Protein 4FLN (pdb70)

B-factor: mean 67.95, std 22.93, range [19.81, 230.99]

Solvent-accessible surface area: 60332 Å² total; per-residue (Å²): 124,79,33,50,65,21,47,1,0,0,5,1,27,1,13,13,29,24,3,22,14,24,29,6,40,89,119,68,220,107,118,87,37,31,1,0,0,1,1,30,15,130,36,36,0,0,0,0,10,48,9,0,90,42,43,91,80,3,43,0,14,35,32,34,38,12,97,35,16,95,6,116,30,78,13,84,0,44,23,0,4,0,0,0,0,25,7,147,42,83,72,5,53,64,79,35,59,61,10,136,56,1,163,31,8,53,30,82,60,32,2,9,0,3,0,1,10,91,46,56,40,31,6,6,1,23,86,11,7,0,4,16,9,25,13,35,83,11,51,77,10,50,28,46,4,4,5,1,25,2,16,4,28,8,54,42,0,4,0,0,0,0,0,10,26,107,117,8,56,1,1,1,0,0,40,49,87,126,124,24,65,0,83,3,3,0,14,60,8,2,50,15,0,28,54,6,37,115,127,100,58,126,46,52,4,16,8,25,1,0,0,30,14,67,105,0,91,80,83,66,46,46,140,105,38,142,17,86,75,63,44,0,3,11,0,100,30,28,8,61,47,20,36,0,49,170,38,5,122,124,30,4,0,0,28,22,3,54,109,62,106,0,7,5,21,19,36,0,54,34,74,117,89,45,76,8,21,8,68,36,10,5,10,92,42,37,21,38,40,99,0,55,0,10,2,3,47,85,40,118,128,104,120,23,97,1,55,0,122,36,84,56,69,14,9,36,73,81,21,113,34,45,69,16,21,7,2,5,22,6,0,0,0,0,2,17,4,5,22,25,4,4,118,67,59,52,108,63,89,18,38,154,57,10,27,59,64,16,122,167,48,45,3,159,46,78,50,16,53,6,3,2,0,5,62,13,7,48,40,152,32,0,129,53,37,58,125,25,54,6,46,14,4,65,82,3,43,48,72,88,20,86,22,5,42,17,0,0,66,25,32,70,123,17,151,80,126,106,3,41,0,47,2,57,98,118,94,72,0,61,2,70,48,59,37,5,98,95,13,42,66,83,2,29,85,72,111,42,20,107,49,69,28,6,86,70,7,134,55,127,33,126,145,125,78,54,49,80,17,54,1,0,0,13,1,35,0,11,11,31,18,1,21,18,20,61,7,46,93,116,78,222,114,116,78,36,42,0,0,0,0,2,25,15,130,38,43,0,1,0,0,6,61,6,0,84,48,50,74,91,3,46,0,20,54,29,30,32,11,132,65,17,83,11,57,30,75,15,77,0,48,27,0,6,0,0,0,0,34,13,122,62,91,82,0,51,54,88,32,66,67,9,71,59,2,87,31,6,115,29,76,55,28,3,8,1,1,0,6,8,89,47,40,57,9,4,8,0,25,87,12,8,0,6,17,10,19,11,46,60,12,24,78,21,17,12,26,1,2,8,2,26,2,19,5,32,9,49,45,0,5,0,0,0,0,0,9,23,117,139,12,70,2,1,1,0,0,42,46,110,100,166,69,31,45,0,85,1,0,0,12,33,3,2,45,4,1,33,48,0,50,141,143,73,52,133,56,34,4,4,0,6,1,0,0,12,16,60,83,0,72,80,96,64,47,40,130,100,31,129,12,80,108,63,40,0,2,10,0,83,95,33,7,63,42,19,46,0,42,183,33,3,118,102,24,3,0,0,9,15,1,52,103,60,102,0,7,6,13,17,29,0,53,48,44,115,38,26,78,7,21,5,56,33,29,0,4,64,48,33,25,30,43,89,0,72,0,10,0,2,52,76,42,103,119,93,125,21,117,0,45,0,137,46,52,59,54,10,8,37,48,74,37,124,25,51,62,15,22,8,2,17,15,8,1,0,0,0,3,18,2,8,6,24,3,2,115,65,45,55,114,75,94,10,34,148,67,12,42,66,68,14,60,94,17,13,4,151,51,81,51,23,55,4,2,0,0,9,64,17,5,47,43,85,32,0,116,56,35,61,156,21,53,8,56,20,3,59,82,5,42,47,75,86,21,90,19,4,42,18,0,2,58,24,28,77,119,14,167,84,121,103,6,39,0,53,2,73,79,122,95,74,0,57,3,68,70,70,40,5,99,96,13,49,73,79,6,39,77,81,108,44,10,111,47,62,21,15,80,65,7,133,52,129,52,139,131,140,75,46,56,86,21,50,0,0,0,8,1,32,1,21,9,28,15,1,21,16,22,26,1,41,91,108,74,205,103,115,88,41,36,1,0,0,0,0,33,17,122,30,57,0,0,0,0,12,54,10,0,75,34,45,99,83,3,60,0,23,44,48,41,50,32,130,66,18,93,8,158,23,74,14,88,0,59,26,0,13,0,0,1,0,36,9,164,39,83,105,1,56,60,79,26,41,72,14,146,43,1,155,61,12,60,27,81,55,36,2,9,1,2,0,3,8,93,49,48,58,30,9,7,0,22,95,9,9,0,9,20,11,11,16,32,85,20,27,81,48,24,16,57,4,4,4,2,23,1,16,4,28,10,50,40,0,5,0,0,0,0,0,8,28,107,135,11,36,0,1,0,0,0,51,47,99,106,124,26,70,0,94,3,4,0,11,56,4,0,41,10,0,35,58,3,32,127,126,102,59,51,39,64,4,20,10,18,0,1,0,37,12,70,91,1,89,79,95,66,55,50,137,94,40,125,3,103,76,76,18,0,3,13,0,98,32,33,8,59,38,14,31,0,42,155,37,0,113,126,28,3,2,0,33,9,0,42,115,65,132,0,7,11,16,20,1,3,48,52,49,117,33,36,49,1,12,7,64,31,17,5,10,89,59,37,33,29,40,82,0,54,0,6,2,2,82,83,37,91,127,102,112,24,116,1,39,0,124,45,82,60,71,12,10,38,64,88,20,117,30,56,90,24,21,7,0,4,14,8,1,0,0,0,2,16,3,13,20,21,3,0,95,54,42,95,75,79,106,15,39,150,59,11,38,60,61,14,99,185,49,49,4,153,55,77,51,17,54,3,6,0,0,6,61,14,10,55,65,147,28,0,67,51,38,79,93,42,50,12,45,13,0,63,88,2,43,45,75,85,25,88,13,3,44,20,0,0,67,38,28,80,125,20,175,81,118,101,4,38,0,42,1,57,94,119,95,80,0,55,4,75,71,68,36,5,93,95,20,43,79,57,8,38,93,71,111,45,11,114,47,59,24,2,72,72,7,130,56,125,46,132,141,114,47,86,10,64,71,67,22,15,10,12,43,83,63,22,82,105,22,60,33,14,4,4,9,110,54,82,13

Radius of gyration: 38.58 Å; Cα contacts (8 Å, |Δi|>4): 3536; chains: 6; bounding box: 78×102×114 Å

CATH classification: 3.20.190.20

Secondary structure (DSSP, 8-state):
-HHHHHTTEEEEEEEE-PBPSSSTTSB---EEEEEEEEEEETTEEEE-GGGGTTEEEEEEE-TT----EEEEEEEEETTTTEEEEEE--SSSSTT--PPPBP----TT-EEEEEE--SSS---EEEEEEEEEEEEEE-TTS--EEEEEEESS---TTTTTSEEE-SSS-EEEEE-------EEEEEHHHHHHHHHHHHTTTS-----B--EEEEE---HHHHHHHT-SSSB-EEEEEE-TTSGGGGT--TT-EEEEETTEEPBSSSEEE-STT-EEETHHHHHTS-TT-EEEEEEEETTEEEEEEEE-B----SS-S-TTSSPPP---STTEEEEE--HHHHTTS-SSSS-HHHHHHHHH---SSTT---EEEEEE---GGGTT-SS--SEEEEEETTEEP-SHHHHHHHHHT--SSEEEEEETTS-EEEEEHHHHHHHHHHHHTTTT-S-SS-GGGGS----/--HHHHTTEEEEEEEE-PBPSSSTTSB---EEEEEEEEEEETTEEEE-HHHHTTEEEEEEE-TT--S-EEEEEEEEETTTTEEEEEEE-SSTTTT--PPPBP----TT-EEEEEE--SSSS--EEEEEEEEEEEEEESSTTT-EEEEEEESS---GGGTTSEEE-SSS-EEEEEE-------EEEEEHHHHHHHHHHHHHHSS-----EEEEEEEE--SHHHHHHHT--SS--EEEEEE-TTSSTTSS--TT-EEEEETTEE--SSSEEE-STT-EEETHHHHHTS-TT-EEEEEEEETTEEEEEEEE-B----SS-SSTTSS----EEETTEEEEE--HHHHHHH-STTT-HHHHHHHHH---SSTT---EEEEEE---TTSTT-TT--SEEEEEETTEEP-SHHHHHHHHHH--SSEEEEEETTS-EEEEEHHHHHHHHHHHHHHHT-S-SB-GGGTSPP--/-GGGGTTTEEEEEEEE--B-SSSTTSB---EEEEEEEEE-STTEEEEEHHHHTTEEEEEEE-TT-S-EEEEEEEEEETTTTEEEEEE--HHHHTT--PPPB-----TT-EEEEEE--SSSS--EEEEEEEEEEEEEE-STTS-EEEEEEESS---GGGTTSEEE-SSS-EEEEE-------EEEEEHHHHHHHHHHHHSTTS----EE--EEEEE---HHHHHHHT--SS--EEEEEE-TTSTHHHH--TTPEEEEESS-B--SSSEE--SSS--EETHHHHHTS-TT-EEEEEEESSS-EEEEEEE-EEPPPSS-SS--SSPPP---STTEEEEE--HHHHHHTTSSSS-HHHHHHHHH---SSTT---EEEEEE---GGGTT-SS--SEE--EETTEE---HHHHHHHHHT--SSEEEEE-TTS-EEEEEHHHHHHHHHHHHTTS--S-SS-GGGTSPP--/-EE-/--SS--STTT--TTEEEEE-/-EE-

InterPro domains:
  IPR001940 Peptidase S1C [PR00834] (152-164)
  IPR001940 Peptidase S1C [PR00834] (174-194)
  IPR001940 Peptidase S1C [PR00834] (253-270)
  IPR001940 Peptidase S1C [PR00834] (361-373)
  IPR009003 Peptidase S1, PA clan [SSF50494] (114-316)
  IPR036034 PDZ superfamily [G3DSA:2.30.42.10] (323-427)
  IPR036034 PDZ superfamily [SSF50156] (344-425)
  IPR041517 Protease Do-like, PDZ domain [PF17815] (429-570)
  IPR046449 Protease Do-like, PDZ domain superfamily [G3DSA:3.20.190.20] (428-577)

Foldseek 3Di:
DVVQLQQQKKKKKFKAWAAQQLFRLHIDDIDIDMAMWGFADDQKIKFFQVNHARTPWMWIGTAPGDDIFGKDWQAADQQLRMTIIGTDDCVVCVPHDGAAADEADDWQFKKKQKFAAPDPPHIDIDIFTFHDWAFAAGPVLGDTEIKTKTQADDHQRRGQTFMAGPVSHTQFGWDDDPVSITIGRGPLSVVVQVVCCVPPVYHFDAWDQQFDWAFAPDPVVCVVLQPPDAFWIFTQDGFQAFQCVVPDDHGKTWAAKLRWGGGSGQWTADPDRDIYGPSHVSRSDDQQDKIWIWIQDRNDIDIDITGIGHFQAQAGARCPHDTFKWFDQQQFIKGFHHPVNCPVVPDDLQDDVNVVCNVDPGDNYHPFTQMWRAAGQDDDQQPPCHPVHNWGWADWPNHGDRHVLSVLVCLVPPPDQWTWIQTDVSDIGIGGSVVRVVCQCVRCVPVHGDDRIDVVSVDDDDD/DVCLLLQQKKKKKFKAWAADPLDQLGIDDIDIDMAIWGFADDQKIKFFCVNCARGPWMWIDGQPGPDIFGWDWQAADDFLGMTMIGTDDDPSCPPRDGAHADEADDWFFKKKAWFDAGDDRDIDIDIFTFHDWAWDTPHVVFATETKTKTQADDHQRRGQGFMAGPVSHGQFGWDDDVPDRITIGSGPLLVVLQVVCCVVPVYGQAFWDQQFDWAFAPDPVVCVQLQPPDFFWIFTQDGFLAFQDVVPDDGSKTWADKLRWGAGSAQWTDDDDVDIYGVRHVRRSDGQQDKIWIWIQDRNDTDIDITGTGGFDQQAEADCVGDTWKWAAWLQFIKTFHHVSNCVSVDDPLQDDVNVCCNVPHHDNYPPATFMFRAAGQDDPQQPVVHVDHTWTWADWPRHGARHVLSVLQCLVPDPDQWTWTQTDVSDIGIGGNVVRVVCVCVRCVVVHGDDRIDVVSVDDDDD/DLCLLQQQKKKKKFKAWAAQQLFGLGIDDIDIDMAMWGAADDQKIKFFLVNHARTPFMWIGGAPGPDIFGWDWQAADQFLRMTIIGTDDVVVVPPRDGAAADAADDWQFKKKAWFDAPDDPHIDIDIWTFHDWAWDGGNVHDDTEIKTKTQADDHQRRGQTFMAGPVSHGQFGWHDDVVRMTIGRGPLVVVLQVVCCVPPVYHQDAWDLQFDWAAAPDPVVCVQQLDDDFFWIFTQDGAQAWQNVVPDDGSKTWADKQRFGQGSAQWGQPDPRDTYGVVHVSRSDDQQDKIWTWIRRRNRIDIDITGIGHFAAQAEQRCVHDTFWWFDQQQFIKGFHHPVNCVSVPPPVQDDVRVCCRVPDHDNYHPATFMWRAAGGDDPQCVVVHPDGNWTFQDWPRHGDRDPLRVLLCLVPPDDQWIWTQTDVRDIGIGGNVVSVVCQVVDCVPVHGPHRTDPVSVDHDDD/DDDD/DDPAQPQQVVDDDPDHDDDD/DDDD

GO terms:
  GO:0009533 chloroplast stromal thylakoid (C, IDA)
  GO:0009535 chloroplast thylakoid membrane (C, IDA)
  GO:0010206 photosystem II repair (P, IDA)
  GO:0004252 serine-type endopeptidase activity (F, IDA)
  GO:0005829 cytosol (C, HDA)
  GO:0009507 chloroplast (C, HDA)
  GO:0009570 chloroplast stroma (C, HDA)
  GO:0009941 chloroplast envelope (C, HDA)
  GO:0009658 chloroplast organization (P, IMP)
  GO:0030163 protein catabolic process (P, IMP)

Organism: Arabidopsis thaliana (NCBI:txid3702)

Nearest PDB structures (foldseek):
  4fln-assembly1_B-2  TM=1.002E+00  e=3.189E-98  Arabidopsis thaliana
  4fln-assembly1_A  TM=9.950E-01  e=2.879E-87  Arabidopsis thaliana
  5ilb-assembly1_A  TM=9.803E-01  e=1.527E-67  Arabidopsis thaliana
  5jyk-assembly1_B  TM=9.159E-01  e=4.167E-46  Arabidopsis thaliana
  5ila-assembly1_A  TM=8.732E-01  e=1.268E-24  Arabidopsis thaliana

Sequence (1418 aa):
HDASFLNAVVKVYCTHTAPDYSLPWQKQRQFTSTGSAFMIGDGKLLTNAHCVEHDTQVKVKRRGDDRKYVAKVLVRGVDCDIALLSVESEDFWKGAEPLRLGHLPRLQDSVTVVGYPLGGDTISVTKGVVSRIEVTSYAHGSSDLLGIQIDAAINPGNSGGPAFNDQGECIGVAFQVYENIGYVIPTTVVSHFLTDYERNGKYTGYPCLGVLLQKLEENPALRRECLKVPTNEGVLVRRVEPTSDASKVLKEGDVIVSFDDLHVGCEGTVPFRSSERIAFRYLISQKFAGDIAEIGIIRAGEHKKVQVVLRRPRVHLVPYHIDGGQPSYIIVAGLVFTPLSEPLIEEECEDTIGLKLLTKARRYSVARFRGEQIVILSQVLANEVNIGYEDMNNQQVLKFNGIPIRNIHHLAHLIDMCKDKYLVFEFEDNYVAVLEREASNSASLCILKDYGIPSERSADLLEPYVDHDASFLNAVVKVYCTHTAPDYSLPWQKQRQFTSTGSAFMIGDGKLLTNAHCVEHDTQVKVKRRGDDRKYVAKVLVRGVDCDIALLSVESEDFWKGAEPLRLGHLPRLQDSVTVVGYPLGGDTISVTKGVVSRIEVTSYAHGSSDLLGIQIDAAINPGNSGGPAFNDQGECIGVAFQVYTENIGYVIPTTVVSHFLTDYERNGKYTGYPCLGVLLQKLENPALRECLKVPTNEGVLVRRVEPTSDASKVLKEGDVIVSFDDLHVGCEGTVPFRSSERIAFRYLISQKFAGDIAEIGIIRAGEHKKVQVVLRPRVHLVPYHIDGGQPSYIIVAGLVFTPLSEPLIEEECEDTIGLKLLTKARYSVARFRGEQIVILSQVLANEVNIGYEDMNNQQVLKFNGIPIRNIHHLAHLIDMCKDKYLVFEFEDNYVAVLEREASNSASLCILKDYGIPSERSADLLEPYVDHDASFLNAVVKVYCTHTAPDYSLPWQKQRQFTSTGSAFMIGDGKLLTNAHCVEHDTQVKVKRRGDDRKYVAKVLVRGVDCDIALLSVESEDFWKGAEPLRLGHLPRLQDSVTVVGYPLGGDTISVTKGVVSRIEVTSYAHGSSDLLGIQIDAAINPGNSGGPAFNDQGECIGVAFQVYENIGYVIPTTVVSHFLTDYERNGKYTGYPCLGVLLQKLEENPALRECLKVPTNEGVLVRRVEPTSDASKVLKEGDVIVSFDDLHVGCEGTVPFRSSERIAFRYLISQKFAGDIAEIGIIRAGEHKKVQVVLRPRVHLVPYHIDGGQPSYIIVAGLVFTPLSEPLIEEECEDTIGLKLLTKARRYSVARFRGEQIVILSQVLANEVNIGYEDMNNQQVLKFNGIPIRNIHHLAHLIDMCKDKYLVFEFEDNYVAVLEREASNSASLCILKDYGIPSERSADLLEPYVDWDWW

Structure (mmCIF, N/CA/C/O backbone):
data_4FLN
#
_entry.id   4FLN
#
_cell.length_a   125.398
_cell.length_b   188.165
_cell.length_c   166.131
_cell.angle_alpha   90.00
_cell.angle_beta   90.00
_cell.angle_gamma   90.00
#
_symmetry.space_group_name_H-M   'C 2 2 21'
#
loop_
_entity.id
_entity.type
_entity.pdbx_description
1 polymer 'Protease Do-like 2, chloroplastic'
2 polymer 'Unknown peptide'
3 polymer 'Unknown peptide'
4 water water
#
loop_
_atom_site.group_PDB
_atom_site.id
_atom_site.type_symbol
_atom_site.label_atom_id
_atom_site.label_alt_id
_atom_site.label_comp_id
_atom_site.label_asym_id
_atom_site.label_entity_id
_atom_site.label_seq_id
_atom_site.pdbx_PDB_ins_code
_atom_site.Cartn_x
_atom_site.Cartn_y
_atom_site.Cartn_z
_atom_site.occupancy
_atom_site.B_iso_or_equiv
_atom_site.auth_seq_id
_atom_site.auth_comp_id
_atom_site.auth_asym_id
_atom_site.auth_atom_id
_atom_site.pdbx_PDB_model_num
ATOM 1 N N . HIS A 1 42 ? 48.940 47.264 31.302 1.00 125.22 110 HIS A N 1
ATOM 2 C CA . HIS A 1 42 ? 48.178 48.476 31.019 1.00 124.27 110 HIS A CA 1
ATOM 3 C C . HIS A 1 42 ? 46.673 48.211 31.023 1.00 121.49 110 HIS A C 1
ATOM 4 O O . HIS A 1 42 ? 45.890 49.027 30.536 1.00 120.72 110 HIS A O 1
ATOM 6 N N . ASP A 1 43 ? 46.274 47.072 31.579 1.00 119.13 111 ASP A N 1
ATOM 7 C CA . ASP A 1 43 ? 44.871 46.667 31.570 1.00 116.61 111 ASP A CA 1
ATOM 8 C C . ASP A 1 43 ? 43.985 47.624 32.372 1.00 116.13 111 ASP A C 1
ATOM 9 O O . ASP A 1 43 ? 42.953 48.089 31.881 1.00 107.87 111 ASP A O 1
ATOM 11 N N . ALA A 1 44 ? 44.400 47.926 33.600 1.00 121.27 112 ALA A N 1
ATOM 12 C CA . ALA A 1 44 ? 43.615 48.780 34.489 1.00 117.66 112 ALA A CA 1
ATOM 13 C C . ALA A 1 44 ? 43.423 50.165 33.883 1.00 110.75 112 ALA A C 1
ATOM 14 O O . ALA A 1 44 ? 42.593 50.948 34.346 1.00 110.47 112 ALA A O 1
ATOM 16 N N . SER A 1 45 ? 44.201 50.463 32.849 1.00 101.62 113 SER A N 1
ATOM 17 C CA . SER A 1 45 ? 44.055 51.722 32.143 1.00 94.88 113 SER A CA 1
ATOM 18 C C . SER A 1 45 ? 42.696 51.753 31.459 1.00 79.94 113 SER A C 1
ATOM 19 O O . SER A 1 45 ? 41.955 52.727 31.576 1.00 72.72 113 SER A O 1
ATOM 22 N N . PHE A 1 46 ? 42.367 50.675 30.753 1.00 73.54 114 PHE A N 1
ATOM 23 C CA . PHE A 1 46 ? 41.093 50.601 30.046 1.00 68.36 114 PHE A CA 1
ATOM 24 C C . PHE A 1 46 ? 39.888 50.755 30.976 1.00 63.51 114 PHE A C 1
ATOM 25 O O . PHE A 1 46 ? 38.939 51.461 30.644 1.00 63.42 114 PHE A O 1
ATOM 33 N N . LEU A 1 47 ? 39.921 50.101 32.135 1.00 54.31 115 LEU A N 1
ATOM 34 C CA . LEU A 1 47 ? 38.803 50.199 33.068 1.00 49.22 115 LEU A CA 1
ATOM 35 C C . LEU A 1 47 ? 38.588 51.635 33.543 1.00 54.30 115 LEU A C 1
ATOM 36 O O . LEU A 1 47 ? 37.452 52.061 33.760 1.00 57.08 115 LEU A O 1
ATOM 41 N N . ASN A 1 48 ? 39.677 52.386 33.685 1.00 44.55 116 ASN A N 1
ATOM 42 C CA . ASN A 1 48 ? 39.592 53.712 34.279 1.00 44.63 116 ASN A CA 1
ATOM 43 C C . ASN A 1 48 ? 38.718 54.681 33.479 1.00 47.43 116 ASN A C 1
ATOM 44 O O . ASN A 1 48 ? 38.312 55.732 33.990 1.00 49.18 116 ASN A O 1
ATOM 49 N N . ALA A 1 49 ? 38.402 54.321 32.240 1.00 42.69 117 ALA A N 1
ATOM 50 C CA . ALA A 1 49 ? 37.502 55.141 31.429 1.00 45.42 117 ALA A CA 1
ATOM 51 C C . ALA A 1 49 ? 36.026 54.853 31.715 1.00 47.43 117 ALA A C 1
ATOM 52 O O . ALA A 1 49 ? 35.148 55.593 31.273 1.00 56.10 117 ALA A O 1
ATOM 54 N N . VAL A 1 50 ? 35.754 53.779 32.450 1.00 35.50 118 VAL A N 1
ATOM 55 C CA . VAL A 1 50 ? 34.375 53.363 32.694 1.00 35.12 118 VAL A CA 1
ATOM 56 C C . VAL A 1 50 ? 33.869 53.925 34.011 1.00 35.74 118 VAL A C 1
ATOM 57 O O . VAL A 1 50 ? 34.407 53.633 35.074 1.00 43.34 118 VAL A O 1
ATOM 61 N N . VAL A 1 51 ? 32.813 54.718 33.923 1.00 42.45 119 VAL A N 1
ATOM 62 C CA . VAL A 1 51 ? 32.269 55.446 35.059 1.00 46.05 119 VAL A CA 1
ATOM 63 C C . VAL A 1 51 ? 30.897 54.921 35.464 1.00 45.33 119 VAL A C 1
ATOM 64 O O . VAL A 1 51 ? 30.134 54.423 34.632 1.00 47.24 119 VAL A O 1
ATOM 68 N N . LYS A 1 52 ? 30.588 55.048 36.749 1.00 37.21 120 LYS A N 1
ATOM 69 C CA . LYS A 1 52 ? 29.281 54.674 37.269 1.00 35.61 120 LYS A CA 1
ATOM 70 C C . LYS A 1 52 ? 28.331 55.883 37.191 1.00 39.78 120 LYS A C 1
ATOM 71 O O . LYS A 1 52 ? 28.726 57.019 37.451 1.00 43.15 120 LYS A O 1
ATOM 77 N N . VAL A 1 53 ? 27.086 55.642 36.805 1.00 37.41 121 VAL A N 1
ATOM 78 C CA . VAL A 1 53 ? 26.118 56.721 36.648 1.00 40.78 121 VAL A CA 1
ATOM 79 C C . VAL A 1 53 ? 24.965 56.639 37.651 1.00 43.05 121 VAL A C 1
ATOM 80 O O . VAL A 1 53 ? 24.221 55.663 37.676 1.00 39.76 121 VAL A O 1
ATOM 84 N N . TYR A 1 54 ? 24.831 57.672 38.476 1.00 45.05 122 TYR A N 1
ATOM 85 C CA . TYR A 1 54 ? 23.701 57.792 39.391 1.00 47.84 122 TYR A CA 1
ATOM 86 C C . TYR A 1 54 ? 22.765 58.837 38.821 1.00 49.13 122 TYR A C 1
ATOM 87 O O . TYR A 1 54 ? 23.203 59.952 38.505 1.00 39.58 122 TYR A O 1
ATOM 96 N N . CYS A 1 55 ? 21.486 58.476 38.705 1.00 47.74 123 CYS A N 1
ATOM 97 C CA . CYS A 1 55 ? 20.472 59.349 38.115 1.00 42.88 123 CYS A CA 1
ATOM 98 C C . CYS A 1 55 ? 19.136 59.364 38.875 1.00 44.64 123 CYS A C 1
ATOM 99 O O . CYS A 1 55 ? 18.621 58.325 39.301 1.00 44.40 123 CYS A O 1
ATOM 102 N N . THR A 1 56 ? 18.562 60.552 39.014 1.00 38.59 124 THR A N 1
ATOM 103 C CA . THR A 1 56 ? 17.244 60.680 39.617 1.00 34.26 124 THR A CA 1
ATOM 104 C C . THR A 1 56 ? 16.236 61.046 38.532 1.00 35.97 124 THR A C 1
ATOM 105 O O . THR A 1 56 ? 16.334 62.102 37.920 1.00 38.94 124 THR A O 1
ATOM 109 N N . HIS A 1 57 ? 15.282 60.148 38.296 1.00 41.10 125 HIS A N 1
ATOM 110 C CA . HIS A 1 57 ? 14.236 60.326 37.299 1.00 45.21 125 HIS A CA 1
ATOM 111 C C . HIS A 1 57 ? 12.951 60.888 37.901 1.00 56.57 125 HIS A C 1
ATOM 112 O O . HIS A 1 57 ? 12.448 60.379 38.897 1.00 55.54 125 HIS A O 1
ATOM 119 N N . THR A 1 58 ? 12.409 61.931 37.288 1.00 62.77 126 THR A N 1
ATOM 120 C CA . THR A 1 58 ? 11.066 62.368 37.623 1.00 53.69 126 THR A CA 1
ATOM 121 C C . THR A 1 58 ? 10.298 62.453 36.323 1.00 51.83 126 THR A C 1
ATOM 122 O O . THR A 1 58 ? 10.536 63.357 35.533 1.00 58.95 126 THR A O 1
ATOM 126 N N . ALA A 1 59 ? 9.330 61.565 36.116 1.00 50.73 127 ALA A N 1
ATOM 127 C CA . ALA A 1 59 ? 8.594 61.601 34.860 1.00 46.58 127 ALA A CA 1
ATOM 128 C C . ALA A 1 59 ? 7.266 62.324 35.033 1.00 50.45 127 ALA A C 1
ATOM 129 O O . ALA A 1 59 ? 6.863 62.635 36.153 1.00 49.33 127 ALA A O 1
ATOM 131 N N . PRO A 1 60 ? 6.563 62.565 33.921 1.00 51.57 128 PRO A N 1
ATOM 132 C CA . PRO A 1 60 ? 5.250 63.192 34.010 1.00 46.10 128 PRO A CA 1
ATOM 133 C C . PRO A 1 60 ? 4.203 62.163 34.344 1.00 46.71 128 PRO A C 1
ATOM 134 O O . PRO A 1 60 ? 4.359 60.998 33.977 1.00 46.52 128 PRO A O 1
ATOM 138 N N . ASP A 1 61 ? 3.139 62.589 35.008 1.00 48.14 129 ASP A N 1
ATOM 139 C CA . ASP A 1 61 ? 1.966 61.752 35.105 1.00 67.34 129 ASP A CA 1
ATOM 140 C C . ASP A 1 61 ? 1.266 61.956 33.772 1.00 66.39 129 ASP A C 1
ATOM 141 O O . ASP A 1 61 ? 0.910 63.077 33.414 1.00 57.82 129 ASP A O 1
ATOM 146 N N . TYR A 1 62 ? 1.075 60.889 33.014 1.00 65.21 130 TYR A N 1
ATOM 147 C CA . TYR A 1 62 ? 0.502 61.081 31.692 1.00 62.45 130 TYR A CA 1
ATOM 148 C C . TYR A 1 62 ? -1.016 61.299 31.701 1.00 57.02 130 TYR A C 1
ATOM 149 O O . TYR A 1 62 ? -1.555 61.939 30.799 1.00 51.10 130 TYR A O 1
ATOM 158 N N . SER A 1 63 ? -1.693 60.807 32.734 1.00 60.80 131 SER A N 1
ATOM 159 C CA . SER A 1 63 ? -3.122 61.081 32.905 1.00 69.64 131 SER A CA 1
ATOM 160 C C . SER A 1 63 ? -3.406 62.569 33.175 1.00 78.62 131 SER A C 1
ATOM 161 O O . SER A 1 63 ? -4.168 63.207 32.449 1.00 71.20 131 SER A O 1
ATOM 164 N N . LEU A 1 64 ? -2.775 63.123 34.207 1.00 83.30 132 LEU A N 1
ATOM 165 C CA . LEU A 1 64 ? -2.943 64.536 34.536 1.00 81.03 132 LEU A CA 1
ATOM 166 C C . LEU A 1 64 ? -1.577 65.171 34.431 1.00 77.66 132 LEU A C 1
ATOM 167 O O . LEU A 1 64 ? -0.837 65.234 35.413 1.00 84.08 132 LEU A O 1
ATOM 172 N N . PRO A 1 65 ? -1.213 65.626 33.232 1.00 63.41 133 PRO A N 1
ATOM 173 C CA . PRO A 1 65 ? 0.193 66.011 33.181 1.00 51.14 133 PRO A CA 1
ATOM 174 C C . PRO A 1 65 ? 0.449 67.434 33.636 1.00 51.67 133 PRO A C 1
ATOM 175 O O . PRO A 1 65 ? 1.178 68.164 32.954 1.00 57.26 133 PRO A O 1
ATOM 179 N N . TRP A 1 66 ? -0.136 67.830 34.762 1.00 53.05 134 TRP A N 1
ATOM 180 C CA . TRP A 1 66 ? 0.386 68.945 35.535 1.00 57.96 134 TRP A CA 1
ATOM 181 C C . TRP A 1 66 ? 1.180 68.394 36.709 1.00 51.14 134 TRP A C 1
ATOM 182 O O . TRP A 1 66 ? 1.842 69.136 37.433 1.00 58.30 134 TRP A O 1
ATOM 193 N N . GLN A 1 67 ? 1.137 67.076 36.863 1.00 36.83 135 GLN A N 1
ATOM 194 C CA . GLN A 1 67 ? 1.796 66.429 37.971 1.00 38.06 135 GLN A CA 1
ATOM 195 C C . GLN A 1 67 ? 2.916 65.569 37.443 1.00 50.03 135 GLN A C 1
ATOM 196 O O . GLN A 1 67 ? 3.084 65.396 36.234 1.00 51.55 135 GLN A O 1
ATOM 202 N N . LYS A 1 68 ? 3.648 64.983 38.377 1.00 54.46 136 LYS A N 1
ATOM 203 C CA . LYS A 1 68 ? 4.785 64.162 38.049 1.00 50.82 136 LYS A CA 1
ATOM 204 C C . LYS A 1 68 ? 4.588 62.868 38.796 1.00 53.03 136 LYS A C 1
ATOM 205 O O . LYS A 1 68 ? 3.868 62.835 39.792 1.00 53.39 136 LYS A O 1
ATOM 211 N N . GLN A 1 69 ? 5.202 61.798 38.310 1.00 51.00 137 GLN A N 1
ATOM 212 C CA . GLN A 1 69 ? 5.157 60.545 39.030 1.00 54.13 137 GLN A CA 1
ATOM 213 C C . GLN A 1 69 ? 6.210 60.572 40.133 1.00 51.61 137 GLN A C 1
ATOM 214 O O . GLN A 1 69 ? 6.925 61.561 40.294 1.00 50.76 137 GLN A O 1
ATOM 220 N N . ARG A 1 70 ? 6.302 59.490 40.891 1.00 49.22 138 ARG A N 1
ATOM 221 C CA . ARG A 1 70 ? 7.184 59.460 42.042 1.00 57.09 138 ARG A CA 1
ATOM 222 C C . ARG A 1 70 ? 8.614 59.324 41.554 1.00 48.81 138 ARG A C 1
ATOM 223 O O . ARG A 1 70 ? 8.935 58.385 40.841 1.00 52.79 138 ARG A O 1
ATOM 231 N N . GLN A 1 71 ? 9.473 60.261 41.937 1.00 45.09 139 GLN A N 1
ATOM 232 C CA . GLN A 1 71 ? 10.872 60.192 41.554 1.00 55.80 139 GLN A CA 1
ATOM 233 C C . GLN A 1 71 ? 11.497 58.926 42.126 1.00 65.92 139 GLN A C 1
ATOM 234 O O . GLN A 1 71 ? 11.153 58.505 43.225 1.00 79.40 139 GLN A O 1
ATOM 240 N N . PHE A 1 72 ? 12.403 58.313 41.373 1.00 63.11 140 PHE A N 1
ATOM 241 C CA . PHE A 1 72 ? 13.221 57.225 41.893 1.00 64.32 140 PHE A CA 1
ATOM 242 C C . PHE A 1 72 ? 14.645 57.416 41.408 1.00 66.77 140 PHE A C 1
ATOM 243 O O . PHE A 1 72 ? 14.872 58.085 40.401 1.00 66.10 140 PHE A O 1
ATOM 251 N N . THR A 1 73 ? 15.603 56.833 42.120 1.00 65.54 141 THR A N 1
ATOM 252 C CA . THR A 1 73 ? 16.993 56.894 41.684 1.00 69.95 141 THR A CA 1
ATOM 253 C C . THR A 1 73 ? 17.424 55.542 41.105 1.00 68.07 141 THR A C 1
ATOM 254 O O . THR A 1 73 ? 16.919 54.493 41.505 1.00 67.56 141 THR A O 1
ATOM 258 N N . SER A 1 74 ? 18.314 55.579 40.118 1.00 61.57 142 SER A N 1
ATOM 259 C CA . SER A 1 74 ? 18.827 54.362 39.500 1.00 53.85 142 SER A CA 1
ATOM 260 C C . SER A 1 74 ? 20.300 54.522 39.222 1.00 45.21 142 SER A C 1
ATOM 261 O O . SER A 1 74 ? 20.819 55.638 39.232 1.00 42.22 142 SER A O 1
ATOM 264 N N . THR A 1 75 ? 20.983 53.412 38.978 1.00 45.18 143 THR A N 1
ATOM 265 C CA . THR A 1 75 ? 22.369 53.504 38.539 1.00 48.27 143 THR A CA 1
ATOM 266 C C . THR A 1 75 ? 22.565 52.773 37.237 1.00 51.31 143 THR A C 1
ATOM 267 O O . THR A 1 75 ? 21.751 51.935 36.858 1.00 54.99 143 THR A O 1
ATOM 271 N N . GLY A 1 76 ? 23.670 53.092 36.573 1.00 50.59 144 GLY A N 1
ATOM 272 C CA . GLY A 1 76 ? 23.969 52.590 35.251 1.00 43.03 144 GLY A CA 1
ATOM 273 C C . GLY A 1 76 ? 25.439 52.827 34.994 1.00 50.27 144 GLY A C 1
ATOM 274 O O . GLY A 1 76 ? 26.193 53.091 35.939 1.00 44.68 144 GLY A O 1
ATOM 275 N N . SER A 1 77 ? 25.854 52.706 33.732 1.00 48.67 145 SER A N 1
ATOM 276 C CA . SER A 1 77 ? 27.254 52.898 33.376 1.00 38.03 145 SER A CA 1
ATOM 277 C C . SER A 1 77 ? 27.459 53.910 32.254 1.00 32.84 145 SER A C 1
ATOM 278 O O . SER A 1 77 ? 26.543 54.193 31.486 1.00 27.92 145 SER A O 1
ATOM 281 N N . ALA A 1 78 ? 28.664 54.470 32.188 1.00 25.42 146 ALA A N 1
ATOM 282 C CA . ALA A 1 78 ? 29.066 55.312 31.069 1.00 29.15 146 ALA A CA 1
ATOM 283 C C . ALA A 1 78 ? 30.582 55.257 30.918 1.00 32.67 146 ALA A C 1
ATOM 284 O O . ALA A 1 78 ? 31.278 54.820 31.821 1.00 44.12 146 ALA A O 1
ATOM 286 N N . PHE A 1 79 ? 31.094 55.664 29.763 1.00 30.59 147 PHE A N 1
ATOM 287 C CA . PHE A 1 79 ? 32.534 55.612 29.522 1.00 34.11 147 PHE A CA 1
ATOM 288 C C . PHE A 1 79 ? 33.008 56.801 28.694 1.00 48.87 147 PHE A C 1
ATOM 289 O O . PHE A 1 79 ? 32.192 57.517 28.103 1.00 49.34 147 PHE A O 1
ATOM 297 N N . MET A 1 80 ? 34.326 57.011 28.663 1.00 48.25 148 MET A N 1
ATOM 298 C CA . MET A 1 80 ? 34.912 58.176 28.012 1.00 47.02 148 MET A CA 1
ATOM 299 C C . MET A 1 80 ? 35.206 57.905 26.543 1.00 53.10 148 MET A C 1
ATOM 300 O O . MET A 1 80 ? 35.992 57.020 26.226 1.00 67.41 148 MET A O 1
ATOM 305 N N . ILE A 1 81 ? 34.542 58.635 25.649 1.00 46.49 149 ILE A N 1
ATOM 306 C CA . ILE A 1 81 ? 34.767 58.483 24.212 1.00 53.76 149 ILE A CA 1
ATOM 307 C C . ILE A 1 81 ? 35.697 59.525 23.618 1.00 64.34 149 ILE A C 1
ATOM 308 O O . ILE A 1 81 ? 35.987 59.495 22.419 1.00 60.84 149 ILE A O 1
ATOM 313 N N . GLY A 1 82 ? 36.180 60.433 24.454 1.00 69.70 150 GLY A N 1
ATOM 314 C CA . GLY A 1 82 ? 36.971 61.545 23.964 1.00 74.76 150 GLY A CA 1
ATOM 315 C C . GLY A 1 82 ? 36.270 62.888 24.009 1.00 82.76 150 GLY A C 1
ATOM 316 O O . GLY A 1 82 ? 35.103 62.989 24.409 1.00 84.39 150 GLY A O 1
ATOM 317 N N . ASP A 1 83 ? 37.004 63.925 23.609 1.00 84.07 151 ASP A N 1
ATOM 318 C CA . ASP A 1 83 ? 36.651 65.294 23.950 1.00 80.61 151 ASP A CA 1
ATOM 319 C C . ASP A 1 83 ? 36.371 65.328 25.445 1.00 77.85 151 ASP A C 1
ATOM 320 O O . ASP A 1 83 ? 37.099 64.722 26.243 1.00 87.80 151 ASP A O 1
ATOM 325 N N . GLY A 1 84 ? 35.303 66.012 25.828 1.00 52.69 152 GLY A N 1
ATOM 326 C CA . GLY A 1 84 ? 34.917 66.043 27.223 1.00 54.76 152 GLY A CA 1
ATOM 327 C C . GLY A 1 84 ? 33.729 65.146 27.458 1.00 58.84 152 GLY A C 1
ATOM 328 O O . GLY A 1 84 ? 32.977 65.353 28.407 1.00 59.32 152 GLY A O 1
ATOM 329 N N . LYS A 1 85 ? 33.531 64.176 26.568 1.00 62.62 153 LYS A N 1
ATOM 330 C CA . LYS A 1 85 ? 32.229 63.518 26.468 1.00 61.15 153 LYS A CA 1
ATOM 331 C C . LYS A 1 85 ? 32.130 62.129 27.116 1.00 51.34 153 LYS A C 1
ATOM 332 O O . LYS A 1 85 ? 33.031 61.305 27.007 1.00 56.65 153 LYS A O 1
ATOM 338 N N . LEU A 1 86 ? 31.031 61.894 27.819 1.00 44.37 154 LEU A N 1
ATOM 339 C CA . LEU A 1 86 ? 30.730 60.567 28.331 1.00 48.73 154 LEU A CA 1
ATOM 340 C C . LEU A 1 86 ? 29.646 59.915 27.478 1.00 44.15 154 LEU A C 1
ATOM 341 O O . LEU A 1 86 ? 28.654 60.550 27.153 1.00 43.59 154 LEU A O 1
ATOM 346 N N . LEU A 1 87 ? 29.844 58.652 27.111 1.00 43.47 155 LEU A N 1
ATOM 347 C CA . LEU A 1 87 ? 28.819 57.894 26.397 1.00 41.90 155 LEU A CA 1
ATOM 348 C C . LEU A 1 87 ? 28.067 56.973 27.358 1.00 39.85 155 LEU A C 1
ATOM 349 O O . LEU A 1 87 ? 28.665 56.353 28.229 1.00 46.93 155 LEU A O 1
ATOM 354 N N . THR A 1 88 ? 26.752 56.897 27.201 1.00 42.17 156 THR A N 1
ATOM 355 C CA . THR A 1 88 ? 25.921 56.024 28.029 1.00 48.66 156 THR A CA 1
ATOM 356 C C . THR A 1 88 ? 24.617 55.679 27.311 1.00 40.08 156 THR A C 1
ATOM 357 O O . THR A 1 88 ? 24.435 56.045 26.152 1.00 31.05 156 THR A O 1
ATOM 361 N N . ASN A 1 89 ? 23.734 54.964 28.009 1.00 39.91 157 ASN A N 1
ATOM 362 C CA . ASN A 1 89 ? 22.390 54.671 27.521 1.00 37.95 157 ASN A CA 1
ATOM 363 C C . ASN A 1 89 ? 21.406 55.797 27.790 1.00 33.80 157 ASN A C 1
ATOM 364 O O . ASN A 1 89 ? 21.321 56.295 28.900 1.00 51.97 157 ASN A O 1
ATOM 369 N N . ALA A 1 90 ? 20.639 56.171 26.776 1.00 39.08 158 ALA A N 1
ATOM 370 C CA . ALA A 1 90 ? 19.574 57.158 26.934 1.00 47.21 158 ALA A CA 1
ATOM 371 C C . ALA A 1 90 ? 18.667 56.857 28.130 1.00 46.63 158 ALA A C 1
ATOM 372 O O . ALA A 1 90 ? 18.308 57.761 28.875 1.00 46.02 158 ALA A O 1
ATOM 374 N N . HIS A 1 91 ? 18.294 55.595 28.318 1.00 36.42 159 HIS A N 1
ATOM 375 C CA . HIS A 1 91 ? 17.363 55.276 29.389 1.00 37.71 159 HIS A CA 1
ATOM 376 C C . HIS A 1 91 ? 17.972 55.505 30.779 1.00 49.26 159 HIS A C 1
ATOM 377 O O . HIS A 1 91 ? 17.252 55.791 31.732 1.00 51.02 159 HIS A O 1
ATOM 384 N N . CYS A 1 92 ? 19.296 55.407 30.882 1.00 51.71 160 CYS A N 1
ATOM 385 C CA . CYS A 1 92 ? 20.004 55.678 32.138 1.00 50.74 160 CYS A CA 1
ATOM 386 C C . CYS A 1 92 ? 19.770 57.115 32.673 1.00 57.84 160 CYS A C 1
ATOM 387 O O . CYS A 1 92 ? 19.718 57.335 33.876 1.00 51.48 160 CYS A O 1
ATOM 390 N N . VAL A 1 93 ? 19.718 58.091 31.773 1.00 54.40 161 VAL A N 1
ATOM 391 C CA . VAL A 1 93 ? 19.403 59.486 32.100 1.00 41.49 161 VAL A CA 1
ATOM 392 C C . VAL A 1 93 ? 17.952 59.971 31.846 1.00 50.28 161 VAL A C 1
ATOM 393 O O . VAL A 1 93 ? 17.664 61.163 31.935 1.00 46.38 161 VAL A O 1
ATOM 397 N N . GLU A 1 94 ? 17.069 59.067 31.447 1.00 51.45 162 GLU A N 1
ATOM 398 C CA . GLU A 1 94 ? 15.710 59.412 31.020 1.00 52.94 162 GLU A CA 1
ATOM 399 C C . GLU A 1 94 ? 14.919 60.242 32.048 1.00 60.90 162 GLU A C 1
ATOM 400 O O . GLU A 1 94 ? 14.782 59.840 33.208 1.00 61.19 162 GLU A O 1
ATOM 406 N N . HIS A 1 95 ? 14.376 61.379 31.610 1.00 57.48 163 HIS A N 1
ATOM 407 C CA . HIS A 1 95 ? 13.666 62.319 32.495 1.00 49.31 163 HIS A CA 1
ATOM 408 C C . HIS A 1 95 ? 14.472 62.680 33.740 1.00 58.51 163 HIS A C 1
ATOM 409 O O . HIS A 1 95 ? 13.969 62.623 34.868 1.00 59.91 163 HIS A O 1
ATOM 416 N N . ASP A 1 96 ? 15.722 63.064 33.529 1.00 53.49 164 ASP A N 1
ATOM 417 C CA . ASP A 1 96 ? 16.629 63.288 34.639 1.00 50.89 164 ASP A CA 1
ATOM 418 C C . ASP A 1 96 ? 16.383 64.611 35.340 1.00 49.97 164 ASP A C 1
ATOM 419 O O . ASP A 1 96 ? 16.372 65.679 34.717 1.00 41.70 164 ASP A O 1
ATOM 424 N N . THR A 1 97 ? 16.162 64.524 36.646 1.00 53.56 165 THR A N 1
ATOM 425 C CA . THR A 1 97 ? 16.251 65.689 37.509 1.00 51.49 165 THR A CA 1
ATOM 426 C C . THR A 1 97 ? 17.705 66.018 37.889 1.00 60.94 165 THR A C 1
ATOM 427 O O . THR A 1 97 ? 18.080 67.189 37.955 1.00 64.55 165 THR A O 1
ATOM 431 N N . GLN A 1 98 ? 18.510 64.986 38.151 1.00 60.65 166 GLN A N 1
ATOM 432 C CA . GLN A 1 98 ? 19.949 65.159 38.360 1.00 60.11 166 GLN A CA 1
ATOM 433 C C . GLN A 1 98 ? 20.723 63.913 37.933 1.00 53.99 166 GLN A C 1
ATOM 434 O O . GLN A 1 98 ? 20.230 62.789 38.072 1.00 49.06 166 GLN A O 1
ATOM 440 N N . VAL A 1 99 ? 21.939 64.124 37.433 1.00 40.78 167 VAL A N 1
ATOM 441 C CA . VAL A 1 99 ? 22.823 63.036 37.034 1.00 42.33 167 VAL A CA 1
ATOM 442 C C . VAL A 1 99 ? 24.184 63.161 37.707 1.00 46.34 167 VAL A C 1
ATOM 443 O O . VAL A 1 99 ? 24.868 64.176 37.549 1.00 52.87 167 VAL A O 1
ATOM 447 N N . LYS A 1 100 ? 24.595 62.122 38.425 1.00 39.66 168 LYS A N 1
ATOM 448 C CA . LYS A 1 100 ? 25.948 62.085 38.975 1.00 53.08 168 LYS A CA 1
ATOM 449 C C . LYS A 1 100 ? 26.799 60.975 38.331 1.00 52.82 168 LYS A C 1
ATOM 450 O O . LYS A 1 100 ? 26.288 59.898 38.015 1.00 53.68 168 LYS A O 1
ATOM 456 N N . VAL A 1 101 ? 28.085 61.247 38.108 1.00 45.95 169 VAL A N 1
ATOM 457 C CA . VAL A 1 101 ? 29.021 60.197 37.675 1.00 49.20 169 VAL A CA 1
ATOM 458 C C . VAL A 1 101 ? 30.158 59.998 38.683 1.00 56.08 169 VAL A C 1
ATOM 459 O O . VAL A 1 101 ? 30.589 60.935 39.353 1.00 59.10 169 VAL A O 1
ATOM 463 N N . LYS A 1 102 ? 30.648 58.772 38.777 1.00 52.06 170 LYS A N 1
ATOM 464 C CA . LYS A 1 102 ? 31.697 58.451 39.732 1.00 50.46 170 LYS A CA 1
ATOM 465 C C . LYS A 1 102 ? 32.821 57.651 39.067 1.00 45.82 170 LYS A C 1
ATOM 466 O O . LYS A 1 102 ? 32.594 56.553 38.558 1.00 49.19 170 LYS A O 1
ATOM 472 N N . ARG A 1 103 ? 34.026 58.215 39.066 1.00 43.94 171 ARG A N 1
ATOM 473 C CA . ARG A 1 103 ? 35.215 57.524 38.564 1.00 46.91 171 ARG A CA 1
ATOM 474 C C . ARG A 1 103 ? 35.572 56.291 39.399 1.00 51.70 171 ARG A C 1
ATOM 475 O O . ARG A 1 103 ? 35.282 56.218 40.589 1.00 54.31 171 ARG A O 1
ATOM 483 N N . ARG A 1 104 ? 36.207 55.319 38.764 1.00 50.15 172 ARG A N 1
ATOM 484 C CA . ARG A 1 104 ? 36.700 54.160 39.478 1.00 52.16 172 ARG A CA 1
ATOM 485 C C . ARG A 1 104 ? 37.759 54.596 40.487 1.00 61.10 172 ARG A C 1
ATOM 486 O O . ARG A 1 104 ? 38.524 55.531 40.235 1.00 60.97 172 ARG A O 1
ATOM 494 N N . GLY A 1 105 ? 37.801 53.926 41.634 1.00 61.33 173 GLY A N 1
ATOM 495 C CA . GLY A 1 105 ? 38.816 54.223 42.626 1.00 69.03 173 GLY A CA 1
ATOM 496 C C . GLY A 1 105 ? 38.824 55.687 43.022 1.00 70.17 173 GLY A C 1
ATOM 497 O O . GLY A 1 105 ? 39.871 56.279 43.253 1.00 62.87 173 GLY A O 1
ATOM 498 N N . ASP A 1 106 ? 37.637 56.274 43.070 1.00 79.91 174 ASP A N 1
ATOM 499 C CA . ASP A 1 106 ? 37.450 57.619 43.594 1.00 77.57 174 ASP A CA 1
ATOM 500 C C . ASP A 1 106 ? 36.117 57.626 44.328 1.00 66.66 174 ASP A C 1
ATOM 501 O O . ASP A 1 106 ? 35.135 57.076 43.834 1.00 71.42 174 ASP A O 1
ATOM 506 N N . ASP A 1 107 ? 36.079 58.212 45.517 1.00 54.40 175 ASP A N 1
ATOM 507 C CA . ASP A 1 107 ? 34.842 58.214 46.296 1.00 59.48 175 ASP A CA 1
ATOM 508 C C . ASP A 1 107 ? 33.837 59.286 45.860 1.00 51.49 175 ASP A C 1
ATOM 509 O O . ASP A 1 107 ? 32.631 59.087 45.974 1.00 56.57 175 ASP A O 1
ATOM 514 N N . ARG A 1 108 ? 34.342 60.415 45.370 1.00 34.68 176 ARG A N 1
ATOM 515 C CA . ARG A 1 108 ? 33.510 61.557 45.014 1.00 47.96 176 ARG A CA 1
ATOM 516 C C . ARG A 1 108 ? 32.599 61.344 43.785 1.00 63.16 176 ARG A C 1
ATOM 517 O O . ARG A 1 108 ? 33.041 60.841 42.749 1.00 68.42 176 ARG A O 1
ATOM 525 N N . LYS A 1 109 ? 31.323 61.706 43.925 1.00 62.10 177 LYS A N 1
ATOM 526 C CA . LYS A 1 109 ? 30.421 61.865 42.781 1.00 53.39 177 LYS A CA 1
ATOM 527 C C . LYS A 1 109 ? 30.629 63.212 42.115 1.00 60.39 177 LYS A C 1
ATOM 528 O O . LYS A 1 109 ? 31.086 64.156 42.751 1.00 73.40 177 LYS A O 1
ATOM 534 N N . TYR A 1 110 ? 30.307 63.302 40.831 1.00 60.50 178 TYR A N 1
ATOM 535 C CA . TYR A 1 110 ? 30.297 64.594 40.164 1.00 55.61 178 TYR A CA 1
ATOM 536 C C . TYR A 1 110 ? 28.968 64.852 39.462 1.00 67.11 178 TYR A C 1
ATOM 537 O O . TYR A 1 110 ? 28.099 63.980 39.378 1.00 65.41 178 TYR A O 1
ATOM 546 N N . VAL A 1 111 ? 28.829 66.049 38.915 1.00 68.55 179 VAL A N 1
ATOM 547 C CA . VAL A 1 111 ? 27.565 66.442 38.334 1.00 59.95 179 VAL A CA 1
ATOM 548 C C . VAL A 1 111 ? 27.718 66.431 36.835 1.00 59.86 179 VAL A C 1
ATOM 549 O O . VAL A 1 111 ? 28.539 67.152 36.269 1.00 74.42 179 VAL A O 1
ATOM 553 N N . ALA A 1 112 ? 26.933 65.581 36.192 1.00 54.77 180 ALA A N 1
ATOM 554 C CA . ALA A 1 112 ? 26.969 65.488 34.748 1.00 53.24 180 ALA A CA 1
ATOM 555 C C . ALA A 1 112 ? 25.730 66.162 34.221 1.00 50.81 180 ALA A C 1
ATOM 556 O O . ALA A 1 112 ? 24.690 66.186 34.884 1.00 51.76 180 ALA A O 1
ATOM 558 N N . LYS A 1 113 ? 25.852 66.759 33.049 1.00 54.42 181 LYS A N 1
ATOM 559 C CA . LYS A 1 113 ? 24.679 67.250 32.349 1.00 62.70 181 LYS A CA 1
ATOM 560 C C . LYS A 1 113 ? 24.504 66.426 31.086 1.00 58.06 181 LYS A C 1
ATOM 561 O O . LYS A 1 113 ? 25.485 66.075 30.426 1.00 58.43 181 LYS A O 1
ATOM 567 N N . VAL A 1 114 ? 23.256 66.115 30.753 1.00 51.20 182 VAL A N 1
ATOM 568 C CA . VAL A 1 114 ? 22.983 65.367 29.541 1.00 47.09 182 VAL A CA 1
ATOM 569 C C . VAL A 1 114 ? 23.067 66.317 28.352 1.00 46.57 182 VAL A C 1
ATOM 570 O O . VAL A 1 114 ? 22.336 67.301 28.259 1.00 47.88 182 VAL A O 1
ATOM 574 N N . LEU A 1 115 ? 24.004 66.031 27.463 1.00 39.82 183 LEU A N 1
ATOM 575 C CA . LEU A 1 115 ? 24.233 66.870 26.309 1.00 39.69 183 LEU A CA 1
ATOM 576 C C . LEU A 1 115 ? 23.246 66.625 25.159 1.00 48.06 183 LEU A C 1
ATOM 577 O O . LEU A 1 115 ? 22.674 67.558 24.615 1.00 47.77 183 LEU A O 1
ATOM 582 N N . VAL A 1 116 ? 23.065 65.363 24.781 1.00 56.56 184 VAL A N 1
ATOM 583 C CA . VAL A 1 116 ? 22.154 65.003 23.696 1.00 45.02 184 VAL A CA 1
ATOM 584 C C . VAL A 1 116 ? 21.628 63.582 23.899 1.00 45.38 184 VAL A C 1
ATOM 585 O O . VAL A 1 116 ? 22.362 62.721 24.383 1.00 42.79 184 VAL A O 1
ATOM 589 N N . ARG A 1 117 ? 20.366 63.325 23.554 1.00 49.19 185 ARG A N 1
ATOM 590 C CA . ARG A 1 117 ? 19.851 61.956 23.656 1.00 43.19 185 ARG A CA 1
ATOM 591 C C . ARG A 1 117 ? 19.182 61.495 22.382 1.00 48.08 185 ARG A C 1
ATOM 592 O O . ARG A 1 117 ? 18.118 61.999 22.030 1.00 56.20 185 ARG A O 1
ATOM 600 N N . GLY A 1 118 ? 19.792 60.551 21.677 1.00 46.36 186 GLY A N 1
ATOM 601 C CA . GLY A 1 118 ? 19.040 59.780 20.711 1.00 49.15 186 GLY A CA 1
ATOM 602 C C . GLY A 1 118 ? 18.162 58.776 21.405 1.00 51.30 186 GLY A C 1
ATOM 603 O O . GLY A 1 118 ? 18.677 57.875 22.061 1.00 61.00 186 GLY A O 1
ATOM 604 N N . VAL A 1 119 ? 16.859 58.845 21.183 1.00 55.44 187 VAL A N 1
ATOM 605 C CA . VAL A 1 119 ? 15.949 57.888 21.798 1.00 58.45 187 VAL A CA 1
ATOM 606 C C . VAL A 1 119 ? 15.832 56.571 21.044 1.00 57.93 187 VAL A C 1
ATOM 607 O O . VAL A 1 119 ? 15.794 55.503 21.649 1.00 59.55 187 VAL A O 1
ATOM 611 N N . ASP A 1 120 ? 15.763 56.658 19.720 1.00 55.69 188 ASP A N 1
ATOM 612 C CA . ASP A 1 120 ? 15.548 55.475 18.894 1.00 55.71 188 ASP A CA 1
ATOM 613 C C . ASP A 1 120 ? 16.737 54.489 18.876 1.00 54.55 188 ASP A C 1
ATOM 614 O O . ASP A 1 120 ? 16.553 53.291 18.658 1.00 55.37 188 ASP A O 1
ATOM 619 N N . CYS A 1 121 ? 17.953 54.988 19.080 1.00 46.82 189 CYS A N 1
ATOM 620 C CA . CYS A 1 121 ? 19.106 54.106 19.261 1.00 38.44 189 CYS A CA 1
ATOM 621 C C . CYS A 1 121 ? 19.510 53.874 20.727 1.00 43.82 189 CYS A C 1
ATOM 622 O O . CYS A 1 121 ? 20.459 53.153 20.999 1.00 37.04 189 CYS A O 1
ATOM 625 N N . ASP A 1 122 ? 18.795 54.509 21.654 1.00 51.64 190 ASP A N 1
ATOM 626 C CA . ASP A 1 122 ? 19.076 54.440 23.096 1.00 47.34 190 ASP A CA 1
ATOM 627 C C . ASP A 1 122 ? 20.500 54.818 23.485 1.00 44.83 190 ASP A C 1
ATOM 628 O O . ASP A 1 122 ? 21.164 54.115 24.247 1.00 40.89 190 ASP A O 1
ATOM 633 N N . ILE A 1 123 ? 20.951 55.951 22.969 1.00 44.26 191 ILE A N 1
ATOM 634 C CA . ILE A 1 123 ? 22.296 56.428 23.226 1.00 37.04 191 ILE A CA 1
ATOM 635 C C . ILE A 1 123 ? 22.198 57.822 23.825 1.00 34.09 191 ILE A C 1
ATOM 636 O O . ILE A 1 123 ? 21.243 58.555 23.548 1.00 39.92 191 ILE A O 1
ATOM 641 N N . ALA A 1 124 ? 23.184 58.184 24.640 1.00 34.26 192 ALA A N 1
ATOM 642 C CA . ALA A 1 124 ? 23.252 59.516 25.232 1.00 39.27 192 ALA A CA 1
ATOM 643 C C . ALA A 1 124 ? 24.687 59.966 25.433 1.00 39.26 192 ALA A C 1
ATOM 644 O O . ALA A 1 124 ? 25.549 59.163 25.745 1.00 39.84 192 ALA A O 1
ATOM 646 N N . LEU A 1 125 ? 24.930 61.258 25.252 1.00 45.69 193 LEU A N 1
ATOM 647 C CA . LEU A 1 125 ? 26.213 61.860 25.569 1.00 38.13 193 LEU A CA 1
ATOM 648 C C . LEU A 1 125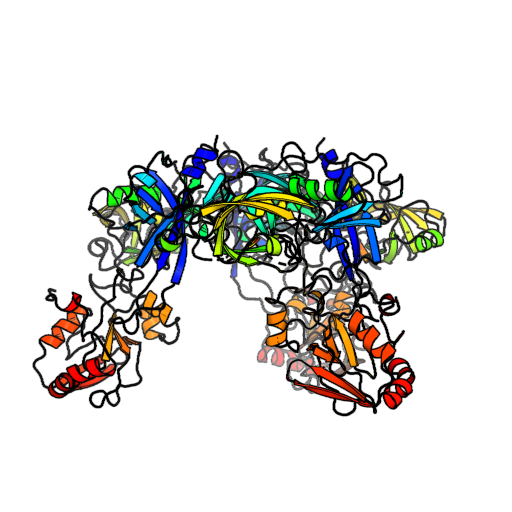 ? 26.122 62.654 26.865 1.00 47.76 193 LEU A C 1
ATOM 649 O O . LEU A 1 125 ? 25.124 63.316 27.124 1.00 56.20 193 LEU A O 1
ATOM 654 N N . LEU A 1 126 ? 27.163 62.588 27.685 1.00 47.47 194 LEU A N 1
ATOM 655 C CA . LEU A 1 126 ? 27.182 63.350 28.928 1.00 45.52 194 LEU A CA 1
ATOM 656 C C . LEU A 1 126 ? 28.435 64.186 29.050 1.00 49.37 194 LEU A C 1
ATOM 657 O O . LEU A 1 126 ? 29.510 63.789 28.596 1.00 46.27 194 LEU A O 1
ATOM 662 N N . SER A 1 127 ? 28.291 65.336 29.696 1.00 52.30 195 SER A N 1
ATOM 663 C CA . SER A 1 127 ? 29.430 66.172 30.041 1.00 54.65 195 SER A CA 1
ATOM 664 C C . SER A 1 127 ? 29.527 66.299 31.553 1.00 53.02 195 SER A C 1
ATOM 665 O O . SER A 1 127 ? 28.535 66.108 32.267 1.00 51.32 195 SER A O 1
ATOM 668 N N . VAL A 1 128 ? 30.727 66.597 32.042 1.00 52.38 196 VAL A N 1
ATOM 669 C CA . VAL A 1 128 ? 30.916 66.930 33.454 1.00 59.20 196 VAL A CA 1
ATOM 670 C C . VAL A 1 128 ? 31.867 68.104 33.558 1.00 65.73 196 VAL A C 1
ATOM 671 O O . VAL A 1 128 ? 32.921 68.100 32.915 1.00 65.02 196 VAL A O 1
ATOM 675 N N . GLU A 1 129 ? 31.534 69.106 34.367 1.00 71.43 197 GLU A N 1
ATOM 676 C CA . GLU A 1 129 ? 32.508 70.173 34.574 1.00 81.34 197 GLU A CA 1
ATOM 677 C C . GLU A 1 129 ? 33.210 69.982 35.912 1.00 80.24 197 GLU A C 1
ATOM 678 O O . GLU A 1 129 ? 32.625 70.164 36.977 1.00 74.13 197 GLU A O 1
ATOM 684 N N . SER A 1 130 ? 34.464 69.556 35.845 1.00 78.44 198 SER A N 1
ATOM 685 C CA . SER A 1 130 ? 35.311 69.516 37.018 1.00 80.73 198 SER A CA 1
ATOM 686 C C . SER A 1 130 ? 36.706 70.073 36.773 1.00 99.36 198 SER A C 1
ATOM 687 O O . SER A 1 130 ? 37.091 71.101 37.336 1.00 109.41 198 SER A O 1
ATOM 690 N N . GLU A 1 131 ? 37.440 69.362 35.917 1.00 97.54 199 GLU A N 1
ATOM 691 C CA . GLU A 1 131 ? 38.897 69.435 35.807 1.00 99.03 199 GLU A CA 1
ATOM 692 C C . GLU A 1 131 ? 39.504 68.554 36.904 1.00 105.53 199 GLU A C 1
ATOM 693 O O . GLU A 1 131 ? 40.687 68.228 36.881 1.00 112.53 199 GLU A O 1
ATOM 695 N N . ASP A 1 132 ? 38.660 68.171 37.858 1.00 106.86 200 ASP A N 1
ATOM 696 C CA . ASP A 1 132 ? 38.793 66.919 38.594 1.00 106.97 200 ASP A CA 1
ATOM 697 C C . ASP A 1 132 ? 38.121 66.002 37.597 1.00 103.68 200 ASP A C 1
ATOM 698 O O . ASP A 1 132 ? 37.916 66.427 36.457 1.00 113.76 200 ASP A O 1
ATOM 703 N N . PHE A 1 133 ? 37.762 64.771 37.950 1.00 89.86 201 PHE A N 1
ATOM 704 C CA . PHE A 1 133 ? 37.191 63.956 36.882 1.00 79.32 201 PHE A CA 1
ATOM 705 C C . PHE A 1 133 ? 38.252 63.861 35.786 1.00 80.69 201 PHE A C 1
ATOM 706 O O . PHE A 1 133 ? 39.210 63.102 35.911 1.00 96.71 201 PHE A O 1
ATOM 714 N N . TRP A 1 134 ? 38.052 64.570 34.686 1.00 69.63 202 TRP A N 1
ATOM 715 C CA . TRP A 1 134 ? 38.876 64.409 33.495 1.00 67.11 202 TRP A CA 1
ATOM 716 C C . TRP A 1 134 ? 40.380 64.456 33.756 1.00 69.90 202 TRP A C 1
ATOM 717 O O . TRP A 1 134 ? 41.163 64.063 32.887 1.00 71.41 202 TRP A O 1
ATOM 728 N N . LYS A 1 135 ? 40.803 64.960 34.912 1.00 69.33 203 LYS A N 1
ATOM 729 C CA . LYS A 1 135 ? 42.231 64.919 35.225 1.00 71.66 203 LYS A CA 1
ATOM 730 C C . LYS A 1 135 ? 42.748 63.483 35.119 1.00 73.88 203 LYS A C 1
ATOM 731 O O . LYS A 1 135 ? 42.236 62.572 35.773 1.00 74.14 203 LYS A O 1
ATOM 733 N N . GLY A 1 136 ? 43.779 63.293 34.304 1.00 74.06 204 GLY A N 1
ATOM 734 C CA . GLY A 1 136 ? 44.364 61.978 34.112 1.00 79.29 204 GLY A CA 1
ATOM 735 C C . GLY A 1 136 ? 43.401 60.973 33.513 1.00 81.88 204 GLY A C 1
ATOM 736 O O . GLY A 1 136 ? 43.256 59.861 34.023 1.00 85.77 204 GLY A O 1
ATOM 737 N N . ALA A 1 137 ? 42.747 61.364 32.425 1.00 80.15 205 ALA A N 1
ATOM 738 C CA . ALA A 1 137 ? 41.787 60.495 31.751 1.00 84.17 205 ALA A CA 1
ATOM 739 C C . ALA A 1 137 ? 42.354 59.934 30.457 1.00 85.80 205 ALA A C 1
ATOM 740 O O . ALA A 1 137 ? 43.059 60.634 29.729 1.00 96.41 205 ALA A O 1
ATOM 742 N N . GLU A 1 138 ? 42.044 58.672 30.174 1.00 78.71 206 GLU A N 1
ATOM 743 C CA . GLU A 1 138 ? 42.430 58.051 28.907 1.00 78.67 206 GLU A CA 1
ATOM 744 C C . GLU A 1 138 ? 41.228 57.371 28.250 1.00 76.82 206 GLU A C 1
ATOM 745 O O . GLU A 1 138 ? 40.979 56.182 28.458 1.00 82.31 206 GLU A O 1
ATOM 747 N N . PRO A 1 139 ? 40.475 58.137 27.453 1.00 62.61 207 PRO A N 1
ATOM 748 C CA . PRO A 1 139 ? 39.247 57.682 26.796 1.00 53.55 207 PRO A CA 1
ATOM 749 C C . PRO A 1 139 ? 39.449 56.490 25.857 1.00 48.84 207 PRO A C 1
ATOM 750 O O . PRO A 1 139 ? 40.561 56.200 25.428 1.00 45.82 207 PRO A O 1
ATOM 754 N N . LEU A 1 140 ? 38.352 55.795 25.576 1.00 45.35 208 LEU A N 1
ATOM 755 C CA . LEU A 1 140 ? 38.351 54.611 24.736 1.00 44.52 208 LEU A CA 1
ATOM 756 C C . LEU A 1 140 ? 38.384 54.932 23.237 1.00 58.40 208 LEU A C 1
ATOM 757 O O . LEU A 1 140 ? 37.840 55.944 22.797 1.00 58.97 208 LEU A O 1
ATOM 762 N N . ARG A 1 141 ? 39.026 54.063 22.457 1.00 63.63 209 ARG A N 1
ATOM 763 C CA . ARG A 1 141 ? 38.933 54.116 21.002 1.00 65.49 209 ARG A CA 1
ATOM 764 C C . ARG A 1 141 ? 37.817 53.185 20.546 1.00 61.22 209 ARG A C 1
ATOM 765 O O . ARG A 1 141 ? 37.701 52.073 21.058 1.00 61.67 209 ARG A O 1
ATOM 773 N N . LEU A 1 142 ? 37.007 53.620 19.583 1.00 59.34 210 LEU A N 1
ATOM 774 C CA . LEU A 1 142 ? 35.949 52.760 19.037 1.00 57.26 210 LEU A CA 1
ATOM 775 C C . LEU A 1 142 ? 36.470 51.806 17.973 1.00 56.48 210 LEU A C 1
ATOM 776 O O . LEU A 1 142 ? 37.034 52.241 16.977 1.00 63.42 210 LEU A O 1
ATOM 781 N N . GLY A 1 143 ? 36.262 50.508 18.183 1.00 49.96 211 GLY A N 1
ATOM 782 C CA . GLY A 1 143 ? 36.667 49.497 17.221 1.00 50.53 211 GLY A CA 1
ATOM 783 C C . GLY A 1 143 ? 35.613 49.167 16.169 1.00 50.26 211 GLY A C 1
ATOM 784 O O . GLY A 1 143 ? 34.473 49.638 16.235 1.00 42.43 211 GLY A O 1
ATOM 785 N N . HIS A 1 144 ? 35.984 48.340 15.196 1.00 48.33 212 HIS A N 1
ATOM 786 C CA . HIS A 1 144 ? 35.058 48.013 14.123 1.00 46.58 212 HIS A CA 1
ATOM 787 C C . HIS A 1 144 ? 34.113 46.906 14.530 1.00 43.01 212 HIS A C 1
ATOM 788 O O . HIS A 1 144 ? 34.274 46.276 15.574 1.00 47.14 212 HIS A O 1
ATOM 795 N N . LEU A 1 145 ? 33.165 46.624 13.650 1.00 40.09 213 LEU A N 1
ATOM 796 C CA . LEU A 1 145 ? 32.155 45.631 13.920 1.00 37.61 213 LEU A CA 1
ATOM 797 C C . LEU A 1 145 ? 32.796 44.258 13.937 1.00 46.57 213 LEU A C 1
ATOM 798 O O . LEU A 1 145 ? 33.461 43.873 12.983 1.00 50.77 213 LEU A O 1
ATOM 803 N N . PRO A 1 146 ? 32.590 43.509 15.026 1.00 56.87 214 PRO A N 1
ATOM 804 C CA . PRO A 1 146 ? 33.144 42.162 15.218 1.00 49.81 214 PRO A CA 1
ATOM 805 C C . PRO A 1 146 ? 32.544 41.097 14.292 1.00 53.43 214 PRO A C 1
ATOM 806 O O . PRO A 1 146 ? 31.521 41.314 13.629 1.00 51.99 214 PRO A O 1
ATOM 810 N N . ARG A 1 147 ? 33.223 39.956 14.241 1.00 57.42 215 ARG A N 1
ATOM 811 C CA . ARG A 1 147 ? 32.754 38.775 13.532 1.00 56.51 215 ARG A CA 1
ATOM 812 C C . ARG A 1 147 ? 32.398 37.722 14.581 1.00 55.29 215 ARG A C 1
ATOM 813 O O . ARG A 1 147 ? 32.944 37.759 15.686 1.00 55.63 215 ARG A O 1
ATOM 815 N N . LEU A 1 148 ? 31.468 36.816 14.259 1.00 51.97 216 LEU A N 1
ATOM 816 C CA . LEU A 1 148 ? 31.015 35.782 15.211 1.00 41.78 216 LEU A CA 1
ATOM 817 C C . LEU A 1 148 ? 32.150 34.964 15.832 1.00 56.59 216 LEU A C 1
ATOM 818 O O . LEU A 1 148 ? 33.109 34.577 15.145 1.00 49.03 216 LEU A O 1
ATOM 823 N N . GLN A 1 149 ? 32.020 34.707 17.136 1.00 63.57 217 GLN A N 1
ATOM 824 C CA . GLN A 1 149 ? 32.996 33.940 17.918 1.00 57.40 217 GLN A CA 1
ATOM 825 C C . GLN A 1 149 ? 34.150 34.798 18.425 1.00 50.85 217 GLN A C 1
ATOM 826 O O . GLN A 1 149 ? 35.023 34.324 19.148 1.00 55.21 217 GLN A O 1
ATOM 832 N N . ASP A 1 150 ? 34.157 36.063 18.025 1.00 46.14 218 ASP A N 1
ATOM 833 C CA . ASP A 1 150 ? 35.099 37.041 18.559 1.00 45.67 218 ASP A CA 1
ATOM 834 C C . ASP A 1 150 ? 34.919 37.229 20.072 1.00 48.29 218 ASP A C 1
ATOM 835 O O . ASP A 1 150 ? 33.790 37.276 20.589 1.00 49.65 218 ASP A O 1
ATOM 840 N N . SER A 1 151 ? 36.030 37.354 20.783 1.00 50.89 219 SER A N 1
ATOM 841 C CA . SER A 1 151 ? 35.979 37.494 22.233 1.00 52.90 219 SER A CA 1
ATOM 842 C C . SER A 1 151 ? 35.511 38.892 22.665 1.00 56.80 219 SER A C 1
ATOM 843 O O . SER A 1 151 ? 35.936 39.899 22.099 1.00 59.48 219 SER A O 1
ATOM 846 N N . VAL A 1 152 ? 34.632 38.942 23.663 1.00 49.82 220 VAL A N 1
ATOM 847 C CA . VAL A 1 152 ? 34.079 40.202 24.146 1.00 48.09 220 VAL A CA 1
ATOM 848 C C . VAL A 1 152 ? 34.068 40.282 25.666 1.00 50.14 220 VAL A C 1
ATOM 849 O O . VAL A 1 152 ? 33.719 39.317 26.349 1.00 51.14 220 VAL A O 1
ATOM 853 N N . THR A 1 153 ? 34.431 41.442 26.198 1.00 43.63 221 THR A N 1
ATOM 854 C CA . THR A 1 153 ? 34.250 41.694 27.619 1.00 37.73 221 THR A CA 1
ATOM 855 C C . THR A 1 153 ? 33.456 42.970 27.813 1.00 44.93 221 THR A C 1
ATOM 856 O O . THR A 1 153 ? 33.858 44.035 27.339 1.00 55.39 221 THR A O 1
ATOM 860 N N . VAL A 1 154 ? 32.323 42.849 28.503 1.00 40.41 222 VAL A N 1
ATOM 861 C CA . VAL A 1 154 ? 31.548 44.001 28.949 1.00 38.80 222 VAL A CA 1
ATOM 862 C C . VAL A 1 154 ? 32.039 44.466 30.322 1.00 35.82 222 VAL A C 1
ATOM 863 O O . VAL A 1 154 ? 32.241 43.658 31.219 1.00 40.10 222 VAL A O 1
ATOM 867 N N . VAL A 1 155 ? 32.253 45.769 30.463 1.00 36.73 223 VAL A N 1
ATOM 868 C CA . VAL A 1 155 ? 32.657 46.361 31.730 1.00 41.10 223 VAL A CA 1
ATOM 869 C C . VAL A 1 155 ? 31.611 47.376 32.198 1.00 41.99 223 VAL A C 1
ATOM 870 O O . VAL A 1 155 ? 31.174 48.226 31.423 1.00 40.27 223 VAL A O 1
ATOM 874 N N . GLY A 1 156 ? 31.225 47.286 33.467 1.00 35.73 224 GLY A N 1
ATOM 875 C CA . GLY A 1 156 ? 30.288 48.230 34.052 1.00 41.48 224 GLY A CA 1
ATOM 876 C C . GLY A 1 156 ? 30.184 48.125 35.569 1.00 48.38 224 GLY A C 1
ATOM 877 O O . GLY A 1 156 ? 30.992 47.453 36.219 1.00 40.13 224 GLY A O 1
ATOM 878 N N . TYR A 1 157 ? 29.183 48.794 36.136 1.00 45.47 225 TYR A N 1
ATOM 879 C CA . TYR A 1 157 ? 28.938 48.737 37.575 1.00 32.52 225 TYR A CA 1
ATOM 880 C C . TYR A 1 157 ? 27.620 48.062 37.883 1.00 36.32 225 TYR A C 1
ATOM 881 O O . TYR A 1 157 ? 26.563 48.626 37.648 1.00 45.40 225 TYR A O 1
ATOM 890 N N . PRO A 1 158 ? 27.676 46.851 38.449 1.00 50.22 226 PRO A N 1
ATOM 891 C CA . PRO A 1 158 ? 26.446 46.140 38.815 1.00 44.69 226 PRO A CA 1
ATOM 892 C C . PRO A 1 158 ? 25.668 46.953 39.840 1.00 46.29 226 PRO A C 1
ATOM 893 O O . PRO A 1 158 ? 26.244 47.831 40.481 1.00 35.66 226 PRO A O 1
ATOM 897 N N . LEU A 1 159 ? 24.383 46.671 40.008 1.00 56.41 227 LEU A N 1
ATOM 898 C CA . LEU A 1 159 ? 23.605 47.409 40.988 1.00 52.80 227 LEU A CA 1
ATOM 899 C C . LEU A 1 159 ? 24.041 47.053 42.410 1.00 66.02 227 LEU A C 1
ATOM 900 O O . LEU A 1 159 ? 24.002 45.892 42.829 1.00 63.05 227 LEU A O 1
ATOM 905 N N . GLY A 1 160 ? 24.449 48.081 43.146 1.00 77.79 228 GLY A N 1
ATOM 906 C CA . GLY A 1 160 ? 24.943 47.933 44.502 1.00 81.24 228 GLY A CA 1
ATOM 907 C C . GLY A 1 160 ? 26.433 47.651 44.609 1.00 79.33 228 GLY A C 1
ATOM 908 O O . GLY A 1 160 ? 27.032 46.997 43.758 1.00 70.17 228 GLY A O 1
ATOM 909 N N . GLY A 1 161 ? 27.023 48.128 45.696 1.00 85.23 229 GLY A N 1
ATOM 910 C CA . GLY A 1 161 ? 28.399 47.820 46.025 1.00 83.47 229 GLY A CA 1
ATOM 911 C C . GLY A 1 161 ? 29.366 48.818 45.440 1.00 77.63 229 GLY A C 1
ATOM 912 O O . GLY A 1 161 ? 30.476 48.984 45.937 1.00 81.59 229 GLY A O 1
ATOM 913 N N . ASP A 1 162 ? 28.935 49.499 44.389 1.00 75.00 230 ASP A N 1
ATOM 914 C CA . ASP A 1 162 ? 29.779 50.494 43.733 1.00 88.83 230 ASP A CA 1
ATOM 915 C C . ASP A 1 162 ? 31.231 50.033 43.466 1.00 88.96 230 ASP A C 1
ATOM 916 O O . ASP A 1 162 ? 32.172 50.814 43.612 1.00 96.37 230 ASP A O 1
ATOM 918 N N . THR A 1 163 ? 31.410 48.772 43.076 1.00 77.92 231 THR A N 1
ATOM 919 C CA . THR A 1 163 ? 32.684 48.332 42.505 1.00 64.52 231 THR A CA 1
ATOM 920 C C . THR A 1 163 ? 32.468 47.782 41.097 1.00 61.53 231 THR A C 1
ATOM 921 O O . THR A 1 163 ? 31.430 47.183 40.798 1.00 65.18 231 THR A O 1
ATOM 925 N N . ILE A 1 164 ? 33.455 47.992 40.236 1.00 52.18 232 ILE A N 1
ATOM 926 C CA . ILE A 1 164 ? 33.320 47.682 38.817 1.00 46.91 232 ILE A CA 1
ATOM 927 C C . ILE A 1 164 ? 33.266 46.171 38.576 1.00 40.99 232 ILE A C 1
ATOM 928 O O . ILE A 1 164 ? 33.752 45.396 39.389 1.00 51.22 232 ILE A O 1
ATOM 933 N N . SER A 1 165 ? 32.665 45.750 37.468 1.00 38.71 233 SER A N 1
ATOM 934 C CA . SER A 1 165 ? 32.557 44.327 37.164 1.00 40.47 233 SER A CA 1
ATOM 935 C C . SER A 1 165 ? 32.908 44.045 35.720 1.00 45.40 233 SER A C 1
ATOM 936 O O . SER A 1 165 ? 32.989 44.957 34.902 1.00 47.60 233 SER A O 1
ATOM 939 N N . VAL A 1 166 ? 33.107 42.767 35.419 1.00 50.07 234 VAL A N 1
ATOM 940 C CA . VAL A 1 166 ? 33.507 42.336 34.090 1.00 38.72 234 VAL A CA 1
ATOM 941 C C . VAL A 1 166 ? 32.875 40.988 33.734 1.00 35.95 234 VAL A C 1
ATOM 942 O O . VAL A 1 166 ? 32.809 40.096 34.561 1.00 41.68 234 VAL A O 1
ATOM 946 N N . THR A 1 167 ? 32.412 40.843 32.499 1.00 36.51 235 THR A N 1
ATOM 947 C CA . THR A 1 167 ? 32.037 39.526 31.969 1.00 42.62 235 THR A CA 1
ATOM 948 C C . THR A 1 167 ? 32.665 39.298 30.593 1.00 46.17 235 THR A C 1
ATOM 949 O O . THR A 1 167 ? 32.920 40.243 29.846 1.00 45.43 235 THR A O 1
ATOM 953 N N . LYS A 1 168 ? 32.905 38.035 30.269 1.00 41.10 236 LYS A N 1
ATOM 954 C CA . LYS A 1 168 ? 33.556 37.665 29.026 1.00 37.62 236 LYS A CA 1
ATOM 955 C C . LYS A 1 168 ? 32.717 36.611 28.320 1.00 44.59 236 LYS A C 1
ATOM 956 O O . LYS A 1 168 ? 32.136 35.734 28.957 1.00 41.33 236 LYS A O 1
ATOM 962 N N . GLY A 1 169 ? 32.680 36.696 27.000 1.00 44.72 237 GLY A N 1
ATOM 963 C CA . GLY A 1 169 ? 31.889 35.802 26.181 1.00 46.95 237 GLY A CA 1
ATOM 964 C C . GLY A 1 169 ? 32.365 35.945 24.755 1.00 50.80 237 GLY A C 1
ATOM 965 O O . GLY A 1 169 ? 33.451 36.470 24.503 1.00 51.30 237 GLY A O 1
ATOM 966 N N . VAL A 1 170 ? 31.585 35.444 23.812 1.00 48.79 238 VAL A N 1
ATOM 967 C CA . VAL A 1 170 ? 31.906 35.690 22.417 1.00 48.85 238 VAL A CA 1
ATOM 968 C C . VAL A 1 170 ? 30.759 36.438 21.777 1.00 47.37 238 VAL A C 1
ATOM 969 O O . VAL A 1 170 ? 29.722 36.657 22.404 1.00 40.16 238 VAL A O 1
ATOM 973 N N . VAL A 1 171 ? 30.919 36.784 20.510 1.00 46.16 239 VAL A N 1
ATOM 974 C CA . VAL A 1 171 ? 29.835 37.432 19.820 1.00 46.25 239 VAL A CA 1
ATOM 975 C C . VAL A 1 171 ? 29.063 36.291 19.227 1.00 44.08 239 VAL A C 1
ATOM 976 O O . VAL A 1 171 ? 29.546 35.594 18.340 1.00 50.40 239 VAL A O 1
ATOM 980 N N . SER A 1 172 ? 27.872 36.082 19.770 1.00 40.46 240 SER A N 1
ATOM 981 C CA . SER A 1 172 ? 27.033 34.963 19.391 1.00 44.80 240 SER A CA 1
ATOM 982 C C . SER A 1 172 ? 26.223 35.220 18.133 1.00 50.27 240 SER A C 1
ATOM 983 O O . SER A 1 172 ? 25.949 34.303 17.364 1.00 61.78 240 SER A O 1
ATOM 986 N N . ARG A 1 173 ? 25.788 36.461 17.958 1.00 52.91 241 ARG A N 1
ATOM 987 C CA . ARG A 1 173 ? 24.849 36.774 16.888 1.00 53.99 241 ARG A CA 1
ATOM 988 C C . ARG A 1 173 ? 24.975 38.198 16.391 1.00 48.34 241 ARG A C 1
ATOM 989 O O . ARG A 1 173 ? 25.189 39.110 17.171 1.00 46.68 241 ARG A O 1
ATOM 997 N N . ILE A 1 174 ? 24.810 38.397 15.093 1.00 53.69 242 ILE A N 1
ATOM 998 C CA . ILE A 1 174 ? 24.774 39.748 14.554 1.00 49.77 242 ILE A CA 1
ATOM 999 C C . ILE A 1 174 ? 23.559 39.848 13.659 1.00 58.09 242 ILE A C 1
ATOM 1000 O O . ILE A 1 174 ? 23.399 39.070 12.724 1.00 72.57 242 ILE A O 1
ATOM 1005 N N . GLU A 1 175 ? 22.686 40.794 13.977 1.00 59.64 243 GLU A N 1
ATOM 1006 C CA . GLU A 1 175 ? 21.328 40.784 13.461 1.00 57.63 243 GLU A CA 1
ATOM 1007 C C . GLU A 1 175 ? 20.735 42.187 13.508 1.00 57.90 243 GLU A C 1
ATOM 1008 O O . GLU A 1 175 ? 21.218 43.036 14.250 1.00 66.87 243 GLU A O 1
ATOM 1014 N N . VAL A 1 176 ? 19.686 42.441 12.732 1.00 55.03 244 VAL A N 1
ATOM 1015 C CA . VAL A 1 176 ? 18.884 43.639 12.967 1.00 51.46 244 VAL A CA 1
ATOM 1016 C C . VAL A 1 176 ? 17.854 43.345 14.046 1.00 53.19 244 VAL A C 1
ATOM 1017 O O . VAL A 1 176 ? 17.036 42.438 13.899 1.00 58.23 244 VAL A O 1
ATOM 1021 N N . THR A 1 177 ? 17.891 44.112 15.129 1.00 59.62 245 THR A N 1
ATOM 1022 C CA . THR A 1 177 ? 16.999 43.875 16.261 1.00 69.58 245 THR A CA 1
ATOM 1023 C C . THR A 1 177 ? 16.205 45.123 16.653 1.00 71.75 245 THR A C 1
ATOM 1024 O O . THR A 1 177 ? 16.371 46.189 16.060 1.00 64.11 245 THR A O 1
ATOM 1028 N N . SER A 1 178 ? 15.353 44.979 17.666 1.00 80.44 246 SER A N 1
ATOM 1029 C CA . SER A 1 178 ? 14.454 46.053 18.102 1.00 80.09 246 SER A CA 1
ATOM 1030 C C . SER A 1 178 ? 15.018 46.919 19.240 1.00 80.23 246 SER A C 1
ATOM 1031 O O . SER A 1 178 ? 15.608 46.398 20.193 1.00 72.20 246 SER A O 1
ATOM 1034 N N . TYR A 1 179 ? 14.809 48.235 19.144 1.00 86.52 247 TYR A N 1
ATOM 1035 C CA . TYR A 1 179 ? 15.386 49.182 20.107 1.00 95.87 247 TYR A CA 1
ATOM 1036 C C . TYR A 1 179 ? 14.387 49.908 21.020 1.00 110.35 247 TYR A C 1
ATOM 1037 O O . TYR A 1 179 ? 13.616 50.764 20.574 1.00 104.96 247 TYR A O 1
ATOM 1046 N N . ALA A 1 180 ? 14.420 49.544 22.300 1.00 127.45 248 ALA A N 1
ATOM 1047 C CA . ALA A 1 180 ? 13.733 50.263 23.377 1.00 137.26 248 ALA A CA 1
ATOM 1048 C C . ALA A 1 180 ? 12.235 50.492 23.131 1.00 145.98 248 ALA A C 1
ATOM 1049 O O . ALA A 1 180 ? 11.657 51.457 23.640 1.00 151.76 248 ALA A O 1
ATOM 1051 N N . HIS A 1 181 ? 11.619 49.614 22.342 1.00 140.11 249 HIS A N 1
ATOM 1052 C CA . HIS A 1 181 ? 10.191 49.692 22.044 1.00 128.97 249 HIS A CA 1
ATOM 1053 C C . HIS A 1 181 ? 9.876 51.128 21.662 1.00 131.01 249 HIS A C 1
ATOM 1054 O O . HIS A 1 181 ? 8.770 51.618 21.869 1.00 138.45 249 HIS A O 1
ATOM 1056 N N . GLY A 1 182 ? 10.884 51.783 21.100 1.00 125.14 250 GLY A N 1
ATOM 1057 C CA . GLY A 1 182 ? 10.822 53.141 20.592 1.00 120.13 250 GLY A CA 1
ATOM 1058 C C . GLY A 1 182 ? 10.749 53.023 19.090 1.00 113.38 250 GLY A C 1
ATOM 1059 O O . GLY A 1 182 ? 11.161 53.922 18.357 1.00 113.47 250 GLY A O 1
ATOM 1060 N N . SER A 1 183 ? 10.215 51.899 18.631 1.00 104.65 251 SER A N 1
ATOM 1061 C CA . SER A 1 183 ? 10.895 51.108 17.628 1.00 98.80 251 SER A CA 1
ATOM 1062 C C . SER A 1 183 ? 11.433 51.867 16.431 1.00 90.26 251 SER A C 1
ATOM 1063 O O . SER A 1 183 ? 10.755 52.649 15.756 1.00 77.93 251 SER A O 1
ATOM 1066 N N . SER A 1 184 ? 12.716 51.609 16.229 1.00 92.24 252 SER A N 1
ATOM 1067 C CA . SER A 1 184 ? 13.398 51.747 14.967 1.00 97.71 252 SER A CA 1
ATOM 1068 C C . SER A 1 184 ? 14.299 50.531 15.025 1.00 89.65 252 SER A C 1
ATOM 1069 O O . SER A 1 184 ? 14.929 50.283 16.050 1.00 98.38 252 SER A O 1
ATOM 1072 N N . ASP A 1 185 ? 14.331 49.743 13.961 1.00 73.48 253 ASP A N 1
ATOM 1073 C CA . ASP A 1 185 ? 15.132 48.531 13.971 1.00 57.61 253 ASP A CA 1
ATOM 1074 C C . ASP A 1 185 ? 16.539 48.847 13.487 1.00 51.71 253 ASP A C 1
ATOM 1075 O O . ASP A 1 185 ? 16.717 49.539 12.484 1.00 50.39 253 ASP A O 1
ATOM 1080 N N . LEU A 1 186 ? 17.537 48.358 14.218 1.00 42.78 254 LEU A N 1
ATOM 1081 C CA . LEU A 1 186 ? 18.929 48.646 13.908 1.00 29.06 254 LEU A CA 1
ATOM 1082 C C . LEU A 1 186 ? 19.789 47.408 14.074 1.00 41.72 254 LEU A C 1
ATOM 1083 O O . LEU A 1 186 ? 19.331 46.402 14.601 1.00 52.43 254 LEU A O 1
ATOM 1088 N N . LEU A 1 187 ? 21.027 47.477 13.588 1.00 45.63 255 LEU A N 1
ATOM 1089 C CA . LEU A 1 187 ? 21.974 46.385 13.758 1.00 40.85 255 LEU A CA 1
ATOM 1090 C C . LEU A 1 187 ? 22.275 46.235 15.252 1.00 42.17 255 LEU A C 1
ATOM 1091 O O . LEU A 1 187 ? 22.269 47.203 16.020 1.00 42.42 255 LEU A O 1
ATOM 1096 N N . GLY A 1 188 ? 22.517 45.005 15.667 1.00 45.80 256 GLY A N 1
ATOM 1097 C CA . GLY A 1 188 ? 22.739 44.732 17.064 1.00 50.32 256 GLY A CA 1
ATOM 1098 C C . GLY A 1 188 ? 23.624 43.521 17.211 1.00 49.30 256 GLY A C 1
ATOM 1099 O O . GLY A 1 188 ? 23.740 42.697 16.306 1.00 43.68 256 GLY A O 1
ATOM 1100 N N . ILE A 1 189 ? 24.273 43.430 18.359 1.00 46.40 257 ILE A N 1
ATOM 1101 C CA . ILE A 1 189 ? 25.135 42.306 18.646 1.00 44.50 257 ILE A CA 1
ATOM 1102 C C . ILE A 1 189 ? 24.541 41.555 19.823 1.00 49.06 257 ILE A C 1
ATOM 1103 O O . ILE A 1 189 ? 23.998 42.163 20.743 1.00 60.63 257 ILE A O 1
ATOM 1108 N N . GLN A 1 190 ? 24.597 40.232 19.764 1.00 44.41 258 GLN A N 1
ATOM 1109 C CA . GLN A 1 190 ? 24.288 39.401 20.912 1.00 46.33 258 GLN A CA 1
ATOM 1110 C C . GLN A 1 190 ? 25.580 38.799 21.456 1.00 49.40 258 GLN A C 1
ATOM 1111 O O . GLN A 1 190 ? 26.472 38.432 20.685 1.00 43.26 258 GLN A O 1
ATOM 1117 N N . ILE A 1 191 ? 25.693 38.706 22.779 1.00 44.38 259 ILE A N 1
ATOM 1118 C CA . ILE A 1 191 ? 26.836 38.004 23.348 1.00 46.77 259 ILE A CA 1
ATOM 1119 C C . ILE A 1 191 ? 26.496 36.850 24.282 1.00 46.18 259 ILE A C 1
ATOM 1120 O O . ILE A 1 191 ? 25.428 36.787 24.892 1.00 42.05 259 ILE A O 1
ATOM 1125 N N . ASP A 1 192 ? 27.462 35.947 24.365 1.00 53.97 260 ASP A N 1
ATOM 1126 C CA . ASP A 1 192 ? 27.391 34.672 25.062 1.00 46.33 260 ASP A CA 1
ATOM 1127 C C . ASP A 1 192 ? 27.243 34.918 26.563 1.00 55.21 260 ASP A C 1
ATOM 1128 O O . ASP A 1 192 ? 27.069 33.991 27.343 1.00 69.41 260 ASP A O 1
ATOM 1133 N N . ALA A 1 193 ? 27.353 36.179 26.963 1.00 59.49 261 ALA A N 1
ATOM 1134 C CA . ALA A 1 193 ? 27.375 36.558 28.371 1.00 55.19 261 ALA A CA 1
ATOM 1135 C C . ALA A 1 193 ? 26.144 37.366 28.751 1.00 56.75 261 ALA A C 1
ATOM 1136 O O . ALA A 1 193 ? 25.703 38.225 27.991 1.00 57.51 261 ALA A O 1
ATOM 1138 N N . ALA A 1 194 ? 25.594 37.089 29.930 1.00 59.44 262 ALA A N 1
ATOM 1139 C CA . ALA A 1 194 ? 24.537 37.918 30.505 1.00 54.40 262 ALA A CA 1
ATOM 1140 C C . ALA A 1 194 ? 25.124 39.177 31.134 1.00 57.50 262 ALA A C 1
ATOM 1141 O O . ALA A 1 194 ? 26.266 39.183 31.608 1.00 57.79 262 ALA A O 1
ATOM 1143 N N . ILE A 1 195 ? 24.323 40.236 31.142 1.00 55.30 263 ILE A N 1
ATOM 1144 C CA . ILE A 1 195 ? 24.766 41.543 31.599 1.00 47.29 263 ILE A CA 1
ATOM 1145 C C . ILE A 1 195 ? 23.838 42.066 32.693 1.00 48.42 263 ILE A C 1
ATOM 1146 O O . ILE A 1 195 ? 22.625 42.042 32.549 1.00 48.27 263 ILE A O 1
ATOM 1151 N N . ASN A 1 196 ? 24.421 42.521 33.796 1.00 50.43 264 ASN A N 1
ATOM 1152 C CA . ASN A 1 196 ? 23.665 43.143 34.868 1.00 39.35 264 ASN A CA 1
ATOM 1153 C C . ASN A 1 196 ? 23.072 44.475 34.414 1.00 36.46 264 ASN A C 1
ATOM 1154 O O . ASN A 1 196 ? 23.687 45.190 33.624 1.00 27.63 264 ASN A O 1
ATOM 1159 N N . PRO A 1 197 ? 21.870 44.810 34.914 1.00 39.79 265 PRO A N 1
ATOM 1160 C CA . PRO A 1 197 ? 21.189 46.063 34.569 1.00 46.36 265 PRO A CA 1
ATOM 1161 C C . PRO A 1 197 ? 22.024 47.318 34.815 1.00 47.29 265 PRO A C 1
ATOM 1162 O O . PRO A 1 197 ? 21.879 48.305 34.085 1.00 50.47 265 PRO A O 1
ATOM 1166 N N . GLY A 1 198 ? 22.900 47.278 35.811 1.00 41.75 266 GLY A N 1
ATOM 1167 C CA . GLY A 1 198 ? 23.754 48.418 36.092 1.00 38.19 266 GLY A CA 1
ATOM 1168 C C . GLY A 1 198 ? 24.915 48.564 35.130 1.00 38.01 266 GLY A C 1
ATOM 1169 O O . GLY A 1 198 ? 25.584 49.593 35.107 1.00 43.57 266 GLY A O 1
ATOM 1170 N N . ASN A 1 199 ? 25.159 47.526 34.340 1.00 45.45 267 ASN A N 1
ATOM 1171 C CA . ASN A 1 199 ? 26.265 47.509 33.388 1.00 51.83 267 ASN A CA 1
ATOM 1172 C C . ASN A 1 199 ? 26.000 48.278 32.090 1.00 54.86 267 ASN A C 1
ATOM 1173 O O . ASN A 1 199 ? 26.893 48.933 31.553 1.00 64.13 267 ASN A O 1
ATOM 1178 N N . SER A 1 200 ? 24.786 48.183 31.565 1.00 48.07 268 SER A N 1
ATOM 1179 C CA . SER A 1 200 ? 24.422 49.020 30.441 1.00 52.70 268 SER A CA 1
ATOM 1180 C C . SER A 1 200 ? 24.336 50.324 31.150 1.00 53.67 268 SER A C 1
ATOM 1181 O O . SER A 1 200 ? 23.704 50.362 32.192 1.00 74.76 268 SER A O 1
ATOM 1184 N N . GLY A 1 201 ? 24.928 51.410 30.667 1.00 45.37 269 GLY A N 1
ATOM 1185 C CA . GLY A 1 201 ? 25.507 51.654 29.358 1.00 31.50 269 GLY A CA 1
ATOM 1186 C C . GLY A 1 201 ? 27.028 51.585 29.235 1.00 43.03 269 GLY A C 1
ATOM 1187 O O . GLY A 1 201 ? 27.614 52.426 28.549 1.00 38.15 269 GLY A O 1
ATOM 1188 N N . GLY A 1 202 ? 27.695 50.779 30.051 1.00 38.44 270 GLY A N 1
ATOM 1189 C CA . GLY A 1 202 ? 29.127 50.591 29.883 1.00 37.08 270 GLY A CA 1
ATOM 1190 C C . GLY A 1 202 ? 29.518 49.964 28.544 1.00 40.28 270 GLY A C 1
ATOM 1191 O O . GLY A 1 202 ? 28.663 49.507 27.783 1.00 46.11 270 GLY A O 1
ATOM 1192 N N . PRO A 1 203 ? 30.820 49.974 28.235 1.00 32.58 271 PRO A N 1
ATOM 1193 C CA . PRO A 1 203 ? 31.407 49.540 26.962 1.00 34.95 271 PRO A CA 1
ATOM 1194 C C . PRO A 1 203 ? 31.575 48.025 26.808 1.00 37.42 271 PRO A C 1
ATOM 1195 O O . PRO A 1 203 ? 31.747 47.299 27.784 1.00 34.83 271 PRO A O 1
ATOM 1199 N N . ALA A 1 204 ? 31.551 47.555 25.567 1.00 42.02 272 ALA A N 1
ATOM 1200 C CA . ALA A 1 204 ? 31.901 46.170 25.282 1.00 40.60 272 ALA A CA 1
ATOM 1201 C C . ALA A 1 204 ? 33.195 46.189 24.479 1.00 52.61 272 ALA A C 1
ATOM 1202 O O . ALA A 1 204 ? 33.296 46.910 23.485 1.00 57.33 272 ALA A O 1
ATOM 1204 N N . PHE A 1 205 ? 34.171 45.393 24.921 1.00 49.51 273 PHE A N 1
ATOM 1205 C CA . PHE A 1 205 ? 35.552 45.450 24.436 1.00 37.09 273 PHE A CA 1
ATOM 1206 C C . PHE A 1 205 ? 35.975 44.312 23.508 1.00 44.16 273 PHE A C 1
ATOM 1207 O O . PHE A 1 205 ? 35.511 43.174 23.641 1.00 40.92 273 PHE A O 1
ATOM 1215 N N . ASN A 1 206 ? 36.888 44.642 22.591 1.00 46.17 274 ASN A N 1
ATOM 1216 C CA . ASN A 1 206 ? 37.683 43.667 21.854 1.00 44.53 274 ASN A CA 1
ATOM 1217 C C . ASN A 1 206 ? 38.716 43.042 22.766 1.00 48.08 274 ASN A C 1
ATOM 1218 O O . ASN A 1 206 ? 38.883 43.464 23.903 1.00 52.30 274 ASN A O 1
ATOM 1223 N N . ASP A 1 207 ? 39.478 42.090 22.243 1.00 54.22 275 ASP A N 1
ATOM 1224 C CA . ASP A 1 207 ? 40.660 41.638 22.963 1.00 64.55 275 ASP A CA 1
ATOM 1225 C C . ASP A 1 207 ? 41.821 42.577 22.658 1.00 65.21 275 ASP A C 1
ATOM 1226 O O . ASP A 1 207 ? 42.857 42.534 23.323 1.00 68.67 275 ASP A O 1
ATOM 1231 N N . GLN A 1 208 ? 41.628 43.440 21.664 1.00 60.39 276 GLN A N 1
ATOM 1232 C CA . GLN A 1 208 ? 42.617 44.464 21.341 1.00 62.31 276 GLN A CA 1
ATOM 1233 C C . GLN A 1 208 ? 42.383 45.715 22.179 1.00 58.23 276 GLN A C 1
ATOM 1234 O O . GLN A 1 208 ? 43.140 46.679 22.103 1.00 55.52 276 GLN A O 1
ATOM 1240 N N . GLY A 1 209 ? 41.328 45.697 22.983 1.00 57.40 277 GLY A N 1
ATOM 1241 C CA . GLY A 1 209 ? 41.048 46.810 23.868 1.00 54.70 277 GLY A CA 1
ATOM 1242 C C . GLY A 1 209 ? 40.297 47.953 23.212 1.00 56.86 277 GLY A C 1
ATOM 1243 O O . GLY A 1 209 ? 40.232 49.050 23.753 1.00 60.51 277 GLY A O 1
ATOM 1244 N N . GLU A 1 210 ? 39.734 47.699 22.039 1.00 58.57 278 GLU A N 1
ATOM 1245 C CA . GLU A 1 210 ? 38.869 48.669 21.390 1.00 54.55 278 GLU A CA 1
ATOM 1246 C C . GLU A 1 210 ? 37.423 48.476 21.845 1.00 49.97 278 GLU A C 1
ATOM 1247 O O . GLU A 1 210 ? 36.983 47.350 22.069 1.00 58.38 278 GLU A O 1
ATOM 1253 N N . CYS A 1 211 ? 36.681 49.566 21.987 1.00 36.85 279 CYS A N 1
ATOM 1254 C CA . CYS A 1 211 ? 35.258 49.447 22.274 1.00 31.56 279 CYS A CA 1
ATOM 1255 C C . CYS A 1 211 ? 34.463 49.055 21.022 1.00 34.97 279 CYS A C 1
ATOM 1256 O O . CYS A 1 211 ? 34.468 49.770 20.025 1.00 37.87 279 CYS A O 1
ATOM 1259 N N . ILE A 1 212 ? 33.778 47.919 21.084 1.00 38.24 280 ILE A N 1
ATOM 1260 C CA . ILE A 1 212 ? 32.974 47.453 19.954 1.00 47.26 280 ILE A CA 1
ATOM 1261 C C . ILE A 1 212 ? 31.484 47.799 20.071 1.00 44.85 280 ILE A C 1
ATOM 1262 O O . ILE A 1 212 ? 30.677 47.457 19.199 1.00 40.03 280 ILE A O 1
ATOM 1267 N N . GLY A 1 213 ? 31.121 48.482 21.147 1.00 37.09 281 GLY A N 1
ATOM 1268 C CA . GLY A 1 213 ? 29.731 48.829 21.345 1.00 37.67 281 GLY A CA 1
ATOM 1269 C C . GLY A 1 213 ? 29.353 49.099 22.786 1.00 42.40 281 GLY A C 1
ATOM 1270 O O . GLY A 1 213 ? 30.190 49.085 23.687 1.00 41.78 281 GLY A O 1
ATOM 1271 N N . VAL A 1 214 ? 28.066 49.341 22.988 1.00 45.26 282 VAL A N 1
ATOM 1272 C CA . VAL A 1 214 ? 27.536 49.753 24.273 1.00 42.55 282 VAL A CA 1
ATOM 1273 C C . VAL A 1 214 ? 26.609 48.694 24.843 1.00 41.77 282 VAL A C 1
ATOM 1274 O O . VAL A 1 214 ? 25.627 48.315 24.209 1.00 35.01 282 VAL A O 1
ATOM 1278 N N . ALA A 1 215 ? 26.918 48.230 26.048 1.00 45.88 283 ALA A N 1
ATOM 1279 C CA . ALA A 1 215 ? 26.044 47.296 26.749 1.00 49.58 283 ALA A CA 1
ATOM 1280 C C . ALA A 1 215 ? 24.650 47.893 26.903 1.00 39.77 283 ALA A C 1
ATOM 1281 O O . ALA A 1 215 ? 24.503 49.063 27.244 1.00 38.15 283 ALA A O 1
ATOM 1283 N N . PHE A 1 216 ? 23.640 47.086 26.607 1.00 39.56 284 PHE A N 1
ATOM 1284 C CA . PHE A 1 216 ? 22.252 47.492 26.746 1.00 47.07 284 PHE A CA 1
ATOM 1285 C C . PHE A 1 216 ? 21.463 46.444 27.533 1.00 48.92 284 PHE A C 1
ATOM 1286 O O . PHE A 1 216 ? 21.266 45.338 27.047 1.00 55.35 284 PHE A O 1
ATOM 1294 N N . GLN A 1 217 ? 21.000 46.797 28.734 1.00 43.13 285 GLN A N 1
ATOM 1295 C CA . GLN A 1 217 ? 20.170 45.898 29.542 1.00 45.21 285 GLN A CA 1
ATOM 1296 C C . GLN A 1 217 ? 19.173 46.679 30.393 1.00 57.58 285 GLN A C 1
ATOM 1297 O O . GLN A 1 217 ? 19.497 47.747 30.907 1.00 65.65 285 GLN A O 1
ATOM 1303 N N . VAL A 1 218 ? 17.963 46.143 30.543 1.00 72.72 286 VAL A N 1
ATOM 1304 C CA . VAL A 1 218 ? 16.982 46.686 31.493 1.00 86.41 286 VAL A CA 1
ATOM 1305 C C . VAL A 1 218 ? 16.522 45.611 32.486 1.00 103.55 286 VAL A C 1
ATOM 1306 O O . VAL A 1 218 ? 16.950 44.462 32.391 1.00 115.18 286 VAL A O 1
ATOM 1310 N N . TYR A 1 219 ? 15.654 45.988 33.426 1.00 103.83 287 TYR A N 1
ATOM 1311 C CA . TYR A 1 219 ? 15.017 45.048 34.365 1.00 101.53 287 TYR A CA 1
ATOM 1312 C C . TYR A 1 219 ? 14.532 45.770 35.615 1.00 99.64 287 TYR A C 1
ATOM 1313 O O . TYR A 1 219 ? 15.335 46.199 36.445 1.00 96.03 287 TYR A O 1
ATOM 1315 N N . GLU A 1 225 ? 18.290 33.951 30.720 1.00 73.74 293 GLU A N 1
ATOM 1316 C CA . GLU A 1 225 ? 18.818 34.306 29.405 1.00 83.48 293 GLU A CA 1
ATOM 1317 C C . GLU A 1 225 ? 20.242 33.786 29.168 1.00 87.62 293 GLU A C 1
ATOM 1318 O O . GLU A 1 225 ? 20.455 32.782 28.474 1.00 82.83 293 GLU A O 1
ATOM 1320 N N . ASN A 1 226 ? 21.208 34.462 29.780 1.00 83.26 294 ASN A N 1
ATOM 1321 C CA . ASN A 1 226 ? 22.605 34.339 29.389 1.00 79.25 294 ASN A CA 1
ATOM 1322 C C . ASN A 1 226 ? 22.792 34.898 27.979 1.00 73.78 294 ASN A C 1
ATOM 1323 O O . ASN A 1 226 ? 23.644 34.437 27.217 1.00 62.36 294 ASN A O 1
ATOM 1328 N N . ILE A 1 227 ? 21.974 35.898 27.649 1.00 72.57 295 ILE A N 1
ATOM 1329 C CA . ILE A 1 227 ? 22.061 36.595 26.372 1.00 65.18 295 ILE A CA 1
ATOM 1330 C C . ILE A 1 227 ? 22.340 38.077 26.588 1.00 65.62 295 ILE A C 1
ATOM 1331 O O . ILE A 1 227 ? 21.526 38.792 27.165 1.00 73.13 295 ILE A O 1
ATOM 1336 N N . GLY A 1 228 ? 23.509 38.531 26.153 1.00 57.38 296 GLY A N 1
ATOM 1337 C CA . GLY A 1 228 ? 23.808 39.947 26.173 1.00 49.90 296 GLY A CA 1
ATOM 1338 C C . GLY A 1 228 ? 23.409 40.665 24.896 1.00 52.79 296 GLY A C 1
ATOM 1339 O O . GLY A 1 228 ? 23.448 40.095 23.797 1.00 53.17 296 GLY A O 1
ATOM 1340 N N . TYR A 1 229 ? 23.057 41.938 25.048 1.00 44.28 297 TYR A N 1
ATOM 1341 C CA . TYR A 1 229 ? 22.779 42.808 23.920 1.00 34.02 297 TYR A CA 1
ATOM 1342 C C . TYR A 1 229 ? 23.691 44.010 23.927 1.00 35.39 297 TYR A C 1
ATOM 1343 O O . TYR A 1 229 ? 23.795 44.724 24.917 1.00 44.00 297 TYR A O 1
ATOM 1352 N N . VAL A 1 230 ? 24.362 44.221 22.806 1.00 43.64 298 VAL A N 1
ATOM 1353 C CA . VAL A 1 230 ? 25.269 45.344 22.652 1.00 44.07 298 VAL A CA 1
ATOM 1354 C C . VAL A 1 230 ? 24.876 46.214 21.468 1.00 46.27 298 VAL A C 1
ATOM 1355 O O . VAL A 1 230 ? 24.641 45.711 20.371 1.00 51.03 298 VAL A O 1
ATOM 1359 N N . ILE A 1 231 ? 24.790 47.519 21.702 1.00 46.74 299 ILE A N 1
ATOM 1360 C CA . ILE A 1 231 ? 24.655 48.482 20.619 1.00 46.40 299 ILE A CA 1
ATOM 1361 C C . ILE A 1 231 ? 26.026 48.678 19.955 1.00 43.34 299 ILE A C 1
ATOM 1362 O O . ILE A 1 231 ? 26.990 49.075 20.609 1.00 44.81 299 ILE A O 1
ATOM 1367 N N . PRO A 1 232 ? 26.127 48.349 18.658 1.00 44.25 300 PRO A N 1
ATOM 1368 C CA . PRO A 1 232 ? 27.440 48.336 17.999 1.00 39.31 300 PRO A CA 1
ATOM 1369 C C . PRO A 1 232 ? 27.970 49.717 17.621 1.00 49.85 300 PRO A C 1
ATOM 1370 O O . PRO A 1 232 ? 27.207 50.673 17.482 1.00 58.21 300 PRO A O 1
ATOM 1374 N N . THR A 1 233 ? 29.284 49.804 17.464 1.00 43.04 301 THR A N 1
ATOM 1375 C CA . THR A 1 233 ? 29.949 51.048 17.118 1.00 37.68 301 THR A CA 1
ATOM 1376 C C . THR A 1 233 ? 29.338 51.775 15.927 1.00 40.75 301 THR A C 1
ATOM 1377 O O . THR A 1 233 ? 29.216 52.995 15.959 1.00 51.40 301 THR A O 1
ATOM 1381 N N . THR A 1 234 ? 28.958 51.063 14.873 1.00 36.88 302 THR A N 1
ATOM 1382 C CA . THR A 1 234 ? 28.391 51.774 13.717 1.00 49.13 302 THR A CA 1
ATOM 1383 C C . THR A 1 234 ? 27.129 52.580 14.064 1.00 47.72 302 THR A C 1
ATOM 1384 O O . THR A 1 234 ? 26.939 53.685 13.549 1.00 42.83 302 THR A O 1
ATOM 1388 N N . VAL A 1 235 ? 26.280 52.040 14.941 1.00 42.57 303 VAL A N 1
ATOM 1389 C CA . VAL A 1 235 ? 25.130 52.796 15.427 1.00 29.81 303 VAL A CA 1
ATOM 1390 C C . VAL A 1 235 ? 25.620 54.015 16.197 1.00 40.73 303 VAL A C 1
ATOM 1391 O O . VAL A 1 235 ? 25.152 55.134 15.965 1.00 42.27 303 VAL A O 1
ATOM 1395 N N . VAL A 1 236 ? 26.558 53.792 17.116 1.00 37.33 304 VAL A N 1
ATOM 1396 C CA . VAL A 1 236 ? 27.128 54.888 17.883 1.00 39.74 304 VAL A CA 1
ATOM 1397 C C . VAL A 1 236 ? 27.649 55.927 16.919 1.00 36.50 304 VAL A C 1
ATOM 1398 O O . VAL A 1 236 ? 27.367 57.114 17.049 1.00 41.74 304 VAL A O 1
ATOM 1402 N N . SER A 1 237 ? 28.410 55.462 15.941 1.00 40.25 305 SER A N 1
ATOM 1403 C CA . SER A 1 237 ? 29.035 56.347 14.974 1.00 38.44 305 SER A CA 1
ATOM 1404 C C . SER A 1 237 ? 27.983 57.194 14.284 1.00 35.83 305 SER A C 1
ATOM 1405 O O . SER A 1 237 ? 28.115 58.410 14.194 1.00 43.89 305 SER A O 1
ATOM 1408 N N . HIS A 1 238 ? 26.930 56.540 13.810 1.00 35.83 306 HIS A N 1
ATOM 1409 C CA . HIS A 1 238 ? 25.821 57.226 13.163 1.00 35.65 306 HIS A CA 1
ATOM 1410 C C . HIS A 1 238 ? 25.307 58.343 14.066 1.00 38.02 306 HIS A C 1
ATOM 1411 O O . HIS A 1 238 ? 25.170 59.486 13.638 1.00 52.90 306 HIS A O 1
ATOM 1418 N N . PHE A 1 239 ? 25.036 58.000 15.319 1.00 28.05 307 PHE A N 1
ATOM 1419 C CA . PHE A 1 239 ? 24.510 58.942 16.297 1.00 39.18 307 PHE A CA 1
ATOM 1420 C C . PHE A 1 239 ? 25.417 60.159 16.475 1.00 42.76 307 PHE A C 1
ATOM 1421 O O . PHE A 1 239 ? 24.946 61.291 16.566 1.00 45.70 307 PHE A O 1
ATOM 1429 N N . LEU A 1 240 ? 26.720 59.925 16.531 1.00 38.03 308 LEU A N 1
ATOM 1430 C CA . LEU A 1 240 ? 27.656 61.031 16.638 1.00 34.90 308 LEU A CA 1
ATOM 1431 C C . LEU A 1 240 ? 27.668 61.948 15.394 1.00 48.44 308 LEU A C 1
ATOM 1432 O O . LEU A 1 240 ? 27.503 63.159 15.529 1.00 56.47 308 LEU A O 1
ATOM 1437 N N . THR A 1 241 ? 27.817 61.402 14.187 1.00 43.63 309 THR A N 1
ATOM 1438 C CA . THR A 1 241 ? 27.872 62.297 13.034 1.00 47.28 309 THR A CA 1
ATOM 1439 C C . THR A 1 241 ? 26.554 63.045 12.818 1.00 46.14 309 THR A C 1
ATOM 1440 O O . THR A 1 241 ? 26.545 64.168 12.310 1.00 45.60 309 THR A O 1
ATOM 1444 N N . ASP A 1 242 ? 25.447 62.431 13.218 1.00 48.07 310 ASP A N 1
ATOM 1445 C CA . ASP A 1 242 ? 24.152 63.100 13.148 1.00 47.49 310 ASP A CA 1
ATOM 1446 C C . ASP A 1 242 ? 24.227 64.355 13.994 1.00 50.66 310 ASP A C 1
ATOM 1447 O O . 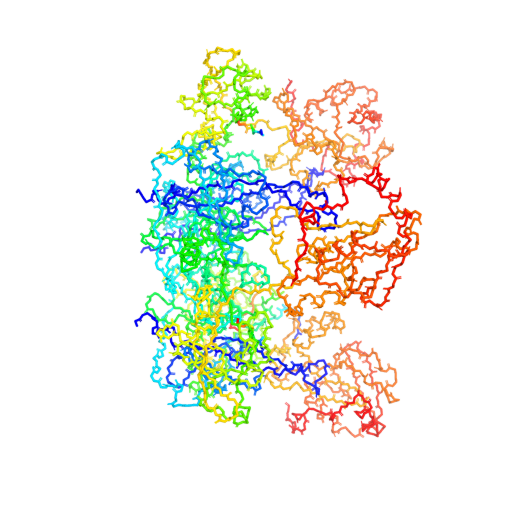ASP A 1 242 ? 23.973 65.458 13.512 1.00 52.09 310 ASP A O 1
ATOM 1452 N N . TYR A 1 243 ? 24.595 64.171 15.258 1.00 48.90 311 TYR A N 1
ATOM 1453 C CA . TYR A 1 243 ? 24.677 65.264 16.217 1.00 47.37 311 TYR A CA 1
ATOM 1454 C C . TYR A 1 243 ? 25.784 66.270 15.877 1.00 56.91 311 TYR A C 1
ATOM 1455 O O . TYR A 1 243 ? 25.605 67.475 16.066 1.00 52.51 311 TYR A O 1
ATOM 1464 N N . GLU A 1 244 ? 26.916 65.778 15.373 1.00 57.66 312 GLU A N 1
ATOM 1465 C CA . GLU A 1 244 ? 28.000 66.657 14.935 1.00 62.93 312 GLU A CA 1
ATOM 1466 C C . GLU A 1 244 ? 27.538 67.697 13.910 1.00 68.12 312 GLU A C 1
ATOM 1467 O O . GLU A 1 244 ? 28.034 68.819 13.927 1.00 80.67 312 GLU A O 1
ATOM 1473 N N . ARG A 1 245 ? 26.612 67.345 13.014 1.00 62.30 313 ARG A N 1
ATOM 1474 C CA . ARG A 1 245 ? 25.919 68.392 12.266 1.00 63.02 313 ARG A CA 1
ATOM 1475 C C . ARG A 1 245 ? 24.785 68.874 13.156 1.00 73.97 313 ARG A C 1
ATOM 1476 O O . ARG A 1 245 ? 24.545 68.300 14.212 1.00 87.73 313 ARG A O 1
ATOM 1484 N N . ASN A 1 246 ? 24.084 69.925 12.752 1.00 69.19 314 ASN A N 1
ATOM 1485 C CA . ASN A 1 246 ? 22.802 70.282 13.370 1.00 73.11 314 ASN A CA 1
ATOM 1486 C C . ASN A 1 246 ? 22.881 70.629 14.858 1.00 73.42 314 ASN A C 1
ATOM 1487 O O . ASN A 1 246 ? 21.951 71.209 15.418 1.00 85.17 314 ASN A O 1
ATOM 1492 N N . GLY A 1 247 ? 24.003 70.311 15.491 1.00 57.84 315 GLY A N 1
ATOM 1493 C CA . GLY A 1 247 ? 24.090 70.393 16.938 1.00 58.67 315 GLY A CA 1
ATOM 1494 C C . GLY A 1 247 ? 22.915 69.749 17.670 1.00 62.98 315 GLY A C 1
ATOM 1495 O O . GLY A 1 247 ? 22.487 70.230 18.721 1.00 68.41 315 GLY A O 1
ATOM 1496 N N . LYS A 1 248 ? 22.406 68.641 17.145 1.00 53.97 316 LYS A N 1
ATOM 1497 C CA . LYS A 1 248 ? 21.240 68.006 17.743 1.00 50.13 316 LYS A CA 1
ATOM 1498 C C . LYS A 1 248 ? 20.853 66.728 17.009 1.00 55.39 316 LYS A C 1
ATOM 1499 O O . LYS A 1 248 ? 21.270 66.508 15.869 1.00 58.75 316 LYS A O 1
ATOM 1505 N N . TYR A 1 249 ? 20.033 65.902 17.656 1.00 49.45 317 TYR A N 1
ATOM 1506 C CA . TYR A 1 249 ? 19.739 64.572 17.139 1.00 47.21 317 TYR A CA 1
ATOM 1507 C C . TYR A 1 249 ? 18.497 64.573 16.264 1.00 54.23 317 TYR A C 1
ATOM 1508 O O . TYR A 1 249 ? 17.395 64.827 16.731 1.00 49.48 317 TYR A O 1
ATOM 1517 N N . THR A 1 250 ? 18.702 64.324 14.976 1.00 59.39 318 THR A N 1
ATOM 1518 C CA . THR A 1 250 ? 17.616 64.226 14.021 1.00 57.36 318 THR A CA 1
ATOM 1519 C C . THR A 1 250 ? 16.944 62.859 14.014 1.00 60.34 318 THR A C 1
ATOM 1520 O O . THR A 1 250 ? 15.719 62.764 13.979 1.00 72.98 318 THR A O 1
ATOM 1524 N N . GLY A 1 251 ? 17.752 61.805 14.045 1.00 50.22 319 GLY A N 1
ATOM 1525 C CA . GLY A 1 251 ? 17.244 60.444 14.060 1.00 46.83 319 GLY A CA 1
ATOM 1526 C C . GLY A 1 251 ? 17.340 59.666 12.756 1.00 46.45 319 GLY A C 1
ATOM 1527 O O . GLY A 1 251 ? 17.352 60.248 11.676 1.00 61.85 319 GLY A O 1
ATOM 1528 N N . TYR A 1 252 ? 17.399 58.341 12.869 1.00 36.75 320 TYR A N 1
ATOM 1529 C CA . TYR A 1 252 ? 17.470 57.431 11.719 1.00 38.75 320 TYR A CA 1
ATOM 1530 C C . TYR A 1 252 ? 16.250 57.522 10.795 1.00 36.15 320 TYR A C 1
ATOM 1531 O O . TYR A 1 252 ? 15.121 57.602 11.258 1.00 41.82 320 TYR A O 1
ATOM 1540 N N . PRO A 1 253 ? 16.476 57.500 9.476 1.00 36.19 321 PRO A N 1
ATOM 1541 C CA . PRO A 1 253 ? 15.321 57.609 8.583 1.00 37.95 321 PRO A CA 1
ATOM 1542 C C . PRO A 1 253 ? 14.729 56.251 8.200 1.00 41.15 321 PRO A C 1
ATOM 1543 O O . PRO A 1 253 ? 15.283 55.195 8.489 1.00 41.47 321 PRO A O 1
ATOM 1547 N N . CYS A 1 254 ? 13.625 56.292 7.474 1.00 42.17 322 CYS A N 1
ATOM 1548 C CA . CYS A 1 254 ? 12.961 55.077 7.041 1.00 43.88 322 CYS A CA 1
ATOM 1549 C C . CYS A 1 254 ? 12.436 55.316 5.639 1.00 40.39 322 CYS A C 1
ATOM 1550 O O . CYS A 1 254 ? 12.274 56.467 5.218 1.00 49.36 322 CYS A O 1
ATOM 1553 N N . LEU A 1 255 ? 12.163 54.236 4.922 1.00 31.41 323 LEU A N 1
ATOM 1554 C CA . LEU A 1 255 ? 11.624 54.344 3.571 1.00 37.25 323 LEU A CA 1
ATOM 1555 C C . LEU A 1 255 ? 10.144 54.705 3.552 1.00 42.69 323 LEU A C 1
ATOM 1556 O O . LEU A 1 255 ? 9.663 55.281 2.579 1.00 54.71 323 LEU A O 1
ATOM 1561 N N . GLY A 1 256 ? 9.434 54.371 4.629 1.00 33.29 324 GLY A N 1
ATOM 1562 C CA . GLY A 1 256 ? 8.018 54.673 4.753 1.00 36.10 324 GLY A CA 1
ATOM 1563 C C . GLY A 1 256 ? 7.103 53.716 4.005 1.00 44.19 324 GLY A C 1
ATOM 1564 O O . GLY A 1 256 ? 6.019 54.105 3.552 1.00 46.30 324 GLY A O 1
ATOM 1565 N N . VAL A 1 257 ? 7.527 52.458 3.896 1.00 41.30 325 VAL A N 1
ATOM 1566 C CA . VAL A 1 257 ? 6.863 51.494 3.022 1.00 35.83 325 VAL A CA 1
ATOM 1567 C C . VAL A 1 257 ? 6.584 50.168 3.746 1.00 44.93 325 VAL A C 1
ATOM 1568 O O . VAL A 1 257 ? 7.360 49.762 4.616 1.00 52.25 325 VAL A O 1
ATOM 1572 N N . LEU A 1 258 ? 5.472 49.509 3.408 1.00 44.28 326 LEU A N 1
ATOM 1573 C CA . LEU A 1 258 ? 5.085 48.241 4.058 1.00 48.94 326 LEU A CA 1
ATOM 1574 C C . LEU A 1 258 ? 5.260 47.080 3.070 1.00 54.23 326 LEU A C 1
ATOM 1575 O O . LEU A 1 258 ? 4.659 47.083 1.994 1.00 67.77 326 LEU A O 1
ATOM 1580 N N . LEU A 1 259 ? 6.076 46.093 3.446 1.00 40.44 327 LEU A N 1
ATOM 1581 C CA . LEU A 1 259 ? 6.634 45.127 2.494 1.00 36.72 327 LEU A CA 1
ATOM 1582 C C . LEU A 1 259 ? 6.234 43.666 2.686 1.00 40.47 327 LEU A C 1
ATOM 1583 O O . LEU A 1 259 ? 6.182 43.174 3.801 1.00 47.82 327 LEU A O 1
ATOM 1588 N N . GLN A 1 260 ? 5.977 42.979 1.575 1.00 42.69 328 GLN A N 1
ATOM 1589 C CA . GLN A 1 260 ? 5.749 41.540 1.565 1.00 32.56 328 GLN A CA 1
ATOM 1590 C C . GLN A 1 260 ? 6.872 40.818 0.798 1.00 43.07 328 GLN A C 1
ATOM 1591 O O . GLN A 1 260 ? 7.225 41.205 -0.317 1.00 49.36 328 GLN A O 1
ATOM 1597 N N . LYS A 1 261 ? 7.438 39.775 1.393 1.00 39.50 329 LYS A N 1
ATOM 1598 C CA . LYS A 1 261 ? 8.447 38.977 0.713 1.00 36.78 329 LYS A CA 1
ATOM 1599 C C . LYS A 1 261 ? 7.749 38.239 -0.401 1.00 42.17 329 LYS A C 1
ATOM 1600 O O . LYS A 1 261 ? 6.545 38.013 -0.318 1.00 41.09 329 LYS A O 1
ATOM 1606 N N . LEU A 1 262 ? 8.464 37.884 -1.467 1.00 50.68 330 LEU A N 1
ATOM 1607 C CA . LEU A 1 262 ? 7.868 36.925 -2.378 1.00 59.76 330 LEU A CA 1
ATOM 1608 C C . LEU A 1 262 ? 8.672 35.631 -2.352 1.00 67.31 330 LEU A C 1
ATOM 1609 O O . LEU A 1 262 ? 9.659 35.492 -3.062 1.00 72.68 330 LEU A O 1
ATOM 1614 N N . GLU A 1 263 ? 8.175 34.644 -1.614 1.00 62.04 331 GLU A N 1
ATOM 1615 C CA A GLU A 1 263 ? 8.799 33.335 -1.577 0.45 57.03 331 GLU A CA 1
ATOM 1616 C CA B GLU A 1 263 ? 8.799 33.328 -1.575 0.55 56.82 331 GLU A CA 1
ATOM 1617 C C . GLU A 1 263 ? 8.033 32.375 -2.476 1.00 59.25 331 GLU A C 1
ATOM 1618 O O . GLU A 1 263 ? 8.442 31.236 -2.678 1.00 73.36 331 GLU A O 1
ATOM 1629 N N . ASN A 1 264 ? 6.924 32.852 -3.028 1.00 49.22 332 ASN A N 1
ATOM 1630 C CA . ASN A 1 264 ? 6.049 31.985 -3.802 1.00 50.57 332 ASN A CA 1
ATOM 1631 C C . ASN A 1 264 ? 6.192 32.189 -5.297 1.00 49.89 332 ASN A C 1
ATOM 1632 O O . ASN A 1 264 ? 5.972 33.283 -5.801 1.00 52.83 332 ASN A O 1
ATOM 1637 N N . PRO A 1 265 ? 6.545 31.120 -6.016 1.00 51.36 333 PRO A N 1
ATOM 1638 C CA . PRO A 1 265 ? 6.853 31.273 -7.436 1.00 52.12 333 PRO A CA 1
ATOM 1639 C C . PRO A 1 265 ? 5.626 31.766 -8.169 1.00 48.36 333 PRO A C 1
ATOM 1640 O O . PRO A 1 265 ? 5.729 32.604 -9.060 1.00 52.20 333 PRO A O 1
ATOM 1644 N N . ALA A 1 266 ? 4.464 31.259 -7.784 1.00 47.93 334 ALA A N 1
ATOM 1645 C CA . ALA A 1 266 ? 3.238 31.689 -8.430 1.00 49.76 334 ALA A CA 1
ATOM 1646 C C . ALA A 1 266 ? 3.136 33.193 -8.299 1.00 47.65 334 ALA A C 1
ATOM 1647 O O . ALA A 1 266 ? 2.880 33.887 -9.281 1.00 53.82 334 ALA A O 1
ATOM 1649 N N . LEU A 1 267 ? 3.364 33.689 -7.087 1.00 38.72 335 LEU A N 1
ATOM 1650 C CA . LEU A 1 267 ? 3.261 35.115 -6.798 1.00 41.96 335 LEU A CA 1
ATOM 1651 C C . LEU A 1 267 ? 4.175 35.921 -7.722 1.00 43.44 335 LEU A C 1
ATOM 1652 O O . LEU A 1 267 ? 3.794 36.979 -8.217 1.00 45.66 335 LEU A O 1
ATOM 1657 N N . ARG A 1 268 ? 5.383 35.420 -7.952 1.00 39.89 336 ARG A N 1
ATOM 1658 C CA A ARG A 1 268 ? 6.353 36.126 -8.784 0.00 43.24 336 ARG A CA 1
ATOM 1659 C CA B ARG A 1 268 ? 6.353 36.131 -8.773 1.00 43.75 336 ARG A CA 1
ATOM 1660 C C . ARG A 1 268 ? 5.926 36.146 -10.248 1.00 50.77 336 ARG A C 1
ATOM 1661 O O . ARG A 1 268 ? 5.929 37.200 -10.894 1.00 52.91 336 ARG A O 1
ATOM 1676 N N . GLU A 1 269 ? 5.556 34.982 -10.773 1.00 44.38 337 GLU A N 1
ATOM 1677 C CA . GLU A 1 269 ? 5.088 34.896 -12.142 1.00 45.68 337 GLU A CA 1
ATOM 1678 C C . GLU A 1 269 ? 4.038 35.973 -12.357 1.00 57.03 337 GLU A C 1
ATOM 1679 O O . GLU A 1 269 ? 4.113 36.756 -13.303 1.00 70.89 337 GLU A O 1
ATOM 1685 N N . CYS A 1 270 ? 3.061 36.010 -11.459 1.00 53.40 338 CYS A N 1
ATOM 1686 C CA . CYS A 1 270 ? 1.952 36.946 -11.556 1.00 50.65 338 CYS A CA 1
ATOM 1687 C C . CYS A 1 270 ? 2.460 38.374 -11.671 1.00 55.72 338 CYS A C 1
ATOM 1688 O O . CYS A 1 270 ? 1.923 39.177 -12.428 1.00 58.63 338 CYS A O 1
ATOM 1691 N N . LEU A 1 271 ? 3.510 38.682 -10.923 1.00 54.19 339 LEU A N 1
ATOM 1692 C CA . LEU A 1 271 ? 4.040 40.034 -10.883 1.00 55.19 339 LEU A CA 1
ATOM 1693 C C . LEU A 1 271 ? 5.080 40.282 -11.962 1.00 52.81 339 LEU A C 1
ATOM 1694 O O . LEU A 1 271 ? 5.586 41.391 -12.104 1.00 53.37 339 LEU A O 1
ATOM 1699 N N . LYS A 1 272 ? 5.396 39.244 -12.721 1.00 53.36 340 LYS A N 1
ATOM 1700 C CA . LYS A 1 272 ? 6.339 39.377 -13.821 1.00 62.47 340 LYS A CA 1
ATOM 1701 C C . LYS A 1 272 ? 7.714 39.798 -13.312 1.00 62.23 340 LYS A C 1
ATOM 1702 O O . LYS A 1 272 ? 8.391 40.629 -13.923 1.00 59.01 340 LYS A O 1
ATOM 1708 N N . VAL A 1 273 ? 8.117 39.223 -12.184 1.00 61.22 341 VAL A N 1
ATOM 1709 C CA . VAL A 1 273 ? 9.482 39.374 -11.695 1.00 54.48 341 VAL A CA 1
ATOM 1710 C C . VAL A 1 273 ? 10.403 38.436 -12.480 1.00 60.43 341 VAL A C 1
ATOM 1711 O O . VAL A 1 273 ? 10.093 37.259 -12.660 1.00 66.07 341 VAL A O 1
ATOM 1715 N N . PRO A 1 274 ? 11.522 38.975 -12.988 1.00 65.86 342 PRO A N 1
ATOM 1716 C CA . PRO A 1 274 ? 12.508 38.274 -13.830 1.00 52.54 342 PRO A CA 1
ATOM 1717 C C . PRO A 1 274 ? 13.178 37.115 -13.122 1.00 47.85 342 PRO A C 1
ATOM 1718 O O . PRO A 1 274 ? 13.383 36.065 -13.703 1.00 48.00 342 PRO A O 1
ATOM 1722 N N . THR A 1 275 ? 13.542 37.331 -11.868 1.00 52.07 343 THR A N 1
ATOM 1723 C CA . THR A 1 275 ? 14.309 36.364 -11.105 1.00 51.70 343 THR A CA 1
ATOM 1724 C C . THR A 1 275 ? 13.646 36.311 -9.758 1.00 52.90 343 THR A C 1
ATOM 1725 O O . THR A 1 275 ? 12.597 36.911 -9.574 1.00 66.90 343 THR A O 1
ATOM 1729 N N . ASN A 1 276 ? 14.220 35.606 -8.799 1.00 51.50 344 ASN A N 1
ATOM 1730 C CA . ASN A 1 276 ? 13.588 35.667 -7.503 1.00 64.11 344 ASN A CA 1
ATOM 1731 C C . ASN A 1 276 ? 14.354 36.648 -6.637 1.00 59.33 344 ASN A C 1
ATOM 1732 O O . ASN A 1 276 ? 15.403 36.353 -6.075 1.00 59.69 344 ASN A O 1
ATOM 1737 N N . GLU A 1 277 ? 13.721 37.793 -6.456 1.00 55.55 345 GLU A N 1
ATOM 1738 C CA . GLU A 1 277 ? 14.334 38.975 -5.907 1.00 51.39 345 GLU A CA 1
ATOM 1739 C C . GLU A 1 277 ? 13.178 39.930 -5.863 1.00 50.42 345 GLU A C 1
ATOM 1740 O O . GLU A 1 277 ? 12.192 39.765 -6.585 1.00 54.81 345 GLU A O 1
ATOM 1746 N N . GLY A 1 278 ? 13.313 40.964 -5.060 1.00 42.03 346 GLY A N 1
ATOM 1747 C CA . GLY A 1 278 ? 12.234 41.910 -4.918 1.00 50.68 346 GLY A CA 1
ATOM 1748 C C . GLY A 1 278 ? 11.323 41.650 -3.732 1.00 49.59 346 GLY A C 1
ATOM 1749 O O . GLY A 1 278 ? 11.107 40.515 -3.296 1.00 52.48 346 GLY A O 1
ATOM 1750 N N . VAL A 1 279 ? 10.794 42.742 -3.206 1.00 33.56 347 VAL A N 1
ATOM 1751 C CA . VAL A 1 279 ? 9.783 42.688 -2.186 1.00 40.80 347 VAL A CA 1
ATOM 1752 C C . VAL A 1 279 ? 8.621 43.577 -2.644 1.00 44.02 347 VAL A C 1
ATOM 1753 O O . VAL A 1 279 ? 8.810 44.519 -3.411 1.00 43.58 347 VAL A O 1
ATOM 1757 N N . LEU A 1 280 ? 7.420 43.259 -2.180 1.00 39.60 348 LEU A N 1
ATOM 1758 C CA . LEU A 1 280 ? 6.201 43.851 -2.706 1.00 34.40 348 LEU A CA 1
ATOM 1759 C C . LEU A 1 280 ? 5.658 44.961 -1.801 1.00 38.07 348 LEU A C 1
ATOM 1760 O O . LEU A 1 280 ? 5.560 44.781 -0.592 1.00 38.05 348 LEU A O 1
ATOM 1765 N N . VAL A 1 281 ? 5.259 46.087 -2.383 1.00 32.16 349 VAL A N 1
ATOM 1766 C CA . VAL A 1 281 ? 4.833 47.208 -1.568 1.00 39.91 349 VAL A CA 1
ATOM 1767 C C . VAL A 1 281 ? 3.330 47.114 -1.338 1.00 46.97 349 VAL A C 1
ATOM 1768 O O . VAL A 1 281 ? 2.528 47.327 -2.243 1.00 52.57 349 VAL A O 1
ATOM 1772 N N . ARG A 1 282 ? 2.958 46.797 -0.102 1.00 51.19 350 ARG A N 1
ATOM 1773 C CA . ARG A 1 282 ? 1.562 46.749 0.304 1.00 49.04 350 ARG A CA 1
ATOM 1774 C C . ARG A 1 282 ? 1.034 48.140 0.653 1.00 52.17 350 ARG A C 1
ATOM 1775 O O . ARG A 1 282 ? -0.067 48.515 0.258 1.00 53.69 350 ARG A O 1
ATOM 1783 N N . ARG A 1 283 ? 1.829 48.915 1.386 1.00 43.29 351 ARG A N 1
ATOM 1784 C CA . ARG A 1 283 ? 1.375 50.235 1.797 1.00 51.30 351 ARG A CA 1
ATOM 1785 C C . ARG A 1 283 ? 2.488 51.269 1.885 1.00 46.70 351 ARG A C 1
ATOM 1786 O O . ARG A 1 283 ? 3.651 50.948 2.137 1.00 52.25 351 ARG A O 1
ATOM 1788 N N . VAL A 1 284 ? 2.102 52.524 1.701 1.00 44.07 352 VAL A N 1
ATOM 1789 C CA . VAL A 1 284 ? 3.035 53.634 1.740 1.00 45.47 352 VAL A CA 1
ATOM 1790 C C . VAL A 1 284 ? 2.566 54.709 2.719 1.00 40.70 352 VAL A C 1
ATOM 1791 O O . VAL A 1 284 ? 1.469 55.237 2.593 1.00 40.33 352 VAL A O 1
ATOM 1795 N N . GLU A 1 285 ? 3.400 55.035 3.697 1.00 38.73 353 GLU A N 1
ATOM 1796 C CA . GLU A 1 285 ? 3.055 56.088 4.641 1.00 36.50 353 GLU A CA 1
ATOM 1797 C C . GLU A 1 285 ? 2.854 57.409 3.903 1.00 38.67 353 GLU A C 1
ATOM 1798 O O . GLU A 1 285 ? 3.664 57.782 3.075 1.00 43.46 353 GLU A O 1
ATOM 1804 N N . PRO A 1 286 ? 1.759 58.119 4.200 1.00 45.39 354 PRO A N 1
ATOM 1805 C CA . PRO A 1 286 ? 1.448 59.372 3.507 1.00 41.84 354 PRO A CA 1
ATOM 1806 C C . PRO A 1 286 ? 2.462 60.477 3.760 1.00 48.22 354 PRO A C 1
ATOM 1807 O O . PRO A 1 286 ? 2.664 61.316 2.892 1.00 56.26 354 PRO A O 1
ATOM 1811 N N . THR A 1 287 ? 3.083 60.486 4.932 1.00 49.34 355 THR A N 1
ATOM 1812 C CA . THR A 1 287 ? 3.965 61.585 5.304 1.00 41.19 355 THR A CA 1
ATOM 1813 C C . THR A 1 287 ? 5.370 61.365 4.774 1.00 42.43 355 THR A C 1
ATOM 1814 O O . THR A 1 287 ? 6.206 62.262 4.817 1.00 51.66 355 THR A O 1
ATOM 1818 N N . SER A 1 288 ? 5.632 60.163 4.280 1.00 41.95 356 SER A N 1
ATOM 1819 C CA . SER A 1 288 ? 6.920 59.867 3.665 1.00 47.22 356 SER A CA 1
ATOM 1820 C C . SER A 1 288 ? 7.022 60.432 2.247 1.00 44.62 356 SER A C 1
ATOM 1821 O O . SER A 1 288 ? 6.024 60.575 1.548 1.00 39.16 356 SER A O 1
ATOM 1824 N N . ASP A 1 289 ? 8.244 60.730 1.819 1.00 50.31 357 ASP A N 1
ATOM 1825 C CA . ASP A 1 289 ? 8.488 61.141 0.443 1.00 48.41 357 ASP A CA 1
ATOM 1826 C C . ASP A 1 289 ? 8.084 60.049 -0.561 1.00 38.33 357 ASP A C 1
ATOM 1827 O O . ASP A 1 289 ? 7.784 60.335 -1.707 1.00 44.82 357 ASP A O 1
ATOM 1832 N N . ALA A 1 290 ? 8.063 58.800 -0.117 1.00 41.84 358 ALA A N 1
ATOM 1833 C CA . ALA A 1 290 ? 7.732 57.674 -0.986 1.00 45.38 358 ALA A CA 1
ATOM 1834 C C . ALA A 1 290 ? 6.304 57.694 -1.557 1.00 50.29 358 ALA A C 1
ATOM 1835 O O . ALA A 1 290 ? 6.026 57.070 -2.581 1.00 46.09 358 ALA A O 1
ATOM 1837 N N . SER A 1 291 ? 5.400 58.398 -0.888 1.00 49.02 359 SER A N 1
ATOM 1838 C CA . SER A 1 291 ? 4.002 58.422 -1.300 1.00 43.85 359 SER A CA 1
ATOM 1839 C C . SER A 1 291 ? 3.813 59.174 -2.612 1.00 52.37 359 SER A C 1
ATOM 1840 O O . SER A 1 291 ? 2.784 59.026 -3.285 1.00 46.08 359 SER A O 1
ATOM 1843 N N . LYS A 1 292 ? 4.802 59.999 -2.949 1.00 55.27 360 LYS A N 1
ATOM 1844 C CA . LYS A 1 292 ? 4.806 60.786 -4.181 1.00 59.34 360 LYS A CA 1
ATOM 1845 C C . LYS A 1 292 ? 5.511 60.039 -5.310 1.00 67.59 360 LYS A C 1
ATOM 1846 O O . LYS A 1 292 ? 5.515 60.478 -6.459 1.00 71.62 360 LYS A O 1
ATOM 1852 N N . VAL A 1 293 ? 6.109 58.906 -4.969 1.00 60.35 361 VAL A N 1
ATOM 1853 C CA . VAL A 1 293 ? 6.986 58.185 -5.880 1.00 44.34 361 VAL A CA 1
ATOM 1854 C C . VAL A 1 293 ? 6.598 56.718 -6.021 1.00 41.91 361 VAL A C 1
ATOM 1855 O O . VAL A 1 293 ? 6.383 56.237 -7.120 1.00 53.36 361 VAL A O 1
ATOM 1859 N N . LEU A 1 294 ? 6.614 55.989 -4.915 1.00 50.97 362 LEU A N 1
ATOM 1860 C CA . LEU A 1 294 ? 6.163 54.596 -4.891 1.00 55.32 362 LEU A CA 1
ATOM 1861 C C . LEU A 1 294 ? 4.637 54.410 -4.850 1.00 52.13 362 LEU A C 1
ATOM 1862 O O . LEU A 1 294 ? 3.901 55.270 -4.366 1.00 52.74 362 LEU A O 1
ATOM 1867 N N . LYS A 1 295 ? 4.178 53.267 -5.346 1.00 45.21 363 LYS A N 1
ATOM 1868 C CA . LYS A 1 295 ? 2.757 52.941 -5.363 1.00 48.35 363 LYS A CA 1
ATOM 1869 C C . LYS A 1 295 ? 2.534 51.543 -4.791 1.00 56.56 363 LYS A C 1
ATOM 1870 O O . LYS A 1 295 ? 3.393 50.668 -4.923 1.00 57.14 363 LYS A O 1
ATOM 1876 N N . GLU A 1 296 ? 1.381 51.325 -4.167 1.00 53.61 364 GLU A N 1
ATOM 1877 C CA . GLU A 1 296 ? 1.005 49.973 -3.791 1.00 58.83 364 GLU A CA 1
ATOM 1878 C C . GLU A 1 296 ? 1.110 49.110 -5.043 1.00 60.11 364 GLU A C 1
ATOM 1879 O O . GLU A 1 296 ? 0.693 49.521 -6.127 1.00 52.97 364 GLU A O 1
ATOM 1885 N N . GLY A 1 297 ? 1.681 47.921 -4.898 1.00 57.82 365 GLY A N 1
ATOM 1886 C CA . GLY A 1 297 ? 1.826 47.009 -6.015 1.00 44.51 365 GLY A CA 1
ATOM 1887 C C . GLY A 1 297 ? 3.210 46.988 -6.638 1.00 48.42 365 GLY A C 1
ATOM 1888 O O . GLY A 1 297 ? 3.581 46.021 -7.296 1.00 55.19 365 GLY A O 1
ATOM 1889 N N . ASP A 1 298 ? 3.982 48.049 -6.429 1.00 51.80 366 ASP A N 1
ATOM 1890 C CA . ASP A 1 298 ? 5.335 48.122 -6.966 1.00 42.57 366 ASP A CA 1
ATOM 1891 C C . ASP A 1 298 ? 6.137 46.978 -6.388 1.00 42.87 366 ASP A C 1
ATOM 1892 O O . ASP A 1 298 ? 5.854 46.515 -5.289 1.00 54.44 366 ASP A O 1
ATOM 1897 N N . VAL A 1 299 ? 7.133 46.506 -7.119 1.00 29.67 367 VAL A N 1
ATOM 1898 C CA . VAL A 1 299 ? 8.091 45.600 -6.518 1.00 29.88 367 VAL A CA 1
ATOM 1899 C C . VAL A 1 299 ? 9.442 46.295 -6.455 1.00 38.75 367 VAL A C 1
ATOM 1900 O O . VAL A 1 299 ? 9.963 46.702 -7.485 1.00 48.57 367 VAL A O 1
ATOM 1904 N N . ILE A 1 300 ? 10.003 46.477 -5.260 1.00 47.63 368 ILE A N 1
ATOM 1905 C CA . ILE A 1 300 ? 11.353 47.037 -5.196 1.00 42.59 368 ILE A CA 1
ATOM 1906 C C . ILE A 1 300 ? 12.400 45.950 -5.241 1.00 41.78 368 ILE A C 1
ATOM 1907 O O . ILE A 1 300 ? 12.268 44.909 -4.619 1.00 41.88 368 ILE A O 1
ATOM 1912 N N . VAL A 1 301 ? 13.456 46.253 -5.978 1.00 45.63 369 VAL A N 1
ATOM 1913 C CA . VAL A 1 301 ? 14.360 45.285 -6.585 1.00 45.49 369 VAL A CA 1
ATOM 1914 C C . VAL A 1 301 ? 15.801 45.610 -6.196 1.00 41.42 369 VAL A C 1
ATOM 1915 O O . VAL A 1 301 ? 16.539 44.745 -5.746 1.00 35.81 369 VAL A O 1
ATOM 1919 N N . SER A 1 302 ? 16.235 46.823 -6.516 1.00 51.32 370 SER A N 1
ATOM 1920 C CA . SER A 1 302 ? 17.501 47.344 -6.010 1.00 44.12 370 SER A CA 1
ATOM 1921 C C . SER A 1 302 ? 17.277 48.570 -5.123 1.00 44.24 370 SER A C 1
ATOM 1922 O O . SER A 1 302 ? 16.273 49.282 -5.257 1.00 41.88 370 SER A O 1
ATOM 1925 N N . PHE A 1 303 ? 18.214 48.795 -4.205 1.00 44.53 371 PHE A N 1
ATOM 1926 C CA . PHE A 1 303 ? 18.228 49.989 -3.367 1.00 40.40 371 PHE A CA 1
ATOM 1927 C C . PHE A 1 303 ? 19.650 50.549 -3.372 1.00 48.56 371 PHE A C 1
ATOM 1928 O O . PHE A 1 303 ? 20.569 49.921 -2.847 1.00 47.76 371 PHE A O 1
ATOM 1936 N N . ASP A 1 304 ? 19.833 51.738 -3.940 1.00 56.64 372 ASP A N 1
ATOM 1937 C CA . ASP A 1 304 ? 21.182 52.244 -4.213 1.00 57.69 372 ASP A CA 1
ATOM 1938 C C . ASP A 1 304 ? 22.036 51.149 -4.844 1.00 58.95 372 ASP A C 1
ATOM 1939 O O . ASP A 1 304 ? 23.154 50.884 -4.393 1.00 56.80 372 ASP A O 1
ATOM 1944 N N . ASP A 1 305 ? 21.470 50.517 -5.873 1.00 53.70 373 ASP A N 1
ATOM 1945 C CA . ASP A 1 305 ? 22.091 49.439 -6.649 1.00 51.30 373 ASP A CA 1
ATOM 1946 C C . ASP A 1 305 ? 22.451 48.168 -5.879 1.00 58.28 373 ASP A C 1
ATOM 1947 O O . ASP A 1 305 ? 23.284 47.387 -6.343 1.00 66.46 373 ASP A O 1
ATOM 1952 N N . LEU A 1 306 ? 21.811 47.930 -4.738 1.00 53.74 374 LEU A N 1
ATOM 1953 C CA . LEU A 1 306 ? 21.965 46.648 -4.055 1.00 44.70 374 LEU A CA 1
ATOM 1954 C C . LEU A 1 306 ? 20.706 45.851 -4.283 1.00 40.06 374 LEU A C 1
ATOM 1955 O O . LEU A 1 306 ? 19.613 46.382 -4.171 1.00 42.89 374 LEU A O 1
ATOM 1960 N N . HIS A 1 307 ? 20.856 44.583 -4.642 1.00 46.55 375 HIS A N 1
ATOM 1961 C CA . HIS A 1 307 ? 19.695 43.772 -4.977 1.00 42.89 375 HIS A CA 1
ATOM 1962 C C . HIS A 1 307 ? 19.016 43.296 -3.721 1.00 42.95 375 HIS A C 1
ATOM 1963 O O . HIS A 1 307 ? 19.635 42.629 -2.898 1.00 40.21 375 HIS A O 1
ATOM 1970 N N . VAL A 1 308 ? 17.740 43.640 -3.590 1.00 36.88 376 VAL A N 1
ATOM 1971 C CA . VAL A 1 308 ? 16.898 43.104 -2.538 1.00 42.25 376 VAL A CA 1
ATOM 1972 C C . VAL A 1 308 ? 16.402 41.694 -2.890 1.00 44.57 376 VAL A C 1
ATOM 1973 O O . VAL A 1 308 ? 15.778 41.486 -3.933 1.00 44.44 376 VAL A O 1
ATOM 1977 N N . GLY A 1 309 ? 16.694 40.729 -2.020 1.00 47.47 377 GLY A N 1
ATOM 1978 C CA . GLY A 1 309 ? 16.295 39.342 -2.230 1.00 50.49 377 GLY A CA 1
ATOM 1979 C C . GLY A 1 309 ? 14.802 39.104 -2.092 1.00 43.22 377 GLY A C 1
ATOM 1980 O O . GLY A 1 309 ? 14.074 39.969 -1.606 1.00 38.10 377 GLY A O 1
ATOM 1981 N N . CYS A 1 310 ? 14.332 37.944 -2.530 1.00 44.33 378 CYS A N 1
ATOM 1982 C CA . CYS A 1 310 ? 12.894 37.684 -2.516 1.00 41.32 378 CYS A CA 1
ATOM 1983 C C . CYS A 1 310 ? 12.423 37.499 -1.084 1.00 41.24 378 CYS A C 1
ATOM 1984 O O . CYS A 1 310 ? 11.261 37.757 -0.760 1.00 40.56 378 CYS A O 1
ATOM 1987 N N . GLU A 1 311 ? 13.337 37.070 -0.221 1.00 54.09 379 GLU A N 1
ATOM 1988 C CA . GLU A 1 311 ? 13.134 37.208 1.218 1.00 66.42 379 GLU A CA 1
ATOM 1989 C C . GLU A 1 311 ? 13.447 38.676 1.483 1.00 61.44 379 GLU A C 1
ATOM 1990 O O . GLU A 1 311 ? 13.630 39.440 0.548 1.00 73.62 379 GLU A O 1
ATOM 1996 N N . GLY A 1 312 ? 13.515 39.104 2.726 1.00 40.92 380 GLY A N 1
ATOM 1997 C CA . GLY A 1 312 ? 13.742 40.523 2.927 1.00 49.06 380 GLY A CA 1
ATOM 1998 C C . GLY A 1 312 ? 15.191 40.995 2.842 1.00 54.59 380 GLY A C 1
ATOM 1999 O O . GLY A 1 312 ? 15.523 42.084 3.326 1.00 48.39 380 GLY A O 1
ATOM 2000 N N . THR A 1 313 ? 16.070 40.191 2.249 1.00 46.40 381 THR A N 1
ATOM 2001 C CA . THR A 1 313 ? 17.494 40.423 2.465 1.00 49.30 381 THR A CA 1
ATOM 2002 C C . THR A 1 313 ? 18.255 41.308 1.471 1.00 55.34 381 THR A C 1
ATOM 2003 O O . THR A 1 313 ? 17.659 41.965 0.617 1.00 69.53 381 THR A O 1
ATOM 2007 N N . VAL A 1 314 ? 19.580 41.299 1.597 1.00 42.18 382 VAL A N 1
ATOM 2008 C CA . VAL A 1 314 ? 20.457 42.300 1.003 1.00 36.41 382 VAL A CA 1
ATOM 2009 C C . VAL A 1 314 ? 21.894 41.855 1.305 1.00 42.49 382 VAL A C 1
ATOM 2010 O O . VAL A 1 314 ? 22.154 41.226 2.328 1.00 40.60 382 VAL A O 1
ATOM 2014 N N . PRO A 1 315 ? 22.838 42.127 0.401 1.00 47.99 383 PRO A N 1
ATOM 2015 C CA . PRO A 1 315 ? 24.180 41.670 0.769 1.00 53.65 383 PRO A CA 1
ATOM 2016 C C . PRO A 1 315 ? 24.726 42.501 1.937 1.00 51.78 383 PRO A C 1
ATOM 2017 O O . PRO A 1 315 ? 24.449 43.692 2.036 1.00 49.33 383 PRO A O 1
ATOM 2021 N N . PHE A 1 316 ? 25.477 41.877 2.832 1.00 61.45 384 PHE A N 1
ATOM 2022 C CA . PHE A 1 316 ? 25.879 42.571 4.055 1.00 72.72 384 PHE A CA 1
ATOM 2023 C C . PHE A 1 316 ? 27.331 43.039 4.004 1.00 73.22 384 PHE A C 1
ATOM 2024 O O . PHE A 1 316 ? 27.616 44.241 3.894 1.00 74.01 384 PHE A O 1
ATOM 2032 N N . ARG A 1 317 ? 28.245 42.089 4.131 1.00 60.91 385 ARG A N 1
ATOM 2033 C CA . ARG A 1 317 ? 29.653 42.368 3.931 1.00 77.85 385 ARG A CA 1
ATOM 2034 C C . ARG A 1 317 ? 30.234 41.054 3.499 1.00 92.36 385 ARG A C 1
ATOM 2035 O O . ARG A 1 317 ? 29.742 40.011 3.922 1.00 98.37 385 ARG A O 1
ATOM 2043 N N . SER A 1 318 ? 31.257 41.080 2.654 1.00 100.24 386 SER A N 1
ATOM 2044 C CA . SER A 1 318 ? 31.833 39.825 2.192 1.00 105.53 386 SER A CA 1
ATOM 2045 C C . SER A 1 318 ? 30.697 38.885 1.775 1.00 105.70 386 SER A C 1
ATOM 2046 O O . SER A 1 318 ? 29.905 39.223 0.892 1.00 113.23 386 SER A O 1
ATOM 2049 N N . SER A 1 319 ? 30.620 37.716 2.411 1.00 94.94 387 SER A N 1
ATOM 2050 C CA . SER A 1 319 ? 29.627 36.696 2.055 1.00 89.90 387 SER A CA 1
ATOM 2051 C C . SER A 1 319 ? 28.329 36.696 2.879 1.00 88.34 387 SER A C 1
ATOM 2052 O O . SER A 1 319 ? 27.458 35.856 2.662 1.00 90.69 387 SER A O 1
ATOM 2055 N N . GLU A 1 320 ? 28.209 37.615 3.831 1.00 86.39 388 GLU A N 1
ATOM 2056 C CA . GLU A 1 320 ? 27.032 37.681 4.701 1.00 80.14 388 GLU A CA 1
ATOM 2057 C C . GLU A 1 320 ? 25.787 38.325 4.071 1.00 63.79 388 GLU A C 1
ATOM 2058 O O . GLU A 1 320 ? 25.888 39.080 3.110 1.00 67.20 388 GLU A O 1
ATOM 2064 N N . ARG A 1 321 ? 24.615 38.006 4.615 1.00 49.18 389 ARG A N 1
ATOM 2065 C CA . ARG A 1 321 ? 23.376 38.678 4.223 1.00 55.45 389 ARG A CA 1
ATOM 2066 C C . ARG A 1 321 ? 22.608 39.279 5.420 1.00 52.68 389 ARG A C 1
ATOM 2067 O O . ARG A 1 321 ? 22.520 38.672 6.479 1.00 64.24 389 ARG A O 1
ATOM 2075 N N . ILE A 1 322 ? 22.066 40.479 5.238 1.00 46.07 390 ILE A N 1
ATOM 2076 C CA . ILE A 1 322 ? 21.401 41.214 6.310 1.00 42.67 390 ILE A CA 1
ATOM 2077 C C . ILE A 1 322 ? 20.044 41.725 5.837 1.00 47.05 390 ILE A C 1
ATOM 2078 O O . ILE A 1 322 ? 19.799 41.853 4.637 1.00 49.48 390 ILE A O 1
ATOM 2083 N N . ALA A 1 323 ? 19.167 42.018 6.791 1.00 46.00 391 ALA A N 1
ATOM 2084 C CA . ALA A 1 323 ? 17.851 42.563 6.489 1.00 40.58 391 ALA A CA 1
ATOM 2085 C C . ALA A 1 323 ? 17.951 43.863 5.707 1.00 47.46 391 ALA A C 1
ATOM 2086 O O . ALA A 1 323 ? 18.801 44.715 5.996 1.00 36.86 391 ALA A O 1
ATOM 2088 N N . PHE A 1 324 ? 17.043 44.017 4.745 1.00 41.46 392 PHE A N 1
ATOM 2089 C CA . PHE A 1 324 ? 16.941 45.227 3.946 1.00 35.47 392 PHE A CA 1
ATOM 2090 C C . PHE A 1 324 ? 16.977 46.462 4.851 1.00 40.97 392 PHE A C 1
ATOM 2091 O O . PHE A 1 324 ? 17.612 47.457 4.515 1.00 44.52 392 PHE A O 1
ATOM 2099 N N . ARG A 1 325 ? 16.314 46.385 6.005 1.00 45.95 393 ARG A N 1
ATOM 2100 C CA . ARG A 1 325 ? 16.281 47.501 6.950 1.00 49.12 393 ARG A CA 1
ATOM 2101 C C . ARG A 1 325 ? 17.672 48.047 7.282 1.00 45.74 393 ARG A C 1
ATOM 2102 O O . ARG A 1 325 ? 17.836 49.245 7.541 1.00 42.34 393 ARG A O 1
ATOM 2110 N N . TYR A 1 326 ? 18.672 47.176 7.280 1.00 37.20 394 TYR A N 1
ATOM 2111 C CA . TYR A 1 326 ? 20.023 47.639 7.525 1.00 43.22 394 TYR A CA 1
ATOM 2112 C C . TYR A 1 326 ? 20.424 48.782 6.589 1.00 48.45 394 TYR A C 1
ATOM 2113 O O . TYR A 1 326 ? 20.979 49.780 7.047 1.00 47.96 394 TYR A O 1
ATOM 2122 N N . LEU A 1 327 ? 20.156 48.642 5.288 1.00 46.48 395 LEU A N 1
ATOM 2123 C CA . LEU A 1 327 ? 20.556 49.674 4.330 1.00 45.76 395 LEU A CA 1
ATOM 2124 C C . LEU A 1 327 ? 19.930 51.015 4.668 1.00 49.85 395 LEU A C 1
ATOM 2125 O O . LEU A 1 327 ? 20.626 52.006 4.870 1.00 56.78 395 LEU A O 1
ATOM 2130 N N . ILE A 1 328 ? 18.609 51.044 4.738 1.00 46.64 396 ILE A N 1
ATOM 2131 C CA . ILE A 1 328 ? 17.908 52.283 5.028 1.00 48.87 396 ILE A CA 1
ATOM 2132 C C . ILE A 1 328 ? 18.501 52.954 6.260 1.00 45.25 396 ILE A C 1
ATOM 2133 O O . ILE A 1 328 ? 18.714 54.162 6.278 1.00 45.70 396 ILE A O 1
ATOM 2138 N N . SER A 1 329 ? 18.778 52.152 7.280 1.00 41.19 397 SER A N 1
ATOM 2139 C CA . SER A 1 329 ? 19.234 52.655 8.563 1.00 40.16 397 SER A CA 1
ATOM 2140 C C . SER A 1 329 ? 20.605 53.316 8.488 1.00 48.06 397 SER A C 1
ATOM 2141 O O . SER A 1 329 ? 20.923 54.194 9.294 1.00 51.23 397 SER A O 1
ATOM 2144 N N . GLN A 1 330 ? 21.419 52.897 7.526 1.00 46.24 398 GLN A N 1
ATOM 2145 C CA . GLN A 1 330 ? 22.784 53.406 7.432 1.00 48.53 398 GLN A CA 1
ATOM 2146 C C . GLN A 1 330 ? 22.840 54.738 6.677 1.00 49.48 398 GLN A C 1
ATOM 2147 O O . GLN A 1 330 ? 23.918 55.276 6.438 1.00 56.28 398 GLN A O 1
ATOM 2153 N N . LYS A 1 331 ? 21.672 55.258 6.304 1.00 41.69 399 LYS A N 1
ATOM 2154 C CA . LYS A 1 331 ? 21.583 56.570 5.679 1.00 42.91 399 LYS A CA 1
ATOM 2155 C C . LYS A 1 331 ? 21.252 57.630 6.724 1.00 43.91 399 LYS A C 1
ATOM 2156 O O . LYS A 1 331 ? 21.000 57.315 7.882 1.00 39.85 399 LYS A O 1
ATOM 2162 N N . PHE A 1 332 ? 21.217 58.887 6.303 1.00 40.08 400 PHE A N 1
ATOM 2163 C CA . PHE A 1 332 ? 20.881 59.976 7.210 1.00 45.27 400 PHE A CA 1
ATOM 2164 C C . PHE A 1 332 ? 19.641 60.691 6.720 1.00 47.81 400 PHE A C 1
ATOM 2165 O O . PHE A 1 332 ? 19.332 60.657 5.536 1.00 46.09 400 PHE A O 1
ATOM 2173 N N . ALA A 1 333 ? 18.926 61.337 7.631 1.00 46.45 401 ALA A N 1
ATOM 2174 C CA . ALA A 1 333 ? 17.746 62.094 7.245 1.00 37.39 401 ALA A CA 1
ATOM 2175 C C . ALA A 1 333 ? 18.109 63.086 6.142 1.00 38.94 401 ALA A C 1
ATOM 2176 O O . ALA A 1 333 ? 19.093 63.816 6.253 1.00 41.96 401 ALA A O 1
ATOM 2178 N N . GLY A 1 334 ? 17.307 63.104 5.081 1.00 29.74 402 GLY A N 1
ATOM 2179 C CA . GLY A 1 334 ? 17.545 63.984 3.959 1.00 29.53 402 GLY A CA 1
ATOM 2180 C C . GLY A 1 334 ? 18.369 63.352 2.851 1.00 37.67 402 GLY A C 1
ATOM 2181 O O . GLY A 1 334 ? 18.489 63.923 1.779 1.00 43.29 402 GLY A O 1
ATOM 2182 N N . ASP A 1 335 ? 18.957 62.187 3.102 1.00 34.96 403 ASP A N 1
ATOM 2183 C CA . ASP A 1 335 ? 19.618 61.457 2.034 1.00 34.81 403 ASP A CA 1
ATOM 2184 C C . ASP A 1 335 ? 18.587 61.105 0.980 1.00 49.69 403 ASP A C 1
ATOM 2185 O O . ASP A 1 335 ? 17.411 60.867 1.296 1.00 56.05 403 ASP A O 1
ATOM 2190 N N . ILE A 1 336 ? 19.032 61.089 -0.274 1.00 45.26 404 ILE A N 1
ATOM 2191 C CA . ILE A 1 336 ? 18.213 60.615 -1.368 1.00 40.21 404 ILE A CA 1
ATOM 2192 C C . ILE A 1 336 ? 18.688 59.231 -1.737 1.00 44.27 404 ILE A C 1
ATOM 2193 O O . ILE A 1 336 ? 19.881 59.000 -1.888 1.00 58.35 404 ILE A O 1
ATOM 2198 N N . ALA A 1 337 ? 17.757 58.299 -1.853 1.00 41.75 405 ALA A N 1
ATOM 2199 C CA . ALA A 1 337 ? 18.114 56.953 -2.255 1.00 45.37 405 ALA A CA 1
ATOM 2200 C C . ALA A 1 337 ? 17.517 56.701 -3.619 1.00 44.59 405 ALA A C 1
ATOM 2201 O O . ALA A 1 337 ? 16.436 57.200 -3.916 1.00 45.67 405 ALA A O 1
ATOM 2203 N N . GLU A 1 338 ? 18.235 55.952 -4.453 1.00 51.65 406 GLU A N 1
ATOM 2204 C CA . GLU A 1 338 ? 17.728 55.531 -5.758 1.00 51.53 406 GLU A CA 1
ATOM 2205 C C . GLU A 1 338 ? 17.165 54.117 -5.649 1.00 50.85 406 GLU A C 1
ATOM 2206 O O . GLU A 1 338 ? 17.855 53.202 -5.203 1.00 61.46 406 GLU A O 1
ATOM 2212 N N . ILE A 1 339 ? 15.913 53.934 -6.056 1.00 45.51 407 ILE A N 1
ATOM 2213 C CA . ILE A 1 339 ? 15.260 52.632 -5.938 1.00 42.23 407 ILE A CA 1
ATOM 2214 C C . ILE A 1 339 ? 14.852 52.007 -7.276 1.00 44.34 407 ILE A C 1
ATOM 2215 O O . ILE A 1 339 ? 14.149 52.631 -8.066 1.00 44.41 407 ILE A O 1
ATOM 2220 N N . GLY A 1 340 ? 15.365 50.809 -7.558 1.00 44.71 408 GLY A N 1
ATOM 2221 C CA . GLY A 1 340 ? 14.842 49.969 -8.627 1.00 38.55 408 GLY A CA 1
ATOM 2222 C C . GLY A 1 340 ? 13.495 49.308 -8.358 1.00 41.65 408 GLY A C 1
ATOM 2223 O O . GLY A 1 340 ? 13.348 48.571 -7.385 1.00 50.99 408 GLY A O 1
ATOM 2224 N N . ILE A 1 341 ? 12.525 49.506 -9.242 1.00 41.21 409 ILE A N 1
ATOM 2225 C CA . ILE A 1 341 ? 11.219 48.857 -9.078 1.00 41.91 409 ILE A CA 1
ATOM 2226 C C . ILE A 1 341 ? 10.703 48.210 -10.357 1.00 47.77 409 ILE A C 1
ATOM 2227 O O . ILE A 1 341 ? 11.034 48.621 -11.474 1.00 47.59 409 ILE A O 1
ATOM 2232 N N . ILE A 1 342 ? 9.889 47.183 -10.173 1.00 41.14 410 ILE A N 1
ATOM 2233 C CA . ILE A 1 342 ? 9.092 46.642 -11.252 1.00 35.04 410 ILE A CA 1
ATOM 2234 C C . ILE A 1 342 ? 7.641 47.070 -11.012 1.00 45.94 410 ILE A C 1
ATOM 2235 O O . ILE A 1 342 ? 7.032 46.715 -9.996 1.00 56.76 410 ILE A O 1
ATOM 2240 N N . ARG A 1 343 ? 7.118 47.887 -11.923 1.00 49.06 411 ARG A N 1
ATOM 2241 C CA . ARG A 1 343 ? 5.751 48.410 -11.825 1.00 52.14 411 ARG A CA 1
ATOM 2242 C C . ARG A 1 343 ? 4.980 48.032 -13.085 1.00 59.86 411 ARG A C 1
ATOM 2243 O O . ARG A 1 343 ? 5.452 48.263 -14.202 1.00 59.16 411 ARG A O 1
ATOM 2251 N N . ALA A 1 344 ? 3.788 47.470 -12.907 1.00 61.26 412 ALA A N 1
ATOM 2252 C CA . ALA A 1 344 ? 3.173 46.688 -13.972 1.00 64.38 412 ALA A CA 1
ATOM 2253 C C . ALA A 1 344 ? 4.180 45.591 -14.235 1.00 71.64 412 ALA A C 1
ATOM 2254 O O . ALA A 1 344 ? 4.587 44.888 -13.313 1.00 78.83 412 ALA A O 1
ATOM 2256 N N . GLY A 1 345 ? 4.605 45.449 -15.482 1.00 66.71 413 GLY A N 1
ATOM 2257 C CA . GLY A 1 345 ? 5.649 44.490 -15.788 1.00 67.99 413 GLY A CA 1
ATOM 2258 C C . GLY A 1 345 ? 6.971 45.151 -16.119 1.00 66.08 413 GLY A C 1
ATOM 2259 O O . GLY A 1 345 ? 7.918 44.489 -16.523 1.00 70.71 413 GLY A O 1
ATOM 2260 N N . GLU A 1 346 ? 7.043 46.459 -15.920 1.00 62.62 414 GLU A N 1
ATOM 2261 C CA . GLU A 1 346 ? 8.138 47.245 -16.470 1.00 60.14 414 GLU A CA 1
ATOM 2262 C C . GLU A 1 346 ? 9.127 47.807 -15.445 1.00 51.12 414 GLU A C 1
ATOM 2263 O O . GLU A 1 346 ? 8.735 48.340 -14.407 1.00 53.06 414 GLU A O 1
ATOM 2269 N N . HIS A 1 347 ? 10.414 47.691 -15.762 1.00 44.64 415 HIS A N 1
ATOM 2270 C CA . HIS A 1 347 ? 11.480 48.210 -14.908 1.00 47.21 415 HIS A CA 1
ATOM 2271 C C . HIS A 1 347 ? 11.489 49.733 -14.806 1.00 53.49 415 HIS A C 1
ATOM 2272 O O . HIS A 1 347 ? 11.385 50.435 -15.809 1.00 65.64 415 HIS A O 1
ATOM 2279 N N . LYS A 1 348 ? 11.634 50.232 -13.584 1.00 56.87 416 LYS A N 1
ATOM 2280 C CA . LYS A 1 348 ? 11.704 51.670 -13.335 1.00 57.48 416 LYS A CA 1
ATOM 2281 C C . LYS A 1 348 ? 12.748 52.056 -12.279 1.00 50.35 416 LYS A C 1
ATOM 2282 O O . LYS A 1 348 ? 13.269 51.221 -11.543 1.00 46.98 416 LYS A O 1
ATOM 2288 N N . LYS A 1 349 ? 13.040 53.346 -12.233 1.00 41.59 417 LYS A N 1
ATOM 2289 C CA . LYS A 1 349 ? 14.051 53.901 -11.370 1.00 34.89 417 LYS A CA 1
ATOM 2290 C C . LYS A 1 349 ? 13.403 55.118 -10.757 1.00 42.81 417 LYS A C 1
ATOM 2291 O O . LYS A 1 349 ? 12.847 55.944 -11.475 1.00 51.34 417 LYS A O 1
ATOM 2297 N N . VAL A 1 350 ? 13.433 55.219 -9.432 1.00 36.02 418 VAL A N 1
ATOM 2298 C CA . VAL A 1 350 ? 12.871 56.387 -8.773 1.00 38.22 418 VAL A CA 1
ATOM 2299 C C . VAL A 1 350 ? 13.802 56.892 -7.690 1.00 43.90 418 VAL A C 1
ATOM 2300 O O . VAL A 1 350 ? 14.728 56.199 -7.281 1.00 48.10 418 VAL A O 1
ATOM 2304 N N . GLN A 1 351 ? 13.555 58.108 -7.227 1.00 42.81 419 GLN A N 1
ATOM 2305 C CA . GLN A 1 351 ? 14.359 58.673 -6.158 1.00 41.27 419 GLN A CA 1
ATOM 2306 C C . GLN A 1 351 ? 13.486 59.114 -4.992 1.00 37.90 419 GLN A C 1
ATOM 2307 O O . GLN A 1 351 ? 12.466 59.764 -5.178 1.00 47.90 419 GLN A O 1
ATOM 2313 N N . VAL A 1 352 ? 13.889 58.746 -3.787 1.00 31.17 420 VAL A N 1
ATOM 2314 C CA . VAL A 1 352 ? 13.119 59.073 -2.601 1.00 36.85 420 VAL A CA 1
ATOM 2315 C C . VAL A 1 352 ? 13.992 59.763 -1.570 1.00 42.82 420 VAL A C 1
ATOM 2316 O O . VAL A 1 352 ? 15.108 59.318 -1.294 1.00 54.98 420 VAL A O 1
ATOM 2320 N N . VAL A 1 353 ? 13.477 60.842 -0.991 1.00 34.33 421 VAL A N 1
ATOM 2321 C CA . VAL A 1 353 ? 14.126 61.464 0.158 1.00 41.68 421 VAL A CA 1
ATOM 2322 C C . VAL A 1 353 ? 13.777 60.680 1.425 1.00 45.28 421 VAL A C 1
ATOM 2323 O O . VAL A 1 353 ? 12.651 60.232 1.583 1.00 47.79 421 VAL A O 1
ATOM 2327 N N . LEU A 1 354 ? 14.750 60.503 2.316 1.00 47.52 422 LEU A N 1
ATOM 2328 C CA . LEU A 1 354 ? 14.561 59.671 3.500 1.00 37.32 422 LEU A CA 1
ATOM 2329 C C . LEU A 1 354 ? 14.490 60.502 4.782 1.00 42.95 422 LEU A C 1
ATOM 2330 O O . LEU A 1 354 ? 15.348 61.336 5.047 1.00 53.47 422 LEU A O 1
ATOM 2335 N N . ARG A 1 355 ? 13.459 60.278 5.585 1.00 44.06 423 ARG A N 1
ATOM 2336 C CA A ARG A 1 355 ? 13.309 61.021 6.830 0.44 36.60 423 ARG A CA 1
ATOM 2337 C CA B ARG A 1 355 ? 13.280 61.028 6.824 0.56 35.77 423 ARG A CA 1
ATOM 2338 C C . ARG A 1 355 ? 12.889 60.087 7.955 1.00 37.29 423 ARG A C 1
ATOM 2339 O O . ARG A 1 355 ? 12.428 58.976 7.708 1.00 42.41 423 ARG A O 1
ATOM 2354 N N . PRO A 1 356 ? 13.084 60.524 9.208 1.00 40.65 424 PRO A N 1
ATOM 2355 C CA . PRO A 1 356 ? 12.682 59.697 10.348 1.00 39.72 424 PRO A CA 1
ATOM 2356 C C . PRO A 1 356 ? 11.180 59.484 10.372 1.00 40.64 424 PRO A C 1
ATOM 2357 O O . PRO A 1 356 ? 10.421 60.397 10.038 1.00 37.37 424 PRO A O 1
ATOM 2361 N N . ARG A 1 357 ? 10.769 58.280 10.759 1.00 44.15 425 ARG A N 1
ATOM 2362 C CA . ARG A 1 357 ? 9.360 57.901 10.773 1.00 40.89 425 ARG A CA 1
ATOM 2363 C C . ARG A 1 357 ? 8.544 58.904 11.564 1.00 46.13 425 ARG A C 1
ATOM 2364 O O . ARG A 1 357 ? 8.916 59.256 12.680 1.00 41.56 425 ARG A O 1
ATOM 2372 N N . VAL A 1 358 ? 7.421 59.340 10.999 1.00 53.03 426 VAL A N 1
ATOM 2373 C CA . VAL A 1 358 ? 6.512 60.221 11.718 1.00 58.65 426 VAL A CA 1
ATOM 2374 C C . VAL A 1 358 ? 5.491 59.360 12.442 1.00 60.11 426 VAL A C 1
ATOM 2375 O O . VAL A 1 358 ? 4.663 58.694 11.809 1.00 62.74 426 VAL A O 1
ATOM 2379 N N . HIS A 1 359 ? 5.565 59.374 13.771 1.00 54.46 427 HIS A N 1
ATOM 2380 C CA . HIS A 1 359 ? 4.731 58.515 14.610 1.00 52.61 427 HIS A CA 1
ATOM 2381 C C . HIS A 1 359 ? 3.427 59.196 14.999 1.00 48.62 427 HIS A C 1
ATOM 2382 O O . HIS A 1 359 ? 3.423 60.322 15.497 1.00 57.19 427 HIS A O 1
ATOM 2389 N N . LEU A 1 360 ? 2.317 58.509 14.765 1.00 45.97 428 LEU A N 1
ATOM 2390 C CA . LEU A 1 360 ? 1.024 59.048 15.138 1.00 46.15 428 LEU A CA 1
ATOM 2391 C C . LEU A 1 360 ? 0.905 58.995 16.662 1.00 50.70 428 LEU A C 1
ATOM 2392 O O . LEU A 1 360 ? 0.486 59.964 17.288 1.00 55.46 428 LEU A O 1
ATOM 2397 N N . VAL A 1 361 ? 1.285 57.861 17.247 1.00 41.12 429 VAL A N 1
ATOM 2398 C CA . VAL A 1 361 ? 1.348 57.724 18.695 1.00 38.93 429 VAL A CA 1
ATOM 2399 C C . VAL A 1 361 ? 2.797 57.532 19.100 1.00 44.48 429 VAL A C 1
ATOM 2400 O O . VAL A 1 361 ? 3.353 56.443 18.958 1.00 46.93 429 VAL A O 1
ATOM 2404 N N . PRO A 1 362 ? 3.397 58.589 19.648 1.00 44.50 430 PRO A N 1
ATOM 2405 C CA . PRO A 1 362 ? 4.813 58.673 20.016 1.00 41.78 430 PRO A CA 1
ATOM 2406 C C . PRO A 1 362 ? 5.195 57.889 21.260 1.00 54.15 430 PRO A C 1
ATOM 2407 O O . PRO A 1 362 ? 4.407 57.800 22.199 1.00 67.43 430 PRO A O 1
ATOM 2411 N N . TYR A 1 363 ? 6.380 57.287 21.226 1.00 62.55 431 TYR A N 1
ATOM 2412 C CA . TYR A 1 363 ? 7.034 56.714 22.401 1.00 62.74 431 TYR A CA 1
ATOM 2413 C C . TYR A 1 363 ? 7.784 57.760 23.204 1.00 58.19 431 TYR A C 1
ATOM 2414 O O . TYR A 1 363 ? 7.872 57.666 24.418 1.00 60.80 431 TYR A O 1
ATOM 2423 N N . HIS A 1 364 ? 8.325 58.754 22.511 1.00 65.54 432 HIS A N 1
ATOM 2424 C CA . HIS A 1 364 ? 9.302 59.666 23.095 1.00 82.77 432 HIS A CA 1
ATOM 2425 C C . HIS A 1 364 ? 8.736 60.719 24.052 1.00 91.09 432 HIS A C 1
ATOM 2426 O O . HIS A 1 364 ? 9.289 60.916 25.133 1.00 103.44 432 HIS A O 1
ATOM 2433 N N . ILE A 1 365 ? 7.665 61.398 23.643 1.00 90.47 433 ILE A N 1
ATOM 2434 C CA . ILE A 1 365 ? 7.092 62.558 24.369 1.00 102.23 433 ILE A CA 1
ATOM 2435 C C . ILE A 1 365 ? 7.972 63.813 24.433 1.00 109.22 433 ILE A C 1
ATOM 2436 O O . ILE A 1 365 ? 7.554 64.840 24.964 1.00 117.26 433 ILE A O 1
ATOM 2441 N N . ASP A 1 366 ? 9.189 63.717 23.908 1.00 105.44 434 ASP A N 1
ATOM 2442 C CA . ASP A 1 366 ? 10.063 64.877 23.742 1.00 109.36 434 ASP A CA 1
ATOM 2443 C C . ASP A 1 366 ? 10.480 65.503 25.066 1.00 103.49 434 ASP A C 1
ATOM 2444 O O . ASP A 1 366 ? 10.757 66.700 25.131 1.00 94.05 434 ASP A O 1
ATOM 2449 N N . GLY A 1 367 ? 10.479 64.709 26.130 1.00 104.95 435 GLY A N 1
ATOM 2450 C CA . GLY A 1 367 ? 11.032 65.166 27.388 1.00 103.38 435 GLY A CA 1
ATOM 2451 C C . GLY A 1 367 ? 10.090 66.169 28.014 1.00 103.21 435 GLY A C 1
ATOM 2452 O O . GLY A 1 367 ? 9.261 66.755 27.319 1.00 103.61 435 GLY A O 1
ATOM 2453 N N . GLY A 1 368 ? 10.236 66.396 29.314 1.00 106.57 436 GLY A N 1
ATOM 2454 C CA . GLY A 1 368 ? 9.442 67.398 30.005 1.00 107.73 436 GLY A CA 1
ATOM 2455 C C . GLY A 1 368 ? 7.940 67.193 29.902 1.00 102.72 436 GLY A C 1
ATOM 2456 O O . GLY A 1 368 ? 7.471 66.068 29.714 1.00 105.14 436 GLY A O 1
ATOM 2457 N N . GLN A 1 369 ? 7.194 68.292 30.003 1.00 88.77 437 GLN A N 1
ATOM 2458 C CA . GLN A 1 369 ? 5.735 68.253 30.092 1.00 85.82 437 GLN A CA 1
ATOM 2459 C C . GLN A 1 369 ? 5.003 67.961 28.778 1.00 78.73 437 GLN A C 1
ATOM 2460 O O . GLN A 1 369 ? 5.232 68.631 27.771 1.00 84.42 437 GLN A O 1
ATOM 2462 N N . PRO A 1 370 ? 4.112 66.952 28.794 1.00 61.99 438 PRO A N 1
ATOM 2463 C CA . PRO A 1 370 ? 3.144 66.683 27.724 1.00 57.10 438 PRO A CA 1
ATOM 2464 C C . PRO A 1 370 ? 1.984 67.677 27.740 1.00 60.11 438 PRO A C 1
ATOM 2465 O O . PRO A 1 370 ? 1.749 68.346 28.744 1.00 74.54 438 PRO A O 1
ATOM 2469 N N . SER A 1 371 ? 1.276 67.766 26.625 1.00 44.65 439 SER A N 1
ATOM 2470 C CA . SER A 1 371 ? 0.248 68.778 26.425 1.00 52.61 439 SER A CA 1
ATOM 2471 C C . SER A 1 371 ? -1.129 68.425 27.018 1.00 53.33 439 SER A C 1
ATOM 2472 O O . SER A 1 371 ? -1.514 67.254 27.054 1.00 44.82 439 SER A O 1
ATOM 2475 N N . TYR A 1 372 ? -1.866 69.438 27.476 1.00 41.82 440 TYR A N 1
ATOM 2476 C CA . TYR A 1 372 ? -3.226 69.206 27.947 1.00 50.19 440 TYR A CA 1
ATOM 2477 C C . TYR A 1 372 ? -4.129 70.441 27.919 1.00 55.09 440 TYR A C 1
ATOM 2478 O O . TYR A 1 372 ? -3.645 71.568 27.841 1.00 54.33 440 TYR A O 1
ATOM 2487 N N . ILE A 1 373 ? -5.442 70.203 27.977 1.00 49.15 441 ILE A N 1
ATOM 2488 C CA . ILE A 1 373 ? -6.469 71.259 27.980 1.00 42.88 441 ILE A CA 1
ATOM 2489 C C . ILE A 1 373 ? -7.323 71.526 29.231 1.00 57.74 441 ILE A C 1
ATOM 2490 O O . ILE A 1 373 ? -7.403 72.664 29.665 1.00 78.12 441 ILE A O 1
ATOM 2495 N N . ILE A 1 374 ? -8.014 70.536 29.786 1.00 57.32 442 ILE A N 1
ATOM 2496 C CA . ILE A 1 374 ? -9.195 70.819 30.625 1.00 64.99 442 ILE A CA 1
ATOM 2497 C C . ILE A 1 374 ? -10.379 71.320 29.792 1.00 62.23 442 ILE A C 1
ATOM 2498 O O . ILE A 1 374 ? -10.913 70.526 29.027 1.00 85.05 442 ILE A O 1
ATOM 2503 N N . VAL A 1 375 ? -10.873 72.541 29.928 1.00 37.49 443 VAL A N 1
ATOM 2504 C CA . VAL A 1 375 ? -12.246 72.782 29.415 1.00 51.51 443 VAL A CA 1
ATOM 2505 C C . VAL A 1 375 ? -13.373 72.068 30.178 1.00 50.07 443 VAL A C 1
ATOM 2506 O O . VAL A 1 375 ? -13.854 71.010 29.779 1.00 47.95 443 VAL A O 1
ATOM 2510 N N . ALA A 1 376 ? -13.705 72.631 31.338 1.00 50.72 444 ALA A N 1
ATOM 2511 C CA . ALA A 1 376 ? -14.855 72.217 32.134 1.00 44.88 444 ALA A CA 1
ATOM 2512 C C . ALA A 1 376 ? -14.698 70.846 32.760 1.00 48.64 444 ALA A C 1
ATOM 2513 O O . ALA A 1 376 ? -15.654 70.083 32.881 1.00 41.73 444 ALA A O 1
ATOM 2515 N N . GLY A 1 377 ? -13.480 70.558 33.198 1.00 54.42 445 GLY A N 1
ATOM 2516 C CA . GLY A 1 377 ? -13.209 69.316 33.883 1.00 51.12 445 GLY A CA 1
ATOM 2517 C C . GLY A 1 377 ? -12.821 68.191 32.950 1.00 51.07 445 GLY A C 1
ATOM 2518 O O . GLY A 1 377 ? -12.313 67.164 33.408 1.00 51.45 445 GLY A O 1
ATOM 2519 N N . LEU A 1 378 ? -13.037 68.369 31.647 1.00 41.94 446 LEU A N 1
ATOM 2520 C CA . LEU A 1 378 ? -12.662 67.305 30.733 1.00 44.38 446 LEU A CA 1
ATOM 2521 C C . LEU A 1 378 ? -11.186 67.475 30.428 1.00 41.53 446 LEU A C 1
ATOM 2522 O O . LEU A 1 378 ? -10.789 68.452 29.818 1.00 37.77 446 LEU A O 1
ATOM 2527 N N . VAL A 1 379 ? -10.375 66.501 30.809 1.00 39.12 447 VAL A N 1
ATOM 2528 C CA . VAL A 1 379 ? -8.938 66.625 30.614 1.00 43.09 447 VAL A CA 1
ATOM 2529 C C . VAL A 1 379 ? -8.498 66.021 29.283 1.00 44.54 447 VAL A C 1
ATOM 2530 O O . VAL A 1 379 ? -8.686 64.820 29.043 1.00 41.35 447 VAL A O 1
ATOM 2534 N N . PHE A 1 380 ? -7.919 66.854 28.420 1.00 35.03 448 PHE A N 1
ATOM 2535 C CA . PHE A 1 380 ? -7.507 66.402 27.092 1.00 41.05 448 PHE A CA 1
ATOM 2536 C C . PHE A 1 380 ? -5.982 66.350 26.944 1.00 46.95 448 PHE A C 1
ATOM 2537 O O . PHE A 1 380 ? -5.299 67.329 27.234 1.00 49.12 448 PHE A O 1
ATOM 2545 N N . THR A 1 381 ? -5.468 65.197 26.506 1.00 52.30 449 THR A N 1
ATOM 2546 C CA . THR A 1 381 ? -4.049 65.000 26.164 1.00 49.70 449 THR A CA 1
ATOM 2547 C C . THR A 1 381 ? -3.896 64.176 24.900 1.00 45.81 449 THR A C 1
ATOM 2548 O O . THR A 1 381 ? -4.829 63.486 24.472 1.00 42.36 449 THR A O 1
ATOM 2552 N N . PRO A 1 382 ? -2.698 64.225 24.306 1.00 44.50 450 PRO A N 1
ATOM 2553 C CA . PRO A 1 382 ? -2.396 63.314 23.204 1.00 36.17 450 PRO A CA 1
ATOM 2554 C C . PRO A 1 382 ? -2.199 61.895 23.709 1.00 38.47 450 PRO A C 1
ATOM 2555 O O . PRO A 1 382 ? -1.621 61.683 24.769 1.00 39.64 450 PRO A O 1
ATOM 2559 N N . LEU A 1 383 ? -2.699 60.929 22.955 1.00 33.49 451 LEU A N 1
ATOM 2560 C CA . LEU A 1 383 ? -2.431 59.537 23.243 1.00 32.46 451 LEU A CA 1
ATOM 2561 C C . LEU A 1 383 ? -0.954 59.318 22.991 1.00 45.69 451 LEU A C 1
ATOM 2562 O O . LEU A 1 383 ? -0.441 59.662 21.925 1.00 52.77 451 LEU A O 1
ATOM 2567 N N . SER A 1 384 ? -0.254 58.753 23.961 1.00 50.35 452 SER A N 1
ATOM 2568 C CA . SER A 1 384 ? 1.149 58.422 23.746 1.00 44.41 452 SER A CA 1
ATOM 2569 C C . SER A 1 384 ? 1.438 57.012 24.225 1.00 45.47 452 SER A C 1
ATOM 2570 O O . SER A 1 384 ? 0.637 56.411 24.942 1.00 41.89 452 SER A O 1
ATOM 2573 N N . GLU A 1 385 ? 2.584 56.484 23.817 1.00 47.73 453 GLU A N 1
ATOM 2574 C CA . GLU A 1 385 ? 2.987 55.154 24.244 1.00 56.14 453 GLU A CA 1
ATOM 2575 C C . GLU A 1 385 ? 3.256 55.104 25.759 1.00 51.63 453 GLU A C 1
ATOM 2576 O O . GLU A 1 385 ? 2.812 54.180 26.442 1.00 54.58 453 GLU A O 1
ATOM 2582 N N . PRO A 1 386 ? 3.967 56.108 26.293 1.00 44.44 454 PRO A N 1
ATOM 2583 C CA . PRO A 1 386 ? 4.171 56.186 27.744 1.00 46.91 454 PRO A CA 1
ATOM 2584 C C . PRO A 1 386 ? 2.853 56.274 28.524 1.00 54.67 454 PRO A C 1
ATOM 2585 O O . PRO A 1 386 ? 2.734 55.675 29.588 1.00 55.54 454 PRO A O 1
ATOM 2589 N N . LEU A 1 387 ? 1.881 57.020 28.009 1.00 58.09 455 LEU A N 1
ATOM 2590 C CA . LEU A 1 387 ? 0.553 57.042 28.615 1.00 57.16 455 LEU A CA 1
ATOM 2591 C C . LEU A 1 387 ? -0.047 55.644 28.587 1.00 57.83 455 LEU A C 1
ATOM 2592 O O . LEU A 1 387 ? -0.646 55.187 29.556 1.00 52.11 455 LEU A O 1
ATOM 2597 N N . ILE A 1 388 ? 0.113 54.958 27.466 1.00 58.21 456 ILE A N 1
ATOM 2598 C CA . ILE A 1 388 ? -0.476 53.640 27.348 1.00 54.38 456 ILE A CA 1
ATOM 2599 C C . ILE A 1 388 ? 0.049 52.665 28.396 1.00 54.31 456 ILE A C 1
ATOM 2600 O O . ILE A 1 388 ? -0.699 51.796 28.809 1.00 51.12 456 ILE A O 1
ATOM 2605 N N . GLU A 1 389 ? 1.294 52.784 28.865 1.00 65.07 457 GLU A N 1
ATOM 2606 C CA . GLU A 1 389 ? 1.517 52.140 30.156 1.00 74.00 457 GLU A CA 1
ATOM 2607 C C . GLU A 1 389 ? 1.785 53.182 31.214 1.00 75.09 457 GLU A C 1
ATOM 2608 O O . GLU A 1 389 ? 2.898 53.664 31.386 1.00 92.71 457 GLU A O 1
ATOM 2614 N N . GLU A 1 390 ? 0.727 53.482 31.942 1.00 66.70 458 GLU A N 1
ATOM 2615 C CA . GLU A 1 390 ? 0.713 53.957 33.296 1.00 67.25 458 GLU A CA 1
ATOM 2616 C C . GLU A 1 390 ? -0.403 53.071 33.793 1.00 82.99 458 GLU A C 1
ATOM 2617 O O . GLU A 1 390 ? -0.235 52.238 34.685 1.00 88.40 458 GLU A O 1
ATOM 2623 N N . GLU A 1 391 ? -1.567 53.312 33.186 1.00 92.18 459 GLU A N 1
ATOM 2624 C CA . GLU A 1 391 ? -2.757 52.470 33.305 1.00 100.73 459 GLU A CA 1
ATOM 2625 C C . GLU A 1 391 ? -2.616 51.146 32.558 1.00 104.42 459 GLU A C 1
ATOM 2626 O O . GLU A 1 391 ? -3.514 50.307 32.597 1.00 108.98 459 GLU A O 1
ATOM 2632 N N . CYS A 1 392 ? -1.501 50.980 31.855 1.00 108.85 460 CYS A N 1
ATOM 2633 C CA . CYS A 1 392 ? -1.221 49.751 31.113 1.00 119.58 460 CYS A CA 1
ATOM 2634 C C . CYS A 1 392 ? -2.348 49.459 30.134 1.00 121.79 460 CYS A C 1
ATOM 2635 O O . CYS A 1 392 ? -2.886 50.381 29.525 1.00 125.01 460 CYS A O 1
ATOM 2637 N N . GLU A 1 393 ? -2.743 48.199 29.990 1.00 122.44 461 GLU A N 1
ATOM 2638 C CA . GLU A 1 393 ? -3.836 47.939 29.070 1.00 121.15 461 GLU A CA 1
ATOM 2639 C C . GLU A 1 393 ? -5.087 47.447 29.788 1.00 130.67 461 GLU A C 1
ATOM 2640 O O . GLU A 1 393 ? -5.207 46.290 30.193 1.00 130.55 461 GLU A O 1
ATOM 2646 N N . ASP A 1 394 ? -6.021 48.382 29.896 1.00 137.88 462 ASP A N 1
ATOM 2647 C CA . ASP A 1 394 ? -7.377 48.196 30.369 1.00 138.77 462 ASP A CA 1
ATOM 2648 C C . ASP A 1 394 ? -7.823 49.645 30.428 1.00 140.07 462 ASP A C 1
ATOM 2649 O O . ASP A 1 394 ? -6.977 50.540 30.437 1.00 143.11 462 ASP A O 1
ATOM 2651 N N . THR A 1 395 ? -9.122 49.906 30.469 1.00 136.68 463 THR A N 1
ATOM 2652 C CA . THR A 1 395 ? -9.601 51.284 30.610 1.00 128.90 463 THR A CA 1
ATOM 2653 C C . THR A 1 395 ? -9.177 52.122 29.406 1.00 113.05 463 THR A C 1
ATOM 2654 O O . THR A 1 395 ? -9.627 53.253 29.231 1.00 117.36 463 THR A O 1
ATOM 2658 N N . ILE A 1 396 ? -8.304 51.549 28.582 1.00 92.24 464 ILE A N 1
ATOM 2659 C CA . ILE A 1 396 ? -8.009 52.084 27.262 1.00 80.04 464 ILE A CA 1
ATOM 2660 C C . ILE A 1 396 ? -9.034 51.502 26.291 1.00 67.88 464 ILE A C 1
ATOM 2661 O O . ILE A 1 396 ? -9.783 52.239 25.646 1.00 72.89 464 ILE A O 1
ATOM 2666 N N . GLY A 1 397 ? -9.042 50.177 26.166 1.00 46.50 465 GLY A N 1
ATOM 2667 C CA . GLY A 1 397 ? -10.041 49.522 25.351 1.00 56.86 465 GLY A CA 1
ATOM 2668 C C . GLY A 1 397 ? -9.520 49.099 23.991 1.00 70.39 465 GLY A C 1
ATOM 2669 O O . GLY A 1 397 ? -8.594 49.704 23.439 1.00 71.66 465 GLY A O 1
ATOM 2670 N N . LEU A 1 398 ? -10.134 48.049 23.455 1.00 60.95 466 LEU A N 1
ATOM 2671 C CA . LEU A 1 398 ? -9.704 47.436 22.212 1.00 48.04 466 LEU A CA 1
ATOM 2672 C C . LEU A 1 398 ? -9.499 48.401 21.049 1.00 55.94 466 LEU A C 1
ATOM 2673 O O . LEU A 1 398 ? -8.477 48.327 20.367 1.00 60.52 466 LEU A O 1
ATOM 2678 N N . LYS A 1 399 ? -10.468 49.282 20.801 1.00 50.69 467 LYS A N 1
ATOM 2679 C CA . LYS A 1 399 ? -10.385 50.169 19.641 1.00 48.92 467 LYS A CA 1
ATOM 2680 C C . LYS A 1 399 ? -9.185 51.120 19.722 1.00 51.97 467 LYS A C 1
ATOM 2681 O O . LYS A 1 399 ? -8.451 51.295 18.746 1.00 61.16 467 LYS A O 1
ATOM 2683 N N . LEU A 1 400 ? -8.982 51.728 20.886 1.00 47.44 468 LEU A N 1
ATOM 2684 C CA . LEU A 1 400 ? -7.853 52.629 21.075 1.00 47.09 468 LEU A CA 1
ATOM 2685 C C . LEU A 1 400 ? -6.541 51.900 20.904 1.00 50.02 468 LEU A C 1
ATOM 2686 O O . LEU A 1 400 ? -5.716 52.281 20.078 1.00 60.19 468 LEU A O 1
ATOM 2691 N N . LEU A 1 401 ? -6.357 50.845 21.690 1.00 45.83 469 LEU A N 1
ATOM 2692 C CA . LEU A 1 401 ? -5.131 50.069 21.639 1.00 47.44 469 LEU A CA 1
ATOM 2693 C C . LEU A 1 401 ? -4.774 49.699 20.198 1.00 57.23 469 LEU A C 1
ATOM 2694 O O . LEU A 1 401 ? -3.609 49.751 19.810 1.00 60.48 469 LEU A O 1
ATOM 2699 N N . THR A 1 402 ? -5.771 49.343 19.397 1.00 49.79 470 THR A N 1
ATOM 2700 C CA . THR A 1 402 ? -5.492 48.921 18.036 1.00 59.90 470 THR A CA 1
ATOM 2701 C C . THR A 1 402 ? -5.108 50.100 17.148 1.00 62.18 470 THR A C 1
ATOM 2702 O O . THR A 1 402 ? -4.188 49.999 16.333 1.00 61.13 470 THR A O 1
ATOM 2706 N N . LYS A 1 403 ? -5.809 51.216 17.300 1.00 59.20 471 LYS A N 1
ATOM 2707 C CA . LYS A 1 403 ? -5.435 52.423 16.578 1.00 56.05 471 LYS A CA 1
ATOM 2708 C C . LYS A 1 403 ? -3.976 52.777 16.868 1.00 54.86 471 LYS A C 1
ATOM 2709 O O . LYS A 1 403 ? -3.237 53.221 15.986 1.00 56.72 471 LYS A O 1
ATOM 2715 N N . ALA A 1 404 ? -3.566 52.571 18.113 1.00 47.76 472 ALA A N 1
ATOM 2716 C CA . ALA A 1 404 ? -2.190 52.840 18.511 1.00 51.57 472 ALA A CA 1
ATOM 2717 C C . ALA A 1 404 ? -1.176 51.872 17.885 1.00 47.33 472 ALA A C 1
ATOM 2718 O O . ALA A 1 404 ? -0.022 52.220 17.682 1.00 55.54 472 ALA A O 1
ATOM 2720 N N . ARG A 1 405 ? -1.598 50.648 17.608 1.00 47.55 473 ARG A N 1
ATOM 2721 C CA A ARG A 1 405 ? -0.706 49.643 17.051 0.42 55.55 473 ARG A CA 1
ATOM 2722 C CA B ARG A 1 405 ? -0.692 49.661 17.047 0.58 54.91 473 ARG A CA 1
ATOM 2723 C C . ARG A 1 405 ? -0.707 49.637 15.521 1.00 61.03 473 ARG A C 1
ATOM 2724 O O . ARG A 1 405 ? 0.156 49.028 14.900 1.00 73.07 473 ARG A O 1
ATOM 2739 N N . TYR A 1 406 ? -1.669 50.321 14.915 1.00 55.10 474 TYR A N 1
ATOM 2740 C CA . TYR A 1 406 ? -1.891 50.181 13.478 1.00 61.98 474 TYR A CA 1
ATOM 2741 C C . TYR A 1 406 ? -1.928 51.482 12.689 1.00 71.45 474 TYR A C 1
ATOM 2742 O O . TYR A 1 406 ? -1.133 51.687 11.777 1.00 87.26 474 TYR A O 1
ATOM 2751 N N . SER A 1 407 ? -2.879 52.342 13.017 1.00 64.77 475 SER A N 1
ATOM 2752 C CA . SER A 1 407 ? -3.093 53.559 12.254 1.00 66.35 475 SER A CA 1
ATOM 2753 C C . SER A 1 407 ? -1.807 54.369 12.098 1.00 57.46 475 SER A C 1
ATOM 2754 O O . SER A 1 407 ? -0.958 54.395 12.987 1.00 56.72 475 SER A O 1
ATOM 2757 N N . VAL A 1 408 ? -1.659 54.997 10.938 1.00 47.62 476 VAL A N 1
ATOM 2758 C CA . VAL A 1 408 ? -0.483 55.799 10.639 1.00 42.61 476 VAL A CA 1
ATOM 2759 C C . VAL A 1 408 ? -0.913 57.246 10.461 1.00 42.18 476 VAL A C 1
ATOM 2760 O O . VAL A 1 408 ? -2.079 57.515 10.169 1.00 47.59 476 VAL A O 1
ATOM 2764 N N . ALA A 1 409 ? 0.018 58.177 10.641 1.00 36.66 477 ALA A N 1
ATOM 2765 C CA . ALA A 1 409 ? -0.266 59.594 10.409 1.00 40.99 477 ALA A CA 1
ATOM 2766 C C . ALA A 1 409 ? -0.703 59.881 8.972 1.00 44.30 477 ALA A C 1
ATOM 2767 O O . ALA A 1 409 ? -0.050 59.460 8.019 1.00 48.19 477 ALA A O 1
ATOM 2769 N N . ARG A 1 410 ? -1.822 60.582 8.822 1.00 47.02 478 ARG A N 1
ATOM 2770 C CA . ARG A 1 410 ? -2.263 61.059 7.513 1.00 47.50 478 ARG A CA 1
ATOM 2771 C C . ARG A 1 410 ? -1.507 62.333 7.126 1.00 52.83 478 ARG A C 1
ATOM 2772 O O . ARG A 1 410 ? -1.375 62.655 5.948 1.00 66.19 478 ARG A O 1
ATOM 2780 N N . PHE A 1 411 ? -1.014 63.056 8.126 1.00 45.17 479 PHE A N 1
ATOM 2781 C CA . PHE A 1 411 ? -0.255 64.284 7.888 1.00 42.06 479 PHE A CA 1
ATOM 2782 C C . PHE A 1 411 ? 0.688 64.615 9.053 1.00 46.23 479 PHE A C 1
ATOM 2783 O O . PHE A 1 411 ? 0.515 64.116 10.161 1.00 54.87 479 PHE A O 1
ATOM 2791 N N . ARG A 1 412 ? 1.692 65.447 8.808 1.00 51.18 480 ARG A N 1
ATOM 2792 C CA . ARG A 1 412 ? 2.638 65.776 9.869 1.00 52.31 480 ARG A CA 1
ATOM 2793 C C . ARG A 1 412 ? 1.900 66.511 10.964 1.00 51.18 480 ARG A C 1
ATOM 2794 O O . ARG A 1 412 ? 1.119 67.409 10.680 1.00 50.52 480 ARG A O 1
ATOM 2796 N N . GLY A 1 413 ? 2.133 66.117 12.212 1.00 55.09 481 GLY A N 1
ATOM 2797 C CA . GLY A 1 413 ? 1.538 66.800 13.346 1.00 51.59 481 GLY A CA 1
ATOM 2798 C C . GLY A 1 413 ? 0.181 66.274 13.786 1.00 54.58 481 GLY A C 1
ATOM 2799 O O . GLY A 1 413 ? -0.353 66.720 14.808 1.00 51.52 481 GLY A O 1
ATOM 2800 N N . GLU A 1 414 ? -0.384 65.333 13.031 1.00 49.57 482 GLU A N 1
ATOM 2801 C CA . GLU A 1 414 ? -1.630 64.703 13.446 1.00 52.76 482 GLU A CA 1
ATOM 2802 C C . GLU A 1 414 ? -1.466 64.022 14.802 1.00 53.11 482 GLU A C 1
ATOM 2803 O O . GLU A 1 414 ? -0.462 63.382 15.069 1.00 54.23 482 GLU A O 1
ATOM 2809 N N . GLN A 1 415 ? -2.455 64.177 15.666 1.00 53.27 483 GLN A N 1
ATOM 2810 C CA . GLN A 1 415 ? -2.440 63.475 16.934 1.00 51.83 483 GLN A CA 1
ATOM 2811 C C . GLN A 1 415 ? -3.743 62.751 17.116 1.00 46.90 483 GLN A C 1
ATOM 2812 O O . GLN A 1 415 ? -4.768 63.159 16.583 1.00 57.71 483 GLN A O 1
ATOM 2818 N N . ILE A 1 416 ? -3.701 61.671 17.878 1.00 35.46 484 ILE A N 1
ATOM 2819 C CA . ILE A 1 416 ? -4.924 61.101 18.381 1.00 37.01 484 ILE A CA 1
ATOM 2820 C C . ILE A 1 416 ? -5.125 61.765 19.739 1.00 36.39 484 ILE A C 1
ATOM 2821 O O . ILE A 1 416 ? -4.352 61.535 20.669 1.00 33.16 484 ILE A O 1
ATOM 2826 N N . VAL A 1 417 ? -6.154 62.608 19.833 1.00 34.35 485 VAL A N 1
ATOM 2827 C CA . VAL A 1 417 ? -6.440 63.344 21.053 1.00 35.99 485 VAL A CA 1
ATOM 2828 C C . VAL A 1 417 ? -7.457 62.588 21.877 1.00 47.62 485 VAL A C 1
ATOM 2829 O O . VAL A 1 417 ? -8.503 62.188 21.360 1.00 57.22 485 VAL A O 1
ATOM 2833 N N . ILE A 1 418 ? -7.155 62.381 23.154 1.00 44.25 486 ILE A N 1
ATOM 2834 C CA . ILE A 1 418 ? -8.077 61.657 24.021 1.00 41.52 486 ILE A CA 1
ATOM 2835 C C . ILE A 1 418 ? -8.562 62.493 25.191 1.00 40.06 486 ILE A C 1
ATOM 2836 O O . ILE A 1 418 ? -7.904 63.439 25.621 1.00 43.61 486 ILE A O 1
ATOM 2841 N N . LEU A 1 419 ? -9.718 62.103 25.711 1.00 36.93 487 LEU A N 1
ATOM 2842 C CA . LEU A 1 419 ? -10.180 62.548 27.010 1.00 33.27 487 LEU A CA 1
ATOM 2843 C C . LEU A 1 419 ? -9.620 61.525 27.975 1.00 35.84 487 LEU A C 1
ATOM 2844 O O . LEU A 1 419 ? -9.994 60.361 27.932 1.00 37.95 487 LEU A O 1
ATOM 2849 N N . SER A 1 420 ? -8.711 61.951 28.840 1.00 43.01 488 SER A N 1
ATOM 2850 C CA . SER A 1 420 ? -8.148 61.035 29.814 1.00 45.54 488 SER A CA 1
ATOM 2851 C C . SER A 1 420 ? -9.207 60.831 30.879 1.00 52.54 488 SER A C 1
ATOM 2852 O O . SER A 1 420 ? -9.761 59.739 30.999 1.00 56.82 488 SER A O 1
ATOM 2855 N N . GLN A 1 421 ? -9.523 61.886 31.625 1.00 57.28 489 GLN A N 1
ATOM 2856 C CA . GLN A 1 421 ? -10.649 61.801 32.547 1.00 54.51 489 GLN A CA 1
ATOM 2857 C C . GLN A 1 421 ? -11.508 63.066 32.625 1.00 46.64 489 GLN A C 1
ATOM 2858 O O . GLN A 1 421 ? -11.236 64.072 31.971 1.00 50.15 489 GLN A O 1
ATOM 2864 N N . VAL A 1 422 ? -12.560 62.991 33.428 1.00 36.79 490 VAL A N 1
ATOM 2865 C CA . VAL A 1 422 ? -13.399 64.141 33.697 1.00 37.23 490 VAL A CA 1
ATOM 2866 C C . VAL A 1 422 ? -13.330 64.462 35.181 1.00 42.50 490 VAL A C 1
ATOM 2867 O O . VAL A 1 422 ? -13.535 63.582 36.011 1.00 42.06 490 VAL A O 1
ATOM 2871 N N . LEU A 1 423 ? -13.083 65.724 35.519 1.00 46.37 491 LEU A N 1
ATOM 2872 C CA . LEU A 1 423 ? -13.034 66.116 36.922 1.00 48.60 491 LEU A CA 1
ATOM 2873 C C . LEU A 1 423 ? -14.429 66.542 37.327 1.00 45.63 491 LEU A C 1
ATOM 2874 O O . LEU A 1 423 ? -14.901 67.599 36.912 1.00 47.97 491 LEU A O 1
ATOM 2879 N N . ALA A 1 424 ? -15.067 65.744 38.179 1.00 40.09 492 ALA A N 1
ATOM 2880 C CA . ALA A 1 424 ? -16.489 65.929 38.459 1.00 41.80 492 ALA A CA 1
ATOM 2881 C C . ALA A 1 424 ? -16.800 67.334 38.944 1.00 44.71 492 ALA A C 1
ATOM 2882 O O . ALA A 1 424 ? -16.031 67.937 39.690 1.00 50.87 492 ALA A O 1
ATOM 2884 N N . ASN A 1 425 ? -17.944 67.842 38.512 1.00 48.87 493 ASN A N 1
ATOM 2885 C CA . ASN A 1 425 ? -18.340 69.214 38.777 1.00 56.15 493 ASN A CA 1
ATOM 2886 C C . ASN A 1 425 ? -19.724 69.425 38.205 1.00 60.40 493 ASN A C 1
ATOM 2887 O O . ASN A 1 425 ? -20.160 68.676 37.336 1.00 59.22 493 ASN A O 1
ATOM 2892 N N . GLU A 1 426 ? -20.404 70.465 38.667 1.00 64.85 494 GLU A N 1
ATOM 2893 C CA . GLU A 1 426 ? -21.783 70.685 38.261 1.00 66.85 494 GLU A CA 1
ATOM 2894 C C . GLU A 1 426 ? -21.924 70.687 36.734 1.00 57.97 494 GLU A C 1
ATOM 2895 O O . GLU A 1 426 ? -22.785 69.993 36.185 1.00 60.52 494 GLU A O 1
ATOM 2901 N N . VAL A 1 427 ? -21.074 71.454 36.054 1.00 36.87 495 VAL A N 1
ATOM 2902 C CA . VAL A 1 427 ? -21.187 71.605 34.604 1.00 44.15 495 VAL A CA 1
ATOM 2903 C C . VAL A 1 427 ? -21.123 70.276 33.855 1.00 44.26 495 VAL A C 1
ATOM 2904 O O . VAL A 1 427 ? -21.817 70.085 32.866 1.00 43.69 495 VAL A O 1
ATOM 2908 N N . ASN A 1 428 ? -20.283 69.363 34.324 1.00 50.07 496 ASN A N 1
ATOM 2909 C CA . ASN A 1 428 ? -20.067 68.101 33.617 1.00 54.41 496 ASN A CA 1
ATOM 2910 C C . ASN A 1 428 ? -20.934 66.936 34.086 1.00 52.00 496 ASN A C 1
ATOM 2911 O O . ASN A 1 428 ? -20.716 65.792 33.692 1.00 44.28 496 ASN A O 1
ATOM 2916 N N . ILE A 1 429 ? -21.888 67.220 34.962 1.00 52.07 497 ILE A N 1
ATOM 2917 C CA . ILE A 1 429 ? -22.694 66.156 35.531 1.00 51.58 497 ILE A CA 1
ATOM 2918 C C . ILE A 1 429 ? -23.219 65.288 34.394 1.00 42.31 497 ILE A C 1
ATOM 2919 O O . ILE A 1 429 ? -23.734 65.790 33.399 1.00 39.37 497 ILE A O 1
ATOM 2924 N N . GLY A 1 430 ? -23.034 63.980 34.541 1.00 46.39 498 GLY A N 1
ATOM 2925 C CA . GLY A 1 430 ? -23.474 63.002 33.562 1.00 47.52 498 GLY A CA 1
ATOM 2926 C C . GLY A 1 430 ? -22.344 62.508 32.678 1.00 46.35 498 GLY A C 1
ATOM 2927 O O . GLY A 1 430 ? -22.431 61.438 32.077 1.00 40.23 498 GLY A O 1
ATOM 2928 N N . TYR A 1 431 ? -21.292 63.309 32.573 1.00 44.74 499 TYR A N 1
ATOM 2929 C CA . TYR A 1 431 ? -20.101 62.920 31.826 1.00 44.84 499 TYR A CA 1
ATOM 2930 C C . TYR A 1 431 ? -18.954 62.388 32.688 1.00 52.32 499 TYR A C 1
ATOM 2931 O O . TYR A 1 431 ? -17.887 62.079 32.157 1.00 49.97 499 TYR A O 1
ATOM 2940 N N . GLU A 1 432 ? -19.137 62.299 34.005 1.00 59.35 500 GLU A N 1
ATOM 2941 C CA . GLU A 1 432 ? -18.041 61.801 34.841 1.00 59.60 500 GLU A CA 1
ATOM 2942 C C . GLU A 1 432 ? -17.959 60.330 34.491 1.00 64.78 500 GLU A C 1
ATOM 2943 O O . GLU A 1 432 ? -18.705 59.872 33.618 1.00 81.68 500 GLU A O 1
ATOM 2949 N N . ASP A 1 433 ? -17.081 59.578 35.138 1.00 43.80 501 ASP A N 1
ATOM 2950 C CA . ASP A 1 433 ? -16.650 58.322 34.522 1.00 70.13 501 ASP A CA 1
ATOM 2951 C C . ASP A 1 433 ? -15.945 58.745 33.239 1.00 81.17 501 ASP A C 1
ATOM 2952 O O . ASP A 1 433 ? -14.989 59.528 33.282 1.00 103.94 501 ASP A O 1
ATOM 2957 N N . MET A 1 434 ? -16.402 58.238 32.103 1.00 58.04 502 MET A N 1
ATOM 2958 C CA . MET A 1 434 ? -15.936 58.778 30.836 1.00 54.85 502 MET A CA 1
ATOM 2959 C C . MET A 1 434 ? -14.432 58.975 30.824 1.00 59.19 502 MET A C 1
ATOM 2960 O O . MET A 1 434 ? -13.965 60.093 30.926 1.00 77.73 502 MET A O 1
ATOM 2965 N N . ASN A 1 435 ? -13.677 57.887 30.761 1.00 61.43 503 ASN A N 1
ATOM 2966 C CA . ASN A 1 435 ? -12.223 57.962 30.704 1.00 56.62 503 ASN A CA 1
ATOM 2967 C C . ASN A 1 435 ? -11.648 57.390 29.402 1.00 51.12 503 ASN A C 1
ATOM 2968 O O . ASN A 1 435 ? -12.232 56.493 28.795 1.00 44.62 503 ASN A O 1
ATOM 2973 N N . ASN A 1 436 ? -10.489 57.910 29.003 1.00 47.96 504 ASN A N 1
ATOM 2974 C CA . ASN A 1 436 ? -9.709 57.394 27.874 1.00 41.92 504 ASN A CA 1
ATOM 2975 C C . ASN A 1 436 ? -10.510 57.165 26.598 1.00 48.79 504 ASN A C 1
ATOM 2976 O O . ASN A 1 436 ? -10.605 56.042 26.095 1.00 50.65 504 ASN A O 1
ATOM 2981 N N . GLN A 1 437 ? -11.042 58.258 26.064 1.00 45.60 505 GLN A N 1
ATOM 2982 C CA . GLN A 1 437 ? -11.871 58.228 24.876 1.00 40.34 505 GLN A CA 1
ATOM 2983 C C . GLN A 1 437 ? -11.306 59.194 23.861 1.00 42.43 505 GLN A C 1
ATOM 2984 O O . GLN A 1 437 ? -11.172 60.385 24.142 1.00 44.44 505 GLN A O 1
ATOM 2990 N N . GLN A 1 438 ? -10.984 58.688 22.677 1.00 36.04 506 GLN A N 1
ATOM 2991 C CA . GLN A 1 438 ? -10.524 59.556 21.611 1.00 33.79 506 GLN A CA 1
ATOM 2992 C C . GLN A 1 438 ? -11.659 60.488 21.208 1.00 36.67 506 GLN A C 1
ATOM 2993 O O . GLN A 1 438 ? -12.804 60.062 21.061 1.00 38.27 506 GLN A O 1
ATOM 2999 N N . VAL A 1 439 ? -11.332 61.765 21.056 1.00 29.04 507 VAL A N 1
ATOM 3000 C CA . VAL A 1 439 ? -12.297 62.766 20.643 1.00 33.12 507 VAL A CA 1
ATOM 3001 C C . VAL A 1 439 ? -12.060 63.139 19.161 1.00 43.80 507 VAL A C 1
ATOM 3002 O O . VAL A 1 439 ? -10.925 63.311 18.730 1.00 44.10 507 VAL A O 1
ATOM 3006 N N . LEU A 1 440 ? -13.133 63.239 18.382 1.00 45.45 508 LEU A N 1
ATOM 3007 C CA . LEU A 1 440 ? -13.031 63.405 16.929 1.00 40.10 508 LEU A CA 1
ATOM 3008 C C . LEU A 1 440 ? -13.375 64.810 16.448 1.00 50.03 508 LEU A C 1
ATOM 3009 O O . LEU A 1 440 ? -12.571 65.468 15.787 1.00 59.69 508 LEU A O 1
ATOM 3014 N N . LYS A 1 441 ? -14.601 65.236 16.709 1.00 51.17 509 LYS A N 1
ATOM 3015 C CA . LYS A 1 441 ? -15.036 66.563 16.296 1.00 52.54 509 LYS A CA 1
ATOM 3016 C C . LYS A 1 441 ? -15.291 67.481 17.482 1.00 46.88 509 LYS A C 1
ATOM 3017 O O . LYS A 1 441 ? -15.667 67.034 18.563 1.00 52.25 509 LYS A O 1
ATOM 3023 N N . PHE A 1 442 ? -15.071 68.769 17.263 1.00 39.59 510 PHE A N 1
ATOM 3024 C CA . PHE A 1 442 ? -15.495 69.793 18.199 1.00 40.29 510 PHE A CA 1
ATOM 3025 C C . PHE A 1 442 ? -16.345 70.798 17.440 1.00 48.08 510 PHE A C 1
ATOM 3026 O O . PHE A 1 442 ? -15.861 71.462 16.521 1.00 46.91 510 PHE A O 1
ATOM 3034 N N . ASN A 1 443 ? -17.615 70.894 17.823 1.00 46.57 511 ASN A N 1
ATOM 3035 C CA . ASN A 1 443 ? -18.577 71.721 17.104 1.00 42.11 511 ASN A CA 1
ATOM 3036 C C . ASN A 1 443 ? -18.513 71.487 15.599 1.00 46.38 511 ASN A C 1
ATOM 3037 O O . ASN A 1 443 ? -18.427 72.431 14.819 1.00 46.31 511 ASN A O 1
ATOM 3042 N N . GLY A 1 444 ? -18.537 70.215 15.211 1.00 45.13 512 GLY A N 1
ATOM 3043 C CA . GLY A 1 444 ? -18.618 69.826 13.817 1.00 43.56 512 GLY A CA 1
ATOM 3044 C C . GLY A 1 444 ? -17.274 69.713 13.123 1.00 54.68 512 GLY A C 1
ATOM 3045 O O . GLY A 1 444 ? -17.157 69.071 12.082 1.00 58.74 512 GLY A O 1
ATOM 3046 N N . ILE A 1 445 ? -16.256 70.329 13.714 1.00 58.90 513 ILE A N 1
ATOM 3047 C CA . ILE A 1 445 ? -14.933 70.411 13.111 1.00 55.54 513 ILE A CA 1
ATOM 3048 C C . ILE A 1 445 ? -14.033 69.231 13.476 1.00 50.80 513 ILE A C 1
ATOM 3049 O O . ILE A 1 445 ? -13.725 69.013 14.644 1.00 54.92 513 ILE A O 1
ATOM 3054 N N . PRO A 1 446 ? -13.607 68.458 12.475 1.00 48.97 514 PRO A N 1
ATOM 3055 C CA . PRO A 1 446 ? -12.601 67.424 12.745 1.00 51.55 514 PRO A CA 1
ATOM 3056 C C . PRO A 1 446 ? -11.349 67.991 13.422 1.00 52.21 514 PRO A C 1
ATOM 3057 O O . PRO A 1 446 ? -10.810 69.008 12.977 1.00 55.41 514 PRO A O 1
ATOM 3061 N N . ILE A 1 447 ? -10.898 67.324 14.482 1.00 45.14 515 ILE A N 1
ATOM 3062 C CA . ILE A 1 447 ? -9.719 67.739 15.236 1.00 32.77 515 ILE A CA 1
ATOM 3063 C C . ILE A 1 447 ? -8.431 67.163 14.641 1.00 42.36 515 ILE A C 1
ATOM 3064 O O . ILE A 1 447 ? -8.331 65.954 14.426 1.00 46.35 515 ILE A O 1
ATOM 3069 N N . ARG A 1 448 ? -7.463 68.028 14.342 1.00 46.40 516 ARG A N 1
ATOM 3070 C CA . ARG A 1 448 ? -6.170 67.580 13.818 1.00 45.87 516 ARG A CA 1
ATOM 3071 C C . ARG A 1 448 ? -5.221 67.119 14.920 1.00 43.61 516 ARG A C 1
ATOM 3072 O O . ARG A 1 448 ? -4.510 66.123 14.784 1.00 37.47 516 ARG A O 1
ATOM 3080 N N . ASN A 1 449 ? -5.207 67.868 16.011 1.00 46.44 517 ASN A N 1
ATOM 3081 C CA . ASN A 1 449 ? -4.340 67.570 17.145 1.00 41.52 517 ASN A CA 1
ATOM 3082 C C . ASN A 1 449 ? -4.752 68.421 18.340 1.00 40.03 517 ASN A C 1
ATOM 3083 O O . ASN A 1 449 ? -5.712 69.167 18.270 1.00 49.13 517 ASN A O 1
ATOM 3088 N N . ILE A 1 450 ? -4.040 68.319 19.443 1.00 41.94 518 ILE A N 1
ATOM 3089 C CA . ILE A 1 450 ? -4.499 69.002 20.635 1.00 43.36 518 ILE A CA 1
ATOM 3090 C C . ILE A 1 450 ? -4.311 70.503 20.548 1.00 45.07 518 ILE A C 1
ATOM 3091 O O . ILE A 1 450 ? -4.973 71.250 21.254 1.00 48.61 518 ILE A O 1
ATOM 3096 N N . HIS A 1 451 ? -3.401 70.953 19.697 1.00 46.06 519 HIS A N 1
ATOM 3097 C CA . HIS A 1 451 ? -3.185 72.384 19.559 1.00 53.36 519 HIS A CA 1
ATOM 3098 C C . HIS A 1 451 ? -4.321 72.985 18.745 1.00 51.07 519 HIS A C 1
ATOM 3099 O O . HIS A 1 451 ? -4.870 74.026 19.084 1.00 55.15 519 HIS A O 1
ATOM 3106 N N . HIS A 1 452 ? -4.669 72.305 17.665 1.00 50.02 520 HIS A N 1
ATOM 3107 C CA . HIS A 1 452 ? -5.845 72.636 16.888 1.00 44.35 520 HIS A CA 1
ATOM 3108 C C . HIS A 1 452 ? -7.055 72.754 17.826 1.00 49.18 520 HIS A C 1
ATOM 3109 O O . HIS A 1 452 ? -7.848 73.689 17.725 1.00 54.84 520 HIS A O 1
ATOM 3116 N N . LEU A 1 453 ? -7.173 71.814 18.759 1.00 49.79 521 LEU A N 1
ATOM 3117 C CA . LEU A 1 453 ? -8.315 71.770 19.672 1.00 54.44 521 LEU A CA 1
ATOM 3118 C C . LEU A 1 453 ? -8.305 72.945 20.639 1.00 55.78 521 LEU A C 1
ATOM 3119 O O . LEU A 1 453 ? -9.348 73.520 20.940 1.00 58.80 521 LEU A O 1
ATOM 3124 N N . ALA A 1 454 ? -7.120 73.286 21.133 1.00 45.25 522 ALA A N 1
ATOM 3125 C CA . ALA A 1 454 ? -6.949 74.446 21.995 1.00 44.24 522 ALA A CA 1
ATOM 3126 C C . ALA A 1 454 ? -7.349 75.723 21.263 1.00 50.94 522 ALA A C 1
ATOM 3127 O O . ALA A 1 454 ? -7.877 76.654 21.860 1.00 49.24 522 ALA A O 1
ATOM 3129 N N . HIS A 1 455 ? -7.098 75.757 19.960 1.00 52.77 523 HIS A N 1
ATOM 3130 C CA . HIS A 1 455 ? -7.420 76.926 19.165 1.00 54.01 523 HIS A CA 1
ATOM 3131 C C . HIS A 1 455 ? -8.920 77.056 18.917 1.00 57.99 523 HIS A C 1
ATOM 3132 O O . HIS A 1 455 ? -9.482 78.138 19.080 1.00 60.54 523 HIS A O 1
ATOM 3139 N N . LEU A 1 456 ? -9.566 75.960 18.516 1.00 55.11 524 LEU A N 1
ATOM 3140 C CA . LEU A 1 456 ? -11.003 75.994 18.225 1.00 54.97 524 LEU A CA 1
ATOM 3141 C C . LEU A 1 456 ? -11.817 76.418 19.443 1.00 58.01 524 LEU A C 1
ATOM 3142 O O . LEU A 1 456 ? -12.871 77.030 19.315 1.00 64.52 524 LEU A O 1
ATOM 3147 N N . ILE A 1 457 ? -11.316 76.073 20.623 1.00 53.61 525 ILE A N 1
ATOM 3148 C CA . ILE A 1 457 ? -11.979 76.387 21.873 1.00 57.67 525 ILE A CA 1
ATOM 3149 C C . ILE A 1 457 ? -11.796 77.856 22.237 1.00 72.29 525 ILE A C 1
ATOM 3150 O O . ILE A 1 457 ? -12.727 78.505 22.716 1.00 83.18 525 ILE A O 1
ATOM 3155 N N . ASP A 1 458 ? -10.591 78.370 22.010 1.00 69.22 526 ASP A N 1
ATOM 3156 C CA . ASP A 1 458 ? -10.293 79.778 22.247 1.00 67.15 526 ASP A CA 1
ATOM 3157 C C . ASP A 1 458 ? -11.154 80.686 21.369 1.00 61.90 526 ASP A C 1
ATOM 3158 O O . ASP A 1 458 ? -11.601 81.740 21.811 1.00 63.52 526 ASP A O 1
ATOM 3163 N N . MET A 1 459 ? -11.385 80.265 20.130 1.00 54.91 527 MET A N 1
ATOM 3164 C CA . MET A 1 459 ? -12.160 81.043 19.165 1.00 64.09 527 MET A CA 1
ATOM 3165 C C . MET A 1 459 ? -13.669 80.832 19.259 1.00 76.82 527 MET A C 1
ATOM 3166 O O . MET A 1 459 ? -14.413 81.417 18.471 1.00 87.52 527 MET A O 1
ATOM 3171 N N . CYS A 1 460 ? -14.129 79.987 20.179 1.00 78.47 528 CYS A N 1
ATOM 3172 C CA . CYS A 1 460 ? -15.486 79.451 20.044 1.00 83.33 528 CYS A CA 1
ATOM 3173 C C . CYS A 1 460 ? -16.600 80.496 19.964 1.00 85.15 528 CYS A C 1
ATOM 3174 O O . CYS A 1 460 ? -17.197 80.700 18.903 1.00 86.27 528 CYS A O 1
ATOM 3177 N N . LYS A 1 461 ? -16.875 81.157 21.082 1.00 84.14 529 LYS A N 1
ATOM 3178 C CA . LYS A 1 461 ? -17.956 82.144 21.138 1.00 89.39 529 LYS A CA 1
ATOM 3179 C C . LYS A 1 461 ? -19.379 81.559 21.040 1.00 87.20 529 LYS A C 1
ATOM 3180 O O . LYS A 1 461 ? -20.346 82.259 21.330 1.00 86.87 529 LYS A O 1
ATOM 3186 N N . ASP A 1 462 ? -19.516 80.285 20.670 1.00 79.89 530 ASP A N 1
ATOM 3187 C CA . ASP A 1 462 ? -20.848 79.702 20.489 1.00 68.11 530 ASP A CA 1
ATOM 3188 C C . ASP A 1 462 ? -21.500 79.336 21.814 1.00 67.76 530 ASP A C 1
ATOM 3189 O O . ASP A 1 462 ? -20.874 79.442 22.875 1.00 57.26 530 ASP A O 1
ATOM 3194 N N . LYS A 1 463 ? -22.748 78.872 21.741 1.00 70.82 531 LYS A N 1
ATOM 3195 C CA . LYS A 1 463 ? -23.533 78.620 22.950 1.00 67.52 531 LYS A CA 1
ATOM 3196 C C . LYS A 1 463 ? -23.120 77.352 23.684 1.00 58.43 531 LYS A C 1
ATOM 3197 O O . LYS A 1 463 ? -22.901 77.369 24.891 1.00 56.09 531 LYS A O 1
ATOM 3203 N N . TYR A 1 464 ? -23.018 76.254 22.946 1.00 52.92 532 TYR A N 1
ATOM 3204 C CA . TYR A 1 464 ? -22.597 74.993 23.527 1.00 48.96 532 TYR A CA 1
ATOM 3205 C C . TYR A 1 464 ? -21.243 74.563 22.998 1.00 53.63 532 TYR A C 1
ATOM 3206 O O . TYR A 1 464 ? -20.871 74.887 21.872 1.00 54.39 532 TYR A O 1
ATOM 3215 N N . LEU A 1 465 ? -20.514 73.828 23.831 1.00 53.55 533 LEU A N 1
ATOM 3216 C CA . LEU A 1 465 ? -19.330 73.111 23.403 1.00 43.53 533 LEU A CA 1
ATOM 3217 C C . LEU A 1 465 ? -19.758 71.664 23.157 1.00 47.99 533 LEU A C 1
ATOM 3218 O O . LEU A 1 465 ? -20.281 71.010 24.058 1.00 55.52 533 LEU A O 1
ATOM 3223 N N . VAL A 1 466 ? -19.576 71.180 21.930 1.00 48.68 534 VAL A N 1
ATOM 3224 C CA . VAL A 1 466 ? -20.044 69.847 21.553 1.00 51.54 534 VAL A CA 1
ATOM 3225 C C . VAL A 1 466 ? -18.900 68.919 21.160 1.00 47.63 534 VAL A C 1
ATOM 3226 O O . VAL A 1 466 ? -18.270 69.100 20.116 1.00 46.28 534 VAL A O 1
ATOM 3230 N N . PHE A 1 467 ? -18.659 67.903 21.980 1.00 36.85 535 PHE A N 1
ATOM 3231 C CA . PHE A 1 467 ? -17.595 66.960 21.682 1.00 35.57 535 PHE A CA 1
ATOM 3232 C C . PHE A 1 467 ? -18.141 65.624 21.235 1.00 41.85 535 PHE A C 1
ATOM 3233 O O . PHE A 1 467 ? -18.883 64.954 21.960 1.00 37.81 535 PHE A O 1
ATOM 3241 N N . GLU A 1 468 ? -17.762 65.246 20.023 1.00 45.16 536 GLU A N 1
ATOM 3242 C CA . GLU A 1 468 ? -18.074 63.932 19.512 1.00 42.28 536 GLU A CA 1
ATOM 3243 C C . GLU A 1 468 ? -16.867 63.026 19.695 1.00 39.91 536 GLU A C 1
ATOM 3244 O O . GLU A 1 468 ? -15.768 63.337 19.253 1.00 34.79 536 GLU A O 1
ATOM 3250 N N . PHE A 1 469 ? -17.088 61.907 20.371 1.00 44.60 537 PHE A N 1
ATOM 3251 C CA . PHE A 1 469 ? -16.037 60.951 20.640 1.00 44.72 537 PHE A CA 1
ATOM 3252 C C . PHE A 1 469 ? -16.151 59.732 19.755 1.00 52.77 537 PHE A C 1
ATOM 3253 O O . PHE A 1 469 ? -17.031 59.651 18.910 1.00 48.58 537 PHE A O 1
ATOM 3261 N N . GLU A 1 470 ? -15.258 58.780 20.001 1.00 72.18 538 GLU A N 1
ATOM 3262 C CA . GLU A 1 470 ? -15.093 57.570 19.203 1.00 84.94 538 GLU A CA 1
ATOM 3263 C C . GLU A 1 470 ? -16.379 56.801 18.902 1.00 86.33 538 GLU A C 1
ATOM 3264 O O . GLU A 1 470 ? -16.584 56.360 17.769 1.00 90.41 538 GLU A O 1
ATOM 3270 N N . ASP A 1 471 ? -17.238 56.635 19.904 1.00 77.22 539 ASP A N 1
ATOM 3271 C CA . ASP A 1 471 ? -18.427 55.793 19.758 1.00 81.08 539 ASP A CA 1
ATOM 3272 C C . ASP A 1 471 ? -19.594 56.500 19.069 1.00 82.04 539 ASP A C 1
ATOM 3273 O O . ASP A 1 471 ? -20.619 55.886 18.769 1.00 72.91 539 ASP A O 1
ATOM 3278 N N . ASN A 1 472 ? -19.410 57.787 18.792 1.00 89.12 540 ASN A N 1
ATOM 3279 C CA . ASN A 1 472 ? -20.512 58.667 18.421 1.00 81.72 540 ASN A CA 1
ATOM 3280 C C . ASN A 1 472 ? -21.225 59.107 19.694 1.00 61.67 540 ASN A C 1
ATOM 3281 O O . ASN A 1 472 ? -22.235 59.806 19.641 1.00 63.30 540 ASN A O 1
ATOM 3286 N N . TYR A 1 473 ? -20.719 58.628 20.830 1.00 34.85 541 TYR A N 1
ATOM 3287 C CA . TYR A 1 473 ? -21.013 59.269 22.112 1.00 36.90 541 TYR A CA 1
ATOM 3288 C C . TYR A 1 473 ? -20.730 60.769 22.009 1.00 38.82 541 TYR A C 1
ATOM 3289 O O . TYR A 1 473 ? -19.699 61.179 21.496 1.00 43.76 541 TYR A O 1
ATOM 3298 N N . VAL A 1 474 ? -21.653 61.589 22.495 1.00 37.47 542 VAL A N 1
ATOM 3299 C CA . VAL A 1 474 ? -21.495 63.030 22.379 1.00 43.16 542 VAL A CA 1
ATOM 3300 C C . VAL A 1 474 ? -21.667 63.728 23.732 1.00 42.23 542 VAL A C 1
ATOM 3301 O O . VAL A 1 474 ? -22.656 63.509 24.430 1.00 47.30 542 VAL A O 1
ATOM 3305 N N . ALA A 1 475 ? -20.707 64.568 24.105 1.00 33.19 543 ALA A N 1
ATOM 3306 C CA . ALA A 1 475 ? -20.865 65.373 25.320 1.00 39.24 543 ALA A CA 1
ATOM 3307 C C . ALA A 1 475 ? -21.055 66.827 24.965 1.00 41.12 543 ALA A C 1
ATOM 3308 O O . ALA A 1 475 ? -20.269 67.392 24.204 1.00 44.71 543 ALA A O 1
ATOM 3310 N N . VAL A 1 476 ? -22.105 67.423 25.522 1.00 35.60 544 VAL A N 1
ATOM 3311 C CA . VAL A 1 476 ? -22.455 68.820 25.262 1.00 30.16 544 VAL A CA 1
ATOM 3312 C C . VAL A 1 476 ? -22.357 69.651 26.533 1.00 39.94 544 VAL A C 1
ATOM 3313 O O . VAL A 1 476 ? -22.884 69.271 27.576 1.00 48.47 544 VAL A O 1
ATOM 3317 N N . LEU A 1 477 ? -21.672 70.785 26.455 1.00 48.68 545 LEU A N 1
ATOM 3318 C CA . LEU A 1 477 ? -21.506 71.650 27.625 1.00 47.65 545 LEU A CA 1
ATOM 3319 C C . LEU A 1 477 ? -21.942 73.074 27.326 1.00 56.43 545 LEU A C 1
ATOM 3320 O O . LEU A 1 477 ? -21.840 73.527 26.184 1.00 52.56 545 LEU A O 1
ATOM 3325 N N . GLU A 1 478 ? -22.445 73.778 28.340 1.00 58.51 546 GLU A N 1
ATOM 3326 C CA . GLU A 1 478 ? -22.779 75.190 28.164 1.00 57.68 546 GLU A CA 1
ATOM 3327 C C . GLU A 1 478 ? -21.505 76.036 28.300 1.00 58.54 546 GLU A C 1
ATOM 3328 O O . GLU A 1 478 ? -20.828 76.005 29.336 1.00 50.92 546 GLU A O 1
ATOM 3334 N N . ARG A 1 479 ? -21.175 76.784 27.251 1.00 54.83 547 ARG A N 1
ATOM 3335 C CA . ARG A 1 479 ? -19.898 77.502 27.207 1.00 63.81 547 ARG A CA 1
ATOM 3336 C C . ARG A 1 479 ? -19.713 78.485 28.375 1.00 68.08 547 ARG A C 1
ATOM 3337 O O . ARG A 1 479 ? -18.682 78.471 29.045 1.00 65.70 547 ARG A O 1
ATOM 3345 N N . GLU A 1 480 ? -20.712 79.329 28.621 1.00 70.33 548 GLU A N 1
ATOM 3346 C CA . GLU A 1 480 ? -20.644 80.265 29.735 1.00 64.62 548 GLU A CA 1
ATOM 3347 C C . GLU A 1 480 ? -20.399 79.520 31.043 1.00 68.60 548 GLU A C 1
ATOM 3348 O O . GLU A 1 480 ? -19.420 79.787 31.739 1.00 73.95 548 GLU A O 1
ATOM 3350 N N . ALA A 1 481 ? -21.277 78.576 31.370 1.00 66.92 549 ALA A N 1
ATOM 3351 C CA . ALA A 1 481 ? -21.150 77.822 32.618 1.00 68.20 549 ALA A CA 1
ATOM 3352 C C . ALA A 1 481 ? -19.741 77.242 32.793 1.00 76.55 549 ALA A C 1
ATOM 3353 O O . ALA A 1 481 ? -19.194 77.223 33.903 1.00 75.00 549 ALA A O 1
ATOM 3355 N N . SER A 1 482 ? -19.166 76.766 31.692 1.00 72.54 550 SER A N 1
ATOM 3356 C CA . SER A 1 482 ? -17.817 76.214 31.696 1.00 72.51 550 SER A CA 1
ATOM 3357 C C . SER A 1 482 ? -16.773 77.285 32.026 1.00 73.72 550 SER A C 1
ATOM 3358 O O . SER A 1 482 ? -15.944 77.109 32.923 1.00 74.72 550 SER A O 1
ATOM 3361 N N . ASN A 1 483 ? -16.811 78.390 31.288 1.00 64.86 551 ASN A N 1
ATOM 3362 C CA . ASN A 1 483 ? -15.900 79.497 31.535 1.00 63.30 551 ASN A CA 1
ATOM 3363 C C . ASN A 1 483 ? -16.037 80.061 32.941 1.00 72.90 551 ASN A C 1
ATOM 3364 O O . ASN A 1 483 ? -15.079 80.587 33.499 1.00 89.61 551 ASN A O 1
ATOM 3369 N N . SER A 1 484 ? -17.233 79.964 33.508 1.00 70.39 552 SER A N 1
ATOM 3370 C CA . SER A 1 484 ? -17.456 80.416 34.878 1.00 73.78 552 SER A CA 1
ATOM 3371 C C . SER A 1 484 ? -17.039 79.394 35.933 1.00 64.58 552 SER A C 1
ATOM 3372 O O . SER A 1 484 ? -16.844 79.745 37.090 1.00 66.37 552 SER A O 1
ATOM 3375 N N . ALA A 1 485 ? -16.926 78.129 35.550 1.00 52.59 553 ALA A N 1
ATOM 3376 C CA . ALA A 1 485 ? -16.594 77.107 36.531 1.00 49.86 553 ALA A CA 1
ATOM 3377 C C . ALA A 1 485 ? -15.107 76.837 36.544 1.00 58.60 553 ALA A C 1
ATOM 3378 O O . ALA A 1 485 ? -14.623 76.054 37.363 1.00 66.10 553 ALA A O 1
ATOM 3380 N N . SER A 1 486 ? -14.379 77.495 35.645 1.00 58.41 554 SER A N 1
ATOM 3381 C CA . SER A 1 486 ? -12.963 77.186 35.453 1.00 66.99 554 SER A CA 1
ATOM 3382 C C . SER A 1 486 ? -12.167 77.246 36.754 1.00 68.19 554 SER A C 1
ATOM 3383 O O . SER A 1 486 ? -11.708 76.210 37.260 1.00 55.34 554 SER A O 1
ATOM 3386 N N . LEU A 1 487 ? -12.025 78.457 37.295 1.00 68.68 555 LEU A N 1
ATOM 3387 C CA . LEU A 1 487 ? -11.281 78.663 38.533 1.00 68.66 555 LEU A CA 1
ATOM 3388 C C . LEU A 1 487 ? -11.729 77.697 39.625 1.00 62.90 555 LEU A C 1
ATOM 3389 O O . LEU A 1 487 ? -10.908 77.035 40.249 1.00 62.48 555 LEU A O 1
ATOM 3391 N N . CYS A 1 488 ? -13.032 77.591 39.843 1.00 68.09 556 CYS A N 1
ATOM 3392 C CA . CYS A 1 488 ? -13.520 76.711 40.899 1.00 77.19 556 CYS A CA 1
ATOM 3393 C C . CYS A 1 488 ? -12.987 75.290 40.727 1.00 74.89 556 CYS A C 1
ATOM 3394 O O . CYS A 1 488 ? -12.564 74.652 41.698 1.00 59.70 556 CYS A O 1
ATOM 3397 N N . ILE A 1 489 ? -12.996 74.813 39.483 1.00 81.29 557 ILE A N 1
ATOM 3398 C CA . ILE A 1 489 ? -12.584 73.448 39.166 1.00 80.22 557 ILE A CA 1
ATOM 3399 C C . ILE A 1 489 ? -11.091 73.198 39.396 1.00 73.20 557 ILE A C 1
ATOM 3400 O O . ILE A 1 489 ? -10.709 72.193 40.004 1.00 75.82 557 ILE A O 1
ATOM 3405 N N . LEU A 1 490 ? -10.247 74.099 38.909 1.00 57.64 558 LEU A N 1
ATOM 3406 C CA . LEU A 1 490 ? -8.816 73.932 39.120 1.00 77.99 558 LEU A CA 1
ATOM 3407 C C . LEU A 1 490 ? -8.286 74.618 40.385 1.00 92.16 558 LEU A C 1
ATOM 3408 O O . LEU A 1 490 ? -7.134 74.416 40.765 1.00 102.27 558 LEU A O 1
ATOM 3413 N N . LYS A 1 491 ? -9.125 75.415 41.043 1.00 93.77 559 LYS A N 1
ATOM 3414 C CA . LYS A 1 491 ? -8.776 75.951 42.361 1.00 87.73 559 LYS A CA 1
ATOM 3415 C C . LYS A 1 491 ? -9.286 74.994 43.423 1.00 78.33 559 LYS A C 1
ATOM 3416 O O . LYS A 1 491 ? -9.193 75.258 44.618 1.00 79.19 559 LYS A O 1
ATOM 3418 N N . ASP A 1 492 ? -9.852 73.889 42.958 1.00 71.46 560 ASP A N 1
ATOM 3419 C CA . ASP A 1 492 ? -10.399 72.857 43.818 1.00 69.61 560 ASP A CA 1
ATOM 3420 C C . ASP A 1 492 ? -9.521 71.626 43.746 1.00 72.14 560 ASP A C 1
ATOM 3421 O O . ASP A 1 492 ? -8.966 71.179 44.741 1.00 74.01 560 ASP A O 1
ATOM 3423 N N . TYR A 1 493 ? -9.422 71.096 42.534 1.00 81.39 561 TYR A N 1
ATOM 3424 C CA . TYR A 1 493 ? -9.011 69.719 42.256 1.00 82.67 561 TYR A CA 1
ATOM 3425 C C . TYR A 1 493 ? -7.571 69.180 42.486 1.00 80.43 561 TYR A C 1
ATOM 3426 O O . TYR A 1 493 ? -7.414 67.972 42.664 1.00 78.74 561 TYR A O 1
ATOM 3435 N N . GLY A 1 494 ? -6.524 69.999 42.418 1.00 72.23 562 GLY A N 1
ATOM 3436 C CA . GLY A 1 494 ? -6.583 71.415 42.141 1.00 75.54 562 GLY A CA 1
ATOM 3437 C C . GLY A 1 494 ? -5.288 71.631 41.387 1.00 84.41 562 GLY A C 1
ATOM 3438 O O . GLY A 1 494 ? -4.361 70.818 41.484 1.00 86.68 562 GLY A O 1
ATOM 3439 N N . ILE A 1 495 ? -5.230 72.704 40.611 1.00 76.25 563 ILE A N 1
ATOM 3440 C CA . ILE A 1 495 ? -4.362 72.685 39.453 1.00 65.73 563 ILE A CA 1
ATOM 3441 C C . ILE A 1 495 ? -3.672 74.000 39.125 1.00 75.83 563 ILE A C 1
ATOM 3442 O O . ILE A 1 495 ? -4.274 75.070 39.189 1.00 82.89 563 ILE A O 1
ATOM 3447 N N . PRO A 1 496 ? -2.411 73.905 38.700 1.00 79.05 564 PRO A N 1
ATOM 3448 C CA . PRO A 1 496 ? -1.569 75.044 38.338 1.00 84.49 564 PRO A CA 1
ATOM 3449 C C . PRO A 1 496 ? -2.206 75.928 37.278 1.00 86.87 564 PRO A C 1
ATOM 3450 O O . PRO A 1 496 ? -2.176 77.153 37.405 1.00 92.54 564 PRO A O 1
ATOM 3454 N N . SER A 1 497 ? -2.769 75.319 36.242 1.00 87.29 565 SER A N 1
ATOM 3455 C CA . SER A 1 497 ? -3.360 76.092 35.156 1.00 83.68 565 SER A CA 1
ATOM 3456 C C . SER A 1 497 ? -4.276 75.258 34.252 1.00 81.36 565 SER A C 1
ATOM 3457 O O . SER A 1 497 ? -4.395 74.044 34.412 1.00 78.69 565 SER A O 1
ATOM 3460 N N . GLU A 1 498 ? -4.908 75.920 33.290 1.00 78.75 566 GLU A N 1
ATOM 3461 C CA . GLU A 1 498 ? -5.891 75.266 32.444 1.00 80.06 566 GLU A CA 1
ATOM 3462 C C . GLU A 1 498 ? -5.282 74.752 31.148 1.00 79.27 566 GLU A C 1
ATOM 3463 O O . GLU A 1 498 ? -5.962 74.154 30.336 1.00 77.04 566 GLU A O 1
ATOM 3469 N N . ARG A 1 499 ? -3.993 74.990 30.957 1.00 81.98 567 ARG A N 1
ATOM 3470 C CA . ARG A 1 499 ? -3.291 74.480 29.786 1.00 69.25 567 ARG A CA 1
ATOM 3471 C C . ARG A 1 499 ? -1.928 73.950 30.194 1.00 70.92 567 ARG A C 1
ATOM 3472 O O . ARG A 1 499 ? -1.476 74.181 31.310 1.00 74.10 567 ARG A O 1
ATOM 3480 N N . SER A 1 500 ? -1.303 73.194 29.302 1.00 68.11 568 SER A N 1
ATOM 3481 C CA . SER A 1 500 ? 0.139 73.049 29.325 1.00 57.24 568 SER A CA 1
ATOM 3482 C C . SER A 1 500 ? 0.663 74.264 28.555 1.00 62.47 568 SER A C 1
ATOM 3483 O O . SER A 1 500 ? 0.029 74.724 27.596 1.00 57.75 568 SER A O 1
ATOM 3486 N N . ALA A 1 501 ? 1.813 74.781 28.976 1.00 64.26 569 ALA A N 1
ATOM 3487 C CA . ALA A 1 501 ? 2.299 76.073 28.501 1.00 60.56 569 ALA A CA 1
ATOM 3488 C C . ALA A 1 501 ? 2.362 76.225 26.979 1.00 65.90 569 ALA A C 1
ATOM 3489 O O . ALA A 1 501 ? 2.110 77.312 26.457 1.00 68.15 569 ALA A O 1
ATOM 3491 N N . ASP A 1 502 ? 2.694 75.149 26.267 1.00 67.36 570 ASP A N 1
ATOM 3492 C CA . ASP A 1 502 ? 2.817 75.219 24.808 1.00 66.50 570 ASP A CA 1
ATOM 3493 C C . ASP A 1 502 ? 1.530 75.621 24.104 1.00 70.11 570 ASP A C 1
ATOM 3494 O O . ASP A 1 502 ? 1.564 76.310 23.085 1.00 80.70 570 ASP A O 1
ATOM 3499 N N . LEU A 1 503 ? 0.395 75.190 24.640 1.00 68.97 571 LEU A N 1
ATOM 3500 C CA . LEU A 1 503 ? -0.891 75.463 23.995 1.00 78.30 571 LEU A CA 1
ATOM 3501 C C . LEU A 1 503 ? -1.299 76.942 23.982 1.00 82.19 571 LEU A C 1
ATOM 3502 O O . LEU A 1 503 ? -2.312 77.311 23.382 1.00 75.40 571 LEU A O 1
ATOM 3507 N N . LEU A 1 504 ? -0.517 77.777 24.661 1.00 81.63 572 LEU A N 1
ATOM 3508 C CA . LEU A 1 504 ? -0.723 79.221 24.620 1.00 78.75 572 LEU A CA 1
ATOM 3509 C C . LEU A 1 504 ? -0.213 79.848 23.324 1.00 83.78 572 LEU A C 1
ATOM 3510 O O . LEU A 1 504 ? -0.792 80.816 22.824 1.00 91.64 572 LEU A O 1
ATOM 3515 N N . GLU A 1 505 ? 0.862 79.293 22.776 1.00 79.88 573 GLU A N 1
ATOM 3516 C CA . GLU A 1 505 ? 1.429 79.827 21.541 1.00 82.61 573 GLU A CA 1
ATOM 3517 C C . GLU A 1 505 ? 0.389 79.814 20.421 1.00 79.03 573 GLU A C 1
ATOM 3518 O O . GLU A 1 505 ? -0.529 78.999 20.430 1.00 80.87 573 GLU A O 1
ATOM 3520 N N . PRO A 1 506 ? 0.525 80.728 19.454 1.00 82.85 574 PRO A N 1
ATOM 3521 C CA . PRO A 1 506 ? -0.448 80.866 18.361 1.00 85.22 574 PRO A CA 1
ATOM 3522 C C . PRO A 1 506 ? -0.390 79.673 17.406 1.00 89.04 574 PRO A C 1
ATOM 3523 O O . PRO A 1 506 ? 0.703 79.151 17.183 1.00 87.47 574 PRO A O 1
ATOM 3527 N N . TYR A 1 507 ? -1.527 79.248 16.850 1.00 95.18 575 TYR A N 1
ATOM 3528 C CA . TYR A 1 507 ? -1.530 78.005 16.081 1.00 97.70 575 TYR A CA 1
ATOM 3529 C C . TYR A 1 507 ? -1.600 78.199 14.565 1.00 93.02 575 TYR A C 1
ATOM 3530 O O . TYR A 1 507 ? -2.644 78.567 14.030 1.00 93.04 575 TYR A O 1
ATOM 3539 N N . VAL A 1 508 ? -0.463 78.034 13.889 1.00 89.85 576 VAL A N 1
ATOM 3540 C CA . VAL A 1 508 ? -0.282 77.236 12.661 1.00 89.01 576 VAL A CA 1
ATOM 3541 C C . VAL A 1 508 ? -1.392 77.208 11.586 1.00 85.75 576 VAL A C 1
ATOM 3542 O O . VAL A 1 508 ? -1.969 78.233 11.227 1.00 80.58 576 VAL A O 1
ATOM 3546 N N . ASP A 1 509 ? -1.700 75.996 11.126 1.00 91.08 577 ASP A N 1
ATOM 3547 C CA . ASP A 1 509 ? -2.758 75.738 10.154 1.00 96.92 577 ASP A CA 1
ATOM 3548 C C . ASP A 1 509 ? -2.775 74.255 9.752 1.00 90.60 577 ASP A C 1
ATOM 3549 O O . ASP A 1 509 ? -2.425 73.887 8.626 1.00 82.76 577 ASP A O 1
ATOM 3554 N N . HIS B 1 42 ? 49.294 15.110 34.546 1.00 118.54 110 HIS B N 1
ATOM 3555 C CA . HIS B 1 42 ? 49.527 16.368 33.846 1.00 123.42 110 HIS B CA 1
ATOM 3556 C C . HIS B 1 42 ? 48.524 17.431 34.292 1.00 129.53 110 HIS B C 1
ATOM 3557 O O . HIS B 1 42 ? 48.719 18.096 35.309 1.00 129.60 110 HIS B O 1
ATOM 3559 N N . ASP B 1 43 ? 47.459 17.597 33.516 1.00 133.75 111 ASP B N 1
ATOM 3560 C CA . ASP B 1 43 ? 46.359 18.472 33.906 1.00 133.46 111 ASP B CA 1
ATOM 3561 C C . ASP B 1 43 ? 45.424 17.762 34.885 1.00 130.93 111 ASP B C 1
ATOM 3562 O O . ASP B 1 43 ? 44.967 18.349 35.863 1.00 129.53 111 ASP B O 1
ATOM 3564 N N . ALA B 1 44 ? 45.158 16.487 34.621 1.00 130.80 112 ALA B N 1
ATOM 3565 C CA . ALA B 1 44 ? 44.207 15.717 35.415 1.00 128.97 112 ALA B CA 1
ATOM 3566 C C . ALA B 1 44 ? 44.734 15.423 36.817 1.00 119.93 112 ALA B C 1
ATOM 3567 O O . ALA B 1 44 ? 44.016 14.884 37.660 1.00 118.61 112 ALA B O 1
ATOM 3569 N N . SER B 1 45 ? 45.993 15.767 37.058 1.00 112.36 113 SER B N 1
ATOM 3570 C CA . SER B 1 45 ? 46.588 15.585 38.375 1.00 104.69 113 SER B CA 1
ATOM 3571 C C . SER B 1 45 ? 45.915 16.509 39.376 1.00 92.18 113 SER B C 1
ATOM 3572 O O . SER B 1 45 ? 45.751 16.159 40.545 1.00 84.61 113 SER B O 1
ATOM 3575 N N . PHE B 1 46 ? 45.532 17.693 38.903 1.00 91.62 114 PHE B N 1
ATOM 3576 C CA . PHE B 1 46 ? 44.909 18.706 39.748 1.00 83.97 114 PHE B CA 1
ATOM 3577 C C . PHE B 1 46 ? 43.539 18.252 40.209 1.00 78.39 114 PHE B C 1
ATOM 3578 O O . PHE B 1 46 ? 43.197 18.377 41.384 1.00 85.08 114 PHE B O 1
ATOM 3586 N N . LEU B 1 47 ? 42.757 17.718 39.279 1.00 70.23 115 LEU B N 1
ATOM 3587 C CA . LEU B 1 47 ? 41.417 17.248 39.596 1.00 72.58 115 LEU B CA 1
ATOM 3588 C C . LEU B 1 47 ? 41.461 16.101 40.602 1.00 76.19 115 LEU B C 1
ATOM 3589 O O . LEU B 1 47 ? 40.472 15.812 41.280 1.00 77.49 115 LEU B O 1
ATOM 3594 N N . ASN B 1 48 ? 42.616 15.453 40.702 1.00 80.13 116 ASN B N 1
ATOM 3595 C CA . ASN B 1 48 ? 42.770 14.319 41.604 1.00 88.35 116 ASN B CA 1
ATOM 3596 C C . ASN B 1 48 ? 42.873 14.752 43.061 1.00 83.09 116 ASN B C 1
ATOM 3597 O O . ASN B 1 48 ? 42.772 13.936 43.982 1.00 84.53 116 ASN B O 1
ATOM 3602 N N . ALA B 1 49 ? 43.055 16.049 43.263 1.00 70.18 117 ALA B N 1
ATOM 3603 C CA . ALA B 1 49 ? 43.121 16.594 44.606 1.00 68.51 117 ALA B CA 1
ATOM 3604 C C . ALA B 1 49 ? 41.733 16.939 45.122 1.00 64.94 117 ALA B C 1
ATOM 3605 O O . ALA B 1 49 ? 41.568 17.254 46.298 1.00 66.30 117 ALA B O 1
ATOM 3607 N N . VAL B 1 50 ? 40.740 16.889 44.236 1.00 62.64 118 VAL B N 1
ATOM 3608 C CA . VAL B 1 50 ? 39.368 17.244 44.596 1.00 58.09 118 VAL B CA 1
ATOM 3609 C C . VAL B 1 50 ? 38.634 16.005 45.065 1.00 56.48 118 VAL B C 1
ATOM 3610 O O . VAL B 1 50 ? 38.816 14.923 44.514 1.00 61.78 118 VAL B O 1
ATOM 3614 N N . VAL B 1 51 ? 37.801 16.176 46.083 1.00 58.26 119 VAL B N 1
ATOM 3615 C CA . VAL B 1 51 ? 37.128 15.063 46.740 1.00 56.95 119 VAL B CA 1
ATOM 3616 C C . VAL B 1 51 ? 35.624 15.316 46.827 1.00 58.44 119 VAL B C 1
ATOM 3617 O O . VAL B 1 51 ? 35.188 16.461 46.935 1.00 66.46 119 VAL B O 1
ATOM 3621 N N . LYS B 1 52 ? 34.830 14.252 46.766 1.00 55.57 120 LYS B N 1
ATOM 3622 C CA . LYS B 1 52 ? 33.391 14.378 46.963 1.00 57.03 120 LYS B CA 1
ATOM 3623 C C . LYS B 1 52 ? 33.050 14.154 48.438 1.00 56.75 120 LYS B C 1
ATOM 3624 O O . LYS B 1 52 ? 33.664 13.319 49.112 1.00 59.33 120 LYS B O 1
ATOM 3630 N N . VAL B 1 53 ? 32.079 14.909 48.940 1.00 50.18 121 VAL B N 1
ATOM 3631 C CA . VAL B 1 53 ? 31.771 14.904 50.367 1.00 56.57 121 VAL B CA 1
ATOM 3632 C C . VAL B 1 53 ? 30.370 14.409 50.645 1.00 59.12 121 VAL B C 1
ATOM 3633 O O . VAL B 1 53 ? 29.395 15.011 50.197 1.00 65.49 121 VAL B O 1
ATOM 3637 N N . TYR B 1 54 ? 30.270 13.316 51.392 1.00 61.61 122 TYR B N 1
ATOM 3638 C CA . TYR B 1 54 ? 28.970 12.829 51.844 1.00 65.85 122 TYR B CA 1
ATOM 3639 C C . TYR B 1 54 ? 28.817 13.123 53.325 1.00 64.06 122 TYR B C 1
ATOM 3640 O O . TYR B 1 54 ? 29.705 12.816 54.129 1.00 60.61 122 TYR B O 1
ATOM 3649 N N . CYS B 1 55 ? 27.685 13.719 53.679 1.00 59.43 123 CYS B N 1
ATOM 3650 C CA . CYS B 1 55 ? 27.428 14.097 55.059 1.00 61.19 123 CYS B CA 1
ATOM 3651 C C . CYS B 1 55 ? 25.982 13.877 55.477 1.00 61.21 123 CYS B C 1
ATOM 3652 O O . CYS B 1 55 ? 25.049 14.274 54.778 1.00 55.61 123 CYS B O 1
ATOM 3655 N N . THR B 1 56 ? 25.809 13.252 56.636 1.00 65.18 124 THR B N 1
ATOM 3656 C CA . THR B 1 56 ? 24.489 13.034 57.205 1.00 60.93 124 THR B CA 1
ATOM 3657 C C . THR B 1 56 ? 24.185 14.150 58.190 1.00 62.19 124 THR B C 1
ATOM 3658 O O . THR B 1 56 ? 24.991 14.440 59.066 1.00 62.87 124 THR B O 1
ATOM 3662 N N . HIS B 1 57 ? 23.022 14.777 58.041 1.00 68.72 125 HIS B N 1
ATOM 3663 C CA . HIS B 1 57 ? 22.681 15.960 58.827 1.00 74.67 125 HIS B CA 1
ATOM 3664 C C . HIS B 1 57 ? 21.546 15.721 59.805 1.00 82.32 125 HIS B C 1
ATOM 3665 O O . HIS B 1 57 ? 20.425 15.434 59.395 1.00 90.10 125 HIS B O 1
ATOM 3672 N N . THR B 1 58 ? 21.828 15.836 61.099 1.00 82.01 126 THR B N 1
ATOM 3673 C CA . THR B 1 58 ? 20.748 15.913 62.071 1.00 80.14 126 THR B CA 1
ATOM 3674 C C . THR B 1 58 ? 20.760 17.262 62.758 1.00 74.95 126 THR B C 1
ATOM 3675 O O . THR B 1 58 ? 21.577 17.507 63.637 1.00 83.82 126 THR B O 1
ATOM 3679 N N . ALA B 1 59 ? 19.822 18.121 62.387 1.00 64.88 127 ALA B N 1
ATOM 3680 C CA . ALA B 1 59 ? 19.691 19.417 63.024 1.00 60.09 127 ALA B CA 1
ATOM 3681 C C . ALA B 1 59 ? 18.709 19.312 64.178 1.00 65.52 127 ALA B C 1
ATOM 3682 O O . ALA B 1 59 ? 17.877 18.411 64.195 1.00 68.90 127 ALA B O 1
ATOM 3684 N N . PRO B 1 60 ? 18.812 20.223 65.157 1.00 63.71 128 PRO B N 1
ATOM 3685 C CA . PRO B 1 60 ? 17.817 20.306 66.228 1.00 58.53 128 PRO B CA 1
ATOM 3686 C C . PRO B 1 60 ? 16.597 21.068 65.742 1.00 61.48 128 PRO B C 1
ATOM 3687 O O . PRO B 1 60 ? 16.728 21.922 64.872 1.00 62.52 128 PRO B O 1
ATOM 3691 N N . ASP B 1 61 ? 15.431 20.774 66.296 1.00 59.65 129 ASP B N 1
ATOM 3692 C CA . ASP B 1 61 ? 14.244 21.561 66.016 1.00 56.03 129 ASP B CA 1
ATOM 3693 C C . ASP B 1 61 ? 14.229 22.688 67.044 1.00 62.39 129 ASP B C 1
ATOM 3694 O O . ASP B 1 61 ? 14.357 22.431 68.234 1.00 72.50 129 ASP B O 1
ATOM 3699 N N . TYR B 1 62 ? 14.112 23.937 66.606 1.00 61.23 130 TYR B N 1
ATOM 3700 C CA . TYR B 1 62 ? 14.080 25.057 67.556 1.00 63.15 130 TYR B CA 1
ATOM 3701 C C . TYR B 1 62 ? 12.701 25.294 68.170 1.00 64.38 130 TYR B C 1
ATOM 3702 O O . TYR B 1 62 ? 12.578 25.671 69.343 1.00 55.92 130 TYR B O 1
ATOM 3711 N N . SER B 1 63 ? 11.673 25.069 67.359 1.00 66.71 131 SER B N 1
ATOM 3712 C CA . SER B 1 63 ? 10.295 25.206 67.793 1.00 63.75 131 SER B CA 1
ATOM 3713 C C . SER B 1 63 ? 10.040 24.292 68.978 1.00 64.09 131 SER B C 1
ATOM 3714 O O . SER B 1 63 ? 9.451 24.703 69.976 1.00 72.84 131 SER B O 1
ATOM 3717 N N . LEU B 1 64 ? 10.500 23.051 68.866 1.00 63.44 132 LEU B N 1
ATOM 3718 C CA . LEU B 1 64 ? 10.430 22.097 69.969 1.00 76.07 132 LEU B CA 1
ATOM 3719 C C . LEU B 1 64 ? 11.850 21.622 70.307 1.00 79.55 132 LEU B C 1
ATOM 3720 O O . LEU B 1 64 ? 12.313 20.626 69.749 1.00 80.00 132 LEU B O 1
ATOM 3725 N N . PRO B 1 65 ? 12.564 22.342 71.196 1.00 68.75 133 PRO B N 1
ATOM 3726 C CA . PRO B 1 65 ? 13.979 21.961 71.269 1.00 64.70 133 PRO B CA 1
ATOM 3727 C C . PRO B 1 65 ? 14.360 20.870 72.275 1.00 69.67 133 PRO B C 1
ATOM 3728 O O . PRO B 1 65 ? 15.461 20.941 72.823 1.00 68.70 133 PRO B O 1
ATOM 3732 N N . TRP B 1 66 ? 13.517 19.858 72.456 1.00 71.44 134 TRP B N 1
ATOM 3733 C CA . TRP B 1 66 ? 13.904 18.602 73.094 1.00 61.63 134 TRP B CA 1
ATOM 3734 C C . TRP B 1 66 ? 14.052 17.578 71.984 1.00 54.73 134 TRP B C 1
ATOM 3735 O O . TRP B 1 66 ? 14.361 16.418 72.228 1.00 50.22 134 TRP B O 1
ATOM 3746 N N . GLN B 1 67 ? 13.791 18.034 70.762 1.00 56.37 135 GLN B N 1
ATOM 3747 C CA . GLN B 1 67 ? 13.712 17.175 69.584 1.00 61.28 135 GLN B CA 1
ATOM 3748 C C . GLN B 1 67 ? 14.702 17.603 68.510 1.00 61.28 135 GLN B C 1
ATOM 3749 O O . GLN B 1 67 ? 15.233 18.721 68.518 1.00 62.43 135 GLN B O 1
ATOM 3755 N N . LYS B 1 68 ? 14.933 16.699 67.571 1.00 53.10 136 LYS B N 1
ATOM 3756 C CA . LYS B 1 68 ? 15.764 17.004 66.433 1.00 57.43 136 LYS B CA 1
ATOM 3757 C C . LYS B 1 68 ? 14.946 16.966 65.137 1.00 55.62 136 LYS B C 1
ATOM 3758 O O . LYS B 1 68 ? 13.894 16.335 65.077 1.00 54.14 136 LYS B O 1
ATOM 3764 N N . GLN B 1 69 ? 15.409 17.681 64.118 1.00 57.13 137 GLN B N 1
ATOM 3765 C CA . GLN B 1 69 ? 14.762 17.636 62.816 1.00 64.87 137 GLN B CA 1
ATOM 3766 C C . GLN B 1 69 ? 15.039 16.306 62.125 1.00 71.95 137 GLN B C 1
ATOM 3767 O O . GLN B 1 69 ? 15.762 15.457 62.647 1.00 75.49 137 GLN B O 1
ATOM 3773 N N . ARG B 1 70 ? 14.469 16.135 60.939 1.00 74.15 138 ARG B N 1
ATOM 3774 C CA . ARG B 1 70 ? 14.572 14.871 60.221 1.00 77.82 138 ARG B CA 1
ATOM 3775 C C . ARG B 1 70 ? 15.958 14.650 59.597 1.00 67.37 138 ARG B C 1
ATOM 3776 O O . ARG B 1 70 ? 16.481 15.525 58.902 1.00 57.56 138 ARG B O 1
ATOM 3784 N N . GLN B 1 71 ? 16.535 13.472 59.840 1.00 66.73 139 GLN B N 1
ATOM 3785 C CA . GLN B 1 71 ? 17.868 13.132 59.338 1.00 72.91 139 GLN B CA 1
ATOM 3786 C C . GLN B 1 71 ? 17.909 12.917 57.824 1.00 81.23 139 GLN B C 1
ATOM 3787 O O . GLN B 1 71 ? 17.185 12.074 57.289 1.00 88.96 139 GLN B O 1
ATOM 3793 N N . PHE B 1 72 ? 18.778 13.664 57.146 1.00 77.55 140 PHE B N 1
ATOM 3794 C CA . PHE B 1 72 ? 18.980 13.495 55.709 1.00 84.36 140 PHE B CA 1
ATOM 3795 C C . PHE B 1 72 ? 20.455 13.480 55.302 1.00 79.68 140 PHE B C 1
ATOM 3796 O O . PHE B 1 72 ? 21.333 13.850 56.083 1.00 75.69 140 PHE B O 1
ATOM 3804 N N . THR B 1 73 ? 20.722 13.043 54.075 1.00 74.74 141 THR B N 1
ATOM 3805 C CA . THR B 1 73 ? 22.089 13.038 53.572 1.00 78.04 141 THR B CA 1
ATOM 3806 C C . THR B 1 73 ? 22.225 13.964 52.366 1.00 80.17 141 THR B C 1
ATOM 3807 O O . THR B 1 73 ? 21.343 14.008 51.509 1.00 82.09 141 THR B O 1
ATOM 3811 N N . SER B 1 74 ? 23.325 14.715 52.327 1.00 73.84 142 SER B N 1
ATOM 3812 C CA . SER B 1 74 ? 23.594 15.662 51.252 1.00 71.38 142 SER B CA 1
ATOM 3813 C C . SER B 1 74 ? 25.022 15.488 50.752 1.00 73.29 142 SER B C 1
ATOM 3814 O O . SER B 1 74 ? 25.834 14.831 51.403 1.00 82.48 142 SER B O 1
ATOM 3817 N N . THR B 1 75 ? 25.333 16.084 49.603 1.00 61.20 143 THR B N 1
ATOM 3818 C CA . THR B 1 75 ? 26.675 15.973 49.044 1.00 61.12 143 THR B CA 1
ATOM 3819 C C . THR B 1 75 ? 27.304 17.343 48.803 1.00 60.98 143 THR B C 1
ATOM 3820 O O . THR B 1 75 ? 26.605 18.358 48.765 1.00 64.67 143 THR B O 1
ATOM 3824 N N . GLY B 1 76 ? 28.626 17.362 48.638 1.00 51.04 144 GLY B N 1
ATOM 3825 C CA . GLY B 1 76 ? 29.363 18.600 48.446 1.00 45.11 144 GLY B CA 1
ATOM 3826 C C . GLY B 1 76 ? 30.762 18.353 47.921 1.00 52.48 144 GLY B C 1
ATOM 3827 O O . GLY B 1 76 ? 31.063 17.261 47.442 1.00 52.04 144 GLY B O 1
ATOM 3828 N N . SER B 1 77 ? 31.623 19.365 47.993 1.00 58.24 145 SER B N 1
ATOM 3829 C CA . SER B 1 77 ? 32.999 19.189 47.527 1.00 53.75 145 SER B CA 1
ATOM 3830 C C . SER B 1 77 ? 34.061 19.632 48.521 1.00 51.86 145 SER B C 1
ATOM 3831 O O . SER B 1 77 ? 33.861 20.557 49.305 1.00 53.24 145 SER B O 1
ATOM 3834 N N . ALA B 1 78 ? 35.197 18.954 48.472 1.00 50.51 146 ALA B N 1
ATOM 3835 C CA . ALA B 1 78 ? 36.354 19.325 49.272 1.00 53.97 146 ALA B CA 1
ATOM 3836 C C . ALA B 1 78 ? 37.630 19.039 48.482 1.00 56.03 146 ALA B C 1
ATOM 3837 O O . ALA B 1 78 ? 37.582 18.386 47.438 1.00 54.29 146 ALA B O 1
ATOM 3839 N N . PHE B 1 79 ? 38.764 19.545 48.957 1.00 52.97 147 PHE B N 1
ATOM 3840 C CA . PHE B 1 79 ? 40.028 19.292 48.275 1.00 47.29 147 PHE B CA 1
ATOM 3841 C C . PHE B 1 79 ? 41.209 19.278 49.226 1.00 56.58 147 PHE B C 1
ATOM 3842 O O . PHE B 1 79 ? 41.154 19.850 50.310 1.00 65.98 147 PHE B O 1
ATOM 3850 N N . MET B 1 80 ? 42.285 18.631 48.797 1.00 64.45 148 MET B N 1
ATOM 3851 C CA . MET B 1 80 ? 43.484 18.504 49.609 1.00 72.77 148 MET B CA 1
ATOM 3852 C C . MET B 1 80 ? 44.305 19.784 49.565 1.00 71.84 148 MET B C 1
ATOM 3853 O O . MET B 1 80 ? 44.762 20.205 48.501 1.00 65.81 148 MET B O 1
ATOM 3858 N N . ILE B 1 81 ? 44.476 20.402 50.730 1.00 73.28 149 ILE B N 1
ATOM 3859 C CA . ILE B 1 81 ? 45.271 21.618 50.857 1.00 70.83 149 ILE B CA 1
ATOM 3860 C C . ILE B 1 81 ? 46.677 21.367 51.373 1.00 75.17 149 ILE B C 1
ATOM 3861 O O . ILE B 1 81 ? 47.447 22.305 51.561 1.00 73.35 149 ILE B O 1
ATOM 3866 N N . GLY B 1 82 ? 47.010 20.103 51.602 1.00 81.64 150 GLY B N 1
ATOM 3867 C CA . GLY B 1 82 ? 48.306 19.759 52.158 1.00 90.85 150 GLY B CA 1
ATOM 3868 C C . GLY B 1 82 ? 48.214 19.287 53.595 1.00 98.04 150 GLY B C 1
ATOM 3869 O O . GLY B 1 82 ? 47.149 19.353 54.214 1.00 100.40 150 GLY B O 1
ATOM 3870 N N . ASP B 1 83 ? 49.340 18.820 54.127 1.00 96.41 151 ASP B N 1
ATOM 3871 C CA . ASP B 1 83 ? 49.349 18.080 55.383 1.00 92.70 151 ASP B CA 1
ATOM 3872 C C . ASP B 1 83 ? 48.400 16.905 55.249 1.00 80.55 151 ASP B C 1
ATOM 3873 O O . ASP B 1 83 ? 48.333 16.264 54.195 1.00 90.74 151 ASP B O 1
ATOM 3878 N N . GLY B 1 84 ? 47.651 16.634 56.308 1.00 52.80 152 GLY B N 1
ATOM 3879 C CA . GLY B 1 84 ? 46.620 15.618 56.247 1.00 55.90 152 GLY B CA 1
ATOM 3880 C C . GLY B 1 84 ? 45.221 16.196 56.131 1.00 64.97 152 GLY B C 1
ATOM 3881 O O . GLY B 1 84 ? 44.251 15.543 56.510 1.00 73.67 152 GLY B O 1
ATOM 3882 N N . LYS B 1 85 ? 45.107 17.422 55.628 1.00 63.01 153 LYS B N 1
ATOM 3883 C CA . LYS B 1 85 ? 43.856 18.165 55.749 1.00 70.21 153 LYS B CA 1
ATOM 3884 C C . LYS B 1 85 ? 43.042 18.300 54.452 1.00 68.07 153 LYS B C 1
ATOM 3885 O O . LYS B 1 85 ? 43.594 18.359 53.355 1.00 75.11 153 LYS B O 1
ATOM 3891 N N . LEU B 1 86 ? 41.720 18.319 54.601 1.00 61.76 154 LEU B N 1
ATOM 3892 C CA . LEU B 1 86 ? 40.806 18.604 53.498 1.00 59.58 154 LEU B CA 1
ATOM 3893 C C . LEU B 1 86 ? 40.033 19.894 53.760 1.00 60.35 154 LEU B C 1
ATOM 3894 O O . LEU B 1 86 ? 39.557 20.135 54.867 1.00 69.00 154 LEU B O 1
ATOM 3899 N N . LEU B 1 87 ? 39.900 20.717 52.734 1.00 57.26 155 LEU B N 1
ATOM 3900 C CA . LEU B 1 87 ? 39.189 21.981 52.861 1.00 60.47 155 LEU B CA 1
ATOM 3901 C C . LEU B 1 87 ? 37.775 21.830 52.325 1.00 50.79 155 LEU B C 1
ATOM 3902 O O . LEU B 1 87 ? 37.559 21.155 51.326 1.00 51.04 155 LEU B O 1
ATOM 3907 N N . THR B 1 88 ? 36.811 22.457 52.982 1.00 46.98 156 THR B N 1
ATOM 3908 C CA . THR B 1 88 ? 35.446 22.464 52.465 1.00 44.61 156 THR B CA 1
ATOM 3909 C C . THR B 1 88 ? 34.620 23.626 53.001 1.00 39.46 156 THR B C 1
ATOM 3910 O O . THR B 1 88 ? 35.117 24.458 53.741 1.00 42.29 156 THR B O 1
ATOM 3914 N N . ASN B 1 89 ? 33.359 23.697 52.598 1.00 42.70 157 ASN B N 1
ATOM 3915 C CA . ASN B 1 89 ? 32.450 24.665 53.185 1.00 48.68 157 ASN B CA 1
ATOM 3916 C C . ASN B 1 89 ? 31.932 24.121 54.501 1.00 58.66 157 ASN B C 1
ATOM 3917 O O . ASN B 1 89 ? 31.811 22.910 54.672 1.00 58.01 157 ASN B O 1
ATOM 3922 N N . ALA B 1 90 ? 31.632 25.003 55.443 1.00 52.87 158 ALA B N 1
ATOM 3923 C CA . ALA B 1 90 ? 31.142 24.532 56.719 1.00 44.88 158 ALA B CA 1
ATOM 3924 C C . ALA B 1 90 ? 29.730 23.972 56.557 1.00 46.35 158 ALA B C 1
ATOM 3925 O O . ALA B 1 90 ? 29.363 23.001 57.207 1.00 49.14 158 ALA B O 1
ATOM 3927 N N . HIS B 1 91 ? 28.951 24.567 55.661 1.00 50.94 159 HIS B N 1
ATOM 3928 C CA . HIS B 1 91 ? 27.571 24.136 55.459 1.00 48.54 159 HIS B CA 1
ATOM 3929 C C . HIS B 1 91 ? 27.492 22.714 54.897 1.00 52.74 159 HIS B C 1
ATOM 3930 O O . HIS B 1 91 ? 26.485 22.026 55.070 1.00 61.29 159 HIS B O 1
ATOM 3937 N N . CYS B 1 92 ? 28.559 22.259 54.253 1.00 45.33 160 CYS B N 1
ATOM 3938 C CA . CYS B 1 92 ? 28.612 20.869 53.796 1.00 51.21 160 CYS B CA 1
ATOM 3939 C C . CYS B 1 92 ? 28.575 19.883 54.971 1.00 55.14 160 CYS B C 1
ATOM 3940 O O . CYS B 1 92 ? 27.842 18.904 54.932 1.00 62.86 160 CYS B O 1
ATOM 3943 N N . VAL B 1 93 ? 29.390 20.140 55.991 1.00 51.27 161 VAL B N 1
ATOM 3944 C CA . VAL B 1 93 ? 29.502 19.274 57.160 1.00 49.94 161 VAL B CA 1
ATOM 3945 C C . VAL B 1 93 ? 28.668 19.749 58.344 1.00 53.21 161 VAL B C 1
ATOM 3946 O O . VAL B 1 93 ? 28.772 19.209 59.440 1.00 57.07 161 VAL B O 1
ATOM 3950 N N . GLU B 1 94 ? 27.876 20.790 58.135 1.00 52.98 162 GLU B N 1
ATOM 3951 C CA . GLU B 1 94 ? 27.058 21.347 59.202 1.00 57.36 162 GLU B CA 1
ATOM 3952 C C . GLU B 1 94 ? 26.220 20.279 59.924 1.00 64.81 162 GLU B C 1
ATOM 3953 O O . GLU B 1 94 ? 25.641 19.401 59.286 1.00 64.89 162 GLU B O 1
ATOM 3959 N N . HIS B 1 95 ? 26.175 20.367 61.255 1.00 67.70 163 HIS B N 1
ATOM 3960 C CA . HIS B 1 95 ? 25.473 19.399 62.111 1.00 57.88 163 HIS B CA 1
ATOM 3961 C C . HIS B 1 95 ? 25.813 17.955 61.755 1.00 53.41 163 HIS B C 1
ATOM 3962 O O . HIS B 1 95 ? 24.925 17.106 61.664 1.00 50.21 163 HIS B O 1
ATOM 3969 N N . ASP B 1 96 ? 27.096 17.668 61.582 1.00 52.97 164 ASP B N 1
ATOM 3970 C CA . ASP B 1 96 ? 27.491 16.378 61.041 1.00 57.11 164 ASP B CA 1
ATOM 3971 C C . ASP B 1 96 ? 27.225 15.222 62.002 1.00 71.49 164 ASP B C 1
ATOM 3972 O O . ASP B 1 96 ? 27.741 15.189 63.119 1.00 84.67 164 ASP B O 1
ATOM 3977 N N . THR B 1 97 ? 26.409 14.275 61.555 1.00 73.69 165 THR B N 1
ATOM 3978 C CA . THR B 1 97 ? 26.254 13.007 62.252 1.00 75.44 165 THR B CA 1
ATOM 3979 C C . THR B 1 97 ? 27.423 12.111 61.877 1.00 81.04 165 THR B C 1
ATOM 3980 O O . THR B 1 97 ? 28.053 11.483 62.728 1.00 90.41 165 THR B O 1
ATOM 3984 N N . GLN B 1 98 ? 27.698 12.061 60.580 1.00 74.98 166 GLN B N 1
ATOM 3985 C CA . GLN B 1 98 ? 28.883 11.399 60.061 1.00 74.15 166 GLN B CA 1
ATOM 3986 C C . GLN B 1 98 ? 29.281 12.049 58.734 1.00 70.04 166 GLN B C 1
ATOM 3987 O O . GLN B 1 98 ? 28.447 12.626 58.023 1.00 59.14 166 GLN B O 1
ATOM 3993 N N . VAL B 1 99 ? 30.563 11.960 58.412 1.00 55.52 167 VAL B N 1
ATOM 3994 C CA . VAL B 1 99 ? 31.081 12.604 57.229 1.00 55.55 167 VAL B CA 1
ATOM 3995 C C . VAL B 1 99 ? 32.006 11.647 56.495 1.00 73.88 167 VAL B C 1
ATOM 3996 O O . VAL B 1 99 ? 32.942 11.079 57.080 1.00 78.36 167 VAL B O 1
ATOM 4000 N N . LYS B 1 100 ? 31.726 11.458 55.212 1.00 75.85 168 LYS B N 1
ATOM 4001 C CA . LYS B 1 100 ? 32.455 10.487 54.412 1.00 80.78 168 LYS B CA 1
ATOM 4002 C C . LYS B 1 100 ? 32.964 11.154 53.146 1.00 72.92 168 LYS B C 1
ATOM 4003 O O . LYS B 1 100 ? 32.310 12.029 52.583 1.00 78.64 168 LYS B O 1
ATOM 4009 N N . VAL B 1 101 ? 34.138 10.749 52.693 1.00 65.82 169 VAL B N 1
ATOM 4010 C CA . VAL B 1 101 ? 34.702 11.357 51.499 1.00 72.82 169 VAL B CA 1
ATOM 4011 C C . VAL B 1 101 ? 35.168 10.308 50.497 1.00 77.73 169 VAL B C 1
ATOM 4012 O O . VAL B 1 101 ? 35.600 9.216 50.870 1.00 76.95 169 VAL B O 1
ATOM 4016 N N . LYS B 1 102 ? 35.078 10.647 49.220 1.00 71.79 170 LYS B N 1
ATOM 4017 C CA . LYS B 1 102 ? 35.382 9.688 48.174 1.00 72.27 170 LYS B CA 1
ATOM 4018 C C . LYS B 1 102 ? 36.386 10.291 47.203 1.00 68.89 170 LYS B C 1
ATOM 4019 O O . LYS B 1 102 ? 36.179 11.382 46.681 1.00 69.04 170 LYS B O 1
ATOM 4025 N N . ARG B 1 103 ? 37.489 9.586 46.986 1.00 77.09 171 ARG B N 1
ATOM 4026 C CA . ARG B 1 103 ? 38.509 10.030 46.045 1.00 74.46 171 ARG B CA 1
ATOM 4027 C C . ARG B 1 103 ? 37.974 9.904 44.619 1.00 71.93 171 ARG B C 1
ATOM 4028 O O . ARG B 1 103 ? 37.061 9.125 44.361 1.00 66.08 171 ARG B O 1
ATOM 4036 N N . ARG B 1 104 ? 38.524 10.682 43.694 1.00 73.82 172 ARG B N 1
ATOM 4037 C CA . ARG B 1 104 ? 38.131 10.552 42.300 1.00 71.48 172 ARG B CA 1
ATOM 4038 C C . ARG B 1 104 ? 38.720 9.277 41.719 1.00 76.85 172 ARG B C 1
ATOM 4039 O O . ARG B 1 104 ? 39.935 9.069 41.758 1.00 85.22 172 ARG B O 1
ATOM 4047 N N . GLY B 1 105 ? 37.866 8.420 41.175 1.00 77.57 173 GLY B N 1
ATOM 4048 C CA . GLY B 1 105 ? 38.334 7.175 40.589 1.00 88.00 173 GLY B CA 1
ATOM 4049 C C . GLY B 1 105 ? 38.659 6.096 41.609 1.00 88.00 173 GLY B C 1
ATOM 4050 O O . GLY B 1 105 ? 39.488 5.221 41.357 1.00 82.26 173 GLY B O 1
ATOM 4051 N N . ASP B 1 106 ? 37.997 6.165 42.761 1.00 91.38 174 ASP B N 1
ATOM 4052 C CA . ASP B 1 106 ? 38.142 5.181 43.827 1.00 94.72 174 ASP B CA 1
ATOM 4053 C C . ASP B 1 106 ? 36.739 4.820 44.307 1.00 93.17 174 ASP B C 1
ATOM 4054 O O . ASP B 1 106 ? 36.004 5.685 44.772 1.00 91.61 174 ASP B O 1
ATOM 4059 N N . ASP B 1 107 ? 36.361 3.550 44.193 1.00 98.25 175 ASP B N 1
ATOM 4060 C CA . ASP B 1 107 ? 34.999 3.140 44.536 1.00 96.94 175 ASP B CA 1
ATOM 4061 C C . ASP B 1 107 ? 34.675 3.314 46.026 1.00 87.81 175 ASP B C 1
ATOM 4062 O O . ASP B 1 107 ? 33.620 3.842 46.382 1.00 78.55 175 ASP B O 1
ATOM 4067 N N . ARG B 1 108 ? 35.596 2.880 46.882 1.00 88.88 176 ARG B N 1
ATOM 4068 C CA . ARG B 1 108 ? 35.423 2.934 48.335 1.00 92.95 176 ARG B CA 1
ATOM 4069 C C . ARG B 1 108 ? 35.244 4.360 48.875 1.00 88.50 176 ARG B C 1
ATOM 4070 O O . ARG B 1 108 ? 35.919 5.287 48.437 1.00 89.64 176 ARG B O 1
ATOM 4078 N N . LYS B 1 109 ? 34.319 4.525 49.818 1.00 84.87 177 LYS B N 1
ATOM 4079 C CA . LYS B 1 109 ? 34.190 5.767 50.579 1.00 80.03 177 LYS B CA 1
ATOM 4080 C C . LYS B 1 109 ? 35.079 5.718 51.820 1.00 91.22 177 LYS B C 1
ATOM 4081 O O . LYS B 1 109 ? 35.231 4.662 52.432 1.00 103.47 177 LYS B O 1
ATOM 4087 N N . TYR B 1 110 ? 35.660 6.850 52.205 1.00 85.23 178 TYR B N 1
ATOM 4088 C CA . TYR B 1 110 ? 36.408 6.901 53.455 1.00 75.12 178 TYR B CA 1
ATOM 4089 C C . TYR B 1 110 ? 35.682 7.779 54.467 1.00 83.28 178 TYR B C 1
ATOM 4090 O O . TYR B 1 110 ? 34.679 8.414 54.146 1.00 96.14 178 TYR B O 1
ATOM 4099 N N . VAL B 1 111 ? 36.196 7.832 55.687 1.00 79.12 179 VAL B N 1
ATOM 4100 C CA . VAL B 1 111 ? 35.461 8.480 56.764 1.00 80.91 179 VAL B CA 1
ATOM 4101 C C . VAL B 1 111 ? 36.267 9.628 57.363 1.00 77.02 179 VAL B C 1
ATOM 4102 O O . VAL B 1 111 ? 37.435 9.464 57.722 1.00 77.17 179 VAL B O 1
ATOM 4106 N N . ALA B 1 112 ? 35.638 10.794 57.457 1.00 68.96 180 ALA B N 1
ATOM 4107 C CA . ALA B 1 112 ? 36.369 12.015 57.774 1.00 61.19 180 ALA B CA 1
ATOM 4108 C C . ALA B 1 112 ? 35.870 12.676 59.043 1.00 67.37 180 ALA B C 1
ATOM 4109 O O . ALA B 1 112 ? 34.691 12.578 59.392 1.00 67.72 180 ALA B O 1
ATOM 4111 N N . LYS B 1 113 ? 36.782 13.361 59.722 1.00 73.58 181 LYS B N 1
ATOM 4112 C CA . LYS B 1 113 ? 36.450 14.085 60.941 1.00 76.48 181 LYS B CA 1
ATOM 4113 C C . LYS B 1 113 ? 36.541 15.597 60.717 1.00 61.99 181 LYS B C 1
ATOM 4114 O O . LYS B 1 113 ? 37.416 16.072 59.990 1.00 61.23 181 LYS B O 1
ATOM 4116 N N . VAL B 1 114 ? 35.654 16.350 61.360 1.00 47.25 182 VAL B N 1
ATOM 4117 C CA . VAL B 1 114 ? 35.666 17.799 61.220 1.00 53.03 182 VAL B CA 1
ATOM 4118 C C . VAL B 1 114 ? 36.535 18.429 62.302 1.00 61.37 182 VAL B C 1
ATOM 4119 O O . VAL B 1 114 ? 36.124 18.534 63.465 1.00 63.52 182 VAL B O 1
ATOM 4123 N N . LEU B 1 115 ? 37.706 18.910 61.891 1.00 58.34 183 LEU B N 1
ATOM 4124 C CA . LEU B 1 115 ? 38.676 19.511 62.799 1.00 54.90 183 LEU B CA 1
ATOM 4125 C C . LEU B 1 115 ? 38.180 20.831 63.374 1.00 65.75 183 LEU B C 1
ATOM 4126 O O . LEU B 1 115 ? 38.131 21.014 64.592 1.00 72.26 183 LEU B O 1
ATOM 4131 N N . VAL B 1 116 ? 37.841 21.764 62.491 1.00 57.85 184 VAL B N 1
ATOM 4132 C CA . VAL B 1 116 ? 37.405 23.079 62.927 1.00 52.06 184 VAL B CA 1
ATOM 4133 C C . VAL B 1 116 ? 36.518 23.715 61.874 1.00 53.18 184 VAL B C 1
ATOM 4134 O O . VAL B 1 116 ? 36.716 23.505 60.683 1.00 63.00 184 VAL B O 1
ATOM 4138 N N . ARG B 1 117 ? 35.533 24.491 62.302 1.00 50.73 185 ARG B N 1
ATOM 4139 C CA . ARG B 1 117 ? 34.657 25.119 61.332 1.00 48.99 185 ARG B CA 1
ATOM 4140 C C . ARG B 1 117 ? 34.313 26.577 61.645 1.00 52.63 185 ARG B C 1
ATOM 4141 O O . ARG B 1 117 ? 33.677 26.867 62.654 1.00 50.86 185 ARG B O 1
ATOM 4149 N N . GLY B 1 118 ? 34.757 27.496 60.789 1.00 55.22 186 GLY B N 1
ATOM 4150 C CA . GLY B 1 118 ? 34.249 28.857 60.805 1.00 56.10 186 GLY B CA 1
ATOM 4151 C C . GLY B 1 118 ? 32.867 28.965 60.183 1.00 59.19 186 GLY B C 1
ATOM 4152 O O . GLY B 1 118 ? 32.690 28.676 59.002 1.00 64.54 186 GLY B O 1
ATOM 4153 N N . VAL B 1 119 ? 31.897 29.456 60.936 1.00 58.69 187 VAL B N 1
ATOM 4154 C CA . VAL B 1 119 ? 30.543 29.560 60.403 1.00 62.02 187 VAL B CA 1
ATOM 4155 C C . VAL B 1 119 ? 30.295 30.775 59.504 1.00 63.89 187 VAL B C 1
ATOM 4156 O O . VAL B 1 119 ? 29.619 30.657 58.485 1.00 59.18 187 VAL B O 1
ATOM 4160 N N . ASP B 1 120 ? 30.834 31.934 59.880 1.00 71.19 188 ASP B N 1
ATOM 4161 C CA . ASP B 1 120 ? 30.587 33.166 59.130 1.00 74.50 188 ASP B CA 1
ATOM 4162 C C . ASP B 1 120 ? 31.448 33.341 57.869 1.00 68.22 188 ASP B C 1
ATOM 4163 O O . ASP B 1 120 ? 31.103 34.125 56.984 1.00 63.09 188 ASP B O 1
ATOM 4168 N N . CYS B 1 121 ? 32.565 32.625 57.792 1.00 65.67 189 CYS B N 1
ATOM 4169 C CA . CYS B 1 121 ? 33.349 32.573 56.558 1.00 52.91 189 CYS B CA 1
ATOM 4170 C C . CYS B 1 121 ? 33.048 31.305 55.750 1.00 55.75 189 CYS B C 1
ATOM 4171 O O . CYS B 1 121 ? 33.602 31.105 54.663 1.00 58.02 189 CYS B O 1
ATOM 4174 N N . ASP B 1 122 ? 32.185 30.452 56.306 1.00 50.31 190 ASP B N 1
ATOM 4175 C CA . ASP B 1 122 ? 31.777 29.175 55.703 1.00 50.68 190 ASP B CA 1
ATOM 4176 C C . ASP B 1 122 ? 32.914 28.262 55.234 1.00 51.34 190 ASP B C 1
ATOM 4177 O O . ASP B 1 122 ? 32.968 27.842 54.078 1.00 50.20 190 ASP B O 1
ATOM 4182 N N . ILE B 1 123 ? 33.816 27.951 56.148 1.00 48.29 191 ILE B N 1
ATOM 4183 C CA . ILE B 1 123 ? 34.936 27.080 55.844 1.00 49.08 191 ILE B CA 1
ATOM 4184 C C . ILE B 1 123 ? 35.008 25.967 56.882 1.00 48.80 191 ILE B C 1
ATOM 4185 O O . ILE B 1 123 ? 34.672 26.166 58.051 1.00 46.79 191 ILE B O 1
ATOM 4190 N N . ALA B 1 124 ? 35.424 24.784 56.452 1.00 48.34 192 ALA B N 1
ATOM 4191 C CA . ALA B 1 124 ? 35.656 23.705 57.393 1.00 56.32 192 ALA B CA 1
ATOM 4192 C C . ALA B 1 124 ? 36.853 22.896 56.947 1.00 54.51 192 ALA B C 1
ATOM 4193 O O . ALA B 1 124 ? 37.096 22.730 55.751 1.00 58.33 192 ALA B O 1
ATOM 4195 N N . LEU B 1 125 ? 37.617 22.423 57.923 1.00 46.94 193 LEU B N 1
ATOM 4196 C CA . LEU B 1 125 ? 38.753 21.574 57.654 1.00 51.88 193 LEU B CA 1
ATOM 4197 C C . LEU B 1 125 ? 38.355 20.169 58.054 1.00 56.62 193 LEU B C 1
ATOM 4198 O O . LEU B 1 125 ? 37.590 19.988 58.999 1.00 67.76 193 LEU B O 1
ATOM 4203 N N . LEU B 1 126 ? 38.840 19.175 57.321 1.00 49.53 194 LEU B N 1
ATOM 4204 C CA . LEU B 1 126 ? 38.578 17.789 57.680 1.00 54.49 194 LEU B CA 1
ATOM 4205 C C . LEU B 1 126 ? 39.878 16.994 57.707 1.00 61.88 194 LEU B C 1
ATOM 4206 O O . LEU B 1 126 ? 40.813 17.271 56.939 1.00 53.28 194 LEU B O 1
ATOM 4211 N N . SER B 1 127 ? 39.929 16.003 58.591 1.00 71.25 195 SER B N 1
ATOM 4212 C CA . SER B 1 127 ? 41.048 15.063 58.631 1.00 78.95 195 SER B CA 1
ATOM 4213 C C . SER B 1 127 ? 40.531 13.717 58.154 1.00 71.48 195 SER B C 1
ATOM 4214 O O . SER B 1 127 ? 39.334 13.438 58.260 1.00 63.06 195 SER B O 1
ATOM 4217 N N . VAL B 1 128 ? 41.416 12.899 57.596 1.00 74.39 196 VAL B N 1
ATOM 4218 C CA . VAL B 1 128 ? 40.999 11.586 57.115 1.00 87.06 196 VAL B CA 1
ATOM 4219 C C . VAL B 1 128 ? 41.899 10.433 57.553 1.00 97.28 196 VAL B C 1
ATOM 4220 O O . VAL B 1 128 ? 43.117 10.576 57.653 1.00 92.70 196 VAL B O 1
ATOM 4224 N N . GLU B 1 129 ? 41.265 9.294 57.819 1.00 109.87 197 GLU B N 1
ATOM 4225 C CA . GLU B 1 129 ? 41.959 8.079 58.222 1.00 110.50 197 GLU B CA 1
ATOM 4226 C C . GLU B 1 129 ? 41.568 6.857 57.373 1.00 101.08 197 GLU B C 1
ATOM 4227 O O . GLU B 1 129 ? 40.409 6.430 57.382 1.00 94.65 197 GLU B O 1
ATOM 4233 N N . SER B 1 130 ? 42.531 6.299 56.642 1.00 92.29 198 SER B N 1
ATOM 4234 C CA . SER B 1 130 ? 43.912 6.770 56.662 1.00 97.63 198 SER B CA 1
ATOM 4235 C C . SER B 1 130 ? 44.771 5.974 55.689 1.00 110.92 198 SER B C 1
ATOM 4236 O O . SER B 1 130 ? 44.344 4.947 55.162 1.00 117.42 198 SER B O 1
ATOM 4239 N N . GLU B 1 131 ? 45.962 6.495 55.414 1.00 113.90 199 GLU B N 1
ATOM 4240 C CA . GLU B 1 131 ? 47.086 5.698 54.924 1.00 114.08 199 GLU B CA 1
ATOM 4241 C C . GLU B 1 131 ? 46.864 5.037 53.568 1.00 118.76 199 GLU B C 1
ATOM 4242 O O . GLU B 1 131 ? 47.803 4.530 52.958 1.00 129.03 199 GLU B O 1
ATOM 4244 N N . ASP B 1 132 ? 45.623 5.055 53.100 1.00 112.87 200 ASP B N 1
ATOM 4245 C CA . ASP B 1 132 ? 45.261 4.481 51.809 1.00 107.82 200 ASP B CA 1
ATOM 4246 C C . ASP B 1 132 ? 44.725 5.630 50.977 1.00 102.86 200 ASP B C 1
ATOM 4247 O O . ASP B 1 132 ? 45.242 5.943 49.904 1.00 104.61 200 ASP B O 1
ATOM 4252 N N . PHE B 1 133 ? 43.675 6.250 51.500 1.00 95.67 201 PHE B N 1
ATOM 4253 C CA . PHE B 1 133 ? 43.151 7.493 50.964 1.00 89.48 201 PHE B CA 1
ATOM 4254 C C . PHE B 1 133 ? 44.310 8.423 50.613 1.00 86.86 201 PHE B C 1
ATOM 4255 O O . PHE B 1 133 ? 44.480 8.814 49.457 1.00 86.90 201 PHE B O 1
ATOM 4263 N N . TRP B 1 134 ? 45.097 8.783 51.619 1.00 80.51 202 TRP B N 1
ATOM 4264 C CA . TRP B 1 134 ? 46.220 9.702 51.436 1.00 76.90 202 TRP B CA 1
ATOM 4265 C C . TRP B 1 134 ? 47.361 9.187 50.561 1.00 73.87 202 TRP B C 1
ATOM 4266 O O . TRP B 1 134 ? 48.295 9.932 50.268 1.00 70.09 202 TRP B O 1
ATOM 4277 N N . LYS B 1 135 ? 47.303 7.918 50.167 1.00 77.24 203 LYS B N 1
ATOM 4278 C CA . LYS B 1 135 ? 48.351 7.349 49.320 1.00 81.35 203 LYS B CA 1
ATOM 4279 C C . LYS B 1 135 ? 48.430 8.037 47.951 1.00 90.59 203 LYS B C 1
ATOM 4280 O O . LYS B 1 135 ? 47.430 8.148 47.236 1.00 88.82 203 LYS B O 1
ATOM 4282 N N . GLY B 1 136 ? 49.629 8.498 47.600 1.00 91.90 204 GLY B N 1
ATOM 4283 C CA . GLY B 1 136 ? 49.886 9.081 46.295 1.00 89.85 204 GLY B CA 1
ATOM 4284 C C . GLY B 1 136 ? 49.113 10.358 46.035 1.00 94.83 204 GLY B C 1
ATOM 4285 O O . GLY B 1 136 ? 48.913 10.749 44.884 1.00 89.76 204 GLY B O 1
ATOM 4286 N N . ALA B 1 137 ? 48.678 11.010 47.108 1.00 97.21 205 ALA B N 1
ATOM 4287 C CA . ALA B 1 137 ? 47.916 12.247 46.989 1.00 91.52 205 ALA B CA 1
ATOM 4288 C C . ALA B 1 137 ? 48.836 13.427 46.706 1.00 88.52 205 ALA B C 1
ATOM 4289 O O . ALA B 1 137 ? 49.875 13.583 47.347 1.00 86.03 205 ALA B O 1
ATOM 4291 N N . GLU B 1 138 ? 48.446 14.252 45.738 1.00 90.15 206 GLU B N 1
ATOM 4292 C CA . GLU B 1 138 ? 49.216 15.435 45.363 1.00 86.19 206 GLU B CA 1
ATOM 4293 C C . GLU B 1 138 ? 48.360 16.684 45.545 1.00 90.30 206 GLU B C 1
ATOM 4294 O O . GLU B 1 138 ? 47.681 17.122 44.611 1.00 91.36 206 GLU B O 1
ATOM 4296 N N . PRO B 1 139 ? 48.403 17.260 46.757 1.00 84.90 207 PRO B N 1
ATOM 4297 C CA . PRO B 1 139 ? 47.557 18.360 47.239 1.00 78.29 207 PRO B CA 1
ATOM 4298 C C . PRO B 1 139 ? 47.751 19.679 46.488 1.00 79.98 207 PRO B C 1
ATOM 4299 O O . PRO B 1 139 ? 48.699 19.840 45.719 1.00 88.27 207 PRO B O 1
ATOM 4303 N N . LEU B 1 140 ? 46.822 20.604 46.707 1.00 71.66 208 LEU B N 1
ATOM 4304 C CA . LEU B 1 140 ? 46.802 21.888 46.021 1.00 64.09 208 LEU B CA 1
ATOM 4305 C C . LEU B 1 140 ? 47.514 22.978 46.814 1.00 60.72 208 LEU B C 1
ATOM 4306 O O . LEU B 1 140 ? 47.507 22.971 48.044 1.00 65.44 208 LEU B O 1
ATOM 4311 N N . ARG B 1 141 ? 48.143 23.906 46.103 1.00 57.32 209 ARG B N 1
ATOM 4312 C CA . ARG B 1 141 ? 48.771 25.057 46.743 1.00 59.74 209 ARG B CA 1
ATOM 4313 C C . ARG B 1 141 ? 47.912 26.308 46.550 1.00 68.55 209 ARG B C 1
ATOM 4314 O O . ARG B 1 141 ? 47.214 26.442 45.542 1.00 76.61 209 ARG B O 1
ATOM 4316 N N . LEU B 1 142 ? 47.949 27.214 47.524 1.00 61.18 210 LEU B N 1
ATOM 4317 C CA . LEU B 1 142 ? 47.099 28.402 47.490 1.00 54.17 210 LEU B CA 1
ATOM 4318 C C . LEU B 1 142 ? 47.714 29.562 46.729 1.00 63.75 210 LEU B C 1
ATOM 4319 O O . LEU B 1 142 ? 48.795 30.034 47.076 1.00 72.16 210 LEU B O 1
ATOM 4324 N N . GLY B 1 143 ? 47.003 30.034 45.707 1.00 61.79 211 GLY B N 1
ATOM 4325 C CA . GLY B 1 143 ? 47.441 31.177 44.927 1.00 52.47 211 GLY B CA 1
ATOM 4326 C C . GLY B 1 143 ? 47.173 32.507 45.606 1.00 47.72 211 GLY B C 1
ATOM 4327 O O . GLY B 1 143 ? 46.484 32.575 46.618 1.00 49.75 211 GLY B O 1
ATOM 4328 N N . HIS B 1 144 ? 47.736 33.577 45.058 1.00 56.11 212 HIS B N 1
ATOM 4329 C CA . HIS B 1 144 ? 47.448 34.910 45.567 1.00 57.80 212 HIS B CA 1
ATOM 4330 C C . HIS B 1 144 ? 46.121 35.396 44.973 1.00 54.91 212 HIS B C 1
ATOM 4331 O O . HIS B 1 144 ? 45.531 34.727 44.128 1.00 60.06 212 HIS B O 1
ATOM 4333 N N . LEU B 1 145 ? 45.665 36.566 45.400 1.00 45.80 213 LEU B N 1
ATOM 4334 C CA . LEU B 1 145 ? 44.378 37.089 44.963 1.00 37.92 213 LEU B CA 1
ATOM 4335 C C . LEU B 1 145 ? 44.412 37.566 43.501 1.00 53.32 213 LEU B C 1
ATOM 4336 O O . LEU B 1 145 ? 45.260 38.375 43.120 1.00 63.33 213 LEU B O 1
ATOM 4341 N N . PRO B 1 146 ? 43.471 37.070 42.682 1.00 54.31 214 PRO B N 1
ATOM 4342 C CA . PRO B 1 146 ? 43.361 37.327 41.240 1.00 50.88 214 PRO B CA 1
ATOM 4343 C C . PRO B 1 146 ? 43.036 38.775 40.898 1.00 50.18 214 PRO B C 1
ATOM 4344 O O . PRO B 1 146 ? 42.706 39.564 41.782 1.00 43.53 214 PRO B O 1
ATOM 4348 N N . ARG B 1 147 ? 43.158 39.115 39.618 1.00 46.47 215 ARG B N 1
ATOM 4349 C CA . ARG B 1 147 ? 42.723 40.412 39.130 1.00 51.53 215 ARG B CA 1
ATOM 4350 C C . ARG B 1 147 ? 41.475 40.217 38.281 1.00 52.59 215 ARG B C 1
ATOM 4351 O O . ARG B 1 147 ? 41.233 39.131 37.756 1.00 52.08 215 ARG B O 1
ATOM 4359 N N . LEU B 1 148 ? 40.653 41.255 38.194 1.00 49.21 216 LEU B N 1
ATOM 4360 C CA . LEU B 1 148 ? 39.470 41.198 37.355 1.00 48.81 216 LEU B CA 1
ATOM 4361 C C . LEU B 1 148 ? 39.823 40.718 35.955 1.00 56.51 216 LEU B C 1
ATOM 4362 O O . LEU B 1 148 ? 40.785 41.186 35.346 1.00 46.82 216 LEU B O 1
ATOM 4367 N N . GLN B 1 149 ? 39.026 39.775 35.462 1.00 66.67 217 GLN B N 1
ATOM 4368 C CA . GLN B 1 149 ? 39.179 39.202 34.126 1.00 54.47 217 GLN B CA 1
ATOM 4369 C C . GLN B 1 149 ? 40.143 38.029 34.086 1.00 44.23 217 GLN B C 1
ATOM 4370 O O . GLN B 1 149 ? 40.265 37.357 33.074 1.00 49.29 217 GLN B O 1
ATOM 4376 N N . ASP B 1 150 ? 40.823 37.770 35.194 1.00 47.24 218 ASP B N 1
ATOM 4377 C CA . ASP B 1 150 ? 41.625 36.559 35.303 1.00 42.31 218 ASP B CA 1
ATOM 4378 C C . ASP B 1 150 ? 40.744 35.334 35.047 1.00 46.74 218 ASP B C 1
ATOM 4379 O O . ASP B 1 150 ? 39.606 35.247 35.520 1.00 46.53 218 ASP B O 1
ATOM 4384 N N . SER B 1 151 ? 41.265 34.393 34.279 1.00 47.07 219 SER B N 1
ATOM 4385 C CA . SER B 1 151 ? 40.536 33.173 33.993 1.00 48.50 219 SER B CA 1
ATOM 4386 C C . SER B 1 151 ? 40.392 32.354 35.273 1.00 50.50 219 SER B C 1
ATOM 4387 O O . SER B 1 151 ? 41.342 32.241 36.044 1.00 50.30 219 SER B O 1
ATOM 4390 N N . VAL B 1 152 ? 39.205 31.796 35.507 1.00 48.56 220 VAL B N 1
ATOM 4391 C CA . VAL B 1 152 ? 38.996 30.905 36.648 1.00 48.15 220 VAL B CA 1
ATOM 4392 C C . VAL B 1 152 ? 38.281 29.623 36.226 1.00 52.60 220 VAL B C 1
ATOM 4393 O O . VAL B 1 152 ? 37.430 29.642 35.340 1.00 50.89 220 VAL B O 1
ATOM 4397 N N . THR B 1 153 ? 38.633 28.504 36.846 1.00 51.37 221 THR B N 1
ATOM 4398 C CA . THR B 1 153 ? 37.815 27.307 36.712 1.00 54.17 221 THR B CA 1
ATOM 4399 C C . THR B 1 153 ? 37.479 26.779 38.097 1.00 57.06 221 THR B C 1
ATOM 4400 O O . THR B 1 153 ? 38.328 26.759 38.995 1.00 56.29 221 THR B O 1
ATOM 4404 N N . VAL B 1 154 ? 36.224 26.371 38.257 1.00 47.77 222 VAL B N 1
ATOM 4405 C CA . VAL B 1 154 ? 35.729 25.788 39.489 1.00 33.97 222 VAL B CA 1
ATOM 4406 C C . VAL B 1 154 ? 35.580 24.290 39.269 1.00 48.63 222 VAL B C 1
ATOM 4407 O O . VAL B 1 154 ? 35.016 23.867 38.263 1.00 67.45 222 VAL B O 1
ATOM 4411 N N . VAL B 1 155 ? 36.096 23.492 40.199 1.00 42.62 223 VAL B N 1
ATOM 4412 C CA . VAL B 1 155 ? 36.017 22.034 40.117 1.00 34.40 223 VAL B CA 1
ATOM 4413 C C . VAL B 1 155 ? 35.265 21.424 41.301 1.00 40.78 223 VAL B C 1
ATOM 4414 O O . VAL B 1 155 ? 35.528 21.755 42.459 1.00 46.09 223 VAL B O 1
ATOM 4418 N N . GLY B 1 156 ? 34.338 20.519 41.014 1.00 41.22 224 GLY B N 1
ATOM 4419 C CA . GLY B 1 156 ? 33.526 19.928 42.060 1.00 48.85 224 GLY B CA 1
ATOM 4420 C C . GLY B 1 156 ? 32.673 18.760 41.610 1.00 55.44 224 GLY B C 1
ATOM 4421 O O . GLY B 1 156 ? 32.762 18.306 40.471 1.00 60.43 224 GLY B O 1
ATOM 4422 N N . TYR B 1 157 ? 31.841 18.264 42.513 1.00 50.85 225 TYR B N 1
ATOM 4423 C CA . TYR B 1 157 ? 30.983 17.137 42.197 1.00 53.51 225 TYR B CA 1
ATOM 4424 C C . TYR B 1 157 ? 29.517 17.540 42.207 1.00 56.31 225 TYR B C 1
ATOM 4425 O O . TYR B 1 157 ? 28.940 17.747 43.267 1.00 54.52 225 TYR B O 1
ATOM 4434 N N . PRO B 1 158 ? 28.897 17.613 41.018 1.00 70.67 226 PRO B N 1
ATOM 4435 C CA . PRO B 1 158 ? 27.489 18.019 40.922 1.00 70.57 226 PRO B CA 1
ATOM 4436 C C . PRO B 1 158 ? 26.607 17.097 41.752 1.00 71.78 226 PRO B C 1
ATOM 4437 O O . PRO B 1 158 ? 27.012 15.972 42.060 1.00 69.45 226 PRO B O 1
ATOM 4441 N N . LEU B 1 159 ? 25.422 17.569 42.122 1.00 69.38 227 LEU B N 1
ATOM 4442 C CA . LEU B 1 159 ? 24.442 16.702 42.756 1.00 58.05 227 LEU B CA 1
ATOM 4443 C C . LEU B 1 159 ? 24.046 15.612 41.765 1.00 65.08 227 LEU B C 1
ATOM 4444 O O . LEU B 1 159 ? 23.680 15.904 40.627 1.00 76.28 227 LEU B O 1
ATOM 4449 N N . GLY B 1 160 ? 24.147 14.356 42.188 1.00 60.98 228 GLY B N 1
ATOM 4450 C CA . GLY B 1 160 ? 23.858 13.232 41.315 1.00 58.37 228 GLY B CA 1
ATOM 4451 C C . GLY B 1 160 ? 25.056 12.852 40.467 1.00 61.64 228 GLY B C 1
ATOM 4452 O O . GLY B 1 160 ? 25.902 13.692 40.167 1.00 73.87 228 GLY B O 1
ATOM 4453 N N . GLY B 1 161 ? 25.131 11.584 40.077 1.00 59.74 229 GLY B N 1
ATOM 4454 C CA . GLY B 1 161 ? 26.217 11.107 39.238 1.00 62.14 229 GLY B CA 1
ATOM 4455 C C . GLY B 1 161 ? 27.528 10.905 39.983 1.00 69.73 229 GLY B C 1
ATOM 4456 O O . GLY B 1 161 ? 27.742 11.468 41.057 1.00 65.67 229 GLY B O 1
ATOM 4457 N N . ASP B 1 162 ? 28.410 10.101 39.396 1.00 77.46 230 ASP B N 1
ATOM 4458 C CA . ASP B 1 162 ? 29.679 9.727 40.015 1.00 83.37 230 ASP B CA 1
ATOM 4459 C C . ASP B 1 162 ? 30.861 10.577 39.531 1.00 75.45 230 ASP B C 1
ATOM 4460 O O . ASP B 1 162 ? 32.004 10.374 39.961 1.00 76.14 230 ASP B O 1
ATOM 4465 N N . THR B 1 163 ? 30.586 11.531 38.647 1.00 60.80 231 THR B N 1
ATOM 4466 C CA . THR B 1 163 ? 31.642 12.173 37.866 1.00 50.53 231 THR B CA 1
ATOM 4467 C C . THR B 1 163 ? 31.925 13.620 38.273 1.00 50.46 231 THR B C 1
ATOM 4468 O O . THR B 1 163 ? 31.030 14.347 38.697 1.00 57.38 231 THR B O 1
ATOM 4472 N N . ILE B 1 164 ? 33.179 14.033 38.142 1.00 48.16 232 ILE B N 1
ATOM 4473 C CA . ILE B 1 164 ? 33.574 15.398 38.473 1.00 51.20 232 ILE B CA 1
ATOM 4474 C C . ILE B 1 164 ? 33.233 16.369 37.339 1.00 54.62 232 ILE B C 1
ATOM 4475 O O . ILE B 1 164 ? 33.263 15.993 36.170 1.00 64.28 232 ILE B O 1
ATOM 4480 N N . SER B 1 165 ? 32.917 17.616 37.682 1.00 46.48 233 SER B N 1
ATOM 4481 C CA . SER B 1 165 ? 32.590 18.615 36.671 1.00 47.66 233 SER B CA 1
ATOM 4482 C C . SER B 1 165 ? 33.413 19.897 36.821 1.00 48.07 233 SER B C 1
ATOM 4483 O O . SER B 1 165 ? 34.045 20.116 37.849 1.00 51.05 233 SER B O 1
ATOM 4486 N N . VAL B 1 166 ? 33.402 20.723 35.774 1.00 46.14 234 VAL B N 1
ATOM 4487 C CA . VAL B 1 166 ? 34.285 21.883 35.650 1.00 45.93 234 VAL B CA 1
ATOM 4488 C C . VAL B 1 166 ? 33.553 23.056 34.997 1.00 52.01 234 VAL B C 1
ATOM 4489 O O . VAL B 1 166 ? 32.795 22.869 34.048 1.00 60.89 234 VAL B O 1
ATOM 4493 N N . THR B 1 167 ? 33.769 24.265 35.500 1.00 39.28 235 THR B N 1
ATOM 4494 C CA . THR B 1 167 ? 33.269 25.446 34.805 1.00 47.14 235 THR B CA 1
ATOM 4495 C C . THR B 1 167 ? 34.341 26.521 34.742 1.00 44.10 235 THR B C 1
ATOM 4496 O O . THR B 1 167 ? 35.116 26.698 35.675 1.00 44.14 235 THR B O 1
ATOM 4500 N N . LYS B 1 168 ? 34.380 27.220 33.618 1.00 46.22 236 LYS B N 1
ATOM 4501 C CA . LYS B 1 168 ? 35.396 28.233 33.358 1.00 43.25 236 LYS B CA 1
ATOM 4502 C C . LYS B 1 168 ? 34.701 29.562 33.058 1.00 45.47 236 LYS B C 1
ATOM 4503 O O . LYS B 1 168 ? 33.600 29.588 32.512 1.00 49.13 236 LYS B O 1
ATOM 4509 N N . GLY B 1 169 ? 35.353 30.655 33.433 1.00 41.55 237 GLY B N 1
ATOM 4510 C CA . GLY B 1 169 ? 34.793 31.992 33.348 1.00 41.22 237 GLY B CA 1
ATOM 4511 C C . GLY B 1 169 ? 35.906 32.955 33.693 1.00 43.36 237 GLY B C 1
ATOM 4512 O O . GLY B 1 169 ? 37.078 32.588 33.614 1.00 50.68 237 GLY B O 1
ATOM 4513 N N . VAL B 1 170 ? 35.569 34.187 34.055 1.00 42.10 238 VAL B N 1
ATOM 4514 C CA . VAL B 1 170 ? 36.601 35.076 34.583 1.00 50.60 238 VAL B CA 1
ATOM 4515 C C . VAL B 1 170 ? 36.259 35.552 35.993 1.00 45.85 238 VAL B C 1
ATOM 4516 O O . VAL B 1 170 ? 35.143 35.353 36.479 1.00 36.65 238 VAL B O 1
ATOM 4520 N N . VAL B 1 171 ? 37.195 36.242 36.629 1.00 35.64 239 VAL B N 1
ATOM 4521 C CA . VAL B 1 171 ? 36.854 36.873 37.879 1.00 37.57 239 VAL B CA 1
ATOM 4522 C C . VAL B 1 171 ? 36.118 38.097 37.414 1.00 34.66 239 VAL B C 1
ATOM 4523 O O . VAL B 1 171 ? 36.704 38.941 36.756 1.00 34.03 239 VAL B O 1
ATOM 4527 N N . SER B 1 172 ? 34.829 38.177 37.718 1.00 37.92 240 SER B N 1
ATOM 4528 C CA . SER B 1 172 ? 34.037 39.338 37.332 1.00 47.40 240 SER B CA 1
ATOM 4529 C C . SER B 1 172 ? 34.122 40.482 38.327 1.00 54.24 240 SER B C 1
ATOM 4530 O O . SER B 1 172 ? 34.150 41.648 37.934 1.00 59.66 240 SER B O 1
ATOM 4533 N N . ARG B 1 173 ? 34.126 40.139 39.615 1.00 47.94 241 ARG B N 1
ATOM 4534 C CA . ARG B 1 173 ? 34.023 41.138 40.675 1.00 41.40 241 ARG B CA 1
ATOM 4535 C C . ARG B 1 173 ? 34.813 40.771 41.924 1.00 46.52 241 ARG B C 1
ATOM 4536 O O . ARG B 1 173 ? 34.748 39.632 42.399 1.00 43.56 241 ARG B O 1
ATOM 4544 N N . ILE B 1 174 ? 35.546 41.741 42.463 1.00 48.92 242 ILE B N 1
ATOM 4545 C CA . ILE B 1 174 ? 36.149 41.603 43.786 1.00 46.60 242 ILE B CA 1
ATOM 4546 C C . ILE B 1 174 ? 35.517 42.615 44.729 1.00 54.10 242 ILE B C 1
ATOM 4547 O O . ILE B 1 174 ? 35.781 43.811 44.645 1.00 61.93 242 ILE B O 1
ATOM 4552 N N . GLU B 1 175 ? 34.696 42.121 45.645 1.00 61.64 243 GLU B N 1
ATOM 4553 C CA . GLU B 1 175 ? 33.861 42.981 46.470 1.00 60.75 243 GLU B CA 1
ATOM 4554 C C . GLU B 1 175 ? 33.771 42.411 47.882 1.00 57.37 243 GLU B C 1
ATOM 4555 O O . GLU B 1 175 ? 34.044 41.237 48.103 1.00 71.10 243 GLU B O 1
ATOM 4561 N N . VAL B 1 176 ? 33.415 43.244 48.846 1.00 53.98 244 VAL B N 1
ATOM 4562 C CA . VAL B 1 176 ? 33.046 42.740 50.159 1.00 52.96 244 VAL B CA 1
ATOM 4563 C C . VAL B 1 176 ? 31.576 42.309 50.138 1.00 56.33 244 VAL B C 1
ATOM 4564 O O . VAL B 1 176 ? 30.717 43.055 49.671 1.00 63.46 244 VAL B O 1
ATOM 4568 N N . THR B 1 177 ? 31.291 41.105 50.628 1.00 55.16 245 THR B N 1
ATOM 4569 C CA . THR B 1 177 ? 29.919 40.591 50.690 1.00 67.60 245 THR B CA 1
ATOM 4570 C C . THR B 1 177 ? 29.676 39.872 52.015 1.00 82.81 245 THR B C 1
ATOM 4571 O O . THR B 1 177 ? 30.519 39.916 52.906 1.00 87.76 245 THR B O 1
ATOM 4575 N N . SER B 1 178 ? 28.523 39.220 52.151 1.00 91.81 246 SER B N 1
ATOM 4576 C CA . SER B 1 178 ? 28.239 38.423 53.347 1.00 90.92 246 SER B CA 1
ATOM 4577 C C . SER B 1 178 ? 28.291 36.930 53.033 1.00 88.02 246 SER B C 1
ATOM 4578 O O . SER B 1 178 ? 27.737 36.489 52.029 1.00 82.64 246 SER B O 1
ATOM 4581 N N . TYR B 1 179 ? 28.984 36.160 53.871 1.00 93.74 247 TYR B N 1
ATOM 4582 C CA . TYR B 1 179 ? 29.097 34.711 53.656 1.00 93.10 247 TYR B CA 1
ATOM 4583 C C . TYR B 1 179 ? 28.050 33.859 54.392 1.00 93.75 247 TYR B C 1
ATOM 4584 O O . TYR B 1 179 ? 27.894 32.665 54.108 1.00 89.48 247 TYR B O 1
ATOM 4593 N N . ALA B 1 180 ? 27.332 34.480 55.323 1.00 88.38 248 ALA B N 1
ATOM 4594 C CA . ALA B 1 180 ? 26.322 33.790 56.116 1.00 87.23 248 ALA B CA 1
ATOM 4595 C C . ALA B 1 180 ? 25.248 34.802 56.451 1.00 95.05 248 ALA B C 1
ATOM 4596 O O . ALA B 1 180 ? 25.558 35.965 56.713 1.00 101.71 248 ALA B O 1
ATOM 4598 N N . HIS B 1 181 ? 23.990 34.370 56.456 1.00 94.81 249 HIS B N 1
ATOM 4599 C CA . HIS B 1 181 ? 22.899 35.330 56.451 1.00 94.61 249 HIS B CA 1
ATOM 4600 C C . HIS B 1 181 ? 23.041 36.286 57.627 1.00 107.20 249 HIS B C 1
ATOM 4601 O O . HIS B 1 181 ? 23.071 35.864 58.782 1.00 108.28 249 HIS B O 1
ATOM 4603 N N . GLY B 1 182 ? 23.137 37.577 57.312 1.00 114.84 250 GLY B N 1
ATOM 4604 C CA . GLY B 1 182 ? 23.228 38.633 58.306 1.00 117.56 250 GLY B CA 1
ATOM 4605 C C . GLY B 1 182 ? 24.424 38.548 59.242 1.00 117.49 250 GLY B C 1
ATOM 4606 O O . GLY B 1 182 ? 24.525 39.324 60.193 1.00 121.32 250 GLY B O 1
ATOM 4607 N N . SER B 1 183 ? 25.342 37.626 58.969 1.00 109.03 251 SER B N 1
ATOM 4608 C CA . SER B 1 183 ? 26.419 37.337 59.912 1.00 103.77 251 SER B CA 1
ATOM 4609 C C . SER B 1 183 ? 27.555 38.346 59.873 1.00 100.53 251 SER B C 1
ATOM 4610 O O . SER B 1 183 ? 27.743 39.117 60.817 1.00 106.37 251 SER B O 1
ATOM 4613 N N . SER B 1 184 ? 28.316 38.332 58.785 1.00 86.99 252 SER B N 1
ATOM 4614 C CA . SER B 1 184 ? 29.476 39.204 58.670 1.00 83.07 252 SER B CA 1
ATOM 4615 C C . SER B 1 184 ? 29.699 39.587 57.216 1.00 83.07 252 SER B C 1
ATOM 4616 O O . SER B 1 184 ? 28.997 39.100 56.332 1.00 85.68 252 SER B O 1
ATOM 4618 N N . ASP B 1 185 ? 30.682 40.452 56.976 1.00 78.35 253 ASP B N 1
ATOM 4619 C CA . ASP B 1 185 ? 31.032 40.879 55.623 1.00 64.41 253 ASP B CA 1
ATOM 4620 C C . ASP B 1 185 ? 32.522 40.714 55.376 1.00 56.13 253 ASP B C 1
ATOM 4621 O O . ASP B 1 185 ? 33.344 41.372 56.007 1.00 59.51 253 ASP B O 1
ATOM 4626 N N . LEU B 1 186 ? 32.857 39.832 54.445 1.00 43.88 254 LEU B N 1
ATOM 4627 C CA . LEU B 1 186 ? 34.238 39.532 54.130 1.00 34.19 254 LEU B CA 1
ATOM 4628 C C . LEU B 1 186 ? 34.503 39.682 52.633 1.00 40.36 254 LEU B C 1
ATOM 4629 O O . LEU B 1 186 ? 33.583 39.694 51.824 1.00 30.46 254 LEU B O 1
ATOM 4634 N N . LEU B 1 187 ? 35.771 39.800 52.264 1.00 47.99 255 LEU B N 1
ATOM 4635 C CA . LEU B 1 187 ? 36.111 39.950 50.865 1.00 40.84 255 LEU B CA 1
ATOM 4636 C C . LEU B 1 187 ? 35.578 38.711 50.146 1.00 49.12 255 LEU B C 1
ATOM 4637 O O . LEU B 1 187 ? 35.435 37.651 50.760 1.00 47.59 255 LEU B O 1
ATOM 4642 N N . GLY B 1 188 ? 35.241 38.857 48.867 1.00 47.57 256 GLY B N 1
ATOM 4643 C CA . GLY B 1 188 ? 34.770 37.746 48.064 1.00 47.19 256 GLY B CA 1
ATOM 4644 C C . GLY B 1 188 ? 35.057 37.969 46.594 1.00 49.82 256 GLY B C 1
ATOM 4645 O O . GLY B 1 188 ? 35.173 39.108 46.154 1.00 52.69 256 GLY B O 1
ATOM 4646 N N . ILE B 1 189 ? 35.166 36.880 45.837 1.00 44.92 257 ILE B N 1
ATOM 4647 C CA . ILE B 1 189 ? 35.407 36.951 44.403 1.00 46.87 257 ILE B CA 1
ATOM 4648 C C . ILE B 1 189 ? 34.164 36.490 43.669 1.00 46.53 257 ILE B C 1
ATOM 4649 O O . ILE B 1 189 ? 33.637 35.424 43.962 1.00 44.08 257 ILE B O 1
ATOM 4654 N N . GLN B 1 190 ? 33.691 37.302 42.727 1.00 48.48 258 GLN B N 1
ATOM 4655 C CA . GLN B 1 190 ? 32.590 36.920 41.847 1.00 42.03 258 GLN B CA 1
ATOM 4656 C C . GLN B 1 190 ? 33.148 36.357 40.549 1.00 39.04 258 GLN B C 1
ATOM 4657 O O . GLN B 1 190 ? 34.092 36.904 39.984 1.00 44.79 258 GLN B O 1
ATOM 4663 N N . ILE B 1 191 ? 32.566 35.270 40.065 1.00 39.46 259 ILE B N 1
ATOM 4664 C CA . ILE B 1 191 ? 32.970 34.738 38.770 1.00 35.18 259 ILE B CA 1
ATOM 4665 C C . ILE B 1 191 ? 31.820 34.686 37.777 1.00 40.54 259 ILE B C 1
ATOM 4666 O O . ILE B 1 191 ? 30.650 34.654 38.138 1.00 53.70 259 ILE B O 1
ATOM 4671 N N . ASP B 1 192 ? 32.204 34.604 36.518 1.00 49.10 260 ASP B N 1
ATOM 4672 C CA . ASP B 1 192 ? 31.372 34.810 35.344 1.00 44.96 260 ASP B CA 1
ATOM 4673 C C . ASP B 1 192 ? 30.605 33.525 35.011 1.00 46.81 260 ASP B C 1
ATOM 4674 O O . ASP B 1 192 ? 29.945 33.428 33.986 1.00 61.30 260 ASP B O 1
ATOM 4679 N N . ALA B 1 193 ? 30.730 32.515 35.863 1.00 53.63 261 ALA B N 1
ATOM 4680 C CA . ALA B 1 193 ? 30.143 31.201 35.592 1.00 61.15 261 ALA B CA 1
ATOM 4681 C C . ALA B 1 193 ? 29.303 30.703 36.761 1.00 58.37 261 ALA B C 1
ATOM 4682 O O . ALA B 1 193 ? 29.647 30.928 37.916 1.00 62.93 261 ALA B O 1
ATOM 4684 N N . ALA B 1 194 ? 28.201 30.026 36.464 1.00 49.61 262 ALA B N 1
ATOM 4685 C CA . ALA B 1 194 ? 27.333 29.525 37.524 1.00 55.18 262 ALA B CA 1
ATOM 4686 C C . ALA B 1 194 ? 27.921 28.266 38.157 1.00 60.32 262 ALA B C 1
ATOM 4687 O O . ALA B 1 194 ? 28.687 27.544 37.516 1.00 61.96 262 ALA B O 1
ATOM 4689 N N . ILE B 1 195 ? 27.558 28.022 39.418 1.00 50.71 263 ILE B N 1
ATOM 4690 C CA . ILE B 1 195 ? 28.096 26.910 40.193 1.00 49.45 263 ILE B CA 1
ATOM 4691 C C . ILE B 1 195 ? 26.996 25.993 40.743 1.00 48.82 263 ILE B C 1
ATOM 4692 O O . ILE B 1 195 ? 26.028 26.460 41.333 1.00 51.32 263 ILE B O 1
ATOM 4697 N N . ASN B 1 196 ? 27.151 24.688 40.536 1.00 48.87 264 ASN B N 1
ATOM 4698 C CA . ASN B 1 196 ? 26.222 23.686 41.059 1.00 52.28 264 ASN B CA 1
ATOM 4699 C C . ASN B 1 196 ? 26.382 23.526 42.573 1.00 51.67 264 ASN B C 1
ATOM 4700 O O . ASN B 1 196 ? 27.502 23.452 43.085 1.00 44.48 264 ASN B O 1
ATOM 4705 N N . PRO B 1 197 ? 25.258 23.457 43.298 1.00 51.98 265 PRO B N 1
ATOM 4706 C CA . PRO B 1 197 ? 25.314 23.361 44.759 1.00 47.89 265 PRO B CA 1
ATOM 4707 C C . PRO B 1 197 ? 26.290 22.295 45.217 1.00 47.33 265 PRO B C 1
ATOM 4708 O O . PRO B 1 197 ? 27.110 22.554 46.099 1.00 57.64 265 PRO B O 1
ATOM 4712 N N . GLY B 1 198 ? 26.232 21.122 44.601 1.00 51.38 266 GLY B N 1
ATOM 4713 C CA . GLY B 1 198 ? 27.163 20.058 44.925 1.00 52.64 266 GLY B CA 1
ATOM 4714 C C . GLY B 1 198 ? 28.608 20.463 44.696 1.00 55.87 266 GLY B C 1
ATOM 4715 O O . GLY B 1 198 ? 29.524 19.816 45.206 1.00 55.56 266 GLY B O 1
ATOM 4716 N N . ASN B 1 199 ? 28.819 21.533 43.934 1.00 58.83 267 ASN B N 1
ATOM 4717 C CA . ASN B 1 199 ? 30.175 21.947 43.572 1.00 64.31 267 ASN B CA 1
ATOM 4718 C C . ASN B 1 199 ? 30.956 22.772 44.592 1.00 57.82 267 ASN B C 1
ATOM 4719 O O . ASN B 1 199 ? 32.179 22.808 44.532 1.00 56.64 267 ASN B O 1
ATOM 4724 N N . SER B 1 200 ? 30.267 23.442 45.511 1.00 56.90 268 SER B N 1
ATOM 4725 C CA . SER B 1 200 ? 30.952 24.020 46.666 1.00 62.03 268 SER B CA 1
ATOM 4726 C C . SER B 1 200 ? 31.074 22.839 47.583 1.00 54.01 268 SER B C 1
ATOM 4727 O O . SER B 1 200 ? 30.170 22.019 47.602 1.00 75.32 268 SER B O 1
ATOM 4730 N N . GLY B 1 201 ? 32.142 22.697 48.352 1.00 43.86 269 GLY B N 1
ATOM 4731 C CA . GLY B 1 201 ? 33.264 23.599 48.533 1.00 46.16 269 GLY B CA 1
ATOM 4732 C C . GLY B 1 201 ? 34.565 23.219 47.826 1.00 52.99 269 GLY B C 1
ATOM 4733 O O . GLY B 1 201 ? 35.632 23.313 48.431 1.00 52.14 269 GLY B O 1
ATOM 4734 N N . GLY B 1 202 ? 34.490 22.639 46.633 1.00 39.80 270 GLY B N 1
ATOM 4735 C CA . GLY B 1 202 ? 35.693 22.378 45.864 1.00 40.58 270 GLY B CA 1
ATOM 4736 C C . GLY B 1 202 ? 36.480 23.633 45.491 1.00 43.46 270 GLY B C 1
ATOM 4737 O O . GLY B 1 202 ? 36.064 24.756 45.793 1.00 47.00 270 GLY B O 1
ATOM 4738 N N . PRO B 1 203 ? 37.645 23.449 44.849 1.00 40.79 271 PRO B N 1
ATOM 4739 C CA . PRO B 1 203 ? 38.597 24.521 44.527 1.00 43.33 271 PRO B CA 1
ATOM 4740 C C . PRO B 1 203 ? 38.222 25.391 43.319 1.00 45.17 271 PRO B C 1
ATOM 4741 O O . PRO B 1 203 ? 37.609 24.912 42.363 1.00 44.05 271 PRO B O 1
ATOM 4745 N N . ALA B 1 204 ? 38.609 26.664 43.375 1.00 49.48 272 ALA B N 1
ATOM 4746 C CA . ALA B 1 204 ? 38.593 27.553 42.211 1.00 44.49 272 ALA B CA 1
ATOM 4747 C C . ALA B 1 204 ? 40.033 27.840 41.760 1.00 52.63 272 ALA B C 1
ATOM 4748 O O . ALA B 1 204 ? 40.842 28.326 42.551 1.00 59.29 272 ALA B O 1
ATOM 4750 N N . PHE B 1 205 ? 40.344 27.547 40.494 1.00 50.30 273 PHE B N 1
ATOM 4751 C CA . PHE B 1 205 ? 41.729 27.551 39.991 1.00 48.63 273 PHE B CA 1
ATOM 4752 C C . PHE B 1 205 ? 42.131 28.733 39.102 1.00 50.97 273 PHE B C 1
ATOM 4753 O O . PHE B 1 205 ? 41.320 29.260 38.346 1.00 55.23 273 PHE B O 1
ATOM 4761 N N . ASN B 1 206 ? 43.414 29.087 39.170 1.00 59.40 274 ASN B N 1
ATOM 4762 C CA . ASN B 1 206 ? 44.080 29.936 38.182 1.00 57.56 274 ASN B CA 1
ATOM 4763 C C . ASN B 1 206 ? 44.189 29.177 36.895 1.00 62.90 274 ASN B C 1
ATOM 4764 O O . ASN B 1 206 ? 43.741 28.043 36.791 1.00 73.01 274 ASN B O 1
ATOM 4769 N N . ASP B 1 207 ? 44.830 29.790 35.913 1.00 67.93 275 ASP B N 1
ATOM 4770 C CA . ASP B 1 207 ? 45.287 29.031 34.762 1.00 81.38 275 ASP B CA 1
ATOM 4771 C C . ASP B 1 207 ? 46.679 28.457 35.050 1.00 78.81 275 ASP B C 1
ATOM 4772 O O . ASP B 1 207 ? 47.225 27.693 34.254 1.00 85.05 275 ASP B O 1
ATOM 4777 N N . GLN B 1 208 ? 47.246 28.818 36.197 1.00 64.26 276 GLN B N 1
ATOM 4778 C CA . GLN B 1 208 ? 48.509 28.223 36.623 1.00 63.22 276 GLN B CA 1
ATOM 4779 C C . GLN B 1 208 ? 48.317 27.027 37.555 1.00 62.38 276 GLN B C 1
ATOM 4780 O O . GLN B 1 208 ? 49.285 26.445 38.025 1.00 61.13 276 GLN B O 1
ATOM 4786 N N . GLY B 1 209 ? 47.071 26.667 37.834 1.00 59.62 277 GLY B N 1
ATOM 4787 C CA . GLY B 1 209 ? 46.808 25.495 38.641 1.00 53.72 277 GLY B CA 1
ATOM 4788 C C . GLY B 1 209 ? 46.804 25.744 40.137 1.00 61.16 277 GLY B C 1
ATOM 4789 O O . GLY B 1 209 ? 46.629 24.813 40.920 1.00 66.45 277 GLY B O 1
ATOM 4790 N N . GLU B 1 210 ? 47.005 26.991 40.545 1.00 62.43 278 GLU B N 1
ATOM 4791 C CA . GLU B 1 210 ? 46.906 27.333 41.958 1.00 59.65 278 GLU B CA 1
ATOM 4792 C C . GLU B 1 210 ? 45.441 27.523 42.304 1.00 55.84 278 GLU B C 1
ATOM 4793 O O . GLU B 1 210 ? 44.650 27.964 41.474 1.00 52.74 278 GLU B O 1
ATOM 4799 N N . CYS B 1 211 ? 45.073 27.178 43.530 1.00 59.32 279 CYS B N 1
ATOM 4800 C CA . CYS B 1 211 ? 43.710 27.397 43.993 1.00 54.50 279 CYS B CA 1
ATOM 4801 C C . CYS B 1 211 ? 43.572 28.825 44.500 1.00 60.34 279 CYS B C 1
ATOM 4802 O O . CYS B 1 211 ? 44.335 29.261 45.361 1.00 59.35 279 CYS B O 1
ATOM 4805 N N . ILE B 1 212 ? 42.630 29.566 43.932 1.00 60.40 280 ILE B N 1
ATOM 4806 C CA . ILE B 1 212 ? 42.434 30.962 44.311 1.00 53.34 280 ILE B CA 1
ATOM 4807 C C . ILE B 1 212 ? 41.306 31.203 45.305 1.00 48.68 280 ILE B C 1
ATOM 4808 O O . ILE B 1 212 ? 40.967 32.349 45.590 1.00 47.46 280 ILE B O 1
ATOM 4813 N N . GLY B 1 213 ? 40.712 30.124 45.805 1.00 48.75 281 GLY B N 1
ATOM 4814 C CA . GLY B 1 213 ? 39.649 30.228 46.788 1.00 50.46 281 GLY B CA 1
ATOM 4815 C C . GLY B 1 213 ? 38.773 28.992 46.817 1.00 56.09 281 GLY B C 1
ATOM 4816 O O . GLY B 1 213 ? 39.111 27.976 46.220 1.00 59.18 281 GLY B O 1
ATOM 4817 N N . VAL B 1 214 ? 37.645 29.075 47.513 1.00 55.86 282 VAL B N 1
ATOM 4818 C CA . VAL B 1 214 ? 36.733 27.941 47.636 1.00 49.58 282 VAL B CA 1
ATOM 4819 C C . VAL B 1 214 ? 35.386 28.321 47.043 1.00 51.38 282 VAL B C 1
ATOM 4820 O O . VAL B 1 214 ? 34.903 29.428 47.274 1.00 53.32 282 VAL B O 1
ATOM 4824 N N . ALA B 1 215 ? 34.783 27.420 46.272 1.00 53.26 283 ALA B N 1
ATOM 4825 C CA . ALA B 1 215 ? 33.483 27.713 45.664 1.00 52.47 283 ALA B CA 1
ATOM 4826 C C . ALA B 1 215 ? 32.416 27.729 46.739 1.00 49.61 283 ALA B C 1
ATOM 4827 O O . ALA B 1 215 ? 32.525 27.011 47.725 1.00 51.52 283 ALA B O 1
ATOM 4829 N N . PHE B 1 216 ? 31.403 28.570 46.550 1.00 53.33 284 PHE B N 1
ATOM 4830 C CA . PHE B 1 216 ? 30.317 28.705 47.510 1.00 60.02 284 PHE B CA 1
ATOM 4831 C C . PHE B 1 216 ? 28.955 28.794 46.821 1.00 66.28 284 PHE B C 1
ATOM 4832 O O . PHE B 1 216 ? 28.710 29.711 46.039 1.00 71.65 284 PHE B O 1
ATOM 4840 N N . GLN B 1 217 ? 28.082 27.830 47.106 1.00 62.82 285 GLN B N 1
ATOM 4841 C CA . GLN B 1 217 ? 26.715 27.838 46.597 1.00 54.56 285 GLN B CA 1
ATOM 4842 C C . GLN B 1 217 ? 25.736 27.271 47.626 1.00 73.97 285 GLN B C 1
ATOM 4843 O O . GLN B 1 217 ? 25.940 26.172 48.150 1.00 77.01 285 GLN B O 1
ATOM 4849 N N . VAL B 1 218 ? 24.661 28.013 47.882 1.00 87.67 286 VAL B N 1
ATOM 4850 C CA . VAL B 1 218 ? 23.676 27.663 48.908 1.00 100.36 286 VAL B CA 1
ATOM 4851 C C . VAL B 1 218 ? 22.963 26.312 48.744 1.00 112.39 286 VAL B C 1
ATOM 4852 O O . VAL B 1 218 ? 23.142 25.413 49.567 1.00 118.42 286 VAL B O 1
ATOM 4856 N N . TYR B 1 219 ? 22.142 26.189 47.700 1.00 113.78 287 TYR B N 1
ATOM 4857 C CA . TYR B 1 219 ? 21.257 25.031 47.505 1.00 111.90 287 TYR B CA 1
ATOM 4858 C C . TYR B 1 219 ? 19.969 25.146 48.324 1.00 107.86 287 TYR B C 1
ATOM 4859 O O . TYR B 1 219 ? 19.131 26.012 48.071 1.00 101.40 287 TYR B O 1
ATOM 4861 N N . THR B 1 224 ? 18.354 32.555 39.318 1.00 121.52 292 THR B N 1
ATOM 4862 C CA . THR B 1 224 ? 18.398 33.472 38.182 1.00 127.16 292 THR B CA 1
ATOM 4863 C C . THR B 1 224 ? 19.671 34.320 38.204 1.00 132.80 292 THR B C 1
ATOM 4864 O O . THR B 1 224 ? 19.610 35.547 38.328 1.00 133.48 292 THR B O 1
ATOM 4866 N N . GLU B 1 225 ? 20.822 33.664 38.080 1.00 130.77 293 GLU B N 1
ATOM 4867 C CA . GLU B 1 225 ? 22.100 34.358 38.207 1.00 124.30 293 GLU B CA 1
ATOM 4868 C C . GLU B 1 225 ? 23.061 34.214 37.019 1.00 114.06 293 GLU B C 1
ATOM 4869 O O . GLU B 1 225 ? 23.221 35.140 36.221 1.00 110.87 293 GLU B O 1
ATOM 4871 N N . ASN B 1 226 ? 23.675 33.039 36.902 1.00 103.82 294 ASN B N 1
ATOM 4872 C CA . ASN B 1 226 ? 24.903 32.869 36.118 1.00 96.74 294 ASN B CA 1
ATOM 4873 C C . ASN B 1 226 ? 26.057 33.688 36.713 1.00 81.74 294 ASN B C 1
ATOM 4874 O O . ASN B 1 226 ? 26.888 34.261 36.001 1.00 59.28 294 ASN B O 1
ATOM 4879 N N . ILE B 1 227 ? 26.078 33.756 38.037 1.00 80.46 295 ILE B N 1
ATOM 4880 C CA . ILE B 1 227 ? 27.217 34.307 38.744 1.00 81.72 295 ILE B CA 1
ATOM 4881 C C . ILE B 1 227 ? 27.562 33.421 39.935 1.00 83.81 295 ILE B C 1
ATOM 4882 O O . ILE B 1 227 ? 26.749 33.236 40.841 1.00 83.75 295 ILE B O 1
ATOM 4887 N N . GLY B 1 228 ? 28.765 32.858 39.912 1.00 76.82 296 GLY B N 1
ATOM 4888 C CA . GLY B 1 228 ? 29.226 32.015 40.994 1.00 77.61 296 GLY B CA 1
ATOM 4889 C C . GLY B 1 228 ? 30.039 32.796 42.002 1.00 74.57 296 GLY B C 1
ATOM 4890 O O . GLY B 1 228 ? 30.643 33.814 41.661 1.00 72.77 296 GLY B O 1
ATOM 4891 N N . TYR B 1 229 ? 30.066 32.305 43.238 1.00 68.22 297 TYR B N 1
ATOM 4892 C CA . TYR B 1 229 ? 30.808 32.960 44.312 1.00 58.72 297 TYR B CA 1
ATOM 4893 C C . TYR B 1 229 ? 31.993 32.147 44.808 1.00 52.83 297 TYR B C 1
ATOM 4894 O O . TYR B 1 229 ? 31.970 30.918 44.820 1.00 56.78 297 TYR B O 1
ATOM 4903 N N . VAL B 1 230 ? 33.040 32.846 45.219 1.00 54.02 298 VAL B N 1
ATOM 4904 C CA . VAL B 1 230 ? 34.236 32.177 45.704 1.00 55.96 298 VAL B CA 1
ATOM 4905 C C . VAL B 1 230 ? 34.801 32.848 46.941 1.00 51.58 298 VAL B C 1
ATOM 4906 O O . VAL B 1 230 ? 35.104 34.037 46.928 1.00 62.04 298 VAL B O 1
ATOM 4910 N N . ILE B 1 231 ? 34.953 32.077 48.006 1.00 38.98 299 ILE B N 1
ATOM 4911 C CA . ILE B 1 231 ? 35.703 32.536 49.159 1.00 38.70 299 ILE B CA 1
ATOM 4912 C C . ILE B 1 231 ? 37.187 32.603 48.791 1.00 48.94 299 ILE B C 1
ATOM 4913 O O . ILE B 1 231 ? 37.797 31.573 48.496 1.00 52.67 299 ILE B O 1
ATOM 4918 N N . PRO B 1 232 ? 37.771 33.817 48.788 1.00 48.45 300 PRO B N 1
ATOM 4919 C CA . PRO B 1 232 ? 39.167 33.965 48.344 1.00 52.45 300 PRO B CA 1
ATOM 4920 C C . PRO B 1 232 ? 40.209 33.389 49.305 1.00 58.68 300 PRO B C 1
ATOM 4921 O O . PRO B 1 232 ? 39.936 33.150 50.493 1.00 61.55 300 PRO B O 1
ATOM 4925 N N . THR B 1 233 ? 41.404 33.174 48.761 1.00 53.66 301 THR B N 1
ATOM 4926 C CA . THR B 1 233 ? 42.553 32.692 49.513 1.00 55.73 301 THR B CA 1
ATOM 4927 C C . THR B 1 233 ? 42.805 33.471 50.800 1.00 52.91 301 THR B C 1
ATOM 4928 O O . THR B 1 233 ? 43.101 32.881 51.839 1.00 50.27 301 THR B O 1
ATOM 4932 N N . THR B 1 234 ? 42.703 34.794 50.729 1.00 46.22 302 THR B N 1
ATOM 4933 C CA . THR B 1 234 ? 43.002 35.629 51.889 1.00 50.25 302 THR B CA 1
ATOM 4934 C C . THR B 1 234 ? 42.086 35.341 53.082 1.00 46.50 302 THR B C 1
ATOM 4935 O O . THR B 1 234 ? 42.539 35.321 54.225 1.00 44.10 302 THR B O 1
ATOM 4939 N N . VAL B 1 235 ? 40.804 35.107 52.819 1.00 43.51 303 VAL B N 1
ATOM 4940 C CA . VAL B 1 235 ? 39.874 34.786 53.888 1.00 40.12 303 VAL B CA 1
ATOM 4941 C C . VAL B 1 235 ? 40.199 33.403 54.388 1.00 48.33 303 VAL B C 1
ATOM 4942 O O . VAL B 1 235 ? 40.045 33.102 55.568 1.00 57.33 303 VAL B O 1
ATOM 4946 N N . VAL B 1 236 ? 40.655 32.560 53.473 1.00 53.00 304 VAL B N 1
ATOM 4947 C CA . VAL B 1 236 ? 41.074 31.211 53.825 1.00 55.76 304 VAL B CA 1
ATOM 4948 C C . VAL B 1 236 ? 42.326 31.201 54.687 1.00 48.48 304 VAL B C 1
ATOM 4949 O O . VAL B 1 236 ? 42.384 30.465 55.676 1.00 48.54 304 VAL B O 1
ATOM 4953 N N . SER B 1 237 ? 43.322 32.006 54.307 1.00 45.30 305 SER B N 1
ATOM 4954 C CA . SER B 1 237 ? 44.569 32.109 55.076 1.00 50.15 305 SER B CA 1
ATOM 4955 C C . SER B 1 237 ? 44.225 32.497 56.491 1.00 49.76 305 SER B C 1
ATOM 4956 O O . SER B 1 237 ? 44.666 31.860 57.444 1.00 46.70 305 SER B O 1
ATOM 4959 N N . HIS B 1 238 ? 43.420 33.550 56.610 1.00 45.45 306 HIS B N 1
ATOM 4960 C CA . HIS B 1 238 ? 43.000 34.061 57.901 1.00 45.67 306 HIS B CA 1
ATOM 4961 C C . HIS B 1 238 ? 42.444 32.942 58.756 1.00 44.91 306 HIS B C 1
ATOM 4962 O O . HIS B 1 238 ? 42.734 32.848 59.941 1.00 51.14 306 HIS B O 1
ATOM 4969 N N . PHE B 1 239 ? 41.649 32.085 58.141 1.00 44.42 307 PHE B N 1
ATOM 4970 C CA . PHE B 1 239 ? 41.071 30.968 58.856 1.00 51.59 307 PHE B CA 1
ATOM 4971 C C . PHE B 1 239 ? 42.142 29.977 59.307 1.00 52.22 307 PHE B C 1
ATOM 4972 O O . PHE B 1 239 ? 42.156 29.526 60.451 1.00 54.65 307 PHE B O 1
ATOM 4980 N N . LEU B 1 240 ? 43.046 29.636 58.406 1.00 54.85 308 LEU B N 1
ATOM 4981 C CA . LEU B 1 240 ? 44.067 28.658 58.743 1.00 56.12 308 LEU B CA 1
ATOM 4982 C C . LEU B 1 240 ? 45.007 29.155 59.839 1.00 60.24 308 LEU B C 1
ATOM 4983 O O . LEU B 1 240 ? 45.291 28.418 60.778 1.00 70.26 308 LEU B O 1
ATOM 4988 N N . THR B 1 241 ? 45.493 30.390 59.732 1.00 56.76 309 THR B N 1
ATOM 4989 C CA . THR B 1 241 ? 46.410 30.888 60.755 1.00 59.04 309 THR B CA 1
ATOM 4990 C C . THR B 1 241 ? 45.664 31.094 62.071 1.00 58.89 309 THR B C 1
ATOM 4991 O O . THR B 1 241 ? 46.220 30.881 63.150 1.00 54.10 309 THR B O 1
ATOM 4995 N N . ASP B 1 242 ? 44.395 31.480 61.979 1.00 53.95 310 ASP B N 1
ATOM 4996 C CA . ASP B 1 242 ? 43.568 31.564 63.169 1.00 53.49 310 ASP B CA 1
ATOM 4997 C C . ASP B 1 242 ? 43.682 30.223 63.887 1.00 62.79 310 ASP B C 1
ATOM 4998 O O . ASP B 1 242 ? 43.957 30.162 65.083 1.00 66.13 310 ASP B O 1
ATOM 5003 N N . TYR B 1 243 ? 43.506 29.148 63.128 1.00 63.14 311 TYR B N 1
ATOM 5004 C CA . TYR B 1 243 ? 43.497 27.795 63.675 1.00 64.02 311 TYR B CA 1
ATOM 5005 C C . TYR B 1 243 ? 44.864 27.344 64.190 1.00 67.37 311 TYR B C 1
ATOM 5006 O O . TYR B 1 243 ? 44.956 26.709 65.241 1.00 78.86 311 TYR B O 1
ATOM 5015 N N . GLU B 1 244 ? 45.926 27.663 63.457 1.00 57.13 312 GLU B N 1
ATOM 5016 C CA . GLU B 1 244 ? 47.265 27.295 63.900 1.00 64.45 312 GLU B CA 1
ATOM 5017 C C . GLU B 1 244 ? 47.614 27.977 65.215 1.00 67.32 312 GLU B C 1
ATOM 5018 O O . GLU B 1 244 ? 48.005 27.317 66.173 1.00 66.99 312 GLU B O 1
ATOM 5024 N N . ARG B 1 245 ? 47.468 29.299 65.249 1.00 67.63 313 ARG B N 1
ATOM 5025 C CA . ARG B 1 245 ? 47.707 30.084 66.460 1.00 71.68 313 ARG B CA 1
ATOM 5026 C C . ARG B 1 245 ? 46.888 29.603 67.674 1.00 70.63 313 ARG B C 1
ATOM 5027 O O . ARG B 1 245 ? 47.449 29.184 68.685 1.00 76.76 313 ARG B O 1
ATOM 5035 N N . ASN B 1 246 ? 45.567 29.687 67.575 1.00 60.39 314 ASN B N 1
ATOM 5036 C CA . ASN B 1 246 ? 44.694 29.415 68.706 1.00 57.26 314 ASN B CA 1
ATOM 5037 C C . ASN B 1 246 ? 44.163 27.984 68.817 1.00 62.70 314 ASN B C 1
ATOM 5038 O O . ASN B 1 246 ? 43.537 27.631 69.818 1.00 66.34 314 ASN B O 1
ATOM 5043 N N . GLY B 1 247 ? 44.392 27.161 67.800 1.00 58.04 315 GLY B N 1
ATOM 5044 C CA . GLY B 1 247 ? 43.854 25.810 67.809 1.00 52.95 315 GLY B CA 1
ATOM 5045 C C . GLY B 1 247 ? 42.337 25.749 67.917 1.00 56.82 315 GLY B C 1
ATOM 5046 O O . GLY B 1 247 ? 41.776 24.770 68.406 1.00 55.91 315 GLY B O 1
ATOM 5047 N N . LYS B 1 248 ? 41.674 26.796 67.435 1.00 64.61 316 LYS B N 1
ATOM 5048 C CA . LYS B 1 248 ? 40.210 26.880 67.402 1.00 56.86 316 LYS B CA 1
ATOM 5049 C C . LYS B 1 248 ? 39.809 28.162 66.672 1.00 60.43 316 LYS B C 1
ATOM 5050 O O . LYS B 1 248 ? 40.631 29.056 66.476 1.00 69.02 316 LYS B O 1
ATOM 5056 N N . TYR B 1 249 ? 38.551 28.251 66.263 1.00 55.06 317 TYR B N 1
ATOM 5057 C CA . TYR B 1 249 ? 38.112 29.362 65.423 1.00 56.82 317 TYR B CA 1
ATOM 5058 C C . TYR B 1 249 ? 37.735 30.580 66.269 1.00 63.23 317 TYR B C 1
ATOM 5059 O O . TYR B 1 249 ? 36.824 30.513 67.084 1.00 65.95 317 TYR B O 1
ATOM 5068 N N . THR B 1 250 ? 38.470 31.677 66.107 1.00 66.82 318 THR B N 1
ATOM 5069 C CA . THR B 1 250 ? 38.185 32.911 66.842 1.00 63.65 318 THR B CA 1
ATOM 5070 C C . THR B 1 250 ? 37.444 33.961 66.020 1.00 61.38 318 THR B C 1
ATOM 5071 O O . THR B 1 250 ? 37.091 35.025 66.524 1.00 63.02 318 THR B O 1
ATOM 5075 N N . GLY B 1 251 ? 37.229 33.669 64.746 1.00 60.22 319 GLY B N 1
ATOM 5076 C CA . GLY B 1 251 ? 36.426 34.534 63.903 1.00 53.50 319 GLY B CA 1
ATOM 5077 C C . GLY B 1 251 ? 37.080 35.795 63.369 1.00 49.26 319 GLY B C 1
ATOM 507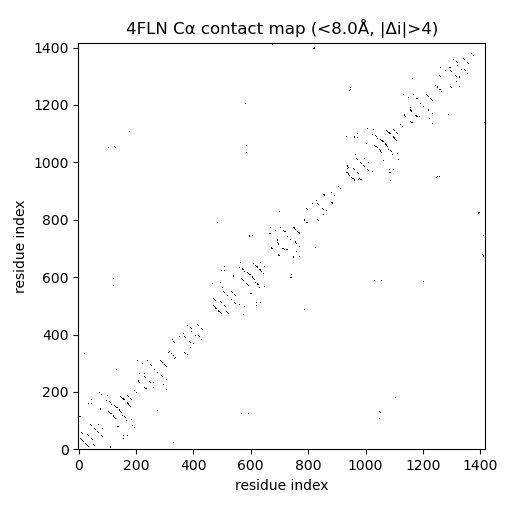8 O O . GLY B 1 251 ? 38.286 35.996 63.487 1.00 59.34 319 GLY B O 1
ATOM 5079 N N . TYR B 1 252 ? 36.254 36.634 62.756 1.00 40.92 320 TYR B N 1
ATOM 5080 C CA . TYR B 1 252 ? 36.676 37.881 62.137 1.00 42.84 320 TYR B CA 1
ATOM 5081 C C . TYR B 1 252 ? 36.103 39.082 62.900 1.00 43.60 320 TYR B C 1
ATOM 5082 O O . TYR B 1 252 ? 34.887 39.187 63.093 1.00 46.81 320 TYR B O 1
ATOM 5091 N N . PRO B 1 253 ? 36.980 39.985 63.357 1.00 42.36 321 PRO B N 1
ATOM 5092 C CA . PRO B 1 253 ? 36.510 41.061 64.235 1.00 47.70 321 PRO B CA 1
ATOM 5093 C C . PRO B 1 253 ? 35.710 42.142 63.507 1.00 42.85 321 PRO B C 1
ATOM 5094 O O . PRO B 1 253 ? 35.780 42.263 62.289 1.00 41.20 321 PRO B O 1
ATOM 5098 N N . CYS B 1 254 ? 34.939 42.908 64.268 1.00 43.50 322 CYS B N 1
ATOM 5099 C CA . CYS B 1 254 ? 34.277 44.095 63.743 1.00 46.11 322 CYS B CA 1
ATOM 5100 C C . CYS B 1 254 ? 34.669 45.305 64.591 1.00 48.33 322 CYS B C 1
ATOM 5101 O O . CYS B 1 254 ? 35.117 45.168 65.733 1.00 44.44 322 CYS B O 1
ATOM 5104 N N . LEU B 1 255 ? 34.501 46.488 64.021 1.00 43.46 323 LEU B N 1
ATOM 5105 C CA . LEU B 1 255 ? 34.866 47.717 64.697 1.00 34.73 323 LEU B CA 1
ATOM 5106 C C . LEU B 1 255 ? 33.806 48.120 65.706 1.00 44.43 323 LEU B C 1
ATOM 5107 O O . LEU B 1 255 ? 34.053 48.989 66.541 1.00 49.14 323 LEU B O 1
ATOM 5112 N N . GLY B 1 256 ? 32.627 47.502 65.605 1.00 38.25 324 GLY B N 1
ATOM 5113 C CA . GLY B 1 256 ? 31.528 47.740 66.525 1.00 36.11 324 GLY B CA 1
ATOM 5114 C C . GLY B 1 256 ? 30.832 49.084 66.404 1.00 46.49 324 GLY B C 1
ATOM 5115 O O . GLY B 1 256 ? 30.389 49.653 67.403 1.00 54.58 324 GLY B O 1
ATOM 5116 N N . VAL B 1 257 ? 30.697 49.578 65.179 1.00 47.90 325 VAL B N 1
ATOM 5117 C CA . VAL B 1 257 ? 30.267 50.957 64.964 1.00 43.03 325 VAL B CA 1
ATOM 5118 C C . VAL B 1 257 ? 29.281 51.094 63.789 1.00 42.23 325 VAL B C 1
ATOM 5119 O O . VAL B 1 257 ? 29.343 50.326 62.833 1.00 38.76 325 VAL B O 1
ATOM 5123 N N . LEU B 1 258 ? 28.372 52.067 63.875 1.00 45.88 326 LEU B N 1
ATOM 5124 C CA . LEU B 1 258 ? 27.359 52.303 62.838 1.00 44.25 326 LEU B CA 1
ATOM 5125 C C . LEU B 1 258 ? 27.643 53.613 62.097 1.00 43.60 326 LEU B C 1
ATOM 5126 O O . LEU B 1 258 ? 27.476 54.694 62.656 1.00 49.93 326 LEU B O 1
ATOM 5131 N N . LEU B 1 259 ? 28.040 53.505 60.830 1.00 43.86 327 LEU B N 1
ATOM 5132 C CA . LEU B 1 259 ? 28.584 54.636 60.054 1.00 45.56 327 LEU B CA 1
ATOM 5133 C C . LEU B 1 259 ? 27.629 55.318 59.064 1.00 41.93 327 LEU B C 1
ATOM 5134 O O . LEU B 1 259 ? 26.772 54.688 58.447 1.00 43.66 327 LEU B O 1
ATOM 5139 N N . GLN B 1 260 ? 27.795 56.620 58.915 1.00 37.23 328 GLN B N 1
ATOM 5140 C CA . GLN B 1 260 ? 27.058 57.360 57.903 1.00 38.70 328 GLN B CA 1
ATOM 5141 C C . GLN B 1 260 ? 28.049 57.954 56.891 1.00 40.36 328 GLN B C 1
ATOM 5142 O O . GLN B 1 260 ? 29.072 58.522 57.280 1.00 37.40 328 GLN B O 1
ATOM 5148 N N . LYS B 1 261 ? 27.755 57.799 55.600 1.00 36.74 329 LYS B N 1
ATOM 5149 C CA . LYS B 1 261 ? 28.556 58.424 54.545 1.00 43.14 329 LYS B CA 1
ATOM 5150 C C . LYS B 1 261 ? 28.418 59.953 54.596 1.00 44.71 329 LYS B C 1
ATOM 5151 O O . LYS B 1 261 ? 27.338 60.463 54.897 1.00 45.10 329 LYS B O 1
ATOM 5157 N N . LEU B 1 262 ? 29.499 60.692 54.336 1.00 39.91 330 LEU B N 1
ATOM 5158 C CA . LEU B 1 262 ? 29.335 62.137 54.218 1.00 44.03 330 LEU B CA 1
ATOM 5159 C C . LEU B 1 262 ? 29.602 62.554 52.788 1.00 48.89 330 LEU B C 1
ATOM 5160 O O . LEU B 1 262 ? 30.730 62.878 52.424 1.00 54.65 330 LEU B O 1
ATOM 5165 N N . GLU B 1 263 ? 28.532 62.600 52.001 1.00 47.44 331 GLU B N 1
ATOM 5166 C CA . GLU B 1 263 ? 28.538 63.148 50.656 1.00 41.77 331 GLU B CA 1
ATOM 5167 C C . GLU B 1 263 ? 28.203 64.640 50.677 1.00 47.52 331 GLU B C 1
ATOM 5168 O O . GLU B 1 263 ? 28.811 65.444 49.977 1.00 62.21 331 GLU B O 1
ATOM 5174 N N . ASN B 1 264 ? 27.225 65.001 51.499 1.00 48.87 332 ASN B N 1
ATOM 5175 C CA . ASN B 1 264 ? 26.702 66.360 51.510 1.00 44.96 332 ASN B CA 1
ATOM 5176 C C . ASN B 1 264 ? 27.664 67.411 52.037 1.00 47.24 332 ASN B C 1
ATOM 5177 O O . ASN B 1 264 ? 28.246 67.247 53.100 1.00 53.68 332 ASN B O 1
ATOM 5182 N N . PRO B 1 265 ? 27.822 68.506 51.288 1.00 56.50 333 PRO B N 1
ATOM 5183 C CA . PRO B 1 265 ? 28.759 69.585 51.606 1.00 52.42 333 PRO B CA 1
ATOM 5184 C C . PRO B 1 265 ? 28.567 70.131 53.012 1.00 51.59 333 PRO B C 1
ATOM 5185 O O . PRO B 1 265 ? 29.539 70.268 53.760 1.00 49.04 333 PRO B O 1
ATOM 5189 N N . ALA B 1 266 ? 27.317 70.425 53.364 1.00 47.76 334 ALA B N 1
ATOM 5190 C CA . ALA B 1 266 ? 27.004 71.104 54.621 1.00 47.13 334 ALA B CA 1
ATOM 5191 C C . ALA B 1 266 ? 27.311 70.220 55.832 1.00 42.96 334 ALA B C 1
ATOM 5192 O O . ALA B 1 266 ? 27.875 70.679 56.827 1.00 36.96 334 ALA B O 1
ATOM 5194 N N . LEU B 1 267 ? 26.945 68.950 55.741 1.00 28.90 335 LEU B N 1
ATOM 5195 C CA . LEU B 1 267 ? 27.391 67.990 56.728 1.00 32.63 335 LEU B CA 1
ATOM 5196 C C . LEU B 1 267 ? 28.876 68.177 56.983 1.00 33.88 335 LEU B C 1
ATOM 5197 O O . LEU B 1 267 ? 29.292 68.522 58.085 1.00 36.30 335 LEU B O 1
ATOM 5202 N N . ARG B 1 268 ? 29.678 67.944 55.951 1.00 45.91 336 ARG B N 1
ATOM 5203 C CA . ARG B 1 268 ? 31.129 68.004 56.084 1.00 42.96 336 ARG B CA 1
ATOM 5204 C C . ARG B 1 268 ? 31.601 69.334 56.651 1.00 46.13 336 ARG B C 1
ATOM 5205 O O . ARG B 1 268 ? 32.475 69.366 57.519 1.00 54.59 336 ARG B O 1
ATOM 5213 N N . GLU B 1 269 ? 31.015 70.429 56.177 1.00 41.88 337 GLU B N 1
ATOM 5214 C CA . GLU B 1 269 ? 31.373 71.750 56.688 1.00 45.42 337 GLU B CA 1
ATOM 5215 C C . GLU B 1 269 ? 31.013 71.872 58.176 1.00 45.78 337 GLU B C 1
ATOM 5216 O O . GLU B 1 269 ? 31.814 72.329 58.996 1.00 49.42 337 GLU B O 1
ATOM 5222 N N . CYS B 1 270 ? 29.807 71.445 58.518 1.00 38.55 338 CYS B N 1
ATOM 5223 C CA . CYS B 1 270 ? 29.337 71.477 59.894 1.00 49.41 338 CYS B CA 1
ATOM 5224 C C . CYS B 1 270 ? 30.266 70.690 60.809 1.00 52.58 338 CYS B C 1
ATOM 5225 O O . CYS B 1 270 ? 30.594 71.127 61.905 1.00 52.48 338 CYS B O 1
ATOM 5228 N N . LEU B 1 271 ? 30.692 69.525 60.343 1.00 55.49 339 LEU B N 1
ATOM 5229 C CA . LEU B 1 271 ? 31.531 68.641 61.136 1.00 57.92 339 LEU B CA 1
ATOM 5230 C C . LEU B 1 271 ? 33.012 69.028 61.119 1.00 60.88 339 LEU B C 1
ATOM 5231 O O . LEU B 1 271 ? 33.817 68.448 61.845 1.00 58.82 339 LEU B O 1
ATOM 5236 N N . LYS B 1 272 ? 33.357 70.018 60.301 1.00 63.47 340 LYS B N 1
ATOM 5237 C CA . LYS B 1 272 ? 34.735 70.485 60.193 1.00 66.83 340 LYS B CA 1
ATOM 5238 C C . LYS B 1 272 ? 35.645 69.396 59.652 1.00 62.43 340 LYS B C 1
ATOM 5239 O O . LYS B 1 272 ? 36.749 69.188 60.154 1.00 58.45 340 LYS B O 1
ATOM 5245 N N . VAL B 1 273 ? 35.166 68.708 58.623 1.00 65.16 341 VAL B N 1
ATOM 5246 C CA . VAL B 1 273 ? 35.953 67.710 57.911 1.00 73.30 341 VAL B CA 1
ATOM 5247 C C . VAL B 1 273 ? 36.556 68.327 56.652 1.00 90.93 341 VAL B C 1
ATOM 5248 O O . VAL B 1 273 ? 35.823 68.794 55.783 1.00 104.79 341 VAL B O 1
ATOM 5252 N N . PRO B 1 274 ? 37.894 68.358 56.558 1.00 95.47 342 PRO B N 1
ATOM 5253 C CA . PRO B 1 274 ? 38.570 68.893 55.365 1.00 101.34 342 PRO B CA 1
ATOM 5254 C C . PRO B 1 274 ? 38.617 67.939 54.156 1.00 99.54 342 PRO B C 1
ATOM 5255 O O . PRO B 1 274 ? 38.673 66.713 54.301 1.00 90.43 342 PRO B O 1
ATOM 5259 N N . THR B 1 275 ? 38.630 68.539 52.968 1.00 106.37 343 THR B N 1
ATOM 5260 C CA . THR B 1 275 ? 38.575 67.834 51.685 1.00 110.03 343 THR B CA 1
ATOM 5261 C C . THR B 1 275 ? 37.420 66.845 51.614 1.00 106.02 343 THR B C 1
ATOM 5262 O O . THR B 1 275 ? 36.348 67.088 52.173 1.00 105.02 343 THR B O 1
ATOM 5266 N N . ASN B 1 276 ? 37.650 65.715 50.951 1.00 99.34 344 ASN B N 1
ATOM 5267 C CA . ASN B 1 276 ? 36.656 64.655 50.933 1.00 95.11 344 ASN B CA 1
ATOM 5268 C C . ASN B 1 276 ? 37.197 63.410 51.619 1.00 87.84 344 ASN B C 1
ATOM 5269 O O . ASN B 1 276 ? 37.912 62.613 51.010 1.00 87.89 344 ASN B O 1
ATOM 5274 N N . GLU B 1 277 ? 36.789 63.215 52.868 1.00 75.81 345 GLU B N 1
ATOM 5275 C CA . GLU B 1 277 ? 37.251 62.090 53.665 1.00 58.50 345 GLU B CA 1
ATOM 5276 C C . GLU B 1 277 ? 36.314 61.854 54.835 1.00 54.24 345 GLU B C 1
ATOM 5277 O O . GLU B 1 277 ? 35.615 62.762 55.284 1.00 58.43 345 GLU B O 1
ATOM 5283 N N . GLY B 1 278 ? 36.321 60.637 55.350 1.00 37.76 346 GLY B N 1
ATOM 5284 C CA . GLY B 1 278 ? 35.639 60.370 56.593 1.00 37.76 346 GLY B CA 1
ATOM 5285 C C . GLY B 1 278 ? 34.213 59.889 56.532 1.00 41.25 346 GLY B C 1
ATOM 5286 O O . GLY B 1 278 ? 33.422 60.265 55.670 1.00 45.82 346 GLY B O 1
ATOM 5287 N N . VAL B 1 279 ? 33.885 59.061 57.507 1.00 40.34 347 VAL B N 1
ATOM 5288 C CA . VAL B 1 279 ? 32.534 58.595 57.703 1.00 35.12 347 VAL B CA 1
ATOM 5289 C C . VAL B 1 279 ? 32.132 58.966 59.135 1.00 38.88 347 VAL B C 1
ATOM 5290 O O . VAL B 1 279 ? 32.959 58.922 60.044 1.00 47.10 347 VAL B O 1
ATOM 5294 N N . LEU B 1 280 ? 30.877 59.370 59.322 1.00 39.94 348 LEU B N 1
ATOM 5295 C CA . LEU B 1 280 ? 30.379 59.805 60.630 1.00 38.73 348 LEU B CA 1
ATOM 5296 C C . LEU B 1 280 ? 29.910 58.635 61.506 1.00 41.43 348 LEU B C 1
ATOM 5297 O O . LEU B 1 280 ? 29.206 57.741 61.040 1.00 35.63 348 LEU B O 1
ATOM 5302 N N . VAL B 1 281 ? 30.306 58.642 62.776 1.00 35.97 349 VAL B N 1
ATOM 5303 C CA . VAL B 1 281 ? 29.904 57.580 63.672 1.00 35.29 349 VAL B CA 1
ATOM 5304 C C . VAL B 1 281 ? 28.537 57.905 64.242 1.00 44.16 349 VAL B C 1
ATOM 5305 O O . VAL B 1 281 ? 28.365 58.885 64.966 1.00 52.54 349 VAL B O 1
ATOM 5309 N N . ARG B 1 282 ? 27.558 57.098 63.854 1.00 48.27 350 ARG B N 1
ATOM 5310 C CA . ARG B 1 282 ? 26.173 57.241 64.294 1.00 47.89 350 ARG B CA 1
ATOM 5311 C C . ARG B 1 282 ? 25.817 56.503 65.584 1.00 53.16 350 ARG B C 1
ATOM 5312 O O . ARG B 1 282 ? 25.016 56.975 66.381 1.00 48.39 350 ARG B O 1
ATOM 5320 N N . ARG B 1 283 ? 26.388 55.317 65.753 1.00 54.05 351 ARG B N 1
ATOM 5321 C CA . ARG B 1 283 ? 26.101 54.488 66.913 1.00 48.74 351 ARG B CA 1
ATOM 5322 C C . ARG B 1 283 ? 27.284 53.565 67.186 1.00 46.74 351 ARG B C 1
ATOM 5323 O O . ARG B 1 283 ? 28.043 53.230 66.275 1.00 48.57 351 ARG B O 1
ATOM 5331 N N . VAL B 1 284 ? 27.430 53.160 68.444 1.00 41.88 352 VAL B N 1
ATOM 5332 C CA . VAL B 1 284 ? 28.465 52.219 68.853 1.00 45.67 352 VAL B CA 1
ATOM 5333 C C . VAL B 1 284 ? 27.827 51.054 69.602 1.00 43.41 352 VAL B C 1
ATOM 5334 O O . VAL B 1 284 ? 26.830 51.227 70.301 1.00 45.40 352 VAL B O 1
ATOM 5338 N N . GLU B 1 285 ? 28.399 49.868 69.450 1.00 42.12 353 GLU B N 1
ATOM 5339 C CA . GLU B 1 285 ? 27.960 48.712 70.221 1.00 45.47 353 GLU B CA 1
ATOM 5340 C C . GLU B 1 285 ? 28.527 48.718 71.645 1.00 50.47 353 GLU B C 1
ATOM 5341 O O . GLU B 1 285 ? 29.739 48.754 71.847 1.00 51.80 353 GLU B O 1
ATOM 5347 N N . PRO B 1 286 ? 27.637 48.663 72.642 1.00 48.87 354 PRO B N 1
ATOM 5348 C CA . PRO B 1 286 ? 28.011 48.679 74.060 1.00 44.38 354 PRO B CA 1
ATOM 5349 C C . PRO B 1 286 ? 28.952 47.555 74.466 1.00 47.88 354 PRO B C 1
ATOM 5350 O O . PRO B 1 286 ? 29.677 47.733 75.436 1.00 60.58 354 PRO B O 1
ATOM 5354 N N . THR B 1 287 ? 28.947 46.423 73.768 1.00 38.08 355 THR B N 1
ATOM 5355 C CA . THR B 1 287 ? 29.828 45.328 74.168 1.00 43.49 355 THR B CA 1
ATOM 5356 C C . THR B 1 287 ? 31.192 45.390 73.513 1.00 43.24 355 THR B C 1
ATOM 5357 O O . THR B 1 287 ? 32.045 44.556 73.799 1.00 46.15 355 THR B O 1
ATOM 5361 N N . SER B 1 288 ? 31.403 46.382 72.654 1.00 46.15 356 SER B N 1
ATOM 5362 C CA . SER B 1 288 ? 32.671 46.517 71.938 1.00 46.55 356 SER B CA 1
ATOM 5363 C C . SER B 1 288 ? 33.556 47.573 72.603 1.00 45.84 356 SER B C 1
ATOM 5364 O O . SER B 1 288 ? 33.049 48.503 73.235 1.00 36.37 356 SER B O 1
ATOM 5367 N N . ASP B 1 289 ? 34.873 47.389 72.510 1.00 47.34 357 ASP B N 1
ATOM 5368 C CA . ASP B 1 289 ? 35.823 48.324 73.104 1.00 49.38 357 ASP B CA 1
ATOM 5369 C C . ASP B 1 289 ? 35.641 49.745 72.585 1.00 49.94 357 ASP B C 1
ATOM 5370 O O . ASP B 1 289 ? 35.990 50.715 73.265 1.00 51.88 357 ASP B O 1
ATOM 5375 N N . ALA B 1 290 ? 35.050 49.881 71.404 1.00 45.47 358 ALA B N 1
ATOM 5376 C CA . ALA B 1 290 ? 34.689 51.205 70.948 1.00 42.04 358 ALA B CA 1
ATOM 5377 C C . ALA B 1 290 ? 33.615 51.588 71.940 1.00 64.05 358 ALA B C 1
ATOM 5378 O O . ALA B 1 290 ? 33.317 50.816 72.851 1.00 85.60 358 ALA B O 1
ATOM 5380 N N . SER B 1 291 ? 33.055 52.777 71.824 1.00 61.89 359 SER B N 1
ATOM 5381 C CA . SER B 1 291 ? 32.062 53.214 72.810 1.00 67.92 359 SER B CA 1
ATOM 5382 C C . SER B 1 291 ? 32.678 53.467 74.184 1.00 56.51 359 SER B C 1
ATOM 5383 O O . SER B 1 291 ? 32.105 54.196 74.989 1.00 61.76 359 SER B O 1
ATOM 5386 N N . LYS B 1 292 ? 33.855 52.900 74.440 1.00 41.79 360 LYS B N 1
ATOM 5387 C CA . LYS B 1 292 ? 34.699 53.392 75.516 1.00 42.55 360 LYS B CA 1
ATOM 5388 C C . LYS B 1 292 ? 35.682 54.384 74.914 1.00 45.95 360 LYS B C 1
ATOM 5389 O O . LYS B 1 292 ? 36.359 55.111 75.624 1.00 58.78 360 LYS B O 1
ATOM 5395 N N . VAL B 1 293 ? 35.710 54.424 73.588 1.00 43.83 361 VAL B N 1
ATOM 5396 C CA . VAL B 1 293 ? 36.737 55.110 72.818 1.00 43.90 361 VAL B CA 1
ATOM 5397 C C . VAL B 1 293 ? 36.130 56.113 71.834 1.00 48.70 361 VAL B C 1
ATOM 5398 O O . VAL B 1 293 ? 36.536 57.270 71.808 1.00 43.37 361 VAL B O 1
ATOM 5402 N N . LEU B 1 294 ? 35.270 55.623 70.937 1.00 52.01 362 LEU B N 1
ATOM 5403 C CA . LEU B 1 294 ? 34.474 56.467 70.033 1.00 47.99 362 LEU B CA 1
ATOM 5404 C C . LEU B 1 294 ? 33.156 57.018 70.624 1.00 49.09 362 LEU B C 1
ATOM 5405 O O . LEU B 1 294 ? 32.608 56.446 71.569 1.00 43.39 362 LEU B O 1
ATOM 5410 N N . LYS B 1 295 ? 32.663 58.125 70.060 1.00 42.93 363 LYS B N 1
ATOM 5411 C CA . LYS B 1 295 ? 31.359 58.690 70.416 1.00 43.12 363 LYS B CA 1
ATOM 5412 C C . LYS B 1 295 ? 30.572 59.094 69.174 1.00 47.81 363 LYS B C 1
ATOM 5413 O O . LYS B 1 295 ? 31.160 59.388 68.134 1.00 48.76 363 LYS B O 1
ATOM 5419 N N . GLU B 1 296 ? 29.245 59.144 69.286 1.00 46.96 364 GLU B N 1
ATOM 5420 C CA . GLU B 1 296 ? 28.432 59.665 68.194 1.00 48.37 364 GLU B CA 1
ATOM 5421 C C . GLU B 1 296 ? 28.961 61.037 67.833 1.00 44.32 364 GLU B C 1
ATOM 5422 O O . GLU B 1 296 ? 29.158 61.874 68.708 1.00 49.58 364 GLU B O 1
ATOM 5428 N N . GLY B 1 297 ? 29.183 61.283 66.550 1.00 43.43 365 GLY B N 1
ATOM 5429 C CA . GLY B 1 297 ? 29.667 62.583 66.125 1.00 45.91 365 GLY B CA 1
ATOM 5430 C C . GLY B 1 297 ? 31.142 62.564 65.770 1.00 52.34 365 GLY B C 1
ATOM 5431 O O . GLY B 1 297 ? 31.676 63.532 65.227 1.00 60.51 365 GLY B O 1
ATOM 5432 N N . ASP B 1 298 ? 31.804 61.455 66.085 1.00 44.16 366 ASP B N 1
ATOM 5433 C CA . ASP B 1 298 ? 33.171 61.236 65.637 1.00 43.44 366 ASP B CA 1
ATOM 5434 C C . ASP B 1 298 ? 33.205 60.933 64.139 1.00 47.72 366 ASP B C 1
ATOM 5435 O O . ASP B 1 298 ? 32.353 60.214 63.607 1.00 52.85 366 ASP B O 1
ATOM 5440 N N . VAL B 1 299 ? 34.190 61.488 63.454 1.00 37.43 367 VAL B N 1
ATOM 5441 C CA . VAL B 1 299 ? 34.357 61.177 62.055 1.00 34.28 367 VAL B CA 1
ATOM 5442 C C . VAL B 1 299 ? 35.617 60.367 61.914 1.00 36.10 367 VAL B C 1
ATOM 5443 O O . VAL B 1 299 ? 36.702 60.914 62.052 1.00 48.30 367 VAL B O 1
ATOM 5447 N N . ILE B 1 300 ? 35.511 59.071 61.636 1.00 34.11 368 ILE B N 1
ATOM 5448 C CA . ILE B 1 300 ? 36.756 58.350 61.448 1.00 39.86 368 ILE B CA 1
ATOM 5449 C C . ILE B 1 300 ? 37.361 58.775 60.112 1.00 45.27 368 ILE B C 1
ATOM 5450 O O . ILE B 1 300 ? 36.674 58.898 59.096 1.00 40.57 368 ILE B O 1
ATOM 5455 N N . VAL B 1 301 ? 38.661 59.012 60.156 1.00 47.78 369 VAL B N 1
ATOM 5456 C CA . VAL B 1 301 ? 39.411 59.662 59.095 1.00 49.34 369 VAL B CA 1
ATOM 5457 C C . VAL B 1 301 ? 40.499 58.721 58.540 1.00 52.96 369 VAL B C 1
ATOM 5458 O O . VAL B 1 301 ? 40.648 58.559 57.332 1.00 56.10 369 VAL B O 1
ATOM 5462 N N . SER B 1 302 ? 41.325 58.182 59.422 1.00 48.15 370 SER B N 1
ATOM 5463 C CA . SER B 1 302 ? 42.276 57.161 59.014 1.00 42.24 370 SER B CA 1
ATOM 5464 C C . SER B 1 302 ? 42.050 55.860 59.776 1.00 46.06 370 SER B C 1
ATOM 5465 O O . SER B 1 302 ? 41.397 55.842 60.815 1.00 47.97 370 SER B O 1
ATOM 5468 N N . PHE B 1 303 ? 42.562 54.764 59.231 1.00 37.98 371 PHE B N 1
ATOM 5469 C CA . PHE B 1 303 ? 42.571 53.496 59.936 1.00 36.10 371 PHE B CA 1
ATOM 5470 C C . PHE B 1 303 ? 43.915 52.843 59.660 1.00 42.43 371 PHE B C 1
ATOM 5471 O O . PHE B 1 303 ? 44.217 52.550 58.508 1.00 48.88 371 PHE B O 1
ATOM 5479 N N . ASP B 1 304 ? 44.716 52.605 60.698 1.00 43.76 372 ASP B N 1
ATOM 5480 C CA . ASP B 1 304 ? 46.085 52.109 60.518 1.00 43.15 372 ASP B CA 1
ATOM 5481 C C . ASP B 1 304 ? 46.828 52.953 59.476 1.00 49.95 372 ASP B C 1
ATOM 5482 O O . ASP B 1 304 ? 47.565 52.422 58.644 1.00 50.59 372 ASP B O 1
ATOM 5487 N N . ASP B 1 305 ? 46.605 54.264 59.529 1.00 54.44 373 ASP B N 1
ATOM 5488 C CA . ASP B 1 305 ? 47.227 55.249 58.628 1.00 61.37 373 ASP B CA 1
ATOM 5489 C C . ASP B 1 305 ? 46.876 55.113 57.140 1.00 58.89 373 ASP B C 1
ATOM 5490 O O . ASP B 1 305 ? 47.579 55.651 56.280 1.00 61.72 373 ASP B O 1
ATOM 5495 N N . LEU B 1 306 ? 45.771 54.438 56.844 1.00 51.50 374 LEU B N 1
ATOM 5496 C CA . LEU B 1 306 ? 45.170 54.509 55.517 1.00 51.51 374 LEU B CA 1
ATOM 5497 C C . LEU B 1 306 ? 43.979 55.455 55.605 1.00 51.15 374 LEU B C 1
ATOM 5498 O O . LEU B 1 306 ? 43.156 55.338 56.510 1.00 56.98 374 LEU B O 1
ATOM 5503 N N . HIS B 1 307 ? 43.896 56.405 54.684 1.00 50.45 375 HIS B N 1
ATOM 5504 C CA . HIS B 1 307 ? 42.825 57.392 54.728 1.00 49.95 375 HIS B CA 1
ATOM 5505 C C . HIS B 1 307 ? 41.498 56.828 54.245 1.00 46.47 375 HIS B C 1
ATOM 5506 O O . HIS B 1 307 ? 41.450 56.052 53.295 1.00 58.33 375 HIS B O 1
ATOM 5513 N N . VAL B 1 308 ? 40.423 57.244 54.905 1.00 39.83 376 VAL B N 1
ATOM 5514 C CA . VAL B 1 308 ? 39.069 56.775 54.619 1.00 31.75 376 VAL B CA 1
ATOM 5515 C C . VAL B 1 308 ? 38.268 57.888 53.961 1.00 38.20 376 VAL B C 1
ATOM 5516 O O . VAL B 1 308 ? 38.178 58.992 54.514 1.00 36.58 376 VAL B O 1
ATOM 5520 N N . GLY B 1 309 ? 37.679 57.602 52.796 1.00 34.57 377 GLY B N 1
ATOM 5521 C CA . GLY B 1 309 ? 36.963 58.615 52.021 1.00 38.31 377 GLY B CA 1
ATOM 5522 C C . GLY B 1 309 ? 35.539 58.988 52.436 1.00 47.30 377 GLY B C 1
ATOM 5523 O O . GLY B 1 309 ? 35.016 58.495 53.432 1.00 50.80 377 GLY B O 1
ATOM 5524 N N . CYS B 1 310 ? 34.916 59.870 51.658 1.00 55.47 378 CYS B N 1
ATOM 5525 C CA . CYS B 1 310 ? 33.495 60.218 51.800 1.00 60.41 378 CYS B CA 1
ATOM 5526 C C . CYS B 1 310 ? 32.607 58.971 51.972 1.00 61.87 378 CYS B C 1
ATOM 5527 O O . CYS B 1 310 ? 31.883 58.825 52.965 1.00 52.10 378 CYS B O 1
ATOM 5530 N N . GLU B 1 311 ? 32.625 58.098 50.972 1.00 60.14 379 GLU B N 1
ATOM 5531 C CA . GLU B 1 311 ? 32.003 56.795 51.109 1.00 60.49 379 GLU B CA 1
ATOM 5532 C C . GLU B 1 311 ? 32.949 55.980 51.980 1.00 58.57 379 GLU B C 1
ATOM 5533 O O . GLU B 1 311 ? 33.894 56.514 52.550 1.00 72.75 379 GLU B O 1
ATOM 5539 N N . GLY B 1 312 ? 32.714 54.692 52.113 1.00 45.33 380 GLY B N 1
ATOM 5540 C CA . GLY B 1 312 ? 33.513 53.943 53.057 1.00 55.52 380 GLY B CA 1
ATOM 5541 C C . GLY B 1 312 ? 34.903 53.531 52.607 1.00 56.56 380 GLY B C 1
ATOM 5542 O O . GLY B 1 312 ? 35.637 52.926 53.377 1.00 50.49 380 GLY B O 1
ATOM 5543 N N . THR B 1 313 ? 35.285 53.850 51.379 1.00 57.48 381 THR B N 1
ATOM 5544 C CA . THR B 1 313 ? 36.414 53.133 50.781 1.00 60.83 381 THR B CA 1
ATOM 5545 C C . THR B 1 313 ? 37.795 53.558 51.277 1.00 57.93 381 THR B C 1
ATOM 5546 O O . THR B 1 313 ? 37.927 54.434 52.124 1.00 59.40 381 THR B O 1
ATOM 5550 N N . VAL B 1 314 ? 38.822 52.955 50.691 1.00 65.42 382 VAL B N 1
ATOM 5551 C CA . VAL B 1 314 ? 40.166 52.973 51.250 1.00 60.22 382 VAL B CA 1
ATOM 5552 C C . VAL B 1 314 ? 41.129 52.307 50.259 1.00 57.51 382 VAL B C 1
ATOM 5553 O O . VAL B 1 314 ? 40.759 51.359 49.577 1.00 55.34 382 VAL B O 1
ATOM 5557 N N . PRO B 1 315 ? 42.363 52.823 50.153 1.00 67.08 383 PRO B N 1
ATOM 5558 C CA . PRO B 1 315 ? 43.362 52.230 49.254 1.00 75.08 383 PRO B CA 1
ATOM 5559 C C . PRO B 1 315 ? 43.522 50.719 49.442 1.00 74.86 383 PRO B C 1
ATOM 5560 O O . PRO B 1 315 ? 43.612 50.222 50.563 1.00 74.07 383 PRO B O 1
ATOM 5564 N N . PHE B 1 316 ? 43.559 49.996 48.332 1.00 76.77 384 PHE B N 1
ATOM 5565 C CA . PHE B 1 316 ? 43.513 48.544 48.373 1.00 85.50 384 PHE B CA 1
ATOM 5566 C C . PHE B 1 316 ? 44.744 47.966 47.687 1.00 95.43 384 PHE B C 1
ATOM 5567 O O . PHE B 1 316 ? 45.675 47.492 48.336 1.00 99.57 384 PHE B O 1
ATOM 5575 N N . ARG B 1 317 ? 44.734 48.019 46.363 1.00 99.66 385 ARG B N 1
ATOM 5576 C CA . ARG B 1 317 ? 45.880 47.635 45.554 1.00 106.26 385 ARG B CA 1
ATOM 5577 C C . ARG B 1 317 ? 45.974 48.670 44.436 1.00 112.40 385 ARG B C 1
ATOM 5578 O O . ARG B 1 317 ? 45.053 49.469 44.250 1.00 119.81 385 ARG B O 1
ATOM 5586 N N . SER B 1 318 ? 47.057 48.636 43.674 1.00 104.59 386 SER B N 1
ATOM 5587 C CA . SER B 1 318 ? 47.558 49.823 42.990 1.00 99.65 386 SER B CA 1
ATOM 5588 C C . SER B 1 318 ? 46.503 50.719 42.320 1.00 104.95 386 SER B C 1
ATOM 5589 O O . SER B 1 318 ? 46.518 51.936 42.514 1.00 103.97 386 SER B O 1
ATOM 5592 N N . SER B 1 319 ? 45.605 50.138 41.531 1.00 109.12 387 SER B N 1
ATOM 5593 C CA . SER B 1 319 ? 44.573 50.930 40.855 1.00 107.80 387 SER B CA 1
ATOM 5594 C C . SER B 1 319 ? 43.220 50.909 41.578 1.00 106.87 387 SER B C 1
ATOM 5595 O O . SER B 1 319 ? 42.250 51.525 41.124 1.00 102.08 387 SER B O 1
ATOM 5598 N N . GLU B 1 320 ? 43.161 50.208 42.708 1.00 108.70 388 GLU B N 1
ATOM 5599 C CA . GLU B 1 320 ? 41.879 49.834 43.302 1.00 105.92 388 GLU B CA 1
ATOM 5600 C C . GLU B 1 320 ? 41.596 50.429 44.682 1.00 96.82 388 GLU B C 1
ATOM 5601 O O . GLU B 1 320 ? 42.508 50.765 45.436 1.00 86.14 388 GLU B O 1
ATOM 5607 N N . ARG B 1 321 ? 40.312 50.542 45.004 1.00 98.86 389 ARG B N 1
ATOM 5608 C CA . ARG B 1 321 ? 39.880 50.908 46.348 1.00 96.24 389 ARG B CA 1
ATOM 5609 C C . ARG B 1 321 ? 39.005 49.800 46.939 1.00 83.33 389 ARG B C 1
ATOM 5610 O O . ARG B 1 321 ? 38.518 48.937 46.214 1.00 80.75 389 ARG B O 1
ATOM 5618 N N . ILE B 1 322 ? 38.835 49.811 48.258 1.00 75.59 390 ILE B N 1
ATOM 5619 C CA . ILE B 1 322 ? 38.061 48.775 48.944 1.00 59.54 390 ILE B CA 1
ATOM 5620 C C . ILE B 1 322 ? 37.296 49.322 50.143 1.00 50.22 390 ILE B C 1
ATOM 5621 O O . ILE B 1 322 ? 37.771 50.210 50.859 1.00 47.42 390 ILE B O 1
ATOM 5626 N N . ALA B 1 323 ? 36.111 48.775 50.368 1.00 47.29 391 ALA B N 1
ATOM 5627 C CA . ALA B 1 323 ? 35.320 49.166 51.520 1.00 44.36 391 ALA B CA 1
ATOM 5628 C C . ALA B 1 323 ? 36.149 49.042 52.794 1.00 55.76 391 ALA B C 1
ATOM 5629 O O . ALA B 1 323 ? 36.886 48.073 53.002 1.00 51.74 391 ALA B O 1
ATOM 5631 N N . PHE B 1 324 ? 36.011 50.058 53.632 1.00 58.94 392 PHE B N 1
ATOM 5632 C CA . PHE B 1 324 ? 36.706 50.175 54.896 1.00 54.75 392 PHE B CA 1
ATOM 5633 C C . PHE B 1 324 ? 36.622 48.858 55.675 1.00 57.98 392 PHE B C 1
ATOM 5634 O O . PHE B 1 324 ? 37.606 48.422 56.290 1.00 58.75 392 PHE B O 1
ATOM 5642 N N . ARG B 1 325 ? 35.461 48.206 55.617 1.00 47.18 393 ARG B N 1
ATOM 5643 C CA . ARG B 1 325 ? 35.267 46.931 56.305 1.00 53.02 393 ARG B CA 1
ATOM 5644 C C . ARG B 1 325 ? 36.427 45.947 56.094 1.00 57.35 393 ARG B C 1
ATOM 5645 O O . ARG B 1 325 ? 36.844 45.265 57.037 1.00 52.99 393 ARG B O 1
ATOM 5653 N N . TYR B 1 326 ? 36.953 45.883 54.870 1.00 47.19 394 TYR B N 1
ATOM 5654 C CA . TYR B 1 326 ? 38.021 44.935 54.551 1.00 41.05 394 TYR B CA 1
ATOM 5655 C C . TYR B 1 326 ? 39.200 44.968 55.531 1.00 45.55 394 TYR B C 1
ATOM 5656 O O . TYR B 1 326 ? 39.653 43.920 55.994 1.00 39.23 394 TYR B O 1
ATOM 5665 N N . LEU B 1 327 ? 39.706 46.160 55.837 1.00 48.23 395 LEU B N 1
ATOM 5666 C CA . LEU B 1 327 ? 40.829 46.265 56.762 1.00 53.78 395 LEU B CA 1
ATOM 5667 C C . LEU B 1 327 ? 40.438 45.650 58.088 1.00 52.91 395 LEU B C 1
ATOM 5668 O O . LEU B 1 327 ? 41.172 44.853 58.660 1.00 53.89 395 LEU B O 1
ATOM 5673 N N . ILE B 1 328 ? 39.262 46.028 58.568 1.00 54.39 396 ILE B N 1
ATOM 5674 C CA . ILE B 1 328 ? 38.770 45.541 59.840 1.00 53.75 396 ILE B CA 1
ATOM 5675 C C . ILE B 1 328 ? 38.753 44.015 59.875 1.00 50.35 396 ILE B C 1
ATOM 5676 O O . ILE B 1 328 ? 39.116 43.405 60.880 1.00 52.15 396 ILE B O 1
ATOM 5681 N N . SER B 1 329 ? 38.343 43.404 58.768 1.00 39.83 397 SER B N 1
ATOM 5682 C CA . SER B 1 329 ? 38.185 41.958 58.710 1.00 42.30 397 SER B CA 1
ATOM 5683 C C . SER B 1 329 ? 39.522 41.206 58.641 1.00 52.50 397 SER B C 1
ATOM 5684 O O . SER B 1 329 ? 39.595 40.020 58.956 1.00 57.84 397 SER B O 1
ATOM 5687 N N . GLN B 1 330 ? 40.583 41.887 58.231 1.00 58.33 398 GLN B N 1
ATOM 5688 C CA . GLN B 1 330 ? 41.870 41.215 58.073 1.00 57.85 398 GLN B CA 1
ATOM 5689 C C . GLN B 1 330 ? 42.618 41.088 59.395 1.00 55.73 398 GLN B C 1
ATOM 5690 O O . GLN B 1 330 ? 43.713 40.523 59.452 1.00 70.38 398 GLN B O 1
ATOM 5696 N N . LYS B 1 331 ? 42.015 41.607 60.456 1.00 43.61 399 LYS B N 1
ATOM 5697 C CA . LYS B 1 331 ? 42.601 41.525 61.784 1.00 48.56 399 LYS B CA 1
ATOM 5698 C C . LYS B 1 331 ? 42.187 40.217 62.441 1.00 49.04 399 LYS B C 1
ATOM 5699 O O . LYS B 1 331 ? 41.409 39.453 61.879 1.00 57.32 399 LYS B O 1
ATOM 5705 N N . PHE B 1 332 ? 42.690 39.968 63.642 1.00 47.24 400 PHE B N 1
ATOM 5706 C CA . PHE B 1 332 ? 42.245 38.817 64.424 1.00 47.11 400 PHE B CA 1
ATOM 5707 C C . PHE B 1 332 ? 41.564 39.245 65.716 1.00 51.23 400 PHE B C 1
ATOM 5708 O O . PHE B 1 332 ? 41.757 40.361 66.194 1.00 49.32 400 PHE B O 1
ATOM 5716 N N . ALA B 1 333 ? 40.736 38.374 66.269 1.00 57.44 401 ALA B N 1
ATOM 5717 C CA . ALA B 1 333 ? 40.071 38.712 67.515 1.00 57.83 401 ALA B CA 1
ATOM 5718 C C . ALA B 1 333 ? 41.128 39.121 68.530 1.00 56.12 401 ALA B C 1
ATOM 5719 O O . ALA B 1 333 ? 42.117 38.418 68.730 1.00 68.18 401 ALA B O 1
ATOM 5721 N N . GLY B 1 334 ? 40.925 40.276 69.147 1.00 48.26 402 GLY B N 1
ATOM 5722 C CA . GLY B 1 334 ? 41.838 40.771 70.156 1.00 47.33 402 GLY B CA 1
ATOM 5723 C C . GLY B 1 334 ? 42.793 41.840 69.662 1.00 47.72 402 GLY B C 1
ATOM 5724 O O . GLY B 1 334 ? 43.422 42.529 70.466 1.00 56.62 402 GLY B O 1
ATOM 5725 N N . ASP B 1 335 ? 42.907 41.984 68.344 1.00 43.76 403 ASP B N 1
ATOM 5726 C CA . ASP B 1 335 ? 43.865 42.927 67.766 1.00 47.52 403 ASP B CA 1
ATOM 5727 C C . ASP B 1 335 ? 43.512 44.381 68.031 1.00 54.63 403 ASP B C 1
ATOM 5728 O O . ASP B 1 335 ? 42.342 44.736 68.190 1.00 66.31 403 ASP B O 1
ATOM 5733 N N . ILE B 1 336 ? 44.532 45.227 68.056 1.00 49.53 404 ILE B N 1
ATOM 5734 C CA . ILE B 1 336 ? 44.314 46.661 68.176 1.00 45.92 404 ILE B CA 1
ATOM 5735 C C . ILE B 1 336 ? 44.540 47.367 66.838 1.00 41.59 404 ILE B C 1
ATOM 5736 O O . ILE B 1 336 ? 45.523 47.106 66.141 1.00 46.32 404 ILE B O 1
ATOM 5741 N N . ALA B 1 337 ? 43.614 48.246 66.478 1.00 30.74 405 ALA B N 1
ATOM 5742 C CA . ALA B 1 337 ? 43.781 49.108 65.308 1.00 37.03 405 ALA B CA 1
ATOM 5743 C C . ALA B 1 337 ? 43.951 50.553 65.750 1.00 38.95 405 ALA B C 1
ATOM 5744 O O . ALA B 1 337 ? 43.276 51.001 66.671 1.00 34.06 405 ALA B O 1
ATOM 5746 N N . GLU B 1 338 ? 44.858 51.279 65.104 1.00 39.44 406 GLU B N 1
ATOM 5747 C CA . GLU B 1 338 ? 44.961 52.712 65.331 1.00 35.59 406 GLU B CA 1
ATOM 5748 C C . GLU B 1 338 ? 43.992 53.456 64.423 1.00 41.50 406 GLU B C 1
ATOM 5749 O O . GLU B 1 338 ? 43.922 53.205 63.228 1.00 52.64 406 GLU B O 1
ATOM 5755 N N . ILE B 1 339 ? 43.221 54.364 64.998 1.00 46.03 407 ILE B N 1
ATOM 5756 C CA . ILE B 1 339 ? 42.198 55.041 64.227 1.00 44.58 407 ILE B CA 1
ATOM 5757 C C . ILE B 1 339 ? 42.293 56.558 64.358 1.00 44.08 407 ILE B C 1
ATOM 5758 O O . ILE B 1 339 ? 42.181 57.113 65.450 1.00 49.49 407 ILE B O 1
ATOM 5763 N N . GLY B 1 340 ? 42.557 57.212 63.235 1.00 37.11 408 GLY B N 1
ATOM 5764 C CA . GLY B 1 340 ? 42.484 58.656 63.147 1.00 43.84 408 GLY B CA 1
ATOM 5765 C C . GLY B 1 340 ? 41.075 59.217 63.144 1.00 46.90 408 GLY B C 1
ATOM 5766 O O . GLY B 1 340 ? 40.248 58.875 62.293 1.00 49.87 408 GLY B O 1
ATOM 5767 N N . ILE B 1 341 ? 40.824 60.137 64.064 1.00 41.49 409 ILE B N 1
ATOM 5768 C CA . ILE B 1 341 ? 39.481 60.641 64.292 1.00 40.72 409 ILE B CA 1
ATOM 5769 C C . ILE B 1 341 ? 39.442 62.156 64.248 1.00 39.22 409 ILE B C 1
ATOM 5770 O O . ILE B 1 341 ? 40.442 62.827 64.505 1.00 46.80 409 ILE B O 1
ATOM 5775 N N . ILE B 1 342 ? 38.290 62.695 63.891 1.00 37.66 410 ILE B N 1
ATOM 5776 C CA . ILE B 1 342 ? 38.032 64.109 64.108 1.00 45.58 410 ILE B CA 1
ATOM 5777 C C . ILE B 1 342 ? 36.900 64.204 65.110 1.00 43.69 410 ILE B C 1
ATOM 5778 O O . ILE B 1 342 ? 35.779 63.755 64.847 1.00 45.03 410 ILE B O 1
ATOM 5783 N N . ARG B 1 343 ? 37.217 64.756 66.273 1.00 43.61 411 ARG B N 1
ATOM 5784 C CA . ARG B 1 343 ? 36.247 64.946 67.339 1.00 45.50 411 ARG B CA 1
ATOM 5785 C C . ARG B 1 343 ? 36.121 66.438 67.591 1.00 43.94 411 ARG B C 1
ATOM 5786 O O . ARG B 1 343 ? 37.120 67.146 67.616 1.00 53.68 411 ARG B O 1
ATOM 5794 N N . ALA B 1 344 ? 34.899 66.921 67.773 1.00 50.08 412 ALA B N 1
ATOM 5795 C CA . ALA B 1 344 ? 34.667 68.357 67.724 1.00 55.18 412 ALA B CA 1
ATOM 5796 C C . ALA B 1 344 ? 35.221 68.828 66.389 1.00 59.97 412 ALA B C 1
ATOM 5797 O O . ALA B 1 344 ? 34.738 68.427 65.312 1.00 65.48 412 ALA B O 1
ATOM 5799 N N . GLY B 1 345 ? 36.229 69.688 66.448 1.00 40.36 413 GLY B N 1
ATOM 5800 C CA . GLY B 1 345 ? 36.913 70.073 65.229 1.00 48.49 413 GLY B CA 1
ATOM 5801 C C . GLY B 1 345 ? 38.323 69.540 65.148 1.00 57.54 413 GLY B C 1
ATOM 5802 O O . GLY B 1 345 ? 39.073 69.879 64.237 1.00 63.47 413 GLY B O 1
ATOM 5803 N N . GLU B 1 346 ? 38.685 68.687 66.096 1.00 64.51 414 GLU B N 1
ATOM 5804 C CA . GLU B 1 346 ? 40.087 68.387 66.338 1.00 67.65 414 GLU B CA 1
ATOM 5805 C C . GLU B 1 346 ? 40.519 66.992 65.903 1.00 57.87 414 GLU B C 1
ATOM 5806 O O . GLU B 1 346 ? 39.875 66.002 66.233 1.00 59.16 414 GLU B O 1
ATOM 5812 N N . HIS B 1 347 ? 41.623 66.924 65.164 1.00 57.83 415 HIS B N 1
ATOM 5813 C CA . HIS B 1 347 ? 42.236 65.644 64.831 1.00 56.19 415 HIS B CA 1
ATOM 5814 C C . HIS B 1 347 ? 42.727 64.971 66.098 1.00 58.00 415 HIS B C 1
ATOM 5815 O O . HIS B 1 347 ? 43.255 65.621 66.992 1.00 58.19 415 HIS B O 1
ATOM 5822 N N . LYS B 1 348 ? 42.524 63.666 66.185 1.00 56.58 416 LYS B N 1
ATOM 5823 C CA . LYS B 1 348 ? 42.931 62.925 67.361 1.00 48.18 416 LYS B CA 1
ATOM 5824 C C . LYS B 1 348 ? 43.201 61.485 66.953 1.00 47.56 416 LYS B C 1
ATOM 5825 O O . LYS B 1 348 ? 42.558 60.967 66.043 1.00 53.89 416 LYS B O 1
ATOM 5831 N N . LYS B 1 349 ? 44.154 60.837 67.613 1.00 40.32 417 LYS B N 1
ATOM 5832 C CA . LYS B 1 349 ? 44.413 59.426 67.365 1.00 40.05 417 LYS B CA 1
ATOM 5833 C C . LYS B 1 349 ? 43.909 58.581 68.538 1.00 44.52 417 LYS B C 1
ATOM 5834 O O . LYS B 1 349 ? 44.041 58.985 69.690 1.00 51.84 417 LYS B O 1
ATOM 5840 N N . VAL B 1 350 ? 43.311 57.428 68.247 1.00 36.71 418 VAL B N 1
ATOM 5841 C CA . VAL B 1 350 ? 42.908 56.492 69.295 1.00 39.89 418 VAL B CA 1
ATOM 5842 C C . VAL B 1 350 ? 43.202 55.035 68.923 1.00 47.19 418 VAL B C 1
ATOM 5843 O O . VAL B 1 350 ? 43.397 54.716 67.752 1.00 57.01 418 VAL B O 1
ATOM 5847 N N . GLN B 1 351 ? 43.237 54.158 69.926 1.00 41.45 419 GLN B N 1
ATOM 5848 C CA . GLN B 1 351 ? 43.373 52.722 69.697 1.00 40.46 419 GLN B CA 1
ATOM 5849 C C . GLN B 1 351 ? 42.070 52.008 70.052 1.00 44.29 419 GLN B C 1
ATOM 5850 O O . GLN B 1 351 ? 41.401 52.376 71.012 1.00 46.85 419 GLN B O 1
ATOM 5856 N N . VAL B 1 352 ? 41.716 50.987 69.278 1.00 41.59 420 VAL B N 1
ATOM 5857 C CA . VAL B 1 352 ? 40.505 50.223 69.535 1.00 37.28 420 VAL B CA 1
ATOM 5858 C C . VAL B 1 352 ? 40.753 48.731 69.450 1.00 39.53 420 VAL B C 1
ATOM 5859 O O . VAL B 1 352 ? 41.377 48.254 68.509 1.00 50.82 420 VAL B O 1
ATOM 5863 N N . VAL B 1 353 ? 40.273 47.992 70.440 1.00 37.71 421 VAL B N 1
ATOM 5864 C CA . VAL B 1 353 ? 40.316 46.542 70.363 1.00 43.41 421 VAL B CA 1
ATOM 5865 C C . VAL B 1 353 ? 39.188 46.088 69.451 1.00 47.50 421 VAL B C 1
ATOM 5866 O O . VAL B 1 353 ? 38.066 46.592 69.551 1.00 51.82 421 VAL B O 1
ATOM 5870 N N . LEU B 1 354 ? 39.488 45.147 68.560 1.00 41.11 422 LEU B N 1
ATOM 5871 C CA . LEU B 1 354 ? 38.487 44.615 67.648 1.00 44.75 422 LEU B CA 1
ATOM 5872 C C . LEU B 1 354 ? 38.080 43.197 68.027 1.00 47.94 422 LEU B C 1
ATOM 5873 O O . LEU B 1 354 ? 38.902 42.290 68.046 1.00 48.08 422 LEU B O 1
ATOM 5878 N N . ARG B 1 355 ? 36.805 42.997 68.321 1.00 49.02 423 ARG B N 1
ATOM 5879 C CA . ARG B 1 355 ? 36.322 41.647 68.564 1.00 55.68 423 ARG B CA 1
ATOM 5880 C C . ARG B 1 355 ? 35.191 41.310 67.604 1.00 52.24 423 ARG B C 1
ATOM 5881 O O . ARG B 1 355 ? 34.573 42.209 67.033 1.00 51.96 423 ARG B O 1
ATOM 5889 N N . PRO B 1 356 ? 34.946 40.009 67.397 1.00 45.60 424 PRO B N 1
ATOM 5890 C CA . PRO B 1 356 ? 33.844 39.546 66.553 1.00 43.97 424 PRO B CA 1
ATOM 5891 C C . PRO B 1 356 ? 32.519 40.078 67.067 1.00 44.50 424 PRO B C 1
ATOM 5892 O O . PRO B 1 356 ? 32.378 40.298 68.263 1.00 42.19 424 PRO B O 1
ATOM 5896 N N . ARG B 1 357 ? 31.571 40.301 66.167 1.00 52.33 425 ARG B N 1
ATOM 5897 C CA . ARG B 1 357 ? 30.281 40.855 66.549 1.00 55.20 425 ARG B CA 1
ATOM 5898 C C . ARG B 1 357 ? 29.601 39.998 67.611 1.00 59.47 425 ARG B C 1
ATOM 5899 O O . ARG B 1 357 ? 29.656 38.769 67.553 1.00 50.14 425 ARG B O 1
ATOM 5907 N N . VAL B 1 358 ? 28.967 40.660 68.579 1.00 67.01 426 VAL B N 1
ATOM 5908 C CA . VAL B 1 358 ? 28.133 39.995 69.579 1.00 66.76 426 VAL B CA 1
ATOM 5909 C C . VAL B 1 358 ? 26.657 40.102 69.169 1.00 73.27 426 VAL B C 1
ATOM 5910 O O . VAL B 1 358 ? 26.076 41.189 69.179 1.00 89.13 426 VAL B O 1
ATOM 5914 N N . HIS B 1 359 ? 26.051 38.975 68.811 1.00 60.37 427 HIS B N 1
ATOM 5915 C CA . HIS B 1 359 ? 24.686 38.977 68.297 1.00 53.95 427 HIS B CA 1
ATOM 5916 C C . HIS B 1 359 ? 23.651 38.655 69.373 1.00 52.09 427 HIS B C 1
ATOM 5917 O O . HIS B 1 359 ? 23.567 37.524 69.842 1.00 60.58 427 HIS B O 1
ATOM 5924 N N . LEU B 1 360 ? 22.840 39.638 69.739 1.00 48.64 428 LEU B N 1
ATOM 5925 C CA . LEU B 1 360 ? 21.832 39.449 70.780 1.00 40.06 428 LEU B CA 1
ATOM 5926 C C . LEU B 1 360 ? 20.900 38.303 70.412 1.00 50.82 428 LEU B C 1
ATOM 5927 O O . LEU B 1 360 ? 20.595 37.441 71.234 1.00 55.75 428 LEU B O 1
ATOM 5932 N N . VAL B 1 361 ? 20.452 38.306 69.163 1.00 51.82 429 VAL B N 1
ATOM 5933 C CA . VAL B 1 361 ? 19.709 37.195 68.609 1.00 48.23 429 VAL B CA 1
ATOM 5934 C C . VAL B 1 361 ? 20.650 36.524 67.619 1.00 54.93 429 VAL B C 1
ATOM 5935 O O . VAL B 1 361 ? 20.848 37.014 66.508 1.00 60.05 429 VAL B O 1
ATOM 5939 N N . PRO B 1 362 ? 21.223 35.382 68.012 1.00 54.88 430 PRO B N 1
ATOM 5940 C CA . PRO B 1 362 ? 22.290 34.747 67.234 1.00 53.46 430 PRO B CA 1
ATOM 5941 C C . PRO B 1 362 ? 21.787 34.056 65.977 1.00 61.74 430 PRO B C 1
ATOM 5942 O O . PRO B 1 362 ? 20.652 33.592 65.944 1.00 66.11 430 PRO B O 1
ATOM 5946 N N . TYR B 1 363 ? 22.615 34.028 64.941 1.00 67.79 431 TYR B N 1
ATOM 5947 C CA . TYR B 1 363 ? 22.343 33.216 63.760 1.00 72.52 431 TYR B CA 1
ATOM 5948 C C . TYR B 1 363 ? 22.796 31.766 63.928 1.00 78.18 431 TYR B C 1
ATOM 5949 O O . TYR B 1 363 ? 22.169 30.852 63.402 1.00 67.81 431 TYR B O 1
ATOM 5958 N N . HIS B 1 364 ? 23.908 31.571 64.635 1.00 91.72 432 HIS B N 1
ATOM 5959 C CA . HIS B 1 364 ? 24.611 30.285 64.632 1.00 106.48 432 HIS B CA 1
ATOM 5960 C C . HIS B 1 364 ? 24.330 29.277 65.769 1.00 109.66 432 HIS B C 1
ATOM 5961 O O . HIS B 1 364 ? 24.701 28.108 65.654 1.00 119.38 432 HIS B O 1
ATOM 5968 N N . ILE B 1 365 ? 23.667 29.702 66.840 1.00 108.14 433 ILE B N 1
ATOM 5969 C CA . ILE B 1 365 ? 23.349 28.812 67.978 1.00 114.04 433 ILE B CA 1
ATOM 5970 C C . ILE B 1 365 ? 24.563 28.262 68.737 1.00 120.55 433 ILE B C 1
ATOM 5971 O O . ILE B 1 365 ? 24.404 27.604 69.763 1.00 125.16 433 ILE B O 1
ATOM 5976 N N . ASP B 1 366 ? 25.764 28.525 68.231 1.00 123.87 434 ASP B N 1
ATOM 5977 C CA . ASP B 1 366 ? 26.991 27.914 68.749 1.00 127.35 434 ASP B CA 1
ATOM 5978 C C . ASP B 1 366 ? 27.033 26.408 68.489 1.00 128.98 434 ASP B C 1
ATOM 5979 O O . ASP B 1 366 ? 27.734 25.668 69.181 1.00 133.52 434 ASP B O 1
ATOM 5984 N N . GLY B 1 367 ? 26.294 25.962 67.477 1.00 122.81 435 GLY B N 1
ATOM 5985 C CA . GLY B 1 367 ? 26.192 24.547 67.172 1.00 117.83 435 GLY B CA 1
ATOM 5986 C C . GLY B 1 367 ? 25.480 23.814 68.292 1.00 116.55 435 GLY B C 1
ATOM 5987 O O . GLY B 1 367 ? 25.079 24.425 69.281 1.00 120.32 435 GLY B O 1
ATOM 5988 N N . GLY B 1 368 ? 25.327 22.503 68.150 1.00 113.35 436 GLY B N 1
ATOM 5989 C CA . GLY B 1 368 ? 24.695 21.704 69.184 1.00 113.12 436 GLY B CA 1
ATOM 5990 C C . GLY B 1 368 ? 23.200 21.945 69.319 1.00 108.79 436 GLY B C 1
ATOM 5991 O O . GLY B 1 368 ? 22.499 22.116 68.322 1.00 114.60 436 GLY B O 1
ATOM 5992 N N . GLN B 1 369 ? 22.713 21.978 70.557 1.00 93.98 437 GLN B N 1
ATOM 5993 C CA . GLN B 1 369 ? 21.281 22.071 70.804 1.00 84.71 437 GLN B CA 1
ATOM 5994 C C . GLN B 1 369 ? 20.918 23.298 71.639 1.00 82.06 437 GLN B C 1
ATOM 5995 O O . GLN B 1 369 ? 21.610 23.627 72.607 1.00 83.77 437 GLN B O 1
ATOM 5997 N N . PRO B 1 370 ? 19.801 23.959 71.281 1.00 66.18 438 PRO B N 1
ATOM 5998 C CA . PRO B 1 370 ? 19.349 25.207 71.904 1.00 47.69 438 PRO B CA 1
ATOM 5999 C C . PRO B 1 370 ? 18.816 24.960 73.303 1.00 47.37 438 PRO B C 1
ATOM 6000 O O . PRO B 1 370 ? 18.217 23.920 73.575 1.00 46.95 438 PRO B O 1
ATOM 6004 N N . SER B 1 371 ? 19.052 25.916 74.187 1.00 50.31 439 SER B N 1
ATOM 6005 C CA . SER B 1 371 ? 18.671 25.781 75.579 1.00 51.31 439 SER B CA 1
ATOM 6006 C C . SER B 1 371 ? 17.165 25.875 75.735 1.00 54.57 439 SER B C 1
ATOM 6007 O O . SER B 1 371 ? 16.485 26.554 74.959 1.00 48.19 439 SER B O 1
ATOM 6010 N N . TYR B 1 372 ? 16.642 25.167 76.728 1.00 58.40 440 TYR B N 1
ATOM 6011 C CA . TYR B 1 372 ? 15.243 25.307 77.087 1.00 56.33 440 TYR B CA 1
ATOM 6012 C C . TYR B 1 372 ? 14.991 24.944 78.541 1.00 55.48 440 TYR B C 1
ATOM 6013 O O . TYR B 1 372 ? 15.700 24.122 79.115 1.00 65.62 440 TYR B O 1
ATOM 6022 N N . ILE B 1 373 ? 13.994 25.588 79.135 1.00 52.80 441 ILE B N 1
ATOM 6023 C CA . ILE B 1 373 ? 13.545 25.252 80.478 1.00 52.84 441 ILE B CA 1
ATOM 6024 C C . ILE B 1 373 ? 12.019 25.355 80.537 1.00 51.39 441 ILE B C 1
ATOM 6025 O O . ILE B 1 373 ? 11.427 26.251 79.931 1.00 48.86 441 ILE B O 1
ATOM 6030 N N . ILE B 1 374 ? 11.387 24.417 81.236 1.00 49.46 442 ILE B N 1
ATOM 6031 C CA . ILE B 1 374 ? 9.931 24.368 81.324 1.00 47.34 442 ILE B CA 1
ATOM 6032 C C . ILE B 1 374 ? 9.454 24.459 82.769 1.00 51.09 442 ILE B C 1
ATOM 6033 O O . ILE B 1 374 ? 9.846 23.660 83.615 1.00 57.43 442 ILE B O 1
ATOM 6038 N N . VAL B 1 375 ? 8.620 25.450 83.053 1.00 62.40 443 VAL B N 1
ATOM 6039 C CA . VAL B 1 375 ? 8.051 25.614 84.386 1.00 64.87 443 VAL B CA 1
ATOM 6040 C C . VAL B 1 375 ? 6.535 25.645 84.300 1.00 61.55 443 VAL B C 1
ATOM 6041 O O . VAL B 1 375 ? 5.967 26.472 83.592 1.00 59.48 443 VAL B O 1
ATOM 6045 N N . ALA B 1 376 ? 5.880 24.746 85.020 1.00 60.36 444 ALA B N 1
ATOM 6046 C CA . ALA B 1 376 ? 4.427 24.706 85.026 1.00 57.50 444 ALA B CA 1
ATOM 6047 C C . ALA B 1 376 ? 3.886 24.600 83.594 1.00 54.32 444 ALA B C 1
ATOM 6048 O O . ALA B 1 376 ? 2.809 25.120 83.268 1.00 47.52 444 ALA B O 1
ATOM 6050 N N . GLY B 1 377 ? 4.639 23.918 82.739 1.00 46.12 445 GLY B N 1
ATOM 6051 C CA . GLY B 1 377 ? 4.234 23.752 81.359 1.00 45.56 445 GLY B CA 1
ATOM 6052 C C . GLY B 1 377 ? 4.595 24.958 80.511 1.00 54.82 445 GLY B C 1
ATOM 6053 O O . GLY B 1 377 ? 4.361 24.951 79.299 1.00 61.60 445 GLY B O 1
ATOM 6054 N N . LEU B 1 378 ? 5.169 25.991 81.134 1.00 45.08 446 LEU B N 1
ATOM 6055 C CA . LEU B 1 378 ? 5.585 27.174 80.380 1.00 52.55 446 LEU B CA 1
ATOM 6056 C C . LEU B 1 378 ? 6.965 26.927 79.781 1.00 48.23 446 LEU B C 1
ATOM 6057 O O . LEU B 1 378 ? 7.949 26.749 80.498 1.00 46.60 446 LEU B O 1
ATOM 6062 N N . VAL B 1 379 ? 7.032 26.930 78.458 1.00 36.14 447 VAL B N 1
ATOM 6063 C CA . VAL B 1 379 ? 8.249 26.538 77.771 1.00 47.78 447 VAL B CA 1
ATOM 6064 C C . VAL B 1 379 ? 9.048 27.755 77.323 1.00 53.25 447 VAL B C 1
ATOM 6065 O O . VAL B 1 379 ? 8.564 28.574 76.531 1.00 58.06 447 VAL B O 1
ATOM 6069 N N . PHE B 1 380 ? 10.269 27.865 77.843 1.00 49.41 448 PHE B N 1
ATOM 6070 C CA . PHE B 1 380 ? 11.160 28.985 77.534 1.00 52.08 448 PHE B CA 1
ATOM 6071 C C . PHE B 1 380 ? 12.370 28.589 76.660 1.00 51.68 448 PHE B C 1
ATOM 6072 O O . PHE B 1 380 ? 13.009 27.567 76.896 1.00 53.62 448 PHE B O 1
ATOM 6080 N N . THR B 1 381 ? 12.669 29.396 75.646 1.00 41.20 449 THR B N 1
ATOM 6081 C CA . THR B 1 381 ? 13.944 29.307 74.927 1.00 46.42 449 THR B CA 1
ATOM 6082 C C . THR B 1 381 ? 14.468 30.695 74.591 1.00 53.40 449 THR B C 1
ATOM 6083 O O . THR B 1 381 ? 13.707 31.673 74.591 1.00 53.51 449 THR B O 1
ATOM 6087 N N . PRO B 1 382 ? 15.774 30.788 74.289 1.00 48.13 450 PRO B N 1
ATOM 6088 C CA . PRO B 1 382 ? 16.314 32.048 73.777 1.00 40.60 450 PRO B CA 1
ATOM 6089 C C . PRO B 1 382 ? 15.834 32.272 72.344 1.00 43.45 450 PRO B C 1
ATOM 6090 O O . PRO B 1 382 ? 15.681 31.325 71.572 1.00 50.10 450 PRO B O 1
ATOM 6094 N N . LEU B 1 383 ? 15.555 33.523 72.010 1.00 41.12 451 LEU B N 1
ATOM 6095 C CA . LEU B 1 383 ? 15.169 33.878 70.663 1.00 40.23 451 LEU B CA 1
ATOM 6096 C C . LEU B 1 383 ? 16.415 33.730 69.802 1.00 44.34 451 LEU B C 1
ATOM 6097 O O . LEU B 1 383 ? 17.507 34.159 70.187 1.00 46.33 451 LEU B O 1
ATOM 6102 N N . SER B 1 384 ? 16.259 33.100 68.647 1.00 46.84 452 SER B N 1
ATOM 6103 C CA . SER B 1 384 ? 17.364 32.952 67.713 1.00 48.49 452 SER B CA 1
ATOM 6104 C C . SER B 1 384 ? 16.841 33.085 66.291 1.00 47.31 452 SER B C 1
ATOM 6105 O O . SER B 1 384 ? 15.645 32.972 66.050 1.00 46.17 452 SER B O 1
ATOM 6108 N N . GLU B 1 385 ? 17.731 33.324 65.341 1.00 50.25 453 GLU B N 1
ATOM 6109 C CA . GLU B 1 385 ? 17.288 33.455 63.964 1.00 56.75 453 GLU B CA 1
ATOM 6110 C C . GLU B 1 385 ? 16.633 32.165 63.437 1.00 53.99 453 GLU B C 1
ATOM 6111 O O . GLU B 1 385 ? 15.535 32.204 62.871 1.00 41.79 453 GLU B O 1
ATOM 6117 N N . PRO B 1 386 ? 17.292 31.014 63.643 1.00 48.19 454 PRO B N 1
ATOM 6118 C CA . PRO B 1 386 ? 16.704 29.729 63.248 1.00 44.59 454 PRO B CA 1
ATOM 6119 C C . PRO B 1 386 ? 15.291 29.540 63.796 1.00 50.95 454 PRO B C 1
ATOM 6120 O O . PRO B 1 386 ? 14.422 29.079 63.055 1.00 49.97 454 PRO B O 1
ATOM 6124 N N . LEU B 1 387 ? 15.060 29.891 65.061 1.00 48.06 455 LEU B N 1
ATOM 6125 C CA . LEU B 1 387 ? 13.719 29.773 65.641 1.00 54.77 455 LEU B CA 1
ATOM 6126 C C . LEU B 1 387 ? 12.703 30.603 64.852 1.00 52.30 455 LEU B C 1
ATOM 6127 O O . LEU B 1 387 ? 11.638 30.118 64.478 1.00 46.82 455 LEU B O 1
ATOM 6132 N N . ILE B 1 388 ? 13.049 31.862 64.619 1.00 51.73 456 ILE B N 1
ATOM 6133 C CA . ILE B 1 388 ? 12.273 32.745 63.767 1.00 52.45 456 ILE B CA 1
ATOM 6134 C C . ILE B 1 388 ? 12.041 32.101 62.398 1.00 51.51 456 ILE B C 1
ATOM 6135 O O . ILE B 1 388 ? 10.901 31.963 61.960 1.00 53.34 456 ILE B O 1
ATOM 6140 N N . GLU B 1 389 ? 13.116 31.685 61.733 1.00 50.32 457 GLU B N 1
ATOM 6141 C CA . GLU B 1 389 ? 12.991 31.043 60.425 1.00 60.86 457 GLU B CA 1
ATOM 6142 C C . GLU B 1 389 ? 11.949 29.914 60.436 1.00 63.01 457 GLU B C 1
ATOM 6143 O O . GLU B 1 389 ? 11.095 29.824 59.557 1.00 70.99 457 GLU B O 1
ATOM 6149 N N . GLU B 1 390 ? 12.018 29.064 61.448 1.00 49.63 458 GLU B N 1
ATOM 6150 C CA . GLU B 1 390 ? 11.189 27.877 61.508 1.00 48.84 458 GLU B CA 1
ATOM 6151 C C . GLU B 1 390 ? 9.728 28.165 61.861 1.00 63.66 458 GLU B C 1
ATOM 6152 O O . GLU B 1 390 ? 8.828 27.450 61.419 1.00 67.86 458 GLU B O 1
ATOM 6158 N N . GLU B 1 391 ? 9.495 29.203 62.662 1.00 72.38 459 GLU B N 1
ATOM 6159 C CA . GLU B 1 391 ? 8.138 29.591 63.059 1.00 76.40 459 GLU B CA 1
ATOM 6160 C C . GLU B 1 391 ? 7.517 30.481 61.976 1.00 77.96 459 GLU B C 1
ATOM 6161 O O . GLU B 1 391 ? 6.327 30.801 62.011 1.00 81.84 459 GLU B O 1
ATOM 6167 N N . CYS B 1 392 ? 8.349 30.813 60.992 1.00 78.36 460 CYS B N 1
ATOM 6168 C CA . CYS B 1 392 ? 8.088 31.779 59.914 1.00 80.32 460 CYS B CA 1
ATOM 6169 C C . CYS B 1 392 ? 7.733 33.210 60.349 1.00 81.06 460 CYS B C 1
ATOM 6170 O O . CYS B 1 392 ? 8.219 33.693 61.364 1.00 69.74 460 CYS B O 1
ATOM 6172 N N . GLU B 1 393 ? 6.887 33.884 59.575 1.00 95.49 461 GLU B N 1
ATOM 6173 C CA . GLU B 1 393 ? 6.680 35.327 59.772 1.00 100.33 461 GLU B CA 1
ATOM 6174 C C . GLU B 1 393 ? 5.668 35.771 60.824 1.00 89.13 461 GLU B C 1
ATOM 6175 O O . GLU B 1 393 ? 5.960 36.648 61.641 1.00 65.98 461 GLU B O 1
ATOM 6181 N N . ASP B 1 394 ? 4.481 35.172 60.791 1.00 100.33 462 ASP B N 1
ATOM 6182 C CA . ASP B 1 394 ? 3.456 35.474 61.779 1.00 108.54 462 ASP B CA 1
ATOM 6183 C C . ASP B 1 394 ? 3.707 34.606 63.004 1.00 117.09 462 ASP B C 1
ATOM 6184 O O . ASP B 1 394 ? 4.610 33.767 63.001 1.00 123.76 462 ASP B O 1
ATOM 6186 N N . THR B 1 395 ? 2.916 34.809 64.051 1.00 111.93 463 THR B N 1
ATOM 6187 C CA . THR B 1 395 ? 3.129 34.117 65.320 1.00 104.29 463 THR B CA 1
ATOM 6188 C C . THR B 1 395 ? 4.446 34.565 65.960 1.00 94.39 463 THR B C 1
ATOM 6189 O O . THR B 1 395 ? 4.696 34.309 67.139 1.00 95.45 463 THR B O 1
ATOM 6193 N N . ILE B 1 396 ? 5.281 35.251 65.181 1.00 80.62 464 ILE B N 1
ATOM 6194 C CA . ILE B 1 396 ? 6.432 35.944 65.739 1.00 70.05 464 ILE B CA 1
ATOM 6195 C C . ILE B 1 396 ? 5.969 37.322 66.194 1.00 68.60 464 ILE B C 1
ATOM 6196 O O . ILE B 1 396 ? 5.999 37.642 67.387 1.00 81.74 464 ILE B O 1
ATOM 6201 N N . GLY B 1 397 ? 5.534 38.138 65.244 1.00 44.63 465 GLY B N 1
ATOM 6202 C CA . GLY B 1 397 ? 4.923 39.403 65.593 1.00 60.09 465 GLY B CA 1
ATOM 6203 C C . GLY B 1 397 ? 5.848 40.600 65.537 1.00 70.40 465 GLY B C 1
ATOM 6204 O O . GLY B 1 397 ? 7.041 40.496 65.806 1.00 76.28 465 GLY B O 1
ATOM 6205 N N . LEU B 1 398 ? 5.274 41.750 65.200 1.00 65.58 466 LEU B N 1
ATOM 6206 C CA . LEU B 1 398 ? 6.009 43.001 65.061 1.00 57.51 466 LEU B CA 1
ATOM 6207 C C . LEU B 1 398 ? 6.956 43.307 66.221 1.00 56.71 466 LEU B C 1
ATOM 6208 O O . LEU B 1 398 ? 8.163 43.434 66.023 1.00 58.14 466 LEU B O 1
ATOM 6213 N N . LYS B 1 399 ? 6.404 43.450 67.422 1.00 52.37 467 LYS B N 1
ATOM 6214 C CA . LYS B 1 399 ? 7.197 43.866 68.568 1.00 57.51 467 LYS B CA 1
ATOM 6215 C C . LYS B 1 399 ? 8.480 43.041 68.685 1.00 61.33 467 LYS B C 1
ATOM 6216 O O . LYS B 1 399 ? 9.582 43.590 68.742 1.00 56.50 467 LYS B O 1
ATOM 6218 N N . LEU B 1 400 ? 8.328 41.721 68.691 1.00 60.28 468 LEU B N 1
ATOM 6219 C CA . LEU B 1 400 ? 9.458 40.809 68.842 1.00 52.90 468 LEU B CA 1
ATOM 6220 C C . LEU B 1 400 ? 10.413 40.845 67.646 1.00 55.80 468 LEU B C 1
ATOM 6221 O O . LEU B 1 400 ? 11.632 40.781 67.821 1.00 62.78 468 LEU B O 1
ATOM 6226 N N . LEU B 1 401 ? 9.854 40.929 66.439 1.00 53.12 469 LEU B N 1
ATOM 6227 C CA . LEU B 1 401 ? 10.639 40.885 65.203 1.00 52.05 469 LEU B CA 1
ATOM 6228 C C . LEU B 1 401 ? 11.578 42.073 65.113 1.00 60.73 469 LEU B C 1
ATOM 6229 O O . LEU B 1 401 ? 12.750 41.929 64.762 1.00 65.66 469 LEU B O 1
ATOM 6234 N N . THR B 1 402 ? 11.059 43.252 65.428 1.00 57.75 470 THR B N 1
ATOM 6235 C CA . THR B 1 402 ? 11.891 44.438 65.449 1.00 63.54 470 THR B CA 1
ATOM 6236 C C . THR B 1 402 ? 13.036 44.264 66.455 1.00 76.72 470 THR B C 1
ATOM 6237 O O . THR B 1 402 ? 14.203 44.474 66.112 1.00 86.47 470 THR B O 1
ATOM 6241 N N . LYS B 1 403 ? 12.714 43.851 67.680 1.00 72.22 471 LYS B N 1
ATOM 6242 C CA . LYS B 1 403 ? 13.756 43.602 68.676 1.00 59.43 471 LYS B CA 1
ATOM 6243 C C . LYS B 1 403 ? 14.869 42.737 68.101 1.00 59.15 471 LYS B C 1
ATOM 6244 O O . LYS B 1 403 ? 16.046 42.980 68.353 1.00 62.63 471 LYS B O 1
ATOM 6250 N N . ALA B 1 404 ? 14.497 41.742 67.306 1.00 47.85 472 ALA B N 1
ATOM 6251 C CA . ALA B 1 404 ? 15.491 40.866 66.709 1.00 63.39 472 ALA B CA 1
ATOM 6252 C C . ALA B 1 404 ? 16.274 41.540 65.584 1.00 71.78 472 ALA B C 1
ATOM 6253 O O . ALA B 1 404 ? 17.418 41.181 65.322 1.00 81.02 472 ALA B O 1
ATOM 6255 N N . ARG B 1 405 ? 15.639 42.465 64.874 1.00 71.77 473 ARG B N 1
ATOM 6256 C CA . ARG B 1 405 ? 16.314 43.198 63.803 1.00 72.03 473 ARG B CA 1
ATOM 6257 C C . ARG B 1 405 ? 17.104 44.430 64.273 1.00 71.24 473 ARG B C 1
ATOM 6258 O O . ARG B 1 405 ? 18.194 44.704 63.771 1.00 61.38 473 ARG B O 1
ATOM 6266 N N . TYR B 1 406 ? 16.510 45.184 65.200 1.00 72.03 474 TYR B N 1
ATOM 6267 C CA . TYR B 1 406 ? 17.000 46.513 65.593 1.00 73.18 474 TYR B CA 1
ATOM 6268 C C . TYR B 1 406 ? 17.801 46.628 66.900 1.00 72.44 474 TYR B C 1
ATOM 6269 O O . TYR B 1 406 ? 18.237 47.719 67.269 1.00 77.53 474 TYR B O 1
ATOM 6278 N N . SER B 1 407 ? 17.979 45.527 67.614 1.00 66.37 475 SER B N 1
ATOM 6279 C CA . SER B 1 407 ? 18.540 45.619 68.960 1.00 59.52 475 SER B CA 1
ATOM 6280 C C . SER B 1 407 ? 19.949 45.041 69.114 1.00 57.94 475 SER B C 1
ATOM 6281 O O . SER B 1 407 ? 20.311 44.060 68.468 1.00 50.82 475 SER B O 1
ATOM 6284 N N . VAL B 1 408 ? 20.736 45.659 69.989 1.00 58.37 476 VAL B N 1
ATOM 6285 C CA . VAL B 1 408 ? 22.108 45.225 70.222 1.00 58.68 476 VAL B CA 1
ATOM 6286 C C . VAL B 1 408 ? 22.268 44.715 71.647 1.00 49.32 476 VAL B C 1
ATOM 6287 O O . VAL B 1 408 ? 21.505 45.084 72.527 1.00 54.98 476 VAL B O 1
ATOM 6291 N N . ALA B 1 409 ? 23.256 43.858 71.863 1.00 41.66 477 ALA B N 1
ATOM 6292 C CA . ALA B 1 409 ? 23.568 43.378 73.203 1.00 46.04 477 ALA B CA 1
ATOM 6293 C C . ALA B 1 409 ? 24.056 44.519 74.103 1.00 49.57 477 ALA B C 1
ATOM 6294 O O . ALA B 1 409 ? 24.970 45.251 73.735 1.00 49.57 477 ALA B O 1
ATOM 6296 N N . ARG B 1 410 ? 23.441 44.666 75.277 1.00 55.66 478 ARG B N 1
ATOM 6297 C CA . ARG B 1 410 ? 23.864 45.667 76.263 1.00 58.02 478 ARG B CA 1
ATOM 6298 C C . ARG B 1 410 ? 25.043 45.187 77.113 1.00 60.55 478 ARG B C 1
ATOM 6299 O O . ARG B 1 410 ? 25.752 45.992 77.720 1.00 65.51 478 ARG B O 1
ATOM 6307 N N . PHE B 1 411 ? 25.234 43.873 77.168 1.00 54.84 479 PHE B N 1
ATOM 6308 C CA . PHE B 1 411 ? 26.374 43.280 77.865 1.00 57.92 479 PHE B CA 1
ATOM 6309 C C . PHE B 1 411 ? 26.623 41.883 77.312 1.00 53.97 479 PHE B C 1
ATOM 6310 O O . PHE B 1 411 ? 25.761 41.323 76.631 1.00 47.99 479 PHE B O 1
ATOM 6318 N N . ARG B 1 412 ? 27.797 41.322 77.579 1.00 56.20 480 ARG B N 1
ATOM 6319 C CA . ARG B 1 412 ? 28.097 39.990 77.066 1.00 60.50 480 ARG B CA 1
ATOM 6320 C C . ARG B 1 412 ? 27.170 39.000 77.751 1.00 57.14 480 ARG B C 1
ATOM 6321 O O . ARG B 1 412 ? 26.849 39.168 78.918 1.00 57.33 480 ARG B O 1
ATOM 6323 N N . GLY B 1 413 ? 26.711 37.993 77.016 1.00 56.69 481 GLY B N 1
ATOM 6324 C CA . GLY B 1 413 ? 25.845 36.972 77.583 1.00 59.07 481 GLY B CA 1
ATOM 6325 C C . GLY B 1 413 ? 24.352 37.282 77.608 1.00 58.83 481 GLY B C 1
ATOM 6326 O O . GLY B 1 413 ? 23.545 36.445 78.010 1.00 61.83 481 GLY B O 1
ATOM 6327 N N . GLU B 1 414 ? 23.969 38.477 77.176 1.00 54.34 482 GLU B N 1
ATOM 6328 C CA . GLU B 1 414 ? 22.558 38.839 77.150 1.00 50.89 482 GLU B CA 1
ATOM 6329 C C . GLU B 1 414 ? 21.793 38.021 76.109 1.00 54.17 482 GLU B C 1
ATOM 6330 O O . GLU B 1 414 ? 22.314 37.697 75.043 1.00 54.85 482 GLU B O 1
ATOM 6336 N N . GLN B 1 415 ? 20.556 37.675 76.443 1.00 55.38 483 GLN B N 1
ATOM 6337 C CA . GLN B 1 415 ? 19.659 37.013 75.514 1.00 48.90 483 GLN B CA 1
ATOM 6338 C C . GLN B 1 415 ? 18.296 37.636 75.653 1.00 47.83 483 GLN B C 1
ATOM 6339 O O . GLN B 1 415 ? 18.019 38.346 76.613 1.00 60.31 483 GLN B O 1
ATOM 6345 N N . ILE B 1 416 ? 17.453 37.370 74.669 1.00 44.94 484 ILE B N 1
ATOM 6346 C CA . ILE B 1 416 ? 16.038 37.629 74.769 1.00 40.38 484 ILE B CA 1
ATOM 6347 C C . ILE B 1 416 ? 15.455 36.259 75.056 1.00 42.43 484 ILE B C 1
ATOM 6348 O O . ILE B 1 416 ? 15.633 35.318 74.275 1.00 38.22 484 ILE B O 1
ATOM 6353 N N . VAL B 1 417 ? 14.803 36.129 76.202 1.00 40.14 485 VAL B N 1
ATOM 6354 C CA . VAL B 1 417 ? 14.178 34.873 76.550 1.00 41.56 485 VAL B CA 1
ATOM 6355 C C . VAL B 1 417 ? 12.714 34.958 76.170 1.00 51.32 485 VAL B C 1
ATOM 6356 O O . VAL B 1 417 ? 12.023 35.920 76.519 1.00 52.17 485 VAL B O 1
ATOM 6360 N N . ILE B 1 418 ? 12.243 33.965 75.432 1.00 45.82 486 ILE B N 1
ATOM 6361 C CA . ILE B 1 418 ? 10.852 33.968 75.050 1.00 43.62 486 ILE B CA 1
ATOM 6362 C C . ILE B 1 418 ? 10.116 32.766 75.603 1.00 48.13 486 ILE B C 1
ATOM 6363 O O . ILE B 1 418 ? 10.691 31.709 75.850 1.00 50.40 486 ILE B O 1
ATOM 6368 N N . LEU B 1 419 ? 8.827 32.963 75.807 1.00 50.90 487 LEU B N 1
ATOM 6369 C CA . LEU B 1 419 ? 7.919 31.892 76.100 1.00 47.73 487 LEU B CA 1
ATOM 6370 C C . LEU B 1 419 ? 7.348 31.499 74.751 1.00 50.15 487 LEU B C 1
ATOM 6371 O O . LEU B 1 419 ? 6.581 32.256 74.158 1.00 48.76 487 LEU B O 1
ATOM 6376 N N . SER B 1 420 ? 7.721 30.327 74.252 1.00 47.83 488 SER B N 1
ATOM 6377 C CA . SER B 1 420 ? 7.249 29.902 72.928 1.00 55.00 488 SER B CA 1
ATOM 6378 C C . SER B 1 420 ? 5.815 29.355 72.950 1.00 50.16 488 SER B C 1
ATOM 6379 O O . SER B 1 420 ? 4.942 29.879 72.260 1.00 53.71 488 SER B O 1
ATOM 6382 N N . GLN B 1 421 ? 5.584 28.292 73.715 1.00 44.28 489 GLN B N 1
ATOM 6383 C CA . GLN B 1 421 ? 4.233 27.770 73.913 1.00 50.84 489 GLN B CA 1
ATOM 6384 C C . GLN B 1 421 ? 3.977 27.462 75.392 1.00 57.32 489 GLN B C 1
ATOM 6385 O O . GLN B 1 421 ? 4.909 27.397 76.195 1.00 61.52 489 GLN B O 1
ATOM 6391 N N . VAL B 1 422 ? 2.711 27.287 75.755 1.00 55.70 490 VAL B N 1
ATOM 6392 C CA . VAL B 1 422 ? 2.369 26.779 77.080 1.00 52.16 490 VAL B CA 1
ATOM 6393 C C . VAL B 1 422 ? 1.731 25.413 76.917 1.00 53.74 490 VAL B C 1
ATOM 6394 O O . VAL B 1 422 ? 0.752 25.275 76.199 1.00 59.48 490 VAL B O 1
ATOM 6398 N N . LEU B 1 423 ? 2.262 24.397 77.582 1.00 58.68 491 LEU B N 1
ATOM 6399 C CA . LEU B 1 423 ? 1.646 23.084 77.467 1.00 54.83 491 LEU B CA 1
ATOM 6400 C C . LEU B 1 423 ? 0.498 23.043 78.465 1.00 55.70 491 LEU B C 1
ATOM 6401 O O . LEU B 1 423 ? 0.718 23.064 79.685 1.00 45.07 491 LEU B O 1
ATOM 6406 N N . ALA B 1 424 ? -0.721 22.952 77.938 1.00 45.24 492 ALA B N 1
ATOM 6407 C CA . ALA B 1 424 ? -1.920 23.176 78.733 1.00 43.70 492 ALA B CA 1
ATOM 6408 C C . ALA B 1 424 ? -2.000 22.277 79.978 1.00 55.54 492 ALA B C 1
ATOM 6409 O O . ALA B 1 424 ? -1.618 21.107 79.941 1.00 54.59 492 ALA B O 1
ATOM 6411 N N . ASN B 1 425 ? -2.503 22.840 81.078 1.00 62.13 493 ASN B N 1
ATOM 6412 C CA . ASN B 1 425 ? -2.629 22.122 82.344 1.00 61.52 493 ASN B CA 1
ATOM 6413 C C . ASN B 1 425 ? -3.318 22.968 83.416 1.00 69.48 493 ASN B C 1
ATOM 6414 O O . ASN B 1 425 ? -3.390 24.190 83.308 1.00 71.70 493 ASN B O 1
ATOM 6419 N N . GLU B 1 426 ? -3.809 22.312 84.460 1.00 72.28 494 GLU B N 1
ATOM 6420 C CA . GLU B 1 426 ? -4.622 22.989 85.462 1.00 74.29 494 GLU B CA 1
ATOM 6421 C C . GLU B 1 426 ? -3.909 24.118 86.222 1.00 71.34 494 GLU B C 1
ATOM 6422 O O . GLU B 1 426 ? -4.561 24.986 86.800 1.00 77.69 494 GLU B O 1
ATOM 6424 N N . VAL B 1 427 ? -2.583 24.111 86.240 1.00 60.38 495 VAL B N 1
ATOM 6425 C CA . VAL B 1 427 ? -1.855 25.169 86.936 1.00 64.69 495 VAL B CA 1
ATOM 6426 C C . VAL B 1 427 ? -1.760 26.439 86.085 1.00 62.13 495 VAL B C 1
ATOM 6427 O O . VAL B 1 427 ? -1.707 27.557 86.606 1.00 53.86 495 VAL B O 1
ATOM 6431 N N . ASN B 1 428 ? -1.707 26.243 84.772 1.00 52.13 496 ASN B N 1
ATOM 6432 C CA . ASN B 1 428 ? -1.539 27.331 83.822 1.00 47.18 496 ASN B CA 1
ATOM 6433 C C . ASN B 1 428 ? -2.825 27.877 83.177 1.00 59.52 496 ASN B C 1
ATOM 6434 O O . ASN B 1 428 ? -2.758 28.659 82.222 1.00 59.67 496 ASN B O 1
ATOM 6439 N N . ILE B 1 429 ? -3.988 27.444 83.662 1.00 55.46 497 ILE B N 1
ATOM 6440 C CA . ILE B 1 429 ? -5.246 27.857 83.039 1.00 56.28 497 ILE B CA 1
ATOM 6441 C C . ILE B 1 429 ? -5.299 29.370 82.860 1.00 60.02 497 ILE B C 1
ATOM 6442 O O . ILE B 1 429 ? -4.969 30.135 83.769 1.00 64.90 497 ILE B O 1
ATOM 6447 N N . GLY B 1 430 ? -5.700 29.787 81.665 1.00 56.95 498 GLY B N 1
ATOM 6448 C CA . GLY B 1 430 ? -5.724 31.189 81.296 1.00 52.29 498 GLY B CA 1
ATOM 6449 C C . GLY B 1 430 ? -4.448 31.590 80.577 1.00 56.68 498 GLY B C 1
ATOM 6450 O O . GLY B 1 430 ? -4.435 32.546 79.799 1.00 50.98 498 GLY B O 1
ATOM 6451 N N . TYR B 1 431 ? -3.376 30.838 80.818 1.00 57.75 499 TYR B N 1
ATOM 6452 C CA . TYR B 1 431 ? -2.083 31.144 80.223 1.00 52.39 499 TYR B CA 1
ATOM 6453 C C . TYR B 1 431 ? -1.841 30.343 78.951 1.00 55.75 499 TYR B C 1
ATOM 6454 O O . TYR B 1 431 ? -0.839 30.540 78.264 1.00 53.06 499 TYR B O 1
ATOM 6463 N N . GLU B 1 432 ? -2.769 29.460 78.612 1.00 65.81 500 GLU B N 1
ATOM 6464 C CA . GLU B 1 432 ? -2.605 28.689 77.396 1.00 70.77 500 GLU B CA 1
ATOM 6465 C C . GLU B 1 432 ? -2.751 29.724 76.296 1.00 70.96 500 GLU B C 1
ATOM 6466 O O . GLU B 1 432 ? -2.998 30.897 76.583 1.00 85.47 500 GLU B O 1
ATOM 6472 N N . ASP B 1 433 ? -2.601 29.320 75.045 1.00 53.69 501 ASP B N 1
ATOM 6473 C CA . ASP B 1 433 ? -2.746 30.280 73.946 1.00 70.22 501 ASP B CA 1
ATOM 6474 C C . ASP B 1 433 ? -1.757 31.449 74.026 1.00 68.25 501 ASP B C 1
ATOM 6475 O O . ASP B 1 433 ? -1.989 32.497 73.431 1.00 67.62 501 ASP B O 1
ATOM 6480 N N . MET B 1 434 ? -0.656 31.271 74.747 1.00 66.99 502 MET B N 1
ATOM 6481 C CA . MET B 1 434 ? 0.361 32.309 74.822 1.00 66.07 502 MET B CA 1
ATOM 6482 C C . MET B 1 434 ? 1.573 31.850 74.026 1.00 65.09 502 MET B C 1
ATOM 6483 O O . MET B 1 434 ? 2.121 30.775 74.271 1.00 72.56 502 MET B O 1
ATOM 6488 N N . ASN B 1 435 ? 1.975 32.660 73.059 1.00 50.56 503 ASN B N 1
ATOM 6489 C CA . ASN B 1 435 ? 2.977 32.236 72.101 1.00 56.02 503 ASN B CA 1
ATOM 6490 C C . ASN B 1 435 ? 4.031 33.326 71.901 1.00 57.44 503 ASN B C 1
ATOM 6491 O O . ASN B 1 435 ? 3.711 34.509 71.896 1.00 60.36 503 ASN B O 1
ATOM 6493 N N . ASN B 1 436 ? 5.292 32.919 71.779 1.00 55.71 504 ASN B N 1
ATOM 6494 C CA . ASN B 1 436 ? 6.384 33.835 71.449 1.00 55.44 504 ASN B CA 1
ATOM 6495 C C . ASN B 1 436 ? 6.306 35.187 72.157 1.00 57.77 504 ASN B C 1
ATOM 6496 O O . ASN B 1 436 ? 6.197 36.233 71.520 1.00 61.61 504 ASN B O 1
ATOM 6501 N N . GLN B 1 437 ? 6.384 35.149 73.480 1.00 57.28 505 GLN B N 1
ATOM 6502 C CA . GLN B 1 437 ? 6.387 36.350 74.297 1.00 54.37 505 GLN B CA 1
ATOM 6503 C C . GLN B 1 437 ? 7.730 36.469 74.998 1.00 50.79 505 GLN B C 1
ATOM 6504 O O . GLN B 1 437 ? 8.255 35.485 75.505 1.00 54.41 505 GLN B O 1
ATOM 6510 N N . GLN B 1 438 ? 8.294 37.669 75.013 1.00 45.43 506 GLN B N 1
ATOM 6511 C CA . GLN B 1 438 ? 9.536 37.890 75.727 1.00 47.79 506 GLN B CA 1
ATOM 6512 C C . GLN B 1 438 ? 9.253 38.040 77.218 1.00 53.20 506 GLN B C 1
ATOM 6513 O O . GLN B 1 438 ? 8.389 38.822 77.603 1.00 52.28 506 GLN B O 1
ATOM 6519 N N . VAL B 1 439 ? 9.966 37.281 78.050 1.00 53.20 507 VAL B N 1
ATOM 6520 C CA . VAL B 1 439 ? 9.929 37.491 79.497 1.00 50.88 507 VAL B CA 1
ATOM 6521 C C . VAL B 1 439 ? 10.955 38.520 79.927 1.00 50.34 507 VAL B C 1
ATOM 6522 O O . VAL B 1 439 ? 12.123 38.425 79.565 1.00 56.03 507 VAL B O 1
ATOM 6526 N N . LEU B 1 440 ? 10.507 39.484 80.724 1.00 49.23 508 LEU B N 1
ATOM 6527 C CA . LEU B 1 440 ? 11.361 40.554 81.229 1.00 49.59 508 LEU B CA 1
ATOM 6528 C C . LEU B 1 440 ? 11.798 40.299 82.665 1.00 50.85 508 LEU B C 1
ATOM 6529 O O . LEU B 1 440 ? 12.982 40.205 82.953 1.00 58.09 508 LEU B O 1
ATOM 6534 N N . LYS B 1 441 ? 10.836 40.214 83.569 1.00 55.94 509 LYS B N 1
ATOM 6535 C CA . LYS B 1 441 ? 11.146 39.997 84.971 1.00 59.36 509 LYS B CA 1
ATOM 6536 C C . LYS B 1 441 ? 10.620 38.668 85.488 1.00 58.64 509 LYS B C 1
ATOM 6537 O O . LYS B 1 441 ? 9.651 38.110 84.970 1.00 54.17 509 LYS B O 1
ATOM 6543 N N . PHE B 1 442 ? 11.298 38.167 86.511 1.00 60.81 510 PHE B N 1
ATOM 6544 C CA . PHE B 1 442 ? 10.818 37.052 87.307 1.00 59.06 510 PHE B CA 1
ATOM 6545 C C . PHE B 1 442 ? 10.863 37.477 88.766 1.00 56.22 510 PHE B C 1
ATOM 6546 O O . PHE B 1 442 ? 11.925 37.839 89.283 1.00 54.24 510 PHE B O 1
ATOM 6554 N N . ASN B 1 443 ? 9.706 37.445 89.419 1.00 55.65 511 ASN B N 1
ATOM 6555 C CA . ASN B 1 443 ? 9.597 37.860 90.814 1.00 54.95 511 ASN B CA 1
ATOM 6556 C C . ASN B 1 443 ? 10.309 39.187 91.077 1.00 53.97 511 ASN B C 1
ATOM 6557 O O . ASN B 1 443 ? 10.985 39.354 92.093 1.00 49.89 511 ASN B O 1
ATOM 6562 N N . GLY B 1 444 ? 10.155 40.120 90.140 1.00 51.01 512 GLY B N 1
ATOM 6563 C CA . GLY B 1 444 ? 10.704 41.456 90.275 1.00 57.74 512 GLY B CA 1
ATOM 6564 C C . GLY B 1 444 ? 12.062 41.640 89.620 1.00 62.96 512 GLY B C 1
ATOM 6565 O O . GLY B 1 444 ? 12.491 42.768 89.377 1.00 64.72 512 GLY B O 1
ATOM 6566 N N . ILE B 1 445 ? 12.734 40.533 89.319 1.00 57.42 513 ILE B N 1
ATOM 6567 C CA . ILE B 1 445 ? 14.106 40.586 88.829 1.00 59.53 513 ILE B CA 1
ATOM 6568 C C . ILE B 1 445 ? 14.248 40.525 87.308 1.00 62.92 513 ILE B C 1
ATOM 6569 O O . ILE B 1 445 ? 13.780 39.583 86.672 1.00 71.12 513 ILE B O 1
ATOM 6574 N N . PRO B 1 446 ? 14.915 41.528 86.721 1.00 58.65 514 PRO B N 1
ATOM 6575 C CA . PRO B 1 446 ? 15.169 41.547 85.276 1.00 49.54 514 PRO B CA 1
ATOM 6576 C C . PRO B 1 446 ? 16.009 40.346 84.834 1.00 52.77 514 PRO B C 1
ATOM 6577 O O . PRO B 1 446 ? 17.065 40.060 85.405 1.00 55.86 514 PRO B O 1
ATOM 6581 N N . ILE B 1 447 ? 15.534 39.657 83.805 1.00 49.27 515 ILE B N 1
ATOM 6582 C CA . ILE B 1 447 ? 16.162 38.431 83.333 1.00 51.27 515 ILE B CA 1
ATOM 6583 C C . ILE B 1 447 ? 17.283 38.724 82.333 1.00 59.22 515 ILE B C 1
ATOM 6584 O O . ILE B 1 447 ? 17.054 39.333 81.288 1.00 64.03 515 ILE B O 1
ATOM 6589 N N . ARG B 1 448 ? 18.500 38.302 82.674 1.00 58.10 516 ARG B N 1
ATOM 6590 C CA . ARG B 1 448 ? 19.677 38.574 81.849 1.00 55.43 516 ARG B CA 1
ATOM 6591 C C . ARG B 1 448 ? 19.798 37.608 80.670 1.00 47.63 516 ARG B C 1
ATOM 6592 O O . ARG B 1 448 ? 20.100 38.005 79.543 1.00 40.66 516 ARG B O 1
ATOM 6600 N N . ASN B 1 449 ? 19.558 36.335 80.946 1.00 41.31 517 ASN B N 1
ATOM 6601 C CA . ASN B 1 449 ? 19.565 35.298 79.928 1.00 36.15 517 ASN B CA 1
ATOM 6602 C C . ASN B 1 449 ? 18.834 34.095 80.495 1.00 40.94 517 ASN B C 1
ATOM 6603 O O . ASN B 1 449 ? 18.289 34.168 81.589 1.00 52.50 517 ASN B O 1
ATOM 6608 N N . ILE B 1 450 ? 18.816 32.983 79.776 1.00 43.97 518 ILE B N 1
ATOM 6609 C CA . ILE B 1 450 ? 17.988 31.867 80.215 1.00 46.03 518 ILE B CA 1
ATOM 6610 C C . ILE B 1 450 ? 18.628 31.021 81.321 1.00 52.22 518 ILE B C 1
ATOM 6611 O O . ILE B 1 450 ? 17.934 30.324 82.053 1.00 56.53 518 ILE B O 1
ATOM 6616 N N . HIS B 1 451 ? 19.949 31.091 81.441 1.00 55.26 519 HIS B N 1
ATOM 6617 C CA . HIS B 1 451 ? 20.662 30.400 82.508 1.00 55.25 519 HIS B CA 1
ATOM 6618 C C . HIS B 1 451 ? 20.336 31.117 83.813 1.00 51.51 519 HIS B C 1
ATOM 6619 O O . HIS B 1 451 ? 20.107 30.496 84.852 1.00 44.52 519 HIS B O 1
ATOM 6626 N N . HIS B 1 452 ? 20.317 32.443 83.738 1.00 56.40 520 HIS B N 1
ATOM 6627 C CA . HIS B 1 452 ? 19.906 33.290 84.846 1.00 56.86 520 HIS B CA 1
ATOM 6628 C C . HIS B 1 452 ? 18.483 32.925 85.274 1.00 60.04 520 HIS B C 1
ATOM 6629 O O . HIS B 1 452 ? 18.237 32.582 86.438 1.00 55.12 520 HIS B O 1
ATOM 6636 N N . LEU B 1 453 ? 17.544 32.990 84.334 1.00 45.99 521 LEU B N 1
ATOM 6637 C CA . LEU B 1 453 ? 16.172 32.623 84.652 1.00 48.96 521 LEU B CA 1
ATOM 6638 C C . LEU B 1 453 ? 16.140 31.269 85.340 1.00 55.57 521 LEU B C 1
ATOM 6639 O O . LEU B 1 453 ? 15.433 31.084 86.328 1.00 59.65 521 LEU B O 1
ATOM 6644 N N . ALA B 1 454 ? 16.917 30.328 84.815 1.00 57.81 522 ALA B N 1
ATOM 6645 C CA . ALA B 1 454 ? 16.954 28.969 85.345 1.00 65.57 522 ALA B CA 1
ATOM 6646 C C . ALA B 1 454 ? 17.516 28.932 86.772 1.00 73.02 522 ALA B C 1
ATOM 6647 O O . ALA B 1 454 ? 17.066 28.148 87.614 1.00 73.15 522 ALA B O 1
ATOM 6649 N N . HIS B 1 455 ? 18.495 29.791 87.037 1.00 67.46 523 HIS B N 1
ATOM 6650 C CA . HIS B 1 455 ? 19.057 29.914 88.372 1.00 59.35 523 HIS B CA 1
ATOM 6651 C C . HIS B 1 455 ? 18.065 30.539 89.345 1.00 61.84 523 HIS B C 1
ATOM 6652 O O . HIS B 1 455 ? 18.091 30.253 90.539 1.00 69.45 523 HIS B O 1
ATOM 6659 N N . LEU B 1 456 ? 17.199 31.404 88.836 1.00 58.68 524 LEU B N 1
ATOM 6660 C CA . LEU B 1 456 ? 16.229 32.076 89.684 1.00 51.24 524 LEU B CA 1
ATOM 6661 C C . LEU B 1 456 ? 15.087 31.138 90.048 1.00 54.37 524 LEU B C 1
ATOM 6662 O O . LEU B 1 456 ? 14.599 31.154 91.173 1.00 55.41 524 LEU B O 1
ATOM 6667 N N . ILE B 1 457 ? 14.671 30.307 89.101 1.00 58.80 525 ILE B N 1
ATOM 6668 C CA . ILE B 1 457 ? 13.640 29.317 89.376 1.00 55.38 525 ILE B CA 1
ATOM 6669 C C . ILE B 1 457 ? 14.093 28.394 90.496 1.00 62.08 525 ILE B C 1
ATOM 6670 O O . ILE B 1 457 ? 13.346 28.143 91.443 1.00 66.69 525 ILE B O 1
ATOM 6675 N N . ASP B 1 458 ? 15.321 27.895 90.387 1.00 61.62 526 ASP B N 1
ATOM 6676 C CA . ASP B 1 458 ? 15.848 26.943 91.363 1.00 69.10 526 ASP B CA 1
ATOM 6677 C C . ASP B 1 458 ? 16.073 27.556 92.753 1.00 71.52 526 ASP B C 1
ATOM 6678 O O . ASP B 1 458 ? 15.926 26.880 93.768 1.00 71.23 526 ASP B O 1
ATOM 6683 N N . MET B 1 459 ? 16.427 28.833 92.798 1.00 71.99 527 MET B N 1
ATOM 6684 C CA . MET B 1 459 ? 16.611 29.515 94.071 1.00 68.41 527 MET B CA 1
ATOM 6685 C C . MET B 1 459 ? 15.293 29.995 94.664 1.00 75.50 527 MET B C 1
ATOM 6686 O O . MET B 1 459 ? 15.270 30.509 95.777 1.00 81.73 527 MET B O 1
ATOM 6691 N N . CYS B 1 460 ? 14.194 29.838 93.932 1.00 78.15 528 CYS B N 1
ATOM 6692 C CA . CYS B 1 460 ? 12.929 30.413 94.380 1.00 80.15 528 CYS B CA 1
ATOM 6693 C C . CYS B 1 460 ? 12.253 29.557 95.443 1.00 74.95 528 CYS B C 1
ATOM 6694 O O . CYS B 1 460 ? 11.900 28.402 95.202 1.00 77.38 528 CYS B O 1
ATOM 6697 N N . LYS B 1 461 ? 12.110 30.130 96.631 1.00 67.40 529 LYS B N 1
ATOM 6698 C CA . LYS B 1 461 ? 11.334 29.514 97.698 1.00 72.34 529 LYS B CA 1
ATOM 6699 C C . LYS B 1 461 ? 9.950 30.151 97.860 1.00 74.34 529 LYS B C 1
ATOM 6700 O O . LYS B 1 461 ? 9.187 29.761 98.746 1.00 63.97 529 LYS B O 1
ATOM 6706 N N . ASP B 1 462 ? 9.633 31.131 97.011 1.00 79.05 530 ASP B N 1
ATOM 6707 C CA . ASP B 1 462 ? 8.466 31.990 97.241 1.00 70.39 530 ASP B CA 1
ATOM 6708 C C . ASP B 1 462 ? 7.135 31.338 96.955 1.00 71.37 530 ASP B C 1
ATOM 6709 O O . ASP B 1 462 ? 7.063 30.258 96.375 1.00 71.40 530 ASP B O 1
ATOM 6714 N N . LYS B 1 463 ? 6.075 32.056 97.303 1.00 75.44 531 LYS B N 1
ATOM 6715 C CA . LYS B 1 463 ? 4.726 31.526 97.203 1.00 73.64 531 LYS B CA 1
ATOM 6716 C C . LYS B 1 463 ? 4.374 31.359 95.737 1.00 66.42 531 LYS B C 1
ATOM 6717 O O . LYS B 1 463 ? 3.947 30.290 95.304 1.00 62.13 531 LYS B O 1
ATOM 6723 N N . TYR B 1 464 ? 4.589 32.423 94.973 1.00 59.17 532 TYR B N 1
ATOM 6724 C CA . TYR B 1 464 ? 4.234 32.424 93.566 1.00 56.08 532 TYR B CA 1
ATOM 6725 C C . TYR B 1 464 ? 5.440 32.550 92.636 1.00 61.94 532 TYR B C 1
ATOM 6726 O O . TYR B 1 464 ? 6.486 33.097 92.997 1.00 60.90 532 TYR B O 1
ATOM 6735 N N . LEU B 1 465 ? 5.281 32.026 91.430 1.00 62.93 533 LEU B N 1
ATOM 6736 C CA . LEU B 1 465 ? 6.206 32.310 90.352 1.00 56.62 533 LEU B CA 1
ATOM 6737 C C . LEU B 1 465 ? 5.590 33.430 89.523 1.00 56.26 533 LEU B C 1
ATOM 6738 O O . LEU B 1 465 ? 4.577 33.228 88.851 1.00 64.63 533 LEU B O 1
ATOM 6743 N N . VAL B 1 466 ? 6.188 34.616 89.576 1.00 49.69 534 VAL B N 1
ATOM 6744 C CA . VAL B 1 466 ? 5.639 35.759 88.847 1.00 52.38 534 VAL B CA 1
ATOM 6745 C C . VAL B 1 466 ? 6.451 36.114 87.595 1.00 53.10 534 VAL B C 1
ATOM 6746 O O . VAL B 1 466 ? 7.605 36.515 87.686 1.00 65.56 534 VAL B O 1
ATOM 6750 N N . PHE B 1 467 ? 5.833 35.965 86.429 1.00 45.90 535 PHE B N 1
ATOM 6751 C CA . PHE B 1 467 ? 6.484 36.274 85.165 1.00 38.77 535 PHE B CA 1
ATOM 6752 C C . PHE B 1 467 ? 5.884 37.525 84.548 1.00 46.31 535 PHE B C 1
ATOM 6753 O O . PHE B 1 467 ? 4.715 37.525 84.182 1.00 53.44 535 PHE B O 1
ATOM 6761 N N . GLU B 1 468 ? 6.671 38.589 84.431 1.00 41.66 536 GLU B N 1
ATOM 6762 C CA . GLU B 1 468 ? 6.223 39.773 83.703 1.00 42.21 536 GLU B CA 1
ATOM 6763 C C . GLU B 1 468 ? 6.725 39.752 82.268 1.00 40.73 536 GLU B C 1
ATOM 6764 O O . GLU B 1 468 ? 7.924 39.678 82.028 1.00 52.00 536 GLU B O 1
ATOM 6770 N N . PHE B 1 469 ? 5.812 39.828 81.311 1.00 33.00 537 PHE B N 1
ATOM 6771 C CA . PHE B 1 469 ? 6.204 39.778 79.907 1.00 37.21 537 PHE B CA 1
ATOM 6772 C C . PHE B 1 469 ? 6.233 41.157 79.276 1.00 50.55 537 PHE B C 1
ATOM 6773 O O . PHE B 1 469 ? 5.979 42.161 79.945 1.00 48.48 537 PHE B O 1
ATOM 6781 N N . GLU B 1 470 ? 6.525 41.183 77.978 1.00 65.40 538 GLU B N 1
ATOM 6782 C CA . GLU B 1 470 ? 6.757 42.416 77.237 1.00 75.58 538 GLU B CA 1
ATOM 6783 C C . GLU B 1 470 ? 5.547 43.338 77.193 1.00 71.13 538 GLU B C 1
ATOM 6784 O O . GLU B 1 470 ? 5.680 44.546 77.371 1.00 78.07 538 GLU B O 1
ATOM 6790 N N . ASP B 1 471 ? 4.371 42.768 76.957 1.00 69.09 539 ASP B N 1
ATOM 6791 C CA . ASP B 1 471 ? 3.131 43.544 76.917 1.00 68.82 539 ASP B CA 1
ATOM 6792 C C . ASP B 1 471 ? 2.809 44.200 78.270 1.00 69.40 539 ASP B C 1
ATOM 6793 O O . ASP B 1 471 ? 1.943 45.062 78.368 1.00 68.54 539 ASP B O 1
ATOM 6795 N N . ASN B 1 472 ? 3.545 43.804 79.299 1.00 72.53 540 ASN B N 1
ATOM 6796 C CA . ASN B 1 472 ? 3.200 44.116 80.678 1.00 73.26 540 ASN B CA 1
ATOM 6797 C C . ASN B 1 472 ? 2.219 43.068 81.206 1.00 62.44 540 ASN B C 1
ATOM 6798 O O . ASN B 1 472 ? 1.810 43.099 82.369 1.00 54.17 540 ASN B O 1
ATOM 6803 N N . TYR B 1 473 ? 1.862 42.132 80.330 1.00 50.42 541 TYR B N 1
ATOM 6804 C CA . TYR B 1 473 ? 1.164 40.916 80.734 1.00 44.22 541 TYR B CA 1
ATOM 6805 C C . TYR B 1 473 ? 1.904 40.223 81.894 1.00 46.64 541 TYR B C 1
ATOM 6806 O O . TYR B 1 473 ? 3.133 40.173 81.908 1.00 48.41 541 TYR B O 1
ATOM 6815 N N . VAL B 1 474 ? 1.155 39.707 82.869 1.00 46.30 542 VAL B N 1
ATOM 6816 C CA . VAL B 1 474 ? 1.739 38.999 84.015 1.00 46.47 542 VAL B CA 1
ATOM 6817 C C . VAL B 1 474 ? 1.141 37.616 84.238 1.00 55.22 542 VAL B C 1
ATOM 6818 O O . VAL B 1 474 ? -0.061 37.476 84.438 1.00 71.48 542 VAL B O 1
ATOM 6822 N N . ALA B 1 475 ? 1.985 36.593 84.227 1.00 54.41 543 ALA B N 1
ATOM 6823 C CA . ALA B 1 475 ? 1.533 35.249 84.552 1.00 52.88 543 ALA B CA 1
ATOM 6824 C C . ALA B 1 475 ? 1.957 34.906 85.963 1.00 54.12 543 ALA B C 1
ATOM 6825 O O . ALA B 1 475 ? 3.145 34.923 86.280 1.00 57.09 543 ALA B O 1
ATOM 6827 N N . VAL B 1 476 ? 0.990 34.598 86.816 1.00 42.20 544 VAL B N 1
ATOM 6828 C CA . VAL B 1 476 ? 1.321 34.169 88.158 1.00 51.73 544 VAL B CA 1
ATOM 6829 C C . VAL B 1 476 ? 1.010 32.698 88.295 1.00 56.42 544 VAL B C 1
ATOM 6830 O O . VAL B 1 476 ? -0.032 32.233 87.835 1.00 47.27 544 VAL B O 1
ATOM 6834 N N . LEU B 1 477 ? 1.931 31.971 88.919 1.00 58.47 545 LEU B N 1
ATOM 6835 C CA . LEU B 1 477 ? 1.748 30.550 89.161 1.00 57.72 545 LEU B CA 1
ATOM 6836 C C . LEU B 1 477 ? 2.150 30.209 90.576 1.00 62.86 545 LEU B C 1
ATOM 6837 O O . LEU B 1 477 ? 2.992 30.887 91.162 1.00 67.73 545 LEU B O 1
ATOM 6842 N N . GLU B 1 478 ? 1.542 29.161 91.123 1.00 66.55 546 GLU B N 1
ATOM 6843 C CA . GLU B 1 478 ? 1.866 28.713 92.475 1.00 74.51 546 GLU B CA 1
ATOM 6844 C C . GLU B 1 478 ? 3.008 27.685 92.479 1.00 68.56 546 GLU B C 1
ATOM 6845 O O . GLU B 1 478 ? 2.918 26.640 91.827 1.00 56.10 546 GLU B O 1
ATOM 6851 N N . ARG B 1 479 ? 4.075 27.980 93.221 1.00 69.80 547 ARG B N 1
ATOM 6852 C CA . ARG B 1 479 ? 5.273 27.133 93.216 1.00 72.62 547 ARG B CA 1
ATOM 6853 C C . ARG B 1 479 ? 5.002 25.651 93.458 1.00 75.15 547 ARG B C 1
ATOM 6854 O O . ARG B 1 479 ? 5.389 24.808 92.648 1.00 71.69 547 ARG B O 1
ATOM 6862 N N . GLU B 1 480 ? 4.340 25.336 94.568 1.00 76.91 548 GLU B N 1
ATOM 6863 C CA . GLU B 1 480 ? 4.212 23.945 94.991 1.00 79.38 548 GLU B CA 1
ATOM 6864 C C . GLU B 1 480 ? 3.402 23.118 93.995 1.00 77.86 548 GLU B C 1
ATOM 6865 O O . GLU B 1 480 ? 3.757 21.976 93.691 1.00 85.98 548 GLU B O 1
ATOM 6867 N N . ALA B 1 481 ? 2.325 23.700 93.483 1.00 65.31 549 ALA B N 1
ATOM 6868 C CA . ALA B 1 481 ? 1.486 23.018 92.503 1.00 69.48 549 ALA B CA 1
ATOM 6869 C C . ALA B 1 481 ? 2.218 22.820 91.177 1.00 76.82 549 ALA B C 1
ATOM 6870 O O . ALA B 1 481 ? 2.016 21.815 90.496 1.00 85.88 549 ALA B O 1
ATOM 6872 N N . SER B 1 482 ? 3.059 23.783 90.807 1.00 70.56 550 SER B N 1
ATOM 6873 C CA . SER B 1 482 ? 3.847 23.675 89.584 1.00 70.86 550 SER B CA 1
ATOM 6874 C C . SER B 1 482 ? 4.749 22.455 89.629 1.00 75.58 550 SER B C 1
ATOM 6875 O O . SER B 1 482 ? 4.896 21.737 88.642 1.00 85.25 550 SER B O 1
ATOM 6878 N N . ASN B 1 483 ? 5.357 22.226 90.784 1.00 72.05 551 ASN B N 1
ATOM 6879 C CA . ASN B 1 483 ? 6.260 21.102 90.946 1.00 73.16 551 ASN B CA 1
ATOM 6880 C C . ASN B 1 483 ? 5.537 19.764 90.848 1.00 72.82 551 ASN B C 1
ATOM 6881 O O . ASN B 1 483 ? 5.962 18.882 90.105 1.00 75.65 551 ASN B O 1
ATOM 6886 N N . SER B 1 484 ? 4.431 19.629 91.575 1.00 72.14 552 SER B N 1
ATOM 6887 C CA . SER B 1 484 ? 3.602 18.425 91.517 1.00 71.90 552 SER B CA 1
ATOM 6888 C C . SER B 1 484 ? 3.189 18.089 90.087 1.00 77.59 552 SER B C 1
ATOM 6889 O O . SER B 1 484 ? 3.029 16.919 89.735 1.00 89.48 552 SER B O 1
ATOM 6892 N N . ALA B 1 485 ? 2.999 19.119 89.269 1.00 63.82 553 ALA B N 1
ATOM 6893 C CA . ALA B 1 485 ? 2.517 18.920 87.908 1.00 63.68 553 ALA B CA 1
ATOM 6894 C C . ALA B 1 485 ? 3.641 18.509 86.967 1.00 75.03 553 ALA B C 1
ATOM 6895 O O . ALA B 1 485 ? 3.388 17.960 85.895 1.00 77.39 553 ALA B O 1
ATOM 6897 N N . SER B 1 486 ? 4.878 18.757 87.394 1.00 78.22 554 SER B N 1
ATOM 6898 C CA . SER B 1 486 ? 6.064 18.549 86.565 1.00 70.65 554 SER B CA 1
ATOM 6899 C C . SER B 1 486 ? 6.058 17.223 85.794 1.00 76.12 554 SER B C 1
ATOM 6900 O O . SER B 1 486 ? 5.961 17.218 84.562 1.00 72.20 554 SER B O 1
ATOM 6903 N N . LEU B 1 487 ? 6.157 16.102 86.505 1.00 79.29 555 LEU B N 1
ATOM 6904 C CA . LEU B 1 487 ? 6.182 14.804 85.833 1.00 79.08 555 LEU B CA 1
ATOM 6905 C C . LEU B 1 487 ? 4.949 14.605 84.942 1.00 76.01 555 LEU B C 1
ATOM 6906 O O . LEU B 1 487 ? 5.047 14.084 83.829 1.00 71.18 555 LEU B O 1
ATOM 6908 N N . CYS B 1 488 ? 3.793 15.040 85.424 1.00 75.03 556 CYS B N 1
ATOM 6909 C CA . CYS B 1 488 ? 2.542 14.788 84.717 1.00 83.83 556 CYS B CA 1
ATOM 6910 C C . CYS B 1 488 ? 2.489 15.506 83.368 1.00 81.17 556 CYS B C 1
ATOM 6911 O O . CYS B 1 488 ? 1.978 14.966 82.377 1.00 72.82 556 CYS B O 1
ATOM 6914 N N . ILE B 1 489 ? 3.025 16.722 83.340 1.00 81.04 557 ILE B N 1
ATOM 6915 C CA . ILE B 1 489 ? 2.973 17.554 82.146 1.00 78.90 557 ILE B CA 1
ATOM 6916 C C . ILE B 1 489 ? 3.881 17.043 81.040 1.00 74.86 557 ILE B C 1
ATOM 6917 O O . ILE B 1 489 ? 3.470 16.978 79.878 1.00 69.09 557 ILE B O 1
ATOM 6922 N N . LEU B 1 490 ? 5.119 16.697 81.386 1.00 72.27 558 LEU B N 1
ATOM 6923 C CA . LEU B 1 490 ? 6.053 16.273 80.348 1.00 78.38 558 LEU B CA 1
ATOM 6924 C C . LEU B 1 490 ? 5.803 14.836 79.932 1.00 77.81 558 LEU B C 1
ATOM 6925 O O . LEU B 1 490 ? 6.174 14.428 78.832 1.00 77.96 558 LEU B O 1
ATOM 6930 N N . LYS B 1 491 ? 5.150 14.075 80.800 1.00 74.83 559 LYS B N 1
ATOM 6931 C CA . LYS B 1 491 ? 4.669 12.766 80.396 1.00 74.58 559 LYS B CA 1
ATOM 6932 C C . LYS B 1 491 ? 3.636 12.955 79.294 1.00 76.56 559 LYS B C 1
ATOM 6933 O O . LYS B 1 491 ? 3.784 12.441 78.190 1.00 83.68 559 LYS B O 1
ATOM 6935 N N . ASP B 1 492 ? 2.604 13.733 79.589 1.00 72.48 560 ASP B N 1
ATOM 6936 C CA . ASP B 1 492 ? 1.441 13.809 78.714 1.00 73.58 560 ASP B CA 1
ATOM 6937 C C . ASP B 1 492 ? 1.705 14.438 77.344 1.00 76.93 560 ASP B C 1
ATOM 6938 O O . ASP B 1 492 ? 0.953 14.206 76.396 1.00 75.55 560 ASP B O 1
ATOM 6940 N N . TYR B 1 493 ? 2.742 15.260 77.236 1.00 82.61 561 TYR B N 1
ATOM 6941 C CA . TYR B 1 493 ? 2.924 16.025 75.998 1.00 80.66 561 TYR B CA 1
ATOM 6942 C C . TYR B 1 493 ? 3.643 15.455 74.757 1.00 96.76 561 TYR B C 1
ATOM 6943 O O . TYR B 1 493 ? 3.163 15.645 73.641 1.00 112.56 561 TYR B O 1
ATOM 6952 N N . GLY B 1 494 ? 4.783 14.793 74.919 1.00 93.90 562 GLY B N 1
ATOM 6953 C CA . GLY B 1 494 ? 5.416 14.596 76.200 1.00 95.23 562 GLY B CA 1
ATOM 6954 C C . GLY B 1 494 ? 6.908 14.638 75.950 1.00 95.57 562 GLY B C 1
ATOM 6955 O O . GLY B 1 494 ? 7.394 14.385 74.840 1.00 87.08 562 GLY B O 1
ATOM 6956 N N . ILE B 1 495 ? 7.646 14.958 77.000 1.00 94.81 563 ILE B N 1
ATOM 6957 C CA . ILE B 1 495 ? 8.996 15.444 76.824 1.00 87.30 563 ILE B CA 1
ATOM 6958 C C . ILE B 1 495 ? 9.904 14.768 77.834 1.00 87.82 563 ILE B C 1
ATOM 6959 O O . ILE B 1 495 ? 9.521 14.550 78.986 1.00 91.40 563 ILE B O 1
ATOM 6964 N N . PRO B 1 496 ? 11.117 14.422 77.395 1.00 83.79 564 PRO B N 1
ATOM 6965 C CA . PRO B 1 496 ? 12.086 13.690 78.212 1.00 78.79 564 PRO B CA 1
ATOM 6966 C C . PRO B 1 496 ? 12.473 14.431 79.481 1.00 76.74 564 PRO B C 1
ATOM 6967 O O . PRO B 1 496 ? 12.482 13.833 80.557 1.00 75.83 564 PRO B O 1
ATOM 6971 N N . SER B 1 497 ? 12.774 15.720 79.350 1.00 80.98 565 SER B N 1
ATOM 6972 C CA . SER B 1 497 ? 13.380 16.486 80.436 1.00 85.16 565 SER B CA 1
ATOM 6973 C C . SER B 1 497 ? 12.838 17.905 80.549 1.00 79.04 565 SER B C 1
ATOM 6974 O O . SER B 1 497 ? 12.436 18.506 79.557 1.00 77.73 565 SER B O 1
ATOM 6977 N N . GLU B 1 498 ? 12.849 18.435 81.768 1.00 75.17 566 GLU B N 1
ATOM 6978 C CA . GLU B 1 498 ? 12.374 19.788 82.029 1.00 74.43 566 GLU B CA 1
ATOM 6979 C C . GLU B 1 498 ? 13.331 20.810 81.440 1.00 72.81 566 GLU B C 1
ATOM 6980 O O . GLU B 1 498 ? 12.946 21.944 81.145 1.00 72.54 566 GLU B O 1
ATOM 6986 N N . ARG B 1 499 ? 14.581 20.392 81.276 1.00 67.78 567 ARG B N 1
ATOM 6987 C CA . ARG B 1 499 ? 15.647 21.272 80.830 1.00 64.51 567 ARG B CA 1
ATOM 6988 C C . ARG B 1 499 ? 16.368 20.701 79.634 1.00 66.86 567 ARG B C 1
ATOM 6989 O O . ARG B 1 499 ? 16.082 19.600 79.166 1.00 66.69 567 ARG B O 1
ATOM 6997 N N . SER B 1 500 ? 17.331 21.480 79.167 1.00 71.97 568 SER B N 1
ATOM 6998 C CA . SER B 1 500 ? 18.390 20.995 78.313 1.00 76.07 568 SER B CA 1
ATOM 6999 C C . SER B 1 500 ? 19.613 21.007 79.218 1.00 78.41 568 SER B C 1
ATOM 7000 O O . SER B 1 500 ? 19.708 21.839 80.120 1.00 77.23 568 SER B O 1
ATOM 7003 N N . ALA B 1 501 ? 20.537 20.080 78.984 1.00 75.29 569 ALA B N 1
ATOM 7004 C CA . ALA B 1 501 ? 21.638 19.815 79.909 1.00 68.55 569 ALA B CA 1
ATOM 7005 C C . ALA B 1 501 ? 22.411 21.050 80.413 1.00 71.80 569 ALA B C 1
ATOM 7006 O O . ALA B 1 501 ? 22.746 21.141 81.599 1.00 73.72 569 ALA B O 1
ATOM 7008 N N . ASP B 1 502 ? 22.682 21.996 79.519 1.00 67.85 570 ASP B N 1
ATOM 7009 C CA . ASP B 1 502 ? 23.491 23.173 79.840 1.00 62.88 570 ASP B CA 1
ATOM 7010 C C . ASP B 1 502 ? 22.953 24.022 80.992 1.00 64.79 570 ASP B C 1
ATOM 7011 O O . ASP B 1 502 ? 23.680 24.841 81.553 1.00 59.77 570 ASP B O 1
ATOM 7016 N N . LEU B 1 503 ? 21.676 23.849 81.321 1.00 69.79 571 LEU B N 1
ATOM 7017 C CA . LEU B 1 503 ? 21.048 24.631 82.384 1.00 66.71 571 LEU B CA 1
ATOM 7018 C C . LEU B 1 503 ? 21.028 23.890 83.735 1.00 78.01 571 LEU B C 1
ATOM 7019 O O . LEU B 1 503 ? 20.495 24.397 84.732 1.00 73.96 571 LEU B O 1
ATOM 7024 N N . LEU B 1 504 ? 21.598 22.687 83.763 1.00 80.80 572 LEU B N 1
ATOM 7025 C CA . LEU B 1 504 ? 21.821 21.997 85.032 1.00 83.71 572 LEU B CA 1
ATOM 7026 C C . LEU B 1 504 ? 23.085 22.565 85.669 1.00 81.92 572 LEU B C 1
ATOM 7027 O O . LEU B 1 504 ? 23.211 22.611 86.891 1.00 75.78 572 LEU B O 1
ATOM 7032 N N . GLU B 1 505 ? 23.999 23.030 84.817 1.00 84.91 573 GLU B N 1
ATOM 7033 C CA . GLU B 1 505 ? 25.267 23.622 85.245 1.00 83.37 573 GLU B CA 1
ATOM 7034 C C . GLU B 1 505 ? 25.045 24.796 86.201 1.00 88.89 573 GLU B C 1
ATOM 7035 O O . GLU B 1 505 ? 23.966 25.386 86.216 1.00 96.00 573 GLU B O 1
ATOM 7037 N N . PRO B 1 506 ? 26.059 25.119 87.024 1.00 90.44 574 PRO B N 1
ATOM 7038 C CA . PRO B 1 506 ? 25.958 26.215 87.999 1.00 89.16 574 PRO B CA 1
ATOM 7039 C C . PRO B 1 506 ? 26.045 27.595 87.341 1.00 91.40 574 PRO B C 1
ATOM 7040 O O . PRO B 1 506 ? 26.697 27.734 86.307 1.00 97.00 574 PRO B O 1
ATOM 7044 N N . TYR B 1 507 ? 25.404 28.594 87.946 1.00 88.33 575 TYR B N 1
ATOM 7045 C CA . TYR B 1 507 ? 25.353 29.953 87.392 1.00 87.30 575 TYR B CA 1
ATOM 7046 C C . TYR B 1 507 ? 26.328 30.924 88.093 1.00 93.53 575 TYR B C 1
ATOM 7047 O O . TYR B 1 507 ? 26.574 30.810 89.295 1.00 87.15 575 TYR B O 1
ATOM 7056 N N . VAL B 1 508 ? 26.869 31.880 87.335 1.00 102.69 576 VAL B N 1
ATOM 7057 C CA . VAL B 1 508 ? 27.995 32.697 87.798 1.00 109.73 576 VAL B CA 1
ATOM 7058 C C . VAL B 1 508 ? 27.666 34.117 88.286 1.00 109.89 576 VAL B C 1
ATOM 7059 O O . VAL B 1 508 ? 27.642 34.373 89.489 1.00 104.62 576 VAL B O 1
ATOM 7063 N N . ASP B 1 509 ? 27.413 35.033 87.353 1.00 116.39 577 ASP B N 1
ATOM 7064 C CA . ASP B 1 509 ? 27.258 36.448 87.684 1.00 117.18 577 ASP B CA 1
ATOM 7065 C C . ASP B 1 509 ? 26.600 37.224 86.546 1.00 118.32 577 ASP B C 1
ATOM 7066 O O . ASP B 1 509 ? 27.281 37.783 85.683 1.00 117.90 577 ASP B O 1
ATOM 7071 N N . HIS C 1 42 ? 39.173 32.902 7.457 1.00 144.11 110 HIS C N 1
ATOM 7072 C CA . HIS C 1 42 ? 38.358 32.022 6.624 1.00 145.23 110 HIS C CA 1
ATOM 7073 C C . HIS C 1 42 ? 37.874 30.802 7.404 1.00 144.69 110 HIS C C 1
ATOM 7074 O O . HIS C 1 42 ? 37.584 29.752 6.826 1.00 142.16 110 HIS C O 1
ATOM 7076 N N . ASP C 1 43 ? 37.785 30.951 8.722 1.00 143.86 111 ASP C N 1
ATOM 7077 C CA . ASP C 1 43 ? 37.260 29.895 9.577 1.00 138.56 111 ASP C CA 1
ATOM 7078 C C . ASP C 1 43 ? 35.760 29.782 9.340 1.00 137.42 111 ASP C C 1
ATOM 7079 O O . ASP C 1 43 ? 35.101 28.881 9.859 1.00 138.41 111 ASP C O 1
ATOM 7081 N N . ALA C 1 44 ? 35.231 30.713 8.550 1.00 134.63 112 ALA C N 1
ATOM 7082 C CA . ALA C 1 44 ? 33.805 30.773 8.248 1.00 129.32 112 ALA C CA 1
ATOM 7083 C C . ALA C 1 44 ? 33.294 29.525 7.531 1.00 129.53 112 ALA C C 1
ATOM 7084 O O . ALA C 1 44 ? 32.091 29.267 7.513 1.00 131.55 112 ALA C O 1
ATOM 7086 N N . SER C 1 45 ? 34.203 28.751 6.945 1.00 126.96 113 SER C N 1
ATOM 7087 C CA . SER C 1 45 ? 33.807 27.544 6.223 1.00 123.73 113 SER C CA 1
ATOM 7088 C C . SER C 1 45 ? 33.177 26.508 7.153 1.00 117.71 113 SER C C 1
ATOM 7089 O O . SER C 1 45 ? 32.506 25.580 6.697 1.00 117.61 113 SER C O 1
ATOM 7092 N N . PHE C 1 46 ? 33.397 26.672 8.455 1.00 110.25 114 PHE C N 1
ATOM 7093 C CA . PHE C 1 46 ? 32.843 25.763 9.453 1.00 101.18 114 PHE C CA 1
ATOM 7094 C C . PHE C 1 46 ? 31.364 26.035 9.689 1.00 94.74 114 PHE C C 1
ATOM 7095 O O . PHE C 1 46 ? 30.614 25.136 10.067 1.00 97.71 114 PHE C O 1
ATOM 7103 N N . LEU C 1 47 ? 30.945 27.275 9.470 1.00 83.75 115 LEU C N 1
ATOM 7104 C CA . LEU C 1 47 ? 29.546 27.625 9.661 1.00 76.31 115 LEU C CA 1
ATOM 7105 C C . LEU C 1 47 ? 28.732 27.292 8.418 1.00 70.40 115 LEU C C 1
ATOM 7106 O O . LEU C 1 47 ? 27.502 27.247 8.465 1.00 71.91 115 LEU C O 1
ATOM 7111 N N . ASN C 1 48 ? 29.417 27.045 7.309 1.00 61.89 116 ASN C N 1
ATOM 7112 C CA . ASN C 1 48 ? 28.725 26.777 6.056 1.00 64.42 116 ASN C CA 1
ATOM 7113 C C . ASN C 1 48 ? 28.200 25.359 5.960 1.00 70.21 116 ASN C C 1
ATOM 7114 O O . ASN C 1 48 ? 27.413 25.040 5.064 1.00 78.53 116 ASN C O 1
ATOM 7119 N N . ALA C 1 49 ? 28.635 24.510 6.885 1.00 64.67 117 ALA C N 1
ATOM 7120 C CA . ALA C 1 49 ? 28.155 23.135 6.919 1.00 68.67 117 ALA C CA 1
ATOM 7121 C C . ALA C 1 49 ? 26.886 23.038 7.757 1.00 62.65 117 ALA C C 1
ATOM 7122 O O . ALA C 1 49 ? 26.192 22.017 7.751 1.00 64.28 117 ALA C O 1
ATOM 7124 N N . VAL C 1 50 ? 26.586 24.120 8.464 1.00 48.27 118 VAL C N 1
ATOM 7125 C CA . VAL C 1 50 ? 25.463 24.146 9.380 1.00 51.76 118 VAL C CA 1
ATOM 7126 C C . VAL C 1 50 ? 24.257 24.779 8.714 1.00 60.15 118 VAL C C 1
ATOM 7127 O O . VAL C 1 50 ? 24.344 25.862 8.140 1.00 72.56 118 VAL C O 1
ATOM 7131 N N . VAL C 1 51 ? 23.129 24.092 8.807 1.00 54.65 119 VAL C N 1
ATOM 7132 C CA . VAL C 1 51 ? 21.965 24.417 8.011 1.00 55.38 119 VAL C CA 1
ATOM 7133 C C . VAL C 1 51 ? 20.741 24.48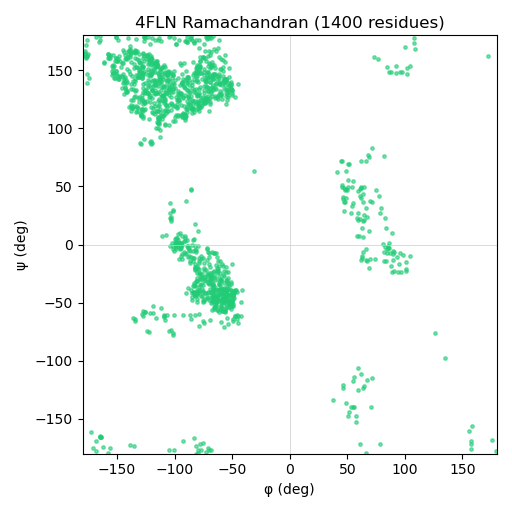3 8.918 1.00 60.85 119 VAL C C 1
ATOM 7134 O O . VAL C 1 51 ? 20.689 23.808 9.946 1.00 61.24 119 VAL C O 1
ATOM 7138 N N . LYS C 1 52 ? 19.766 25.309 8.547 1.00 59.09 120 LYS C N 1
ATOM 7139 C CA . LYS C 1 52 ? 18.577 25.499 9.371 1.00 54.20 120 LYS C CA 1
ATOM 7140 C C . LYS C 1 52 ? 17.456 24.564 8.942 1.00 61.48 120 LYS C C 1
ATOM 7141 O O . LYS C 1 52 ? 17.233 24.356 7.752 1.00 63.63 120 LYS C O 1
ATOM 7147 N N . VAL C 1 53 ? 16.751 24.005 9.921 1.00 62.53 121 VAL C N 1
ATOM 7148 C CA . VAL C 1 53 ? 15.704 23.028 9.651 1.00 58.90 121 VAL C CA 1
ATOM 7149 C C . VAL C 1 53 ? 14.317 23.577 9.964 1.00 65.30 121 VAL C C 1
ATOM 7150 O O . VAL C 1 53 ? 14.050 24.029 11.075 1.00 61.08 121 VAL C O 1
ATOM 7154 N N . TYR C 1 54 ? 13.437 23.537 8.968 1.00 73.01 122 TYR C N 1
ATOM 7155 C CA . TYR C 1 54 ? 12.037 23.882 9.164 1.00 63.99 122 TYR C CA 1
ATOM 7156 C C . TYR C 1 54 ? 11.230 22.611 9.006 1.00 65.58 122 TYR C C 1
ATOM 7157 O O . TYR C 1 54 ? 11.420 21.859 8.052 1.00 65.07 122 TYR C O 1
ATOM 7166 N N . CYS C 1 55 ? 10.318 22.372 9.933 1.00 63.11 123 CYS C N 1
ATOM 7167 C CA . CYS C 1 55 ? 9.523 21.167 9.864 1.00 65.32 123 CYS C CA 1
ATOM 7168 C C . CYS C 1 55 ? 8.103 21.412 10.343 1.00 66.94 123 CYS C C 1
ATOM 7169 O O . CYS C 1 55 ? 7.884 22.145 11.304 1.00 64.71 123 CYS C O 1
ATOM 7172 N N . THR C 1 56 ? 7.142 20.805 9.649 1.00 75.72 124 THR C N 1
ATOM 7173 C CA . THR C 1 56 ? 5.738 20.839 10.057 1.00 73.63 124 THR C CA 1
ATOM 7174 C C . THR C 1 56 ? 5.368 19.490 10.655 1.00 63.33 124 THR C C 1
ATOM 7175 O O . THR C 1 56 ? 5.475 18.460 9.996 1.00 56.49 124 THR C O 1
ATOM 7179 N N . HIS C 1 57 ? 4.948 19.495 11.912 1.00 64.16 125 HIS C N 1
ATOM 7180 C CA . HIS C 1 57 ? 4.610 18.254 12.587 1.00 69.81 125 HIS C CA 1
ATOM 7181 C C . HIS C 1 57 ? 3.106 18.081 12.625 1.00 68.83 125 HIS C C 1
ATOM 7182 O O . HIS C 1 57 ? 2.369 19.021 12.936 1.00 74.46 125 HIS C O 1
ATOM 7189 N N . THR C 1 58 ? 2.643 16.887 12.287 1.00 55.72 126 THR C N 1
ATOM 7190 C CA . THR C 1 58 ? 1.274 16.532 12.593 1.00 60.05 126 THR C CA 1
ATOM 7191 C C . THR C 1 58 ? 1.289 15.198 13.302 1.00 62.75 126 THR C C 1
ATOM 7192 O O . THR C 1 58 ? 1.556 14.179 12.667 1.00 69.85 126 THR C O 1
ATOM 7196 N N . ALA C 1 59 ? 0.950 15.170 14.590 1.00 53.53 127 ALA C N 1
ATOM 7197 C CA . ALA C 1 59 ? 0.963 13.889 15.284 1.00 53.02 127 ALA C CA 1
ATOM 7198 C C . ALA C 1 59 ? -0.439 13.316 15.369 1.00 64.40 127 ALA C C 1
ATOM 7199 O O . ALA C 1 59 ? -1.405 14.006 15.058 1.00 73.02 127 ALA C O 1
ATOM 7201 N N . PRO C 1 60 ? -0.559 12.070 15.852 1.00 71.53 128 PRO C N 1
ATOM 7202 C CA . PRO C 1 60 ? -1.864 11.412 16.025 1.00 79.79 128 PRO C CA 1
ATOM 7203 C C . PRO C 1 60 ? -2.635 11.882 17.261 1.00 85.19 128 PRO C C 1
ATOM 7204 O O . PRO C 1 60 ? -2.057 12.452 18.189 1.00 87.46 128 PRO C O 1
ATOM 7208 N N . ASP C 1 61 ? -3.940 11.637 17.267 1.00 87.31 129 ASP C N 1
ATOM 7209 C CA . ASP C 1 61 ? -4.722 11.742 18.488 1.00 85.26 129 ASP C CA 1
ATOM 7210 C C . ASP C 1 61 ? -4.740 10.330 19.049 1.00 78.29 129 ASP C C 1
ATOM 7211 O O . ASP C 1 61 ? -5.346 9.434 18.460 1.00 77.72 129 ASP C O 1
ATOM 7216 N N . TYR C 1 62 ? -4.071 10.123 20.178 1.00 68.97 130 TYR C N 1
ATOM 7217 C CA . TYR C 1 62 ? -3.897 8.771 20.698 1.00 73.81 130 TYR C CA 1
ATOM 7218 C C . TYR C 1 62 ? -5.183 8.235 21.320 1.00 78.53 130 TYR C C 1
ATOM 7219 O O . TYR C 1 62 ? -5.375 7.019 21.436 1.00 78.15 130 TYR C O 1
ATOM 7228 N N . SER C 1 63 ? -6.062 9.158 21.696 1.00 79.37 131 SER C N 1
ATOM 7229 C CA . SER C 1 63 ? -7.382 8.820 22.218 1.00 85.70 131 SER C CA 1
ATOM 7230 C C . SER C 1 63 ? -8.263 8.159 21.160 1.00 92.69 131 SER C C 1
ATOM 7231 O O . SER C 1 63 ? -8.800 7.073 21.379 1.00 95.64 131 SER C O 1
ATOM 7234 N N . LEU C 1 64 ? -8.412 8.822 20.018 1.00 92.49 132 LEU C N 1
ATOM 7235 C CA . LEU C 1 64 ? -9.197 8.289 18.911 1.00 96.78 132 LEU C CA 1
ATOM 7236 C C . LEU C 1 64 ? -8.358 8.372 17.651 1.00 88.78 132 LEU C C 1
ATOM 7237 O O . LEU C 1 64 ? -8.432 9.351 16.911 1.00 90.71 132 LEU C O 1
ATOM 7242 N N . PRO C 1 65 ? -7.544 7.349 17.398 1.00 81.24 133 PRO C N 1
ATOM 7243 C CA . PRO C 1 65 ? -6.583 7.561 16.315 1.00 86.31 133 PRO C CA 1
ATOM 7244 C C . PRO C 1 65 ? -7.111 7.245 14.923 1.00 97.21 133 PRO C C 1
ATOM 7245 O O . PRO C 1 65 ? -6.427 6.560 14.162 1.00 102.26 133 PRO C O 1
ATOM 7249 N N . TRP C 1 66 ? -8.294 7.743 14.584 1.00 101.58 134 TRP C N 1
ATOM 7250 C CA . TRP C 1 66 ? -8.662 7.914 13.186 1.00 96.31 134 TRP C CA 1
ATOM 7251 C C . TRP C 1 66 ? -8.421 9.375 12.836 1.00 82.21 134 TRP C C 1
ATOM 7252 O O . TRP C 1 66 ? -8.559 9.788 11.684 1.00 88.05 134 TRP C O 1
ATOM 7263 N N . GLN C 1 67 ? -8.037 10.144 13.850 1.00 58.06 135 GLN C N 1
ATOM 7264 C CA . GLN C 1 67 ? -7.848 11.573 13.699 1.00 60.02 135 GLN C CA 1
ATOM 7265 C C . GLN C 1 67 ? -6.407 11.960 13.953 1.00 65.05 135 GLN C C 1
ATOM 7266 O O . GLN C 1 67 ? -5.585 11.137 14.353 1.00 72.68 135 GLN C O 1
ATOM 7272 N N . LYS C 1 68 ? -6.115 13.238 13.765 1.00 59.01 136 LYS C N 1
ATOM 7273 C CA . LYS C 1 68 ? -4.800 13.749 14.073 1.00 62.77 136 LYS C CA 1
ATOM 7274 C C . LYS C 1 68 ? -4.965 15.032 14.853 1.00 60.39 136 LYS C C 1
ATOM 7275 O O . LYS C 1 68 ? -6.080 15.506 15.053 1.00 59.95 136 LYS C O 1
ATOM 7281 N N . GLN C 1 69 ? -3.853 15.606 15.280 1.00 62.23 137 GLN C N 1
ATOM 7282 C CA . GLN C 1 69 ? -3.922 16.772 16.130 1.00 62.21 137 GLN C CA 1
ATOM 7283 C C . GLN C 1 69 ? -3.666 18.027 15.306 1.00 66.29 137 GLN C C 1
ATOM 7284 O O . GLN C 1 69 ? -3.398 17.960 14.107 1.00 69.81 137 GLN C O 1
ATOM 7290 N N . ARG C 1 70 ? -3.747 19.175 15.958 1.00 64.30 138 ARG C N 1
ATOM 7291 C CA . ARG C 1 70 ? -3.491 20.428 15.287 1.00 65.66 138 ARG C CA 1
ATOM 7292 C C . ARG C 1 70 ? -2.073 20.411 14.731 1.00 65.53 138 ARG C C 1
ATOM 7293 O O . ARG C 1 70 ? -1.126 20.096 15.443 1.00 68.75 138 ARG C O 1
ATOM 7301 N N . GLN C 1 71 ? -1.929 20.730 13.451 1.00 70.70 139 GLN C N 1
ATOM 7302 C CA . GLN C 1 71 ? -0.607 20.919 12.870 1.00 75.48 139 GLN C CA 1
ATOM 7303 C C . GLN C 1 71 ? 0.150 22.003 13.630 1.00 78.93 139 GLN C C 1
ATOM 7304 O O . GLN C 1 71 ? -0.442 23.005 14.032 1.00 82.80 139 GLN C O 1
ATOM 7310 N N . PHE C 1 72 ? 1.451 21.806 13.828 1.00 77.45 140 PHE C N 1
ATOM 7311 C CA . PHE C 1 72 ? 2.299 22.862 14.388 1.00 80.64 140 PHE C CA 1
ATOM 7312 C C . PHE C 1 72 ? 3.699 22.842 13.787 1.00 81.81 140 PHE C C 1
ATOM 7313 O O . PHE C 1 72 ? 4.220 21.780 13.453 1.00 81.33 140 PHE C O 1
ATOM 7321 N N . THR C 1 73 ? 4.302 24.020 13.650 1.00 84.06 141 THR C N 1
ATOM 7322 C CA . THR C 1 73 ? 5.608 24.135 13.005 1.00 85.57 141 THR C CA 1
ATOM 7323 C C . THR C 1 73 ? 6.720 24.551 13.962 1.00 84.08 141 THR C C 1
ATOM 7324 O O . THR C 1 73 ? 6.513 25.373 14.853 1.00 81.52 141 THR C O 1
ATOM 7328 N N . SER C 1 74 ? 7.900 23.971 13.755 1.00 88.06 142 SER C N 1
ATOM 7329 C CA . SER C 1 74 ? 9.073 24.237 14.582 1.00 84.58 142 SER C CA 1
ATOM 7330 C C . SER C 1 74 ? 10.341 24.294 13.729 1.00 75.54 142 SER C C 1
ATOM 7331 O O . SER C 1 74 ? 10.371 23.775 12.610 1.00 78.40 142 SER C O 1
ATOM 7334 N N . THR C 1 75 ? 11.388 24.921 14.260 1.00 62.65 143 THR C N 1
ATOM 7335 C CA . THR C 1 75 ? 12.676 24.947 13.581 1.00 58.23 143 THR C CA 1
ATOM 7336 C C . THR C 1 75 ? 13.800 24.396 14.452 1.00 56.72 143 THR C C 1
ATOM 7337 O O . THR C 1 75 ? 13.671 24.291 15.672 1.00 55.94 143 THR C O 1
ATOM 7341 N N . GLY C 1 76 ? 14.908 24.059 13.802 1.00 55.39 144 GLY C N 1
ATOM 7342 C CA . GLY C 1 76 ? 16.036 23.425 14.453 1.00 52.97 144 GLY C CA 1
ATOM 7343 C C . GLY C 1 76 ? 17.271 23.498 13.573 1.00 60.69 144 GLY C C 1
ATOM 7344 O O . GLY C 1 76 ? 17.312 24.271 12.612 1.00 59.03 144 GLY C O 1
ATOM 7345 N N . SER C 1 77 ? 18.289 22.707 13.906 1.00 60.48 145 SER C N 1
ATOM 7346 C CA . SER C 1 77 ? 19.542 22.742 13.162 1.00 54.18 145 SER C CA 1
ATOM 7347 C C . SER C 1 77 ? 19.997 21.367 12.684 1.00 48.33 145 SER C C 1
ATOM 7348 O O . SER C 1 77 ? 19.496 20.343 13.129 1.00 58.43 145 SER C O 1
ATOM 7351 N N . ALA C 1 78 ? 20.926 21.365 11.739 1.00 46.57 146 ALA C N 1
ATOM 7352 C CA . ALA C 1 78 ? 21.455 20.144 11.143 1.00 45.11 146 ALA C CA 1
ATOM 7353 C C . ALA C 1 78 ? 22.820 20.454 10.536 1.00 43.55 146 ALA C C 1
ATOM 7354 O O . ALA C 1 78 ? 23.166 21.615 10.359 1.00 51.87 146 ALA C O 1
ATOM 7356 N N . PHE C 1 79 ? 23.615 19.437 10.241 1.00 40.84 147 PHE C N 1
ATOM 7357 C CA . PHE C 1 79 ? 24.895 19.699 9.588 1.00 50.78 147 PHE C CA 1
ATOM 7358 C C . PHE C 1 79 ? 25.343 18.591 8.647 1.00 56.93 147 PHE C C 1
ATOM 7359 O O . PHE C 1 79 ? 24.851 17.466 8.716 1.00 64.26 147 PHE C O 1
ATOM 7367 N N . MET C 1 80 ? 26.276 18.912 7.760 1.00 55.34 148 MET C N 1
ATOM 7368 C CA . MET C 1 80 ? 26.712 17.935 6.777 1.00 66.72 148 MET C CA 1
ATOM 7369 C C . MET C 1 80 ? 27.815 17.045 7.344 1.00 64.61 148 MET C C 1
ATOM 7370 O O . MET C 1 80 ? 28.889 17.522 7.701 1.00 66.98 148 MET C O 1
ATOM 7375 N N . ILE C 1 81 ? 27.529 15.751 7.449 1.00 63.70 149 ILE C N 1
ATOM 7376 C CA . ILE C 1 81 ? 28.519 14.773 7.889 1.00 69.77 149 ILE C CA 1
ATOM 7377 C C . ILE C 1 81 ? 29.182 14.036 6.741 1.00 79.00 149 ILE C C 1
ATOM 7378 O O . ILE C 1 81 ? 29.988 13.138 6.967 1.00 82.98 149 ILE C O 1
ATOM 7383 N N . GLY C 1 82 ? 28.833 14.393 5.511 1.00 81.84 150 GLY C N 1
ATOM 7384 C CA . GLY C 1 82 ? 29.333 13.666 4.361 1.00 85.48 150 GLY C CA 1
ATOM 7385 C C . GLY C 1 82 ? 28.274 12.830 3.669 1.00 93.77 150 GLY C C 1
ATOM 7386 O O . GLY C 1 82 ? 27.182 12.614 4.206 1.00 95.93 150 GLY C O 1
ATOM 7387 N N . ASP C 1 83 ? 28.624 12.349 2.475 1.00 88.34 151 ASP C N 1
ATOM 7388 C CA . ASP C 1 83 ? 27.670 11.835 1.493 1.00 81.51 151 ASP C CA 1
ATOM 7389 C C . ASP C 1 83 ? 26.592 12.874 1.239 1.00 83.78 151 ASP C C 1
ATOM 7390 O O . ASP C 1 83 ? 26.864 14.076 1.191 1.00 86.91 151 ASP C O 1
ATOM 7395 N N . GLY C 1 84 ? 25.357 12.413 1.115 1.00 78.99 152 GLY C N 1
ATOM 7396 C CA . GLY C 1 84 ? 24.247 13.317 0.901 1.00 76.81 152 GLY C CA 1
ATOM 7397 C C . GLY C 1 84 ? 23.480 13.496 2.186 1.00 74.89 152 GLY C C 1
ATOM 7398 O O . GLY C 1 84 ? 22.307 13.865 2.164 1.00 85.13 152 GLY C O 1
ATOM 7399 N N . LYS C 1 85 ? 24.144 13.220 3.305 1.00 64.80 153 LYS C N 1
ATOM 7400 C CA . LYS C 1 85 ? 23.456 13.053 4.583 1.00 60.11 153 LYS C CA 1
ATOM 7401 C C . LYS C 1 85 ? 23.692 14.183 5.586 1.00 54.57 153 LYS C C 1
ATOM 7402 O O . LYS C 1 85 ? 24.792 14.368 6.091 1.00 65.82 153 LYS C O 1
ATOM 7408 N N . LEU C 1 86 ? 22.643 14.948 5.849 1.00 49.63 154 LEU C N 1
ATOM 7409 C CA . LEU C 1 86 ? 22.650 15.902 6.941 1.00 58.94 154 LEU C CA 1
ATOM 7410 C C . LEU C 1 86 ? 22.364 15.185 8.261 1.00 62.02 154 LEU C C 1
ATOM 7411 O O . LEU C 1 86 ? 21.598 14.219 8.312 1.00 63.87 154 LEU C O 1
ATOM 7416 N N . LEU C 1 87 ? 22.987 15.657 9.332 1.00 58.66 155 LEU C N 1
ATOM 7417 C CA . LEU C 1 87 ? 22.748 15.090 10.649 1.00 59.25 155 LEU C CA 1
ATOM 7418 C C . LEU C 1 87 ? 21.954 16.073 11.491 1.00 52.68 155 LEU C C 1
ATOM 7419 O O . LEU C 1 87 ? 22.236 17.268 11.478 1.00 51.95 155 LEU C O 1
ATOM 7424 N N . THR C 1 88 ? 20.954 15.565 12.206 1.00 50.72 156 THR C N 1
ATOM 7425 C CA . THR C 1 88 ? 20.090 16.393 13.045 1.00 49.11 156 THR C CA 1
ATOM 7426 C C . THR C 1 88 ? 19.556 15.585 14.225 1.00 44.28 156 THR C C 1
ATOM 7427 O O . THR C 1 88 ? 19.847 14.398 14.344 1.00 51.66 156 THR C O 1
ATOM 7431 N N . ASN C 1 89 ? 18.772 16.232 15.087 1.00 44.18 157 ASN C N 1
ATOM 7432 C CA . ASN C 1 89 ? 18.087 15.550 16.182 1.00 47.94 157 ASN C CA 1
ATOM 7433 C C . ASN C 1 89 ? 16.818 14.887 15.700 1.00 49.80 157 ASN C C 1
ATOM 7434 O O . ASN C 1 89 ? 16.101 15.456 14.882 1.00 55.26 157 ASN C O 1
ATOM 7439 N N . ALA C 1 90 ? 16.539 13.693 16.216 1.00 50.08 158 ALA C N 1
ATOM 7440 C CA . ALA C 1 90 ? 15.302 12.984 15.898 1.00 51.03 158 ALA C CA 1
ATOM 7441 C C . ALA C 1 90 ? 14.049 13.839 16.134 1.00 60.72 158 ALA C C 1
ATOM 7442 O O . ALA C 1 90 ? 13.146 13.850 15.303 1.00 61.59 158 ALA C O 1
ATOM 7444 N N . HIS C 1 91 ? 13.998 14.568 17.248 1.00 64.56 159 HIS C N 1
ATOM 7445 C CA . HIS C 1 91 ? 12.793 15.331 17.590 1.00 65.88 159 HIS C CA 1
ATOM 7446 C C . HIS C 1 91 ? 12.527 16.543 16.695 1.00 65.75 159 HIS C C 1
ATOM 7447 O O . HIS C 1 91 ? 11.418 17.073 16.679 1.00 74.16 159 HIS C O 1
ATOM 7454 N N . CYS C 1 92 ? 13.531 16.990 15.953 1.00 63.33 160 CYS C N 1
ATOM 7455 C CA . CYS C 1 92 ? 13.300 18.054 14.981 1.00 73.28 160 CYS C CA 1
ATOM 7456 C C . CYS C 1 92 ? 12.325 17.579 13.906 1.00 77.58 160 CYS C C 1
ATOM 7457 O O . CYS C 1 92 ? 11.392 18.289 13.549 1.00 83.35 160 CYS C O 1
ATOM 7460 N N . VAL C 1 93 ? 12.562 16.378 13.388 1.00 71.50 161 VAL C N 1
ATOM 7461 C CA . VAL C 1 93 ? 11.757 15.822 12.303 1.00 71.64 161 VAL C CA 1
ATOM 7462 C C . VAL C 1 93 ? 10.626 14.866 12.719 1.00 77.77 161 VAL C C 1
ATOM 7463 O O . VAL C 1 93 ? 9.965 14.279 11.867 1.00 87.08 161 VAL C O 1
ATOM 7467 N N . GLU C 1 94 ? 10.422 14.691 14.018 1.00 77.92 162 GLU C N 1
ATOM 7468 C CA . GLU C 1 94 ? 9.416 13.758 14.523 1.00 85.65 162 GLU C CA 1
ATOM 7469 C C . GLU C 1 94 ? 8.011 14.029 13.970 1.00 83.69 162 GLU C C 1
ATOM 7470 O O . GLU C 1 94 ? 7.506 15.148 14.061 1.00 81.38 162 GLU C O 1
ATOM 7476 N N . HIS C 1 95 ? 7.379 12.996 13.415 1.00 79.18 163 HIS C N 1
ATOM 7477 C CA . HIS C 1 95 ? 6.019 13.118 12.888 1.00 73.75 163 HIS C CA 1
ATOM 7478 C C . HIS C 1 95 ? 5.913 14.168 11.787 1.00 74.07 163 HIS C C 1
ATOM 7479 O O . HIS C 1 95 ? 4.997 14.986 11.795 1.00 80.26 163 HIS C O 1
ATOM 7486 N N . ASP C 1 96 ? 6.836 14.148 10.836 1.00 69.09 164 ASP C N 1
ATOM 7487 C CA . ASP C 1 96 ? 6.859 15.187 9.815 1.00 63.38 164 ASP C CA 1
ATOM 7488 C C . ASP C 1 96 ? 5.855 14.921 8.696 1.00 65.90 164 ASP C C 1
ATOM 7489 O O . ASP C 1 96 ? 5.761 13.798 8.191 1.00 66.76 164 ASP C O 1
ATOM 7494 N N . THR C 1 97 ? 5.050 15.930 8.369 1.00 67.08 165 THR C N 1
ATOM 7495 C CA . THR C 1 97 ? 4.377 15.981 7.072 1.00 70.50 165 THR C CA 1
ATOM 7496 C C . THR C 1 97 ? 5.301 16.560 5.994 1.00 75.11 165 THR C C 1
ATOM 7497 O O . THR C 1 97 ? 5.366 16.051 4.879 1.00 75.51 165 THR C O 1
ATOM 7501 N N . GLN C 1 98 ? 6.032 17.613 6.350 1.00 78.92 166 GLN C N 1
ATOM 7502 C CA . GLN C 1 98 ? 6.990 18.243 5.441 1.00 78.75 166 GLN C CA 1
ATOM 7503 C C . GLN C 1 98 ? 8.269 18.711 6.158 1.00 86.41 166 GLN C C 1
ATOM 7504 O O . GLN C 1 98 ? 8.218 19.206 7.288 1.00 84.47 166 GLN C O 1
ATOM 7510 N N . VAL C 1 99 ? 9.413 18.549 5.491 1.00 89.14 167 VAL C N 1
ATOM 7511 C CA . VAL C 1 99 ? 10.704 18.952 6.052 1.00 83.18 167 VAL C CA 1
ATOM 7512 C C . VAL C 1 99 ? 11.548 19.774 5.075 1.00 76.28 167 VAL C C 1
ATOM 7513 O O . VAL C 1 99 ? 11.942 19.278 4.013 1.00 77.26 167 VAL C O 1
ATOM 7517 N N . LYS C 1 100 ? 11.834 21.020 5.453 1.00 65.53 168 LYS C N 1
ATOM 7518 C CA . LYS C 1 100 ? 12.660 21.920 4.648 1.00 72.52 168 LYS C CA 1
ATOM 7519 C C . LYS C 1 100 ? 13.946 22.327 5.368 1.00 73.90 168 LYS C C 1
ATOM 7520 O O . LYS C 1 100 ? 13.938 22.575 6.576 1.00 78.98 168 LYS C O 1
ATOM 7526 N N . VAL C 1 101 ? 15.048 22.418 4.627 1.00 66.72 169 VAL C N 1
ATOM 7527 C CA . VAL C 1 101 ? 16.275 22.999 5.181 1.00 69.20 169 VAL C CA 1
ATOM 7528 C C . VAL C 1 101 ? 16.771 24.170 4.340 1.00 70.51 169 VAL C C 1
ATOM 7529 O O . VAL C 1 101 ? 16.624 24.170 3.121 1.00 74.57 169 VAL C O 1
ATOM 7533 N N . LYS C 1 102 ? 17.354 25.167 4.995 1.00 74.09 170 LYS C N 1
ATOM 7534 C CA . LYS C 1 102 ? 17.933 26.311 4.292 1.00 81.90 170 LYS C CA 1
ATOM 7535 C C . LYS C 1 102 ? 19.420 26.439 4.601 1.00 76.09 170 LYS C C 1
ATOM 7536 O O . LYS C 1 102 ? 19.807 26.632 5.752 1.00 74.97 170 LYS C O 1
ATOM 7542 N N . ARG C 1 103 ? 20.250 26.332 3.571 1.00 80.76 171 ARG C N 1
ATOM 7543 C CA . ARG C 1 103 ? 21.691 26.473 3.739 1.00 81.83 171 ARG C CA 1
ATOM 7544 C C . ARG C 1 103 ? 22.043 27.899 4.160 1.00 88.95 171 ARG C C 1
ATOM 7545 O O . ARG C 1 103 ? 21.301 28.842 3.881 1.00 83.30 171 ARG C O 1
ATOM 7553 N N . ARG C 1 104 ? 23.176 28.050 4.838 1.00 98.81 172 ARG C N 1
ATOM 7554 C CA . ARG C 1 104 ? 23.589 29.349 5.357 1.00 102.36 172 ARG C CA 1
ATOM 7555 C C . ARG C 1 104 ? 23.781 30.371 4.245 1.00 105.08 172 ARG C C 1
ATOM 7556 O O . ARG C 1 104 ? 24.322 30.052 3.184 1.00 111.28 172 ARG C O 1
ATOM 7564 N N . GLY C 1 105 ? 23.341 31.601 4.494 1.00 103.42 173 GLY C N 1
ATOM 7565 C CA . GLY C 1 105 ? 23.504 32.682 3.537 1.00 110.22 173 GLY C CA 1
ATOM 7566 C C . GLY C 1 105 ? 22.783 32.475 2.214 1.00 117.49 173 GLY C C 1
ATOM 7567 O O . GLY C 1 105 ? 23.048 33.181 1.240 1.00 114.48 173 GLY C O 1
ATOM 7568 N N . ASP C 1 106 ? 21.873 31.505 2.178 1.00 123.72 174 ASP C N 1
ATOM 7569 C CA . ASP C 1 106 ? 21.064 31.240 0.989 1.00 120.34 174 ASP C CA 1
ATOM 7570 C C . ASP C 1 106 ? 19.627 31.704 1.235 1.00 116.61 174 ASP C C 1
ATOM 7571 O O . ASP C 1 106 ? 19.126 31.638 2.359 1.00 112.57 174 ASP C O 1
ATOM 7576 N N . ASP C 1 107 ? 18.973 32.188 0.184 1.00 115.99 175 ASP C N 1
ATOM 7577 C CA . ASP C 1 107 ? 17.612 32.695 0.300 1.00 111.24 175 ASP C CA 1
ATOM 7578 C C . ASP C 1 107 ? 16.582 31.610 -0.017 1.00 107.58 175 ASP C C 1
ATOM 7579 O O . ASP C 1 107 ? 15.376 31.850 0.053 1.00 112.14 175 ASP C O 1
ATOM 7581 N N . ARG C 1 108 ? 17.061 30.413 -0.344 1.00 94.31 176 ARG C N 1
ATOM 7582 C CA . ARG C 1 108 ? 16.193 29.354 -0.847 1.00 91.32 176 ARG C CA 1
ATOM 7583 C C . ARG C 1 108 ? 16.088 28.143 0.084 1.00 93.66 176 ARG C C 1
ATOM 7584 O O . ARG C 1 108 ? 17.070 27.437 0.312 1.00 98.96 176 ARG C O 1
ATOM 7592 N N . LYS C 1 109 ? 14.892 27.908 0.619 1.00 89.52 177 LYS C N 1
ATOM 7593 C CA . LYS C 1 109 ? 14.609 26.678 1.359 1.00 80.88 177 LYS C CA 1
ATOM 7594 C C . LYS C 1 109 ? 14.589 25.493 0.398 1.00 92.77 177 LYS C C 1
ATOM 7595 O O . LYS C 1 109 ? 14.070 25.596 -0.710 1.00 102.72 177 LYS C O 1
ATOM 7601 N N . TYR C 1 110 ? 15.148 24.365 0.817 1.00 92.61 178 TYR C N 1
ATOM 7602 C CA . TYR C 1 110 ? 15.068 23.159 0.007 1.00 91.73 178 TYR C CA 1
ATOM 7603 C C . TYR C 1 110 ? 14.223 22.112 0.727 1.00 95.42 178 TYR C C 1
ATOM 7604 O O . TYR C 1 110 ? 13.773 22.336 1.851 1.00 98.51 178 TYR C O 1
ATOM 7613 N N . VAL C 1 111 ? 14.018 20.965 0.086 1.00 92.43 179 VAL C N 1
ATOM 7614 C CA . VAL C 1 111 ? 13.113 19.953 0.619 1.00 88.55 179 VAL C CA 1
ATOM 7615 C C . VAL C 1 111 ? 13.865 18.669 0.942 1.00 96.64 179 VAL C C 1
ATOM 7616 O O . VAL C 1 111 ? 14.612 18.144 0.109 1.00 98.00 179 VAL C O 1
ATOM 7620 N N . ALA C 1 112 ? 13.664 18.170 2.160 1.00 95.02 180 ALA C N 1
ATOM 7621 C CA . ALA C 1 112 ? 14.434 17.035 2.655 1.00 89.44 180 ALA C CA 1
ATOM 7622 C C . ALA C 1 112 ? 13.554 15.860 3.048 1.00 84.35 180 ALA C C 1
ATOM 7623 O O . ALA C 1 112 ? 12.367 16.022 3.321 1.00 86.93 180 ALA C O 1
ATOM 7625 N N . LYS C 1 113 ? 14.155 14.677 3.070 1.00 80.93 181 LYS C N 1
ATOM 7626 C CA . LYS C 1 113 ? 13.481 13.463 3.504 1.00 85.73 181 LYS C CA 1
ATOM 7627 C C . LYS C 1 113 ? 14.258 12.850 4.666 1.00 87.47 181 LYS C C 1
ATOM 7628 O O . LYS C 1 113 ? 15.462 13.072 4.806 1.00 89.49 181 LYS C O 1
ATOM 7634 N N . VAL C 1 114 ? 13.580 12.057 5.484 1.00 76.08 182 VAL C N 1
ATOM 7635 C CA . VAL C 1 114 ? 14.219 11.478 6.649 1.00 61.77 182 VAL C CA 1
ATOM 7636 C C . VAL C 1 114 ? 14.616 10.038 6.360 1.00 61.02 182 VAL C C 1
ATOM 7637 O O . VAL C 1 114 ? 13.768 9.156 6.269 1.00 66.51 182 VAL C O 1
ATOM 7641 N N . LEU C 1 115 ? 15.918 9.810 6.242 1.00 60.61 183 LEU C N 1
ATOM 7642 C CA . LEU C 1 115 ? 16.451 8.493 5.932 1.00 63.15 183 LEU C CA 1
ATOM 7643 C C . LEU C 1 115 ? 16.144 7.525 7.055 1.00 69.82 183 LEU C C 1
ATOM 7644 O O . LEU C 1 115 ? 15.593 6.450 6.830 1.00 75.95 183 LEU C O 1
ATOM 7649 N N . VAL C 1 116 ? 16.533 7.905 8.266 1.00 69.13 184 VAL C N 1
ATOM 7650 C CA . VAL C 1 116 ? 16.397 7.034 9.421 1.00 68.51 184 VAL C CA 1
ATOM 7651 C C . VAL C 1 116 ? 16.293 7.861 10.683 1.00 59.08 184 VAL C C 1
ATOM 7652 O O . VAL C 1 116 ? 16.837 8.954 10.747 1.00 61.94 184 VAL C O 1
ATOM 7656 N N . ARG C 1 117 ? 15.616 7.338 11.697 1.00 61.82 185 ARG C N 1
ATOM 7657 C CA . ARG C 1 117 ? 15.532 8.043 12.965 1.00 59.02 185 ARG C CA 1
ATOM 7658 C C . ARG C 1 117 ? 15.910 7.145 14.126 1.00 70.94 185 ARG C C 1
ATOM 7659 O O . ARG C 1 117 ? 15.186 6.199 14.430 1.00 76.39 185 ARG C O 1
ATOM 7667 N N . GLY C 1 118 ? 17.038 7.418 14.775 1.00 75.09 186 GLY C N 1
ATOM 7668 C CA . GLY C 1 118 ? 17.271 6.835 16.082 1.00 79.59 186 GLY C CA 1
ATOM 7669 C C . GLY C 1 118 ? 16.373 7.514 17.096 1.00 81.44 186 GLY C C 1
ATOM 7670 O O . GLY C 1 118 ? 16.470 8.722 17.295 1.00 82.73 186 GLY C O 1
ATOM 7671 N N . VAL C 1 119 ? 15.541 6.749 17.787 1.00 82.80 187 VAL C N 1
ATOM 7672 C CA . VAL C 1 119 ? 14.689 7.350 18.799 1.00 78.67 187 VAL C CA 1
ATOM 7673 C C . VAL C 1 119 ? 15.450 7.531 20.087 1.00 67.90 187 VAL C C 1
ATOM 7674 O O . VAL C 1 119 ? 15.352 8.571 20.734 1.00 72.71 187 VAL C O 1
ATOM 7678 N N . ASP C 1 120 ? 16.219 6.507 20.442 1.00 62.05 188 ASP C N 1
ATOM 7679 C CA . ASP C 1 120 ? 16.861 6.434 21.751 1.00 68.89 188 ASP C CA 1
ATOM 7680 C C . ASP C 1 120 ? 18.108 7.308 21.893 1.00 63.37 188 ASP C C 1
ATOM 7681 O O . ASP C 1 120 ? 18.455 7.710 23.001 1.00 75.20 188 ASP C O 1
ATOM 7686 N N . CYS C 1 121 ? 18.788 7.591 20.791 1.00 53.45 189 CYS C N 1
ATOM 7687 C CA . CYS C 1 121 ? 19.881 8.563 20.827 1.00 59.73 189 CYS C CA 1
ATOM 7688 C C . CYS C 1 121 ? 19.454 9.960 20.379 1.00 56.04 189 CYS C C 1
ATOM 7689 O O . CYS C 1 121 ? 20.275 10.876 20.329 1.00 58.06 189 CYS C O 1
ATOM 7692 N N . ASP C 1 122 ? 18.173 10.109 20.054 1.00 49.73 190 ASP C N 1
ATOM 7693 C CA . ASP C 1 122 ? 17.640 11.337 19.457 1.00 54.43 190 ASP C CA 1
ATOM 7694 C C . ASP C 1 122 ? 18.449 11.843 18.247 1.00 64.26 190 ASP C C 1
ATOM 7695 O O . ASP C 1 122 ? 18.757 13.031 18.132 1.00 62.96 190 ASP C O 1
ATOM 7700 N N . ILE C 1 123 ? 18.779 10.934 17.338 1.00 60.68 191 ILE C N 1
ATOM 7701 C CA . ILE C 1 123 ? 19.534 11.292 16.150 1.00 58.57 191 ILE C CA 1
ATOM 7702 C C . ILE C 1 123 ? 18.710 10.990 14.904 1.00 59.74 191 ILE C C 1
ATOM 7703 O O . ILE C 1 123 ? 17.999 9.984 14.842 1.00 60.29 191 ILE C O 1
ATOM 7708 N N . ALA C 1 124 ? 18.801 11.861 13.909 1.00 56.91 192 ALA C N 1
ATOM 7709 C CA . ALA C 1 124 ? 18.142 11.605 12.637 1.00 57.16 192 ALA C CA 1
ATOM 7710 C C . ALA C 1 124 ? 19.065 11.975 11.492 1.00 55.08 192 ALA C C 1
ATOM 7711 O O . ALA C 1 124 ? 19.851 12.917 11.596 1.00 56.12 192 ALA C O 1
ATOM 7713 N N . LEU C 1 125 ? 18.981 11.219 10.407 1.00 51.68 193 LEU C N 1
ATOM 7714 C CA . LEU C 1 125 ? 19.676 11.576 9.178 1.00 56.28 193 LEU C CA 1
ATOM 7715 C C . LEU C 1 125 ? 18.685 12.207 8.206 1.00 64.03 193 LEU C C 1
ATOM 7716 O O . LEU C 1 125 ? 17.543 11.766 8.098 1.00 70.75 193 LEU C O 1
ATOM 7721 N N . LEU C 1 126 ? 19.110 13.253 7.513 1.00 62.87 194 LEU C N 1
ATOM 7722 C CA . LEU C 1 126 ? 18.285 13.829 6.459 1.00 64.94 194 LEU C CA 1
ATOM 7723 C C . LEU C 1 126 ? 18.965 13.707 5.100 1.00 70.76 194 LEU C C 1
ATOM 7724 O O . LEU C 1 126 ? 20.196 13.718 4.999 1.00 60.69 194 LEU C O 1
ATOM 7729 N N . SER C 1 127 ? 18.153 13.578 4.057 1.00 78.46 195 SER C N 1
ATOM 7730 C CA . SER C 1 127 ? 18.661 13.606 2.692 1.00 75.75 195 SER C CA 1
ATOM 7731 C C . SER C 1 127 ? 18.023 14.768 1.948 1.00 80.54 195 SER C C 1
ATOM 7732 O O . SER C 1 127 ? 16.838 15.067 2.123 1.00 82.08 195 SER C O 1
ATOM 7735 N N . VAL C 1 128 ? 18.823 15.437 1.133 1.00 82.30 196 VAL C N 1
ATOM 7736 C CA . VAL C 1 128 ? 18.317 16.508 0.295 1.00 88.85 196 VAL C CA 1
ATOM 7737 C C . VAL C 1 128 ? 18.556 16.149 -1.168 1.00 98.59 196 VAL C C 1
ATOM 7738 O O . VAL C 1 128 ? 19.680 15.824 -1.564 1.00 94.32 196 VAL C O 1
ATOM 7742 N N . GLU C 1 129 ? 17.487 16.190 -1.960 1.00 104.59 197 GLU C N 1
ATOM 7743 C CA . GLU C 1 129 ? 17.511 15.655 -3.320 1.00 108.50 197 GLU C CA 1
ATOM 7744 C C . GLU C 1 129 ? 18.180 16.560 -4.365 1.00 99.22 197 GLU C C 1
ATOM 7745 O O . GLU C 1 129 ? 18.937 16.078 -5.207 1.00 95.55 197 GLU C O 1
ATOM 7751 N N . SER C 1 130 ? 17.930 17.864 -4.291 1.00 90.60 198 SER C N 1
ATOM 7752 C CA . SER C 1 130 ? 18.366 18.781 -5.338 1.00 91.74 198 SER C CA 1
ATOM 7753 C C . SER C 1 130 ? 19.870 19.034 -5.301 1.00 97.71 198 SER C C 1
ATOM 7754 O O . SER C 1 130 ? 20.399 19.500 -4.295 1.00 104.17 198 SER C O 1
ATOM 7757 N N . GLU C 1 131 ? 20.546 18.751 -6.415 1.00 100.73 199 GLU C N 1
ATOM 7758 C CA . GLU C 1 131 ? 22.002 18.906 -6.522 1.00 94.39 199 GLU C CA 1
ATOM 7759 C C . GLU C 1 131 ? 22.431 20.361 -6.329 1.00 94.09 199 GLU C C 1
ATOM 7760 O O . GLU C 1 131 ? 23.576 20.649 -5.967 1.00 85.48 199 GLU C O 1
ATOM 7762 N N . ASP C 1 132 ? 21.495 21.270 -6.578 1.00 98.46 200 ASP C N 1
ATOM 7763 C CA . ASP C 1 132 ? 21.680 22.682 -6.276 1.00 104.57 200 ASP C CA 1
ATOM 7764 C C . ASP C 1 132 ? 22.223 22.825 -4.855 1.00 101.21 200 ASP C C 1
ATOM 7765 O O . ASP C 1 132 ? 23.329 23.323 -4.642 1.00 98.95 200 ASP C O 1
ATOM 7770 N N . PHE C 1 133 ? 21.429 22.365 -3.893 1.00 97.56 201 PHE C N 1
ATOM 7771 C CA . PHE C 1 133 ? 21.794 22.363 -2.479 1.00 92.79 201 PHE C CA 1
ATOM 7772 C C . PHE C 1 133 ? 23.232 21.865 -2.247 1.00 97.41 201 PHE C C 1
ATOM 7773 O O . PHE C 1 133 ? 24.071 22.601 -1.720 1.00 97.85 201 PHE C O 1
ATOM 7781 N N . TRP C 1 134 ? 23.510 20.618 -2.618 1.00 93.01 202 TRP C N 1
ATOM 7782 C CA . TRP C 1 134 ? 24.819 20.011 -2.355 1.00 91.08 202 TRP C CA 1
ATOM 7783 C C . TRP C 1 134 ? 26.003 20.674 -3.068 1.00 93.62 202 TRP C C 1
ATOM 7784 O O . TRP C 1 134 ? 27.156 20.306 -2.830 1.00 90.26 202 TRP C O 1
ATOM 7795 N N . LYS C 1 135 ? 25.726 21.627 -3.953 1.00 95.38 203 LYS C N 1
ATOM 7796 C CA . LYS C 1 135 ? 26.798 22.300 -4.683 1.00 90.84 203 LYS C CA 1
ATOM 7797 C C . LYS C 1 135 ? 27.735 23.063 -3.751 1.00 84.07 203 LYS C C 1
ATOM 7798 O O . LYS C 1 135 ? 27.299 23.924 -2.992 1.00 80.56 203 LYS C O 1
ATOM 7800 N N . GLY C 1 136 ? 29.028 22.758 -3.841 1.00 90.07 204 GLY C N 1
ATOM 7801 C CA . GLY C 1 136 ? 30.051 23.445 -3.068 1.00 96.78 204 GLY C CA 1
ATOM 7802 C C . GLY C 1 136 ? 30.024 23.192 -1.569 1.00 102.59 204 GLY C C 1
ATOM 7803 O O . GLY C 1 136 ? 30.709 23.876 -0.802 1.00 96.45 204 GLY C O 1
ATOM 7804 N N . ALA C 1 137 ? 29.241 22.204 -1.146 1.00 106.39 205 ALA C N 1
ATOM 7805 C CA . ALA C 1 137 ? 29.074 21.913 0.274 1.00 100.92 205 ALA C CA 1
ATOM 7806 C C . ALA C 1 137 ? 30.365 21.396 0.901 1.00 96.66 205 ALA C C 1
ATOM 7807 O O . ALA C 1 137 ? 31.145 20.707 0.249 1.00 96.80 205 ALA C O 1
ATOM 7809 N N . GLU C 1 138 ? 30.582 21.730 2.170 1.00 96.68 206 GLU C N 1
ATOM 7810 C CA . GLU C 1 138 ? 31.776 21.286 2.887 1.00 97.33 206 GLU C CA 1
ATOM 7811 C C . GLU C 1 138 ? 31.443 20.587 4.217 1.00 85.95 206 GLU C C 1
ATOM 7812 O O . GLU C 1 138 ? 31.343 21.241 5.255 1.00 81.52 206 GLU C O 1
ATOM 7814 N N . PRO C 1 139 ? 31.279 19.251 4.180 1.00 75.37 207 PRO C N 1
ATOM 7815 C CA . PRO C 1 139 ? 30.925 18.409 5.332 1.00 73.80 207 PRO C CA 1
ATOM 7816 C C . PRO C 1 139 ? 31.938 18.432 6.486 1.00 72.97 207 PRO C C 1
ATOM 7817 O O . PRO C 1 139 ? 33.149 18.513 6.258 1.00 71.71 207 PRO C O 1
ATOM 7821 N N . LEU C 1 140 ? 31.422 18.344 7.712 1.00 62.60 208 LEU C N 1
ATOM 7822 C CA . LEU C 1 140 ? 32.220 18.332 8.935 1.00 58.38 208 LEU C CA 1
ATOM 7823 C C . LEU C 1 140 ? 32.891 16.981 9.210 1.00 67.91 208 LEU C C 1
ATOM 7824 O O . LEU C 1 140 ? 32.347 15.927 8.890 1.00 64.71 208 LEU C O 1
ATOM 7829 N N . ARG C 1 141 ? 34.073 17.024 9.821 1.00 77.11 209 ARG C N 1
ATOM 7830 C CA . ARG C 1 141 ? 34.720 15.825 10.351 1.00 72.00 209 ARG C CA 1
ATOM 7831 C C . ARG C 1 141 ? 34.298 15.542 11.801 1.00 68.51 209 ARG C C 1
ATOM 7832 O O . ARG C 1 141 ? 34.138 16.466 12.603 1.00 68.52 209 ARG C O 1
ATOM 7840 N N . LEU C 1 142 ? 34.127 14.267 12.134 1.00 65.23 210 LEU C N 1
ATOM 7841 C CA . LEU C 1 142 ? 33.808 13.863 13.507 1.00 65.37 210 LEU C CA 1
ATOM 7842 C C . LEU C 1 142 ? 35.058 13.632 14.355 1.00 62.63 210 LEU C C 1
ATOM 7843 O O . LEU C 1 142 ? 35.890 12.782 14.025 1.00 66.48 210 LEU C O 1
ATOM 7848 N N . GLY C 1 143 ? 35.181 14.380 15.450 1.00 52.24 211 GLY C N 1
ATOM 7849 C CA . GLY C 1 143 ? 36.324 14.256 16.346 1.00 53.99 211 GLY C CA 1
ATOM 7850 C C . GLY C 1 143 ? 36.179 13.165 17.399 1.00 56.98 211 GLY C C 1
ATOM 7851 O O . GLY C 1 143 ? 35.160 12.482 17.463 1.00 55.23 211 GLY C O 1
ATOM 7852 N N . HIS C 1 144 ? 37.192 12.985 18.238 1.00 58.19 212 HIS C N 1
ATOM 7853 C CA . HIS C 1 144 ? 37.067 11.984 19.287 1.00 60.64 212 HIS C CA 1
ATOM 7854 C C . HIS C 1 144 ? 36.449 12.603 20.528 1.00 57.43 212 HIS C C 1
ATOM 7855 O O . HIS C 1 144 ? 36.312 13.822 20.622 1.00 53.80 212 HIS C O 1
ATOM 7862 N N . LEU C 1 145 ? 36.171 11.761 21.517 1.00 57.40 213 LEU C N 1
ATOM 7863 C CA . LEU C 1 145 ? 35.574 12.218 22.755 1.00 51.84 213 LEU C CA 1
ATOM 7864 C C . LEU C 1 145 ? 36.526 13.206 23.405 1.00 53.06 213 LEU C C 1
ATOM 7865 O O . LEU C 1 145 ? 37.713 12.936 23.548 1.00 54.38 213 LEU C O 1
ATOM 7870 N N . PRO C 1 146 ? 36.006 14.378 23.770 1.00 52.10 214 PRO C N 1
ATOM 7871 C CA . PRO C 1 146 ? 36.771 15.480 24.356 1.00 50.68 214 PRO C CA 1
ATOM 7872 C C . PRO C 1 146 ? 37.172 15.206 25.804 1.00 58.37 214 PRO C C 1
ATOM 7873 O O . PRO C 1 146 ? 36.674 14.269 26.433 1.00 61.71 214 PRO C O 1
ATOM 7877 N N . ARG C 1 147 ? 38.090 16.015 26.317 1.00 58.85 215 ARG C N 1
ATOM 7878 C CA . ARG C 1 147 ? 38.529 15.903 27.699 1.00 55.42 215 ARG C CA 1
ATOM 7879 C C . ARG C 1 147 ? 37.962 17.101 28.439 1.00 53.12 215 ARG C C 1
ATOM 7880 O O . ARG C 1 147 ? 37.658 18.120 27.822 1.00 49.85 215 ARG C O 1
ATOM 7882 N N . LEU C 1 148 ? 37.741 16.954 29.742 1.00 58.94 216 LEU C N 1
ATOM 7883 C CA . LEU C 1 148 ? 37.136 18.029 30.525 1.00 56.18 216 LEU C CA 1
ATOM 7884 C C . LEU C 1 148 ? 37.926 19.325 30.386 1.00 57.90 216 LEU C C 1
ATOM 7885 O O . LEU C 1 148 ? 39.153 19.311 30.333 1.00 55.19 216 LEU C O 1
ATOM 7890 N N . GLN C 1 149 ? 37.204 20.438 30.303 1.00 53.18 217 GLN C N 1
ATOM 7891 C CA . GLN C 1 149 ? 37.812 21.759 30.251 1.00 50.07 217 GLN C CA 1
ATOM 7892 C C . GLN C 1 149 ? 38.277 22.103 28.839 1.00 54.19 217 GLN C C 1
ATOM 7893 O O . GLN C 1 149 ? 38.708 23.231 28.569 1.00 53.59 217 GLN C O 1
ATOM 7899 N N . ASP C 1 150 ? 38.188 21.126 27.939 1.00 47.51 218 ASP C N 1
ATOM 7900 C CA . ASP C 1 150 ? 38.375 21.395 26.518 1.00 42.67 218 ASP C CA 1
ATOM 7901 C C . ASP C 1 150 ? 37.376 22.451 26.056 1.00 44.99 218 ASP C C 1
ATOM 7902 O O . ASP C 1 150 ? 36.211 22.456 26.470 1.00 41.93 218 ASP C O 1
ATOM 7907 N N . SER C 1 151 ? 37.843 23.351 25.200 1.00 50.34 219 SER C N 1
ATOM 7908 C CA . SER C 1 151 ? 36.997 24.397 24.644 1.00 41.85 219 SER C CA 1
ATOM 7909 C C . SER C 1 151 ? 35.971 23.848 23.626 1.00 48.14 219 SER C C 1
ATOM 7910 O O . SER C 1 151 ? 36.252 22.906 22.870 1.00 35.01 219 SER C O 1
ATOM 7913 N N . VAL C 1 152 ? 34.769 24.418 23.629 1.00 43.68 220 VAL C N 1
ATOM 7914 C CA . VAL C 1 152 ? 33.728 23.977 22.715 1.00 47.75 220 VAL C CA 1
ATOM 7915 C C . VAL C 1 152 ? 32.904 25.158 22.251 1.00 49.62 220 VAL C C 1
ATOM 7916 O O . VAL C 1 152 ? 32.638 26.088 23.020 1.00 42.49 220 VAL C O 1
ATOM 7920 N N . THR C 1 153 ? 32.502 25.117 20.986 1.00 53.97 221 THR C N 1
ATOM 7921 C CA . THR C 1 153 ? 31.571 26.101 20.445 1.00 55.33 221 THR C CA 1
ATOM 7922 C C . THR C 1 153 ? 30.399 25.397 19.770 1.00 54.98 221 THR C C 1
ATOM 7923 O O . THR C 1 153 ? 30.593 24.472 18.980 1.00 64.45 221 THR C O 1
ATOM 7927 N N . VAL C 1 154 ? 29.187 25.831 20.101 1.00 43.99 222 VAL C N 1
ATOM 7928 C CA . VAL C 1 154 ? 27.984 25.315 19.464 1.00 44.45 222 VAL C CA 1
ATOM 7929 C C . VAL C 1 154 ? 27.492 26.287 18.383 1.00 48.82 222 VAL C C 1
ATOM 7930 O O . VAL C 1 154 ? 27.444 27.505 18.594 1.00 49.10 222 VAL C O 1
ATOM 7934 N N . VAL C 1 155 ? 27.148 25.734 17.222 1.00 42.12 223 VAL C N 1
ATOM 7935 C CA . VAL C 1 155 ? 26.692 26.516 16.080 1.00 39.03 223 VAL C CA 1
ATOM 7936 C C . VAL C 1 155 ? 25.316 26.039 15.634 1.00 42.71 223 VAL C C 1
ATOM 7937 O O . VAL C 1 155 ? 25.051 24.836 15.561 1.00 44.24 223 VAL C O 1
ATOM 7941 N N . GLY C 1 156 ? 24.437 26.982 15.333 1.00 41.43 224 GLY C N 1
ATOM 7942 C CA . GLY C 1 156 ? 23.092 26.632 14.928 1.00 46.88 224 GLY C CA 1
ATOM 7943 C C . GLY C 1 156 ? 22.223 27.853 14.740 1.00 54.26 224 GLY C C 1
ATOM 7944 O O . GLY C 1 156 ? 22.720 28.979 14.710 1.00 59.96 224 GLY C O 1
ATOM 7945 N N . TYR C 1 157 ? 20.923 27.628 14.600 1.00 53.51 225 TYR C N 1
ATOM 7946 C CA . TYR C 1 157 ? 19.983 28.714 14.357 1.00 55.32 225 TYR C CA 1
ATOM 7947 C C . TYR C 1 157 ? 18.985 28.885 15.489 1.00 48.76 225 TYR C C 1
ATOM 7948 O O . TYR C 1 157 ? 18.158 28.020 15.727 1.00 45.93 225 TYR C O 1
ATOM 7957 N N . PRO C 1 158 ? 19.042 30.022 16.178 1.00 59.78 226 PRO C N 1
ATOM 7958 C CA . PRO C 1 158 ? 18.115 30.203 17.291 1.00 68.04 226 PRO C CA 1
ATOM 7959 C C . PRO C 1 158 ? 16.700 30.354 16.755 1.00 72.27 226 PRO C C 1
ATOM 7960 O O . PRO C 1 158 ? 16.521 30.603 15.564 1.00 70.48 226 PRO C O 1
ATOM 7964 N N . LEU C 1 159 ? 15.710 30.184 17.621 1.00 72.30 227 LEU C N 1
ATOM 7965 C CA . LEU C 1 159 ? 14.344 30.503 17.265 1.00 71.10 227 LEU C CA 1
ATOM 7966 C C . LEU C 1 159 ? 14.242 32.005 17.028 1.00 78.94 227 LEU C C 1
ATOM 7967 O O . LEU C 1 159 ? 14.634 32.812 17.879 1.00 76.88 227 LEU C O 1
ATOM 7972 N N . GLY C 1 160 ? 13.731 32.367 15.857 1.00 83.10 228 GLY C N 1
ATOM 7973 C CA . GLY C 1 160 ? 13.517 33.754 15.487 1.00 87.24 228 GLY C CA 1
ATOM 7974 C C . GLY C 1 160 ? 14.747 34.387 14.869 1.00 91.92 228 GLY C C 1
ATOM 7975 O O . GLY C 1 160 ? 15.874 34.051 15.228 1.00 96.24 228 GLY C O 1
ATOM 7976 N N . GLY C 1 161 ? 14.527 35.323 13.953 1.00 94.89 229 GLY C N 1
ATOM 7977 C CA . GLY C 1 161 ? 15.600 36.103 13.356 1.00 101.39 229 GLY C CA 1
ATOM 7978 C C . GLY C 1 161 ? 16.250 35.530 12.103 1.00 100.40 229 GLY C C 1
ATOM 7979 O O . GLY C 1 161 ? 16.809 36.272 11.292 1.00 98.09 229 GLY C O 1
ATOM 7980 N N . ASP C 1 162 ? 16.159 34.220 11.918 1.00 97.30 230 ASP C N 1
ATOM 7981 C CA . ASP C 1 162 ? 16.762 33.597 10.747 1.00 104.86 230 ASP C CA 1
ATOM 7982 C C . ASP C 1 162 ? 18.223 34.019 10.500 1.00 104.72 230 ASP C C 1
ATOM 7983 O O . ASP C 1 162 ? 18.583 34.369 9.375 1.00 111.75 230 ASP C O 1
ATOM 7985 N N . THR C 1 163 ? 19.052 33.994 11.544 1.00 89.10 231 THR C N 1
ATOM 7986 C CA . THR C 1 163 ? 20.505 34.159 11.392 1.00 73.17 231 THR C CA 1
ATOM 7987 C C . THR C 1 163 ? 21.257 33.192 12.292 1.00 59.32 231 THR C C 1
ATOM 7988 O O . THR C 1 163 ? 20.791 32.870 13.381 1.00 63.89 231 THR C O 1
ATOM 7992 N N . ILE C 1 164 ? 22.418 32.735 11.834 1.00 44.59 232 ILE C N 1
ATOM 7993 C CA . ILE C 1 164 ? 23.179 31.720 12.556 1.00 50.89 232 ILE C CA 1
ATOM 7994 C C . ILE C 1 164 ? 23.799 32.251 13.847 1.00 57.18 232 ILE C C 1
ATOM 7995 O O . ILE C 1 164 ? 24.081 33.443 13.973 1.00 53.19 232 ILE C O 1
ATOM 8000 N N . SER C 1 165 ? 24.019 31.350 14.799 1.00 63.72 233 SER C N 1
ATOM 8001 C CA . SER C 1 165 ? 24.492 31.742 16.121 1.00 65.24 233 SER C CA 1
ATOM 8002 C C . SER C 1 165 ? 25.619 30.854 16.618 1.00 56.92 233 SER C C 1
ATOM 8003 O O . SER C 1 165 ? 25.804 29.738 16.146 1.00 68.82 233 SER C O 1
ATOM 8006 N N . VAL C 1 166 ? 26.356 31.373 17.588 1.00 49.73 234 VAL C N 1
ATOM 8007 C CA . VAL C 1 166 ? 27.558 30.750 18.100 1.00 47.30 234 VAL C CA 1
ATOM 8008 C C . VAL C 1 166 ? 27.630 30.960 19.605 1.00 50.96 234 VAL C C 1
ATOM 8009 O O . VAL C 1 166 ? 27.423 32.072 20.082 1.00 58.88 234 VAL C O 1
ATOM 8013 N N . THR C 1 167 ? 27.913 29.908 20.366 1.00 41.49 235 THR C N 1
ATOM 8014 C CA . THR C 1 167 ? 28.240 30.097 21.782 1.00 47.76 235 THR C CA 1
ATOM 8015 C C . THR C 1 167 ? 29.471 29.293 22.174 1.00 51.07 235 THR C C 1
ATOM 8016 O O . THR C 1 167 ? 29.702 28.202 21.666 1.00 51.00 235 THR C O 1
ATOM 8020 N N . LYS C 1 168 ? 30.256 29.834 23.092 1.00 50.72 236 LYS C N 1
ATOM 8021 C CA . LYS C 1 168 ? 31.486 29.174 23.496 1.00 53.79 236 LYS C CA 1
ATOM 8022 C C . LYS C 1 168 ? 31.492 28.856 24.993 1.00 53.92 236 LYS C C 1
ATOM 8023 O O . LYS C 1 168 ? 30.976 29.621 25.814 1.00 45.00 236 LYS C O 1
ATOM 8029 N N . GLY C 1 169 ? 32.115 27.730 25.324 1.00 46.09 237 GLY C N 1
ATOM 8030 C CA . GLY C 1 169 ? 32.157 27.209 26.674 1.00 42.93 237 GLY C CA 1
ATOM 8031 C C . GLY C 1 169 ? 33.255 26.164 26.770 1.00 50.80 237 GLY C C 1
ATOM 8032 O O . GLY C 1 169 ? 34.137 26.095 25.912 1.00 55.80 237 GLY C O 1
ATOM 8033 N N . VAL C 1 170 ? 33.244 25.382 27.839 1.00 44.59 238 VAL C N 1
ATOM 8034 C CA . VAL C 1 170 ? 34.154 24.260 27.934 1.00 47.41 238 VAL C CA 1
ATOM 8035 C C . VAL C 1 170 ? 33.340 23.016 28.200 1.00 50.05 238 VAL C C 1
ATOM 8036 O O . VAL C 1 170 ? 32.133 23.088 28.406 1.00 48.01 238 VAL C O 1
ATOM 8040 N N . VAL C 1 171 ? 34.015 21.878 28.263 1.00 51.03 239 VAL C N 1
ATOM 8041 C CA . VAL C 1 171 ? 33.324 20.637 28.519 1.00 51.33 239 VAL C CA 1
ATOM 8042 C C . VAL C 1 171 ? 33.337 20.454 30.029 1.00 51.75 239 VAL C C 1
ATOM 8043 O O . VAL C 1 171 ? 34.382 20.224 30.643 1.00 49.93 239 VAL C O 1
ATOM 8047 N N . SER C 1 172 ? 32.155 20.608 30.619 1.00 50.54 240 SER C N 1
ATOM 8048 C CA . SER C 1 172 ? 31.982 20.550 32.060 1.00 48.14 240 SER C CA 1
ATOM 8049 C C . SER C 1 172 ? 31.844 19.135 32.578 1.00 53.99 240 SER C C 1
ATOM 8050 O O . SER C 1 172 ? 32.375 18.797 33.629 1.00 55.03 240 SER C O 1
ATOM 8053 N N . ARG C 1 173 ? 31.103 18.309 31.851 1.00 58.20 241 ARG C N 1
ATOM 8054 C CA . ARG C 1 173 ? 30.810 16.973 32.348 1.00 57.79 241 ARG C CA 1
ATOM 8055 C C . ARG C 1 173 ? 30.693 15.927 31.249 1.00 61.53 241 ARG C C 1
ATOM 8056 O O . ARG C 1 173 ? 30.226 16.205 30.142 1.00 60.86 241 ARG C O 1
ATOM 8064 N N . ILE C 1 174 ? 31.147 14.722 31.568 1.00 55.10 242 ILE C N 1
ATOM 8065 C CA . ILE C 1 174 ? 30.957 13.579 30.701 1.00 49.39 242 ILE C CA 1
ATOM 8066 C C . ILE C 1 174 ? 30.452 12.410 31.533 1.00 57.31 242 ILE C C 1
ATOM 8067 O O . ILE C 1 174 ? 31.168 11.902 32.388 1.00 57.90 242 ILE C O 1
ATOM 8072 N N . GLU C 1 175 ? 29.227 11.966 31.277 1.00 62.40 243 GLU C N 1
ATOM 8073 C CA . GLU C 1 175 ? 28.665 10.897 32.082 1.00 67.73 243 GLU C CA 1
ATOM 8074 C C . GLU C 1 175 ? 27.431 10.288 31.435 1.00 65.74 243 GLU C C 1
ATOM 8075 O O . GLU C 1 175 ? 26.922 10.811 30.442 1.00 66.11 243 GLU C O 1
ATOM 8081 N N . VAL C 1 176 ? 26.916 9.223 32.049 1.00 55.95 244 VAL C N 1
ATOM 8082 C CA . VAL C 1 176 ? 25.712 8.567 31.570 1.00 50.50 244 VAL C CA 1
ATOM 8083 C C . VAL C 1 176 ? 24.514 9.435 31.915 1.00 63.64 244 VAL C C 1
ATOM 8084 O O . VAL C 1 176 ? 24.403 9.929 33.035 1.00 71.01 244 VAL C O 1
ATOM 8088 N N . THR C 1 177 ? 23.634 9.645 30.941 1.00 70.89 245 THR C N 1
ATOM 8089 C CA . THR C 1 177 ? 22.508 10.558 31.112 1.00 75.08 245 THR C CA 1
ATOM 8090 C C . THR C 1 177 ? 21.235 9.976 30.507 1.00 76.56 245 THR C C 1
ATOM 8091 O O . THR C 1 177 ? 21.280 8.980 29.783 1.00 71.70 245 THR C O 1
ATOM 8095 N N . SER C 1 178 ? 20.101 10.596 30.820 1.00 82.18 246 SER C N 1
ATOM 8096 C CA . SER C 1 178 ? 18.812 10.141 30.306 1.00 82.97 246 SER C CA 1
ATOM 8097 C C . SER C 1 178 ? 18.557 10.621 28.876 1.00 76.96 246 SER C C 1
ATOM 8098 O O . SER C 1 178 ? 18.675 11.805 28.580 1.00 64.98 246 SER C O 1
ATOM 8101 N N . TYR C 1 179 ? 18.198 9.686 28.001 1.00 87.19 247 TYR C N 1
ATOM 8102 C CA . TYR C 1 179 ? 17.812 9.987 26.626 1.00 90.34 247 TYR C CA 1
ATOM 8103 C C . TYR C 1 179 ? 16.374 9.517 26.391 1.00 97.72 247 TYR C C 1
ATOM 8104 O O . TYR C 1 179 ? 15.866 8.654 27.116 1.00 100.17 247 TYR C O 1
ATOM 8113 N N . ALA C 1 180 ? 15.727 10.075 25.369 1.00 99.23 248 ALA C N 1
ATOM 8114 C CA . ALA C 1 180 ? 14.429 9.577 24.910 1.00 101.31 248 ALA C CA 1
ATOM 8115 C C . ALA C 1 180 ? 13.428 9.424 26.049 1.00 99.66 248 ALA C C 1
ATOM 8116 O O . ALA C 1 180 ? 13.063 8.302 26.426 1.00 91.14 248 ALA C O 1
ATOM 8118 N N . HIS C 1 181 ? 13.000 10.557 26.597 1.00 102.81 249 HIS C N 1
ATOM 8119 C CA . HIS C 1 181 ? 12.084 10.557 27.725 1.00 103.58 249 HIS C CA 1
ATOM 8120 C C . HIS C 1 181 ? 12.593 9.548 28.735 1.00 106.67 249 HIS C C 1
ATOM 8121 O O . HIS C 1 181 ? 13.739 9.625 29.181 1.00 105.99 249 HIS C O 1
ATOM 8123 N N . GLY C 1 182 ? 11.752 8.584 29.078 1.00 113.04 250 GLY C N 1
ATOM 8124 C CA . GLY C 1 182 ? 12.133 7.608 30.074 1.00 122.55 250 GLY C CA 1
ATOM 8125 C C . GLY C 1 182 ? 13.341 6.764 29.713 1.00 126.62 250 GLY C C 1
ATOM 8126 O O . GLY C 1 182 ? 14.337 6.780 30.437 1.00 123.41 250 GLY C O 1
ATOM 8127 N N . SER C 1 183 ? 13.295 6.042 28.596 1.00 130.44 251 SER C N 1
ATOM 8128 C CA . SER C 1 183 ? 14.375 5.091 28.375 1.00 128.81 251 SER C CA 1
ATOM 8129 C C . SER C 1 183 ? 15.297 5.342 27.193 1.00 122.38 251 SER C C 1
ATOM 8130 O O . SER C 1 183 ? 14.943 5.112 26.035 1.00 121.81 251 SER C O 1
ATOM 8132 N N . SER C 1 184 ? 16.490 5.820 27.527 1.00 112.18 252 SER C N 1
ATOM 8133 C CA . SER C 1 184 ? 17.747 5.338 26.987 1.00 101.28 252 SER C CA 1
ATOM 8134 C C . SER C 1 184 ? 18.783 5.835 27.993 1.00 95.99 252 SER C C 1
ATOM 8135 O O . SER C 1 184 ? 18.529 6.818 28.694 1.00 97.12 252 SER C O 1
ATOM 8138 N N . ASP C 1 185 ? 19.944 5.195 28.070 1.00 79.76 253 ASP C N 1
ATOM 8139 C CA . ASP C 1 185 ? 21.023 5.737 28.891 1.00 73.32 253 ASP C CA 1
ATOM 8140 C C . ASP C 1 185 ? 22.341 5.633 28.161 1.00 78.78 253 ASP C C 1
ATOM 8141 O O . ASP C 1 185 ? 22.828 4.531 27.881 1.00 84.12 253 ASP C O 1
ATOM 8146 N N . LEU C 1 186 ? 22.942 6.782 27.888 1.00 70.24 254 LEU C N 1
ATOM 8147 C CA . LEU C 1 186 ? 24.161 6.813 27.098 1.00 58.21 254 LEU C CA 1
ATOM 8148 C C . LEU C 1 186 ? 25.146 7.823 27.639 1.00 56.83 254 LEU C C 1
ATOM 8149 O O . LEU C 1 186 ? 24.812 8.659 28.483 1.00 59.83 254 LEU C O 1
ATOM 8154 N N . LEU C 1 187 ? 26.373 7.727 27.152 1.00 51.57 255 LEU C N 1
ATOM 8155 C CA . LEU C 1 187 ? 27.359 8.757 27.392 1.00 51.52 255 LEU C CA 1
ATOM 8156 C C . LEU C 1 187 ? 26.783 10.074 26.878 1.00 50.09 255 LEU C C 1
ATOM 8157 O O . LEU C 1 187 ? 26.092 10.112 25.864 1.00 44.85 255 LEU C O 1
ATOM 8162 N N . GLY C 1 188 ? 27.054 11.155 27.588 1.00 60.49 256 GLY C N 1
ATOM 8163 C CA . GLY C 1 188 ? 26.560 12.452 27.180 1.00 57.48 256 GLY C CA 1
ATOM 8164 C C . GLY C 1 188 ? 27.551 13.490 27.647 1.00 60.29 256 GLY C C 1
ATOM 8165 O O . GLY C 1 188 ? 28.332 13.245 28.562 1.00 66.85 256 GLY C O 1
ATOM 8166 N N . ILE C 1 189 ? 27.531 14.648 27.007 1.00 56.03 257 ILE C N 1
ATOM 8167 C CA . ILE C 1 189 ? 28.464 15.706 27.332 1.00 49.45 257 ILE C CA 1
ATOM 8168 C C . ILE C 1 189 ? 27.665 16.909 27.779 1.00 47.59 257 ILE C C 1
ATOM 8169 O O . ILE C 1 189 ? 26.672 17.263 27.152 1.00 55.61 257 ILE C O 1
ATOM 8174 N N . GLN C 1 190 ? 28.071 17.512 28.888 1.00 45.79 258 GLN C N 1
ATOM 8175 C CA . GLN C 1 190 ? 27.476 18.766 29.315 1.00 52.85 258 GLN C CA 1
ATOM 8176 C C . GLN C 1 190 ? 28.498 19.837 29.019 1.00 57.03 258 GLN C C 1
ATOM 8177 O O . GLN C 1 190 ? 29.701 19.605 29.181 1.00 52.89 258 GLN C O 1
ATOM 8183 N N . ILE C 1 191 ? 28.033 20.998 28.565 1.00 54.65 259 ILE C N 1
ATOM 8184 C CA . ILE C 1 191 ? 28.953 22.099 28.317 1.00 53.66 259 ILE C CA 1
ATOM 8185 C C . ILE C 1 191 ? 28.633 23.326 29.146 1.00 54.52 259 ILE C C 1
ATOM 8186 O O . ILE C 1 191 ? 27.516 23.515 29.626 1.00 39.21 259 ILE C O 1
ATOM 8191 N N . ASP C 1 192 ? 29.663 24.146 29.292 1.00 71.33 260 ASP C N 1
ATOM 8192 C CA . ASP C 1 192 ? 29.656 25.378 30.058 1.00 71.20 260 ASP C CA 1
ATOM 8193 C C . ASP C 1 192 ? 28.544 26.310 29.614 1.00 66.20 260 ASP C C 1
ATOM 8194 O O . ASP C 1 192 ? 28.014 27.064 30.414 1.00 68.32 260 ASP C O 1
ATOM 8199 N N . ALA C 1 193 ? 28.210 26.261 28.327 1.00 73.35 261 ALA C N 1
ATOM 8200 C CA . ALA C 1 193 ? 27.309 27.238 27.710 1.00 70.55 261 ALA C CA 1
ATOM 8201 C C . ALA C 1 193 ? 25.885 26.715 27.493 1.00 68.36 261 ALA C C 1
ATOM 8202 O O . ALA C 1 193 ? 25.685 25.549 27.163 1.00 62.40 261 ALA C O 1
ATOM 8204 N N . ALA C 1 194 ? 24.895 27.582 27.677 1.00 74.15 262 ALA C N 1
ATOM 8205 C CA . ALA C 1 194 ? 23.502 27.210 27.401 1.00 74.35 262 ALA C CA 1
ATOM 8206 C C . ALA C 1 194 ? 23.187 27.261 25.905 1.00 66.37 262 ALA C C 1
ATOM 8207 O O . ALA C 1 194 ? 23.808 28.018 25.144 1.00 53.67 262 ALA C O 1
ATOM 8209 N N . ILE C 1 195 ? 22.217 26.451 25.493 1.00 58.93 263 ILE C N 1
ATOM 8210 C CA . ILE C 1 195 ? 21.938 26.261 24.081 1.00 57.47 263 ILE C CA 1
ATOM 8211 C C . ILE C 1 195 ? 20.504 26.631 23.770 1.00 54.39 263 ILE C C 1
ATOM 8212 O O . ILE C 1 195 ? 19.592 26.125 24.413 1.00 49.58 263 ILE C O 1
ATOM 8217 N N . ASN C 1 196 ? 20.310 27.505 22.782 1.00 53.09 264 ASN C N 1
ATOM 8218 C CA . ASN C 1 196 ? 18.970 27.833 22.311 1.00 56.38 264 ASN C CA 1
ATOM 8219 C C . ASN C 1 196 ? 18.321 26.590 21.694 1.00 62.51 264 ASN C C 1
ATOM 8220 O O . ASN C 1 196 ? 18.984 25.835 20.978 1.00 66.30 264 ASN C O 1
ATOM 8225 N N . PRO C 1 197 ? 17.026 26.365 21.977 1.00 52.34 265 PRO C N 1
ATOM 8226 C CA . PRO C 1 197 ? 16.315 25.180 21.480 1.00 50.09 265 PRO C CA 1
ATOM 8227 C C . PRO C 1 197 ? 16.351 25.054 19.953 1.00 52.06 265 PRO C C 1
ATOM 8228 O O . PRO C 1 197 ? 16.282 23.946 19.420 1.00 56.63 265 PRO C O 1
ATOM 8232 N N . GLY C 1 198 ? 16.468 26.175 19.254 1.00 43.84 266 GLY C N 1
ATOM 8233 C CA . GLY C 1 198 ? 16.629 26.123 17.818 1.00 50.20 266 GLY C CA 1
ATOM 8234 C C . GLY C 1 198 ? 18.003 25.616 17.421 1.00 55.87 266 GLY C C 1
ATOM 8235 O O . GLY C 1 198 ? 18.239 25.274 16.259 1.00 60.96 266 GLY C O 1
ATOM 8236 N N . ASN C 1 199 ? 18.916 25.571 18.384 1.00 48.81 267 ASN C N 1
ATOM 8237 C CA . ASN C 1 199 ? 20.300 25.239 18.091 1.00 46.75 267 ASN C CA 1
ATOM 8238 C C . ASN C 1 199 ? 20.619 23.747 18.094 1.00 49.08 267 ASN C C 1
ATOM 8239 O O . ASN C 1 199 ? 21.667 23.329 17.605 1.00 62.32 267 ASN C O 1
ATOM 8244 N N . SER C 1 200 ? 19.723 22.932 18.625 1.00 45.40 268 SER C N 1
ATOM 8245 C CA . SER C 1 200 ? 19.831 21.505 18.359 1.00 60.85 268 SER C CA 1
ATOM 8246 C C . SER C 1 200 ? 19.210 21.390 16.990 1.00 58.39 268 SER C C 1
ATOM 8247 O O . SER C 1 200 ? 18.236 22.081 16.731 1.00 74.19 268 SER C O 1
ATOM 8250 N N . GLY C 1 201 ? 19.714 20.564 16.084 1.00 58.78 269 GLY C N 1
ATOM 8251 C CA . GLY C 1 201 ? 20.772 19.575 16.212 1.00 58.39 269 GLY C CA 1
ATOM 8252 C C . GLY C 1 201 ? 22.129 19.999 15.658 1.00 56.08 269 GLY C C 1
ATOM 8253 O O . GLY C 1 201 ? 22.849 19.171 15.090 1.00 46.61 269 GLY C O 1
ATOM 8254 N N . GLY C 1 202 ? 22.407 21.298 15.665 1.00 41.95 270 GLY C N 1
ATOM 8255 C CA . GLY C 1 202 ? 23.667 21.804 15.163 1.00 35.26 270 GLY C CA 1
ATOM 8256 C C . GLY C 1 202 ? 24.883 21.187 15.833 1.00 38.42 270 GLY C C 1
ATOM 8257 O O . GLY C 1 202 ? 24.772 20.555 16.885 1.00 39.56 270 GLY C O 1
ATOM 8258 N N . PRO C 1 203 ? 26.055 21.331 15.197 1.00 37.01 271 PRO C N 1
ATOM 8259 C CA . PRO C 1 203 ? 27.314 20.728 15.635 1.00 38.49 271 PRO C CA 1
ATOM 8260 C C . PRO C 1 203 ? 27.916 21.424 16.854 1.00 41.33 271 PRO C C 1
ATOM 8261 O O . PRO C 1 203 ? 27.789 22.639 16.984 1.00 40.02 271 PRO C O 1
ATOM 8265 N N . ALA C 1 204 ? 28.568 20.664 17.733 1.00 49.18 272 ALA C N 1
ATOM 8266 C CA . ALA C 1 204 ? 29.435 21.252 18.761 1.00 46.06 272 ALA C CA 1
ATOM 8267 C C . ALA C 1 204 ? 30.900 20.974 18.403 1.00 48.22 272 ALA C C 1
ATOM 8268 O O . ALA C 1 204 ? 31.257 19.836 18.106 1.00 46.70 272 ALA C O 1
ATOM 8270 N N . PHE C 1 205 ? 31.737 22.013 18.434 1.00 45.28 273 PHE C N 1
ATOM 8271 C CA . PHE C 1 205 ? 33.067 21.943 17.831 1.00 46.20 273 PHE C CA 1
ATOM 8272 C C . PHE C 1 205 ? 34.247 21.850 18.788 1.00 48.07 273 PHE C C 1
ATOM 8273 O O . PHE C 1 205 ? 34.250 22.461 19.853 1.00 47.98 273 PHE C O 1
ATOM 8281 N N . ASN C 1 206 ? 35.271 21.131 18.337 1.00 53.25 274 ASN C N 1
ATOM 8282 C CA . ASN C 1 206 ? 36.585 21.103 18.961 1.00 49.72 274 ASN C CA 1
ATOM 8283 C C . ASN C 1 206 ? 37.198 22.461 18.715 1.00 50.08 274 ASN C C 1
ATOM 8284 O O . ASN C 1 206 ? 36.612 23.280 18.020 1.00 48.28 274 ASN C O 1
ATOM 8289 N N . ASP C 1 207 ? 38.400 22.698 19.231 1.00 59.91 275 ASP C N 1
ATOM 8290 C CA . ASP C 1 207 ? 39.110 23.933 18.904 1.00 62.10 275 ASP C CA 1
ATOM 8291 C C . ASP C 1 207 ? 39.831 23.789 17.564 1.00 69.62 275 ASP C C 1
ATOM 8292 O O . ASP C 1 207 ? 40.216 24.780 16.950 1.00 73.99 275 ASP C O 1
ATOM 8297 N N . GLN C 1 208 ? 39.999 22.547 17.114 1.00 70.67 276 GLN C N 1
ATOM 8298 C CA . GLN C 1 208 ? 40.608 22.265 15.820 1.00 66.17 276 GLN C CA 1
ATOM 8299 C C . GLN C 1 208 ? 39.550 22.171 14.732 1.00 68.02 276 GLN C C 1
ATOM 8300 O O . GLN C 1 208 ? 39.853 21.876 13.584 1.00 71.41 276 GLN C O 1
ATOM 8306 N N . GLY C 1 209 ? 38.299 22.406 15.097 1.00 67.83 277 GLY C N 1
ATOM 8307 C CA . GLY C 1 209 ? 37.249 22.467 14.103 1.00 63.30 277 GLY C CA 1
ATOM 8308 C C . GLY C 1 209 ? 36.607 21.131 13.797 1.00 58.30 277 GLY C C 1
ATOM 8309 O O . GLY C 1 209 ? 35.848 21.014 12.838 1.00 52.40 277 GLY C O 1
ATOM 8310 N N . GLU C 1 210 ? 36.913 20.116 14.596 1.00 56.75 278 GLU C N 1
ATOM 8311 C CA . GLU C 1 210 ? 36.201 18.850 14.476 1.00 59.73 278 GLU C CA 1
ATOM 8312 C C . GLU C 1 210 ? 34.852 18.916 15.195 1.00 58.49 278 GLU C C 1
ATOM 8313 O O . GLU C 1 210 ? 34.680 19.671 16.160 1.00 55.39 278 GLU C O 1
ATOM 8319 N N . CYS C 1 211 ? 33.895 18.121 14.730 1.00 52.71 279 CYS C N 1
ATOM 8320 C CA . CYS C 1 211 ? 32.627 18.024 15.430 1.00 42.77 279 CYS C CA 1
ATOM 8321 C C . CYS C 1 211 ? 32.783 16.982 16.510 1.00 43.44 279 CYS C C 1
ATOM 8322 O O . CYS C 1 211 ? 33.034 15.810 16.219 1.00 45.35 279 CYS C O 1
ATOM 8325 N N . ILE C 1 212 ? 32.636 17.426 17.755 1.00 44.24 280 ILE C N 1
ATOM 8326 C CA . ILE C 1 212 ? 32.720 16.551 18.914 1.00 44.90 280 ILE C CA 1
ATOM 8327 C C . ILE C 1 212 ? 31.336 16.084 19.354 1.00 49.88 280 ILE C C 1
ATOM 8328 O O . ILE C 1 212 ? 31.206 15.316 20.305 1.00 52.87 280 ILE C O 1
ATOM 8333 N N . GLY C 1 213 ? 30.302 16.540 18.654 1.00 47.62 281 GLY C N 1
ATOM 8334 C CA . GLY C 1 213 ? 28.979 15.990 18.862 1.00 46.37 281 GLY C CA 1
ATOM 8335 C C . GLY C 1 213 ? 27.811 16.862 18.451 1.00 48.92 281 GLY C C 1
ATOM 8336 O O . GLY C 1 213 ? 27.988 17.910 17.828 1.00 51.47 281 GLY C O 1
ATOM 8337 N N . VAL C 1 214 ? 26.611 16.411 18.818 1.00 44.64 282 VAL C N 1
ATOM 8338 C CA . VAL C 1 214 ? 25.367 17.057 18.426 1.00 46.60 282 VAL C CA 1
ATOM 8339 C C . VAL C 1 214 ? 24.703 17.759 19.609 1.00 51.69 282 VAL C C 1
ATOM 8340 O O . VAL C 1 214 ? 24.453 17.144 20.642 1.00 49.46 282 VAL C O 1
ATOM 8344 N N . ALA C 1 215 ? 24.423 19.050 19.445 1.00 52.61 283 ALA C N 1
ATOM 8345 C CA . ALA C 1 215 ? 23.747 19.841 20.471 1.00 47.03 283 ALA C CA 1
ATOM 8346 C C . ALA C 1 215 ? 22.293 19.402 20.619 1.00 49.15 283 ALA C C 1
ATOM 8347 O O . ALA C 1 215 ? 21.603 19.229 19.626 1.00 51.65 283 ALA C O 1
ATOM 8349 N N . PHE C 1 216 ? 21.833 19.233 21.857 1.00 54.26 284 PHE C N 1
ATOM 8350 C CA . PHE C 1 216 ? 20.460 18.805 22.119 1.00 57.21 284 PHE C CA 1
ATOM 8351 C C . PHE C 1 216 ? 19.713 19.734 23.079 1.00 66.59 284 PHE C C 1
ATOM 8352 O O . PHE C 1 216 ? 20.106 19.868 24.232 1.00 74.49 284 PHE C O 1
ATOM 8360 N N . GLN C 1 217 ? 18.654 20.388 22.600 1.00 65.05 285 GLN C N 1
ATOM 8361 C CA . GLN C 1 217 ? 17.755 21.148 23.471 1.00 55.39 285 GLN C CA 1
ATOM 8362 C C . GLN C 1 217 ? 16.280 20.950 23.119 1.00 61.55 285 GLN C C 1
ATOM 8363 O O . GLN C 1 217 ? 15.858 21.305 22.021 1.00 65.53 285 GLN C O 1
ATOM 8369 N N . VAL C 1 218 ? 15.490 20.437 24.060 1.00 73.15 286 VAL C N 1
ATOM 8370 C CA . VAL C 1 218 ? 14.086 20.072 23.788 1.00 94.48 286 VAL C CA 1
ATOM 8371 C C . VAL C 1 218 ? 13.102 21.211 23.474 1.00 102.50 286 VAL C C 1
ATOM 8372 O O . VAL C 1 218 ? 12.247 21.067 22.596 1.00 102.60 286 VAL C O 1
ATOM 8376 N N . TYR C 1 219 ? 13.200 22.320 24.204 1.00 102.20 287 TYR C N 1
ATOM 8377 C CA . TYR C 1 219 ? 12.235 23.415 24.078 1.00 94.70 287 TYR C CA 1
ATOM 8378 C C . TYR C 1 219 ? 10.888 23.022 24.671 1.00 83.57 287 TYR C C 1
ATOM 8379 O O . TYR C 1 219 ? 10.613 23.290 25.838 1.00 78.17 287 TYR C O 1
ATOM 8381 N N . GLU C 1 225 ? 19.526 27.496 34.291 1.00 122.49 293 GLU C N 1
ATOM 8382 C CA . GLU C 1 225 ? 20.427 26.557 33.633 1.00 118.14 293 GLU C CA 1
ATOM 8383 C C . GLU C 1 225 ? 21.823 27.141 33.385 1.00 115.99 293 GLU C C 1
ATOM 8384 O O . GLU C 1 225 ? 22.669 27.169 34.285 1.00 115.06 293 GLU C O 1
ATOM 8386 N N . ASN C 1 226 ? 22.042 27.627 32.167 1.00 109.45 294 ASN C N 1
ATOM 8387 C CA . ASN C 1 226 ? 23.390 27.858 31.650 1.00 101.50 294 ASN C CA 1
ATOM 8388 C C . ASN C 1 226 ? 24.158 26.539 31.604 1.00 91.31 294 ASN C C 1
ATOM 8389 O O . ASN C 1 226 ? 25.333 26.467 31.957 1.00 84.69 294 ASN C O 1
ATOM 8394 N N . ILE C 1 227 ? 23.464 25.492 31.177 1.00 88.36 295 ILE C N 1
ATOM 8395 C CA . ILE C 1 227 ? 24.072 24.187 30.988 1.00 85.51 295 ILE C CA 1
ATOM 8396 C C . ILE C 1 227 ? 23.705 23.643 29.611 1.00 88.44 295 ILE C C 1
ATOM 8397 O O . ILE C 1 227 ? 22.536 23.626 29.230 1.00 81.10 295 ILE C O 1
ATOM 8402 N N . GLY C 1 228 ? 24.717 23.248 28.848 1.00 91.06 296 GLY C N 1
ATOM 8403 C CA . GLY C 1 228 ? 24.495 22.647 27.549 1.00 89.33 296 GLY C CA 1
ATOM 8404 C C . GLY C 1 228 ? 24.479 21.134 27.590 1.00 86.44 296 GLY C C 1
ATOM 8405 O O . GLY C 1 228 ? 25.068 20.526 28.481 1.00 88.53 296 GLY C O 1
ATOM 8406 N N . TYR C 1 229 ? 23.812 20.534 26.608 1.00 81.48 297 TYR C N 1
ATOM 8407 C CA . TYR C 1 229 ? 23.838 19.088 26.411 1.00 67.27 297 TYR C CA 1
ATOM 8408 C C . TYR C 1 229 ? 24.267 18.731 24.992 1.00 59.91 297 TYR C C 1
ATOM 8409 O O . TYR C 1 229 ? 23.758 19.272 24.012 1.00 58.67 297 TYR C O 1
ATOM 8418 N N . VAL C 1 230 ? 25.215 17.812 24.896 1.00 54.08 298 VAL C N 1
ATOM 8419 C CA . VAL C 1 230 ? 25.777 17.431 23.618 1.00 49.55 298 VAL C CA 1
ATOM 8420 C C . VAL C 1 230 ? 25.827 15.911 23.481 1.00 54.78 298 VAL C C 1
ATOM 8421 O O . VAL C 1 230 ? 26.369 15.211 24.339 1.00 52.54 298 VAL C O 1
ATOM 8425 N N . ILE C 1 231 ? 25.239 15.407 22.401 1.00 56.34 299 ILE C N 1
ATOM 8426 C CA . ILE C 1 231 ? 25.292 13.987 22.102 1.00 47.83 299 ILE C CA 1
ATOM 8427 C C . ILE C 1 231 ? 26.629 13.692 21.441 1.00 52.60 299 ILE C C 1
ATOM 8428 O O . ILE C 1 231 ? 26.917 14.202 20.365 1.00 61.46 299 ILE C O 1
ATOM 8433 N N . PRO C 1 232 ? 27.462 12.879 22.103 1.00 55.31 300 PRO C N 1
ATOM 8434 C CA . PRO C 1 232 ? 28.847 12.621 21.680 1.00 53.40 300 PRO C CA 1
ATOM 8435 C C . PRO C 1 232 ? 29.000 11.849 20.369 1.00 58.93 300 PRO C C 1
ATOM 8436 O O . PRO C 1 232 ? 28.101 11.128 19.940 1.00 61.58 300 PRO C O 1
ATOM 8440 N N . THR C 1 233 ? 30.163 12.015 19.751 1.00 58.45 301 THR C N 1
ATOM 8441 C CA . THR C 1 233 ? 30.507 11.348 18.504 1.00 56.87 301 THR C CA 1
ATOM 8442 C C . THR C 1 233 ? 30.418 9.840 18.624 1.00 63.08 301 THR C C 1
ATOM 8443 O O . THR C 1 233 ? 29.997 9.156 17.690 1.00 69.53 301 THR C O 1
ATOM 8447 N N . THR C 1 234 ? 30.830 9.321 19.773 1.00 60.70 302 THR C N 1
ATOM 8448 C CA . THR C 1 234 ? 30.798 7.885 19.997 1.00 64.08 302 THR C CA 1
ATOM 8449 C C . THR C 1 234 ? 29.378 7.342 19.819 1.00 64.66 302 THR C C 1
ATOM 8450 O O . THR C 1 234 ? 29.193 6.214 19.354 1.00 67.32 302 THR C O 1
ATOM 8454 N N . VAL C 1 235 ? 28.384 8.157 20.180 1.00 57.76 303 VAL C N 1
ATOM 8455 C CA . VAL C 1 235 ? 26.969 7.814 20.004 1.00 45.73 303 VAL C CA 1
ATOM 8456 C C . VAL C 1 235 ? 26.575 7.956 18.541 1.00 44.25 303 VAL C C 1
ATOM 8457 O O . VAL C 1 235 ? 25.827 7.140 18.012 1.00 55.39 303 VAL C O 1
ATOM 8461 N N . VAL C 1 236 ? 27.086 8.997 17.888 1.00 48.17 304 VAL C N 1
ATOM 8462 C CA . VAL C 1 236 ? 26.793 9.241 16.476 1.00 47.99 304 VAL C CA 1
ATOM 8463 C C . VAL C 1 236 ? 27.369 8.133 15.602 1.00 52.56 304 VAL C C 1
ATOM 8464 O O . VAL C 1 236 ? 26.712 7.658 14.675 1.00 57.19 304 VAL C O 1
ATOM 8468 N N . SER C 1 237 ? 28.601 7.731 15.904 1.00 45.64 305 SER C N 1
ATOM 8469 C CA . SER C 1 237 ? 29.213 6.594 15.241 1.00 57.65 305 SER C CA 1
ATOM 8470 C C . SER C 1 237 ? 28.320 5.371 15.400 1.00 69.33 305 SER C C 1
ATOM 8471 O O . SER C 1 237 ? 27.931 4.747 14.414 1.00 81.31 305 SER C O 1
ATOM 8474 N N . HIS C 1 238 ? 27.987 5.038 16.644 1.00 63.76 306 HIS C N 1
ATOM 8475 C CA . HIS C 1 238 ? 27.170 3.866 16.922 1.00 65.46 306 HIS C CA 1
ATOM 8476 C C . HIS C 1 238 ? 25.941 3.926 16.036 1.00 64.16 306 HIS C C 1
ATOM 8477 O O . HIS C 1 238 ? 25.637 2.983 15.298 1.00 59.47 306 HIS C O 1
ATOM 8484 N N . PHE C 1 239 ? 25.245 5.052 16.098 1.00 61.71 307 PHE C N 1
ATOM 8485 C CA . PHE C 1 239 ? 24.095 5.267 15.240 1.00 62.35 307 PHE C CA 1
ATOM 8486 C C . PHE C 1 239 ? 24.462 4.980 13.790 1.00 63.37 307 PHE C C 1
ATOM 8487 O O . PHE C 1 239 ? 23.771 4.234 13.103 1.00 65.26 307 PHE C O 1
ATOM 8495 N N . LEU C 1 240 ? 25.562 5.563 13.330 1.00 61.80 308 LEU C N 1
ATOM 8496 C CA . LEU C 1 240 ? 25.983 5.382 11.943 1.00 60.37 308 LEU C CA 1
ATOM 8497 C C . LEU C 1 240 ? 26.347 3.931 11.598 1.00 63.24 308 LEU C C 1
ATOM 8498 O O . LEU C 1 240 ? 25.889 3.402 10.589 1.00 65.57 308 LEU C O 1
ATOM 8503 N N . THR C 1 241 ? 27.146 3.276 12.432 1.00 66.42 309 THR C N 1
ATOM 8504 C CA . THR C 1 241 ? 27.538 1.897 12.132 1.00 68.77 309 THR C CA 1
ATOM 8505 C C . THR C 1 241 ? 26.422 0.888 12.426 1.00 68.90 309 THR C C 1
ATOM 8506 O O . THR C 1 241 ? 26.536 -0.278 12.073 1.00 70.03 309 THR C O 1
ATOM 8510 N N . ASP C 1 242 ? 25.354 1.339 13.081 1.00 70.04 310 ASP C N 1
ATOM 8511 C CA . ASP C 1 242 ? 24.159 0.522 13.293 1.00 71.74 310 ASP C CA 1
ATOM 8512 C C . ASP C 1 242 ? 23.346 0.468 12.001 1.00 75.76 310 ASP C C 1
ATOM 8513 O O . ASP C 1 242 ? 22.864 -0.587 11.584 1.00 82.06 310 ASP C O 1
ATOM 8518 N N . TYR C 1 243 ? 23.207 1.630 11.376 1.00 73.39 311 TYR C N 1
ATOM 8519 C CA . TYR C 1 243 ? 22.446 1.799 10.146 1.00 76.53 311 TYR C CA 1
ATOM 8520 C C . TYR C 1 243 ? 23.236 1.341 8.914 1.00 87.00 311 TYR C C 1
ATOM 8521 O O . TYR C 1 243 ? 22.666 1.120 7.841 1.00 90.86 311 TYR C O 1
ATOM 8530 N N . GLU C 1 244 ? 24.548 1.188 9.082 1.00 85.97 312 GLU C N 1
ATOM 8531 C CA . GLU C 1 244 ? 25.426 0.762 7.998 1.00 88.78 312 GLU C CA 1
ATOM 8532 C C . GLU C 1 244 ? 25.066 -0.650 7.564 1.00 88.13 312 GLU C C 1
ATOM 8533 O O . GLU C 1 244 ? 24.900 -0.925 6.374 1.00 87.30 312 GLU C O 1
ATOM 8539 N N . ARG C 1 245 ? 24.971 -1.542 8.544 1.00 89.95 313 ARG C N 1
ATOM 8540 C CA . ARG C 1 245 ? 24.374 -2.856 8.357 1.00 93.21 313 ARG C CA 1
ATOM 8541 C C . ARG C 1 245 ? 22.869 -2.721 8.557 1.00 102.50 313 ARG C C 1
ATOM 8542 O O . ARG C 1 245 ? 22.378 -1.633 8.865 1.00 115.47 313 ARG C O 1
ATOM 8550 N N . ASN C 1 246 ? 22.132 -3.811 8.374 1.00 97.12 314 ASN C N 1
ATOM 8551 C CA . ASN C 1 246 ? 20.719 -3.852 8.754 1.00 106.60 314 ASN C CA 1
ATOM 8552 C C . ASN C 1 246 ? 19.826 -2.943 7.915 1.00 102.31 314 ASN C C 1
ATOM 8553 O O . ASN C 1 246 ? 18.607 -3.075 7.945 1.00 110.17 314 ASN C O 1
ATOM 8558 N N . GLY C 1 247 ? 20.430 -2.024 7.169 1.00 91.43 315 GLY C N 1
ATOM 8559 C CA . GLY C 1 247 ? 19.670 -1.072 6.378 1.00 89.66 315 GLY C CA 1
ATOM 8560 C C . GLY C 1 247 ? 18.804 -0.114 7.186 1.00 89.22 315 GLY C C 1
ATOM 8561 O O . GLY C 1 247 ? 18.039 0.675 6.622 1.00 85.56 315 GLY C O 1
ATOM 8562 N N . LYS C 1 248 ? 18.933 -0.153 8.507 1.00 89.20 316 LYS C N 1
ATOM 8563 C CA . LYS C 1 248 ? 18.027 0.607 9.364 1.00 86.66 316 LYS C CA 1
ATOM 8564 C C . LYS C 1 248 ? 18.394 0.479 10.836 1.00 78.86 316 LYS C C 1
ATOM 8565 O O . LYS C 1 248 ? 19.226 -0.350 11.207 1.00 81.67 316 LYS C O 1
ATOM 8567 N N . TYR C 1 249 ? 17.742 1.274 11.680 1.00 73.14 317 TYR C N 1
ATOM 8568 C CA . TYR C 1 249 ? 18.198 1.419 13.056 1.00 80.97 317 TYR C CA 1
ATOM 8569 C C . TYR C 1 249 ? 17.539 0.415 13.987 1.00 81.32 317 TYR C C 1
ATOM 8570 O O . TYR C 1 249 ? 16.345 0.492 14.261 1.00 92.04 317 TYR C O 1
ATOM 8579 N N . THR C 1 250 ? 18.339 -0.532 14.463 1.00 75.25 318 THR C N 1
ATOM 8580 C CA . THR C 1 250 ? 17.904 -1.502 15.460 1.00 76.37 318 THR C CA 1
ATOM 8581 C C . THR C 1 250 ? 17.979 -0.961 16.885 1.00 78.95 318 THR C C 1
ATOM 8582 O O . THR C 1 250 ? 17.156 -1.311 17.731 1.00 82.57 318 THR C O 1
ATOM 8586 N N . GLY C 1 251 ? 18.984 -0.128 17.152 1.00 73.40 319 GLY C N 1
ATOM 8587 C CA . GLY C 1 251 ? 19.087 0.554 18.432 1.00 62.25 319 GLY C CA 1
ATOM 8588 C C . GLY C 1 251 ? 20.050 -0.033 19.450 1.00 62.58 319 GLY C C 1
ATOM 8589 O O . GLY C 1 251 ? 20.572 -1.138 19.279 1.00 59.96 319 GLY C O 1
ATOM 8590 N N . TYR C 1 252 ? 20.280 0.726 20.520 1.00 59.81 320 TYR C N 1
ATOM 8591 C CA . TYR C 1 25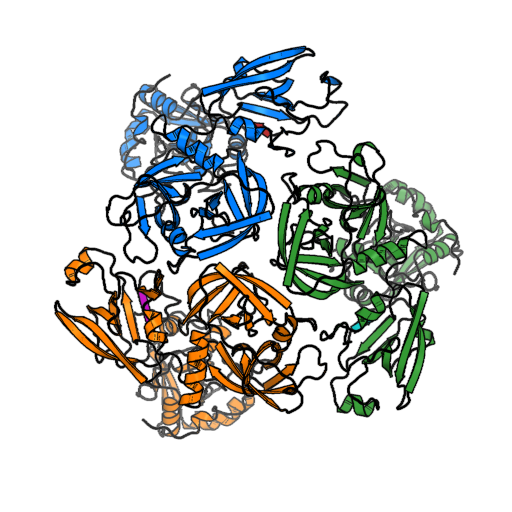2 ? 21.163 0.317 21.605 1.00 41.67 320 TYR C CA 1
ATOM 8592 C C . TYR C 1 252 ? 20.576 -0.830 22.411 1.00 57.80 320 TYR C C 1
ATOM 8593 O O . TYR C 1 252 ? 19.384 -0.843 22.701 1.00 65.14 320 TYR C O 1
ATOM 8602 N N . PRO C 1 253 ? 21.423 -1.793 22.791 1.00 53.23 321 PRO C N 1
ATOM 8603 C CA . PRO C 1 253 ? 20.982 -2.986 23.511 1.00 61.54 321 PRO C CA 1
ATOM 8604 C C . PRO C 1 253 ? 20.988 -2.800 25.030 1.00 60.30 321 PRO C C 1
ATOM 8605 O O . PRO C 1 253 ? 21.381 -1.744 25.535 1.00 52.27 321 PRO C O 1
ATOM 8609 N N . CYS C 1 254 ? 20.565 -3.838 25.746 1.00 53.18 322 CYS C N 1
ATOM 8610 C CA . CYS C 1 254 ? 20.631 -3.837 27.198 1.00 55.43 322 CYS C CA 1
ATOM 8611 C C . CYS C 1 254 ? 20.783 -5.250 27.786 1.00 64.11 322 CYS C C 1
ATOM 8612 O O . CYS C 1 254 ? 20.486 -6.268 27.142 1.00 48.60 322 CYS C O 1
ATOM 8615 N N . LEU C 1 255 ? 21.245 -5.296 29.029 1.00 71.80 323 LEU C N 1
ATOM 8616 C CA . LEU C 1 255 ? 21.414 -6.551 29.739 1.00 73.66 323 LEU C CA 1
ATOM 8617 C C . LEU C 1 255 ? 20.072 -7.083 30.253 1.00 75.00 323 LEU C C 1
ATOM 8618 O O . LEU C 1 255 ? 19.872 -8.296 30.360 1.00 70.53 323 LEU C O 1
ATOM 8623 N N . GLY C 1 256 ? 19.156 -6.164 30.553 1.00 73.68 324 GLY C N 1
ATOM 8624 C CA . GLY C 1 256 ? 17.823 -6.519 31.007 1.00 72.76 324 GLY C CA 1
ATOM 8625 C C . GLY C 1 256 ? 17.799 -6.995 32.442 1.00 69.23 324 GLY C C 1
ATOM 8626 O O . GLY C 1 256 ? 17.194 -8.012 32.760 1.00 74.82 324 GLY C O 1
ATOM 8627 N N . VAL C 1 257 ? 18.460 -6.255 33.318 1.00 60.46 325 VAL C N 1
ATOM 8628 C CA . VAL C 1 257 ? 18.663 -6.730 34.671 1.00 58.22 325 VAL C CA 1
ATOM 8629 C C . VAL C 1 257 ? 18.579 -5.571 35.666 1.00 55.29 325 VAL C C 1
ATOM 8630 O O . VAL C 1 257 ? 19.134 -4.502 35.430 1.00 54.72 325 VAL C O 1
ATOM 8634 N N . LEU C 1 258 ? 17.879 -5.777 36.777 1.00 59.49 326 LEU C N 1
ATOM 8635 C CA . LEU C 1 258 ? 17.802 -4.755 37.820 1.00 66.81 326 LEU C CA 1
ATOM 8636 C C . LEU C 1 258 ? 18.879 -5.046 38.847 1.00 63.94 326 LEU C C 1
ATOM 8637 O O . LEU C 1 258 ? 19.000 -6.178 39.312 1.00 72.59 326 LEU C O 1
ATOM 8642 N N . LEU C 1 259 ? 19.662 -4.036 39.206 1.00 54.83 327 LEU C N 1
ATOM 8643 C CA . LEU C 1 259 ? 20.858 -4.284 40.014 1.00 59.22 327 LEU C CA 1
ATOM 8644 C C . LEU C 1 259 ? 20.862 -3.548 41.340 1.00 63.82 327 LEU C C 1
ATOM 8645 O O . LEU C 1 259 ? 20.351 -2.434 41.441 1.00 70.09 327 LEU C O 1
ATOM 8650 N N . GLN C 1 260 ? 21.448 -4.167 42.359 1.00 56.08 328 GLN C N 1
ATOM 8651 C CA . GLN C 1 260 ? 21.625 -3.485 43.637 1.00 57.60 328 GLN C CA 1
ATOM 8652 C C . GLN C 1 260 ? 23.108 -3.245 43.920 1.00 63.03 328 GLN C C 1
ATOM 8653 O O . GLN C 1 260 ? 23.967 -4.054 43.552 1.00 65.53 328 GLN C O 1
ATOM 8659 N N . LYS C 1 261 ? 23.411 -2.118 44.553 1.00 65.03 329 LYS C N 1
ATOM 8660 C CA . LYS C 1 261 ? 24.777 -1.839 44.976 1.00 80.15 329 LYS C CA 1
ATOM 8661 C C . LYS C 1 261 ? 24.999 -2.488 46.330 1.00 81.93 329 LYS C C 1
ATOM 8662 O O . LYS C 1 261 ? 24.124 -2.413 47.195 1.00 80.79 329 LYS C O 1
ATOM 8668 N N . LEU C 1 262 ? 26.153 -3.120 46.538 1.00 81.98 330 LEU C N 1
ATOM 8669 C CA . LEU C 1 262 ? 26.449 -3.570 47.886 1.00 80.24 330 LEU C CA 1
ATOM 8670 C C . LEU C 1 262 ? 27.552 -2.706 48.485 1.00 84.05 330 LEU C C 1
ATOM 8671 O O . LEU C 1 262 ? 28.734 -2.906 48.211 1.00 80.94 330 LEU C O 1
ATOM 8676 N N . GLU C 1 263 ? 27.147 -1.784 49.355 1.00 87.82 331 GLU C N 1
ATOM 8677 C CA A GLU C 1 263 ? 28.079 -0.924 50.071 0.51 87.43 331 GLU C CA 1
ATOM 8678 C CA B GLU C 1 263 ? 28.086 -0.928 50.070 0.49 87.43 331 GLU C CA 1
ATOM 8679 C C . GLU C 1 263 ? 28.306 -1.412 51.501 1.00 93.85 331 GLU C C 1
ATOM 8680 O O . GLU C 1 263 ? 29.143 -0.877 52.227 1.00 103.48 331 GLU C O 1
ATOM 8691 N N . ASN C 1 264 ? 27.566 -2.441 51.898 1.00 90.17 332 ASN C N 1
ATOM 8692 C CA . ASN C 1 264 ? 27.592 -2.886 53.285 1.00 89.59 332 ASN C CA 1
ATOM 8693 C C . ASN C 1 264 ? 28.504 -4.087 53.490 1.00 94.02 332 ASN C C 1
ATOM 8694 O O . ASN C 1 264 ? 28.378 -5.095 52.796 1.00 103.63 332 ASN C O 1
ATOM 8699 N N . PRO C 1 265 ? 29.436 -3.980 54.443 1.00 86.81 333 PRO C N 1
ATOM 8700 C CA . PRO C 1 265 ? 30.347 -5.086 54.746 1.00 84.47 333 PRO C CA 1
ATOM 8701 C C . PRO C 1 265 ? 29.592 -6.376 55.072 1.00 78.42 333 PRO C C 1
ATOM 8702 O O . PRO C 1 265 ? 29.958 -7.440 54.572 1.00 87.16 333 PRO C O 1
ATOM 8706 N N . ALA C 1 266 ? 28.549 -6.285 55.889 1.00 59.94 334 ALA C N 1
ATOM 8707 C CA . ALA C 1 266 ? 27.802 -7.477 56.257 1.00 66.53 334 ALA C CA 1
ATOM 8708 C C . ALA C 1 266 ? 27.115 -8.080 55.041 1.00 70.49 334 ALA C C 1
ATOM 8709 O O . ALA C 1 266 ? 27.151 -9.293 54.826 1.00 75.90 334 ALA C O 1
ATOM 8711 N N . LEU C 1 267 ? 26.486 -7.227 54.247 1.00 66.94 335 LEU C N 1
ATOM 8712 C CA . LEU C 1 267 ? 25.750 -7.688 53.083 1.00 70.84 335 LEU C CA 1
ATOM 8713 C C . LEU C 1 267 ? 26.682 -8.476 52.184 1.00 72.08 335 LEU C C 1
ATOM 8714 O O . LEU C 1 267 ? 26.368 -9.592 51.779 1.00 76.23 335 LEU C O 1
ATOM 8719 N N . ARG C 1 268 ? 27.841 -7.895 51.892 1.00 75.86 336 ARG C N 1
ATOM 8720 C CA . ARG C 1 268 ? 28.853 -8.560 51.078 1.00 78.54 336 ARG C CA 1
ATOM 8721 C C . ARG C 1 268 ? 29.273 -9.923 51.634 1.00 82.12 336 ARG C C 1
ATOM 8722 O O . ARG C 1 268 ? 29.368 -10.903 50.892 1.00 82.20 336 ARG C O 1
ATOM 8730 N N . GLU C 1 269 ? 29.523 -9.987 52.938 1.00 81.89 337 GLU C N 1
ATOM 8731 C CA . GLU C 1 269 ? 29.980 -11.233 53.540 1.00 87.86 337 GLU C CA 1
ATOM 8732 C C . GLU C 1 269 ? 28.897 -12.314 53.492 1.00 85.44 337 GLU C C 1
ATOM 8733 O O . GLU C 1 269 ? 29.198 -13.497 53.328 1.00 79.42 337 GLU C O 1
ATOM 8739 N N . CYS C 1 270 ? 27.640 -11.899 53.618 1.00 85.85 338 CYS C N 1
ATOM 8740 C CA . CYS C 1 270 ? 26.514 -12.825 53.570 1.00 83.87 338 CYS C CA 1
ATOM 8741 C C . CYS C 1 270 ? 26.362 -13.459 52.190 1.00 93.63 338 CYS C C 1
ATOM 8742 O O . CYS C 1 270 ? 25.964 -14.619 52.065 1.00 95.37 338 CYS C O 1
ATOM 8745 N N . LEU C 1 271 ? 26.673 -12.689 51.154 1.00 96.74 339 LEU C N 1
ATOM 8746 C CA . LEU C 1 271 ? 26.607 -13.188 49.786 1.00 94.86 339 LEU C CA 1
ATOM 8747 C C . LEU C 1 271 ? 27.914 -13.874 49.409 1.00 91.64 339 LEU C C 1
ATOM 8748 O O . LEU C 1 271 ? 28.026 -14.474 48.336 1.00 91.67 339 LEU C O 1
ATOM 8753 N N . LYS C 1 272 ? 28.889 -13.793 50.310 1.00 92.11 340 LYS C N 1
ATOM 8754 C CA . LYS C 1 272 ? 30.210 -14.372 50.085 1.00 103.99 340 LYS C CA 1
ATOM 8755 C C . LYS C 1 272 ? 30.888 -13.734 48.877 1.00 106.44 340 LYS C C 1
ATOM 8756 O O . LYS C 1 272 ? 31.398 -14.426 47.997 1.00 106.46 340 LYS C O 1
ATOM 8762 N N . VAL C 1 273 ? 30.883 -12.405 48.844 1.00 107.86 341 VAL C N 1
ATOM 8763 C CA . VAL C 1 273 ? 31.510 -11.667 47.757 1.00 111.63 341 VAL C CA 1
ATOM 8764 C C . VAL C 1 273 ? 32.598 -10.739 48.259 1.00 114.03 341 VAL C C 1
ATOM 8765 O O . VAL C 1 273 ? 32.349 -9.560 48.520 1.00 119.23 341 VAL C O 1
ATOM 8769 N N . PRO C 1 274 ? 33.817 -11.263 48.405 1.00 108.27 342 PRO C N 1
ATOM 8770 C CA . PRO C 1 274 ? 34.900 -10.292 48.505 1.00 111.21 342 PRO C CA 1
ATOM 8771 C C . PRO C 1 274 ? 35.388 -10.020 47.086 1.00 121.23 342 PRO C C 1
ATOM 8772 O O . PRO C 1 274 ? 34.911 -10.671 46.156 1.00 124.39 342 PRO C O 1
ATOM 8776 N N . THR C 1 275 ? 36.312 -9.084 46.913 1.00 123.56 343 THR C N 1
ATOM 8777 C CA . THR C 1 275 ? 36.617 -8.103 47.936 1.00 124.05 343 THR C CA 1
ATOM 8778 C C . THR C 1 275 ? 36.156 -6.768 47.385 1.00 128.29 343 THR C C 1
ATOM 8779 O O . THR C 1 275 ? 36.690 -6.294 46.382 1.00 132.81 343 THR C O 1
ATOM 8781 N N . ASN C 1 276 ? 35.147 -6.178 48.019 1.00 127.57 344 ASN C N 1
ATOM 8782 C CA . ASN C 1 276 ? 34.617 -4.885 47.581 1.00 125.69 344 ASN C CA 1
ATOM 8783 C C . ASN C 1 276 ? 34.417 -4.787 46.065 1.00 118.81 344 ASN C C 1
ATOM 8784 O O . ASN C 1 276 ? 35.152 -4.086 45.371 1.00 120.63 344 ASN C O 1
ATOM 8789 N N . GLU C 1 277 ? 33.409 -5.493 45.562 1.00 108.67 345 GLU C N 1
ATOM 8790 C CA . GLU C 1 277 ? 33.122 -5.525 44.135 1.00 97.96 345 GLU C CA 1
ATOM 8791 C C . GLU C 1 277 ? 31.853 -6.330 43.886 1.00 94.12 345 GLU C C 1
ATOM 8792 O O . GLU C 1 277 ? 31.418 -7.100 44.739 1.00 96.17 345 GLU C O 1
ATOM 8794 N N . GLY C 1 278 ? 31.261 -6.152 42.710 1.00 86.91 346 GLY C N 1
ATOM 8795 C CA . GLY C 1 278 ? 30.030 -6.844 42.376 1.00 83.49 346 GLY C CA 1
ATOM 8796 C C . GLY C 1 278 ? 28.733 -6.112 42.700 1.00 77.36 346 GLY C C 1
ATOM 8797 O O . GLY C 1 278 ? 28.658 -5.272 43.603 1.00 70.34 346 GLY C O 1
ATOM 8798 N N . VAL C 1 279 ? 27.696 -6.446 41.944 1.00 72.72 347 VAL C N 1
ATOM 8799 C CA . VAL C 1 279 ? 26.375 -5.889 42.171 1.00 74.07 347 VAL C CA 1
ATOM 8800 C C . VAL C 1 279 ? 25.343 -7.015 42.212 1.00 76.89 347 VAL C C 1
ATOM 8801 O O . VAL C 1 279 ? 25.462 -8.006 41.487 1.00 80.69 347 VAL C O 1
ATOM 8805 N N . LEU C 1 280 ? 24.340 -6.870 43.071 1.00 69.91 348 LEU C N 1
ATOM 8806 C CA . LEU C 1 280 ? 23.337 -7.917 43.235 1.00 69.36 348 LEU C CA 1
ATOM 8807 C C . LEU C 1 280 ? 22.224 -7.819 42.202 1.00 62.54 348 LEU C C 1
ATOM 8808 O O . LEU C 1 280 ? 21.758 -6.725 41.888 1.00 63.31 348 LEU C O 1
ATOM 8813 N N . VAL C 1 281 ? 21.787 -8.964 41.690 1.00 55.39 349 VAL C N 1
ATOM 8814 C CA . VAL C 1 281 ? 20.727 -8.973 40.695 1.00 63.08 349 VAL C CA 1
ATOM 8815 C C . VAL C 1 281 ? 19.365 -9.145 41.369 1.00 70.40 349 VAL C C 1
ATOM 8816 O O . VAL C 1 281 ? 19.038 -10.201 41.926 1.00 69.63 349 VAL C O 1
ATOM 8820 N N . ARG C 1 282 ? 18.593 -8.063 41.338 1.00 70.53 350 ARG C N 1
ATOM 8821 C CA . ARG C 1 282 ? 17.245 -8.030 41.887 1.00 66.14 350 ARG C CA 1
ATOM 8822 C C . ARG C 1 282 ? 16.167 -8.569 40.954 1.00 71.63 350 ARG C C 1
ATOM 8823 O O . ARG C 1 282 ? 15.255 -9.265 41.394 1.00 76.00 350 ARG C O 1
ATOM 8831 N N . ARG C 1 283 ? 16.268 -8.230 39.670 1.00 74.65 351 ARG C N 1
ATOM 8832 C CA . ARG C 1 283 ? 15.282 -8.665 38.679 1.00 77.04 351 ARG C CA 1
ATOM 8833 C C . ARG C 1 283 ? 15.893 -8.931 37.302 1.00 75.53 351 ARG C C 1
ATOM 8834 O O . ARG C 1 283 ? 16.946 -8.396 36.958 1.00 78.59 351 ARG C O 1
ATOM 8836 N N . VAL C 1 284 ? 15.210 -9.757 36.519 1.00 68.41 352 VAL C N 1
ATOM 8837 C CA . VAL C 1 284 ? 15.668 -10.137 35.194 1.00 65.15 352 VAL C CA 1
ATOM 8838 C C . VAL C 1 284 ? 14.495 -10.082 34.219 1.00 66.90 352 VAL C C 1
ATOM 8839 O O . VAL C 1 284 ? 13.477 -10.729 34.438 1.00 79.76 352 VAL C O 1
ATOM 8843 N N . GLU C 1 285 ? 14.634 -9.316 33.144 1.00 57.49 353 GLU C N 1
ATOM 8844 C CA . GLU C 1 285 ? 13.560 -9.193 32.162 1.00 64.76 353 GLU C CA 1
ATOM 8845 C C . GLU C 1 285 ? 13.352 -10.457 31.339 1.00 64.48 353 GLU C C 1
ATOM 8846 O O . GLU C 1 285 ? 14.301 -11.025 30.816 1.00 68.74 353 GLU C O 1
ATOM 8852 N N . PRO C 1 286 ? 12.092 -10.890 31.219 1.00 69.23 354 PRO C N 1
ATOM 8853 C CA . PRO C 1 286 ? 11.660 -12.088 30.487 1.00 71.51 354 PRO C CA 1
ATOM 8854 C C . PRO C 1 286 ? 11.931 -12.076 28.980 1.00 65.72 354 PRO C C 1
ATOM 8855 O O . PRO C 1 286 ? 12.019 -13.144 28.380 1.00 76.85 354 PRO C O 1
ATOM 8859 N N . THR C 1 287 ? 12.045 -10.904 28.370 1.00 61.20 355 THR C N 1
ATOM 8860 C CA . THR C 1 287 ? 12.219 -10.839 26.922 1.00 66.15 355 THR C CA 1
ATOM 8861 C C . THR C 1 287 ? 13.692 -10.864 26.518 1.00 69.34 355 THR C C 1
ATOM 8862 O O . THR C 1 287 ? 14.022 -10.954 25.331 1.00 67.36 355 THR C O 1
ATOM 8866 N N . SER C 1 288 ? 14.567 -10.791 27.518 1.00 67.07 356 SER C N 1
ATOM 8867 C CA . SER C 1 288 ? 16.004 -10.744 27.297 1.00 68.49 356 SER C CA 1
ATOM 8868 C C . SER C 1 288 ? 16.620 -12.121 27.438 1.00 77.57 356 SER C C 1
ATOM 8869 O O . SER C 1 288 ? 16.224 -12.896 28.305 1.00 77.00 356 SER C O 1
ATOM 8872 N N . ASP C 1 289 ? 17.612 -12.406 26.603 1.00 85.40 357 ASP C N 1
ATOM 8873 C CA . ASP C 1 289 ? 18.310 -13.678 26.657 1.00 88.15 357 ASP C CA 1
ATOM 8874 C C . ASP C 1 289 ? 18.820 -13.897 28.077 1.00 83.25 357 ASP C C 1
ATOM 8875 O O . ASP C 1 289 ? 19.035 -15.032 28.505 1.00 93.28 357 ASP C O 1
ATOM 8880 N N . ALA C 1 290 ? 18.991 -12.807 28.814 1.00 65.43 358 ALA C N 1
ATOM 8881 C CA . ALA C 1 290 ? 19.467 -12.898 30.188 1.00 66.52 358 ALA C CA 1
ATOM 8882 C C . ALA C 1 290 ? 18.606 -13.812 31.059 1.00 76.50 358 ALA C C 1
ATOM 8883 O O . ALA C 1 290 ? 19.107 -14.426 32.002 1.00 77.22 358 ALA C O 1
ATOM 8885 N N . SER C 1 291 ? 17.315 -13.893 30.742 1.00 83.51 359 SER C N 1
ATOM 8886 C CA . SER C 1 291 ? 16.377 -14.730 31.493 1.00 88.11 359 SER C CA 1
ATOM 8887 C C . SER C 1 291 ? 16.838 -16.192 31.576 1.00 96.57 359 SER C C 1
ATOM 8888 O O . SER C 1 291 ? 16.721 -16.840 32.619 1.00 93.71 359 SER C O 1
ATOM 8891 N N . LYS C 1 292 ? 17.366 -16.702 30.469 1.00 101.26 360 LYS C N 1
ATOM 8892 C CA . LYS C 1 292 ? 17.822 -18.086 30.396 1.00 99.54 360 LYS C CA 1
ATOM 8893 C C . LYS C 1 292 ? 19.105 -18.343 31.194 1.00 94.35 360 LYS C C 1
ATOM 8894 O O . LYS C 1 292 ? 19.357 -19.461 31.636 1.00 100.83 360 LYS C O 1
ATOM 8900 N N . VAL C 1 293 ? 19.899 -17.299 31.391 1.00 86.92 361 VAL C N 1
ATOM 8901 C CA . VAL C 1 293 ? 21.247 -17.440 31.934 1.00 85.04 361 VAL C CA 1
ATOM 8902 C C . VAL C 1 293 ? 21.396 -16.903 33.359 1.00 86.97 361 VAL C C 1
ATOM 8903 O O . VAL C 1 293 ? 21.778 -17.630 34.273 1.00 89.97 361 VAL C O 1
ATOM 8907 N N . LEU C 1 294 ? 21.177 -15.605 33.524 1.00 86.46 362 LEU C N 1
ATOM 8908 C CA . LEU C 1 294 ? 21.188 -14.980 34.846 1.00 80.97 362 LEU C CA 1
ATOM 8909 C C . LEU C 1 294 ? 19.931 -15.267 35.664 1.00 75.48 362 LEU C C 1
ATOM 8910 O O . LEU C 1 294 ? 18.899 -15.658 35.118 1.00 76.81 362 LEU C O 1
ATOM 8915 N N . LYS C 1 295 ? 20.037 -15.091 36.978 1.00 68.00 363 LYS C N 1
ATOM 8916 C CA . LYS C 1 295 ? 18.894 -15.246 37.869 1.00 74.48 363 LYS C CA 1
ATOM 8917 C C . LYS C 1 295 ? 19.022 -14.360 39.109 1.00 77.15 363 LYS C C 1
ATOM 8918 O O . LYS C 1 295 ? 20.112 -13.902 39.452 1.00 74.59 363 LYS C O 1
ATOM 8924 N N . GLU C 1 296 ? 17.900 -14.109 39.773 1.00 82.31 364 GLU C N 1
ATOM 8925 C CA . GLU C 1 296 ? 17.903 -13.293 40.981 1.00 84.95 364 GLU C CA 1
ATOM 8926 C C . GLU C 1 296 ? 18.878 -13.883 41.986 1.00 77.18 364 GLU C C 1
ATOM 8927 O O . GLU C 1 296 ? 18.970 -15.099 42.118 1.00 83.63 364 GLU C O 1
ATOM 8933 N N . GLY C 1 297 ? 19.602 -13.026 42.696 1.00 74.60 365 GLY C N 1
ATOM 8934 C CA . GLY C 1 297 ? 20.560 -13.487 43.684 1.00 77.62 365 GLY C CA 1
ATOM 8935 C C . GLY C 1 297 ? 21.897 -13.877 43.074 1.00 89.00 365 GLY C C 1
ATOM 8936 O O . GLY C 1 297 ? 22.647 -14.680 43.640 1.00 100.71 365 GLY C O 1
ATOM 8937 N N . ASP C 1 298 ? 22.184 -13.329 41.897 1.00 78.55 366 ASP C N 1
ATOM 8938 C CA . ASP C 1 298 ? 23.504 -13.458 41.300 1.00 73.22 366 ASP C CA 1
ATOM 8939 C C . ASP C 1 298 ? 24.241 -12.150 41.484 1.00 77.77 366 ASP C C 1
ATOM 8940 O O . ASP C 1 298 ? 23.734 -11.083 41.132 1.00 90.34 366 ASP C O 1
ATOM 8945 N N . VAL C 1 299 ? 25.435 -12.217 42.050 1.00 67.32 367 VAL C N 1
ATOM 8946 C CA . VAL C 1 299 ? 26.291 -11.053 42.053 1.00 61.61 367 VAL C CA 1
ATOM 8947 C C . VAL C 1 299 ? 27.024 -11.096 40.730 1.00 58.67 367 VAL C C 1
ATOM 8948 O O . VAL C 1 299 ? 27.573 -12.127 40.366 1.00 64.42 367 VAL C O 1
ATOM 8952 N N . ILE C 1 300 ? 26.983 -10.006 39.975 1.00 63.93 368 ILE C N 1
ATOM 8953 C CA . ILE C 1 300 ? 27.751 -9.946 38.742 1.00 66.72 368 ILE C CA 1
ATOM 8954 C C . ILE C 1 300 ? 29.055 -9.222 39.050 1.00 71.99 368 ILE C C 1
ATOM 8955 O O . ILE C 1 300 ? 29.054 -8.172 39.693 1.00 76.30 368 ILE C O 1
ATOM 8960 N N . VAL C 1 301 ? 30.160 -9.806 38.595 1.00 72.79 369 VAL C N 1
ATOM 8961 C CA . VAL C 1 301 ? 31.504 -9.395 38.995 1.00 76.54 369 VAL C CA 1
ATOM 8962 C C . VAL C 1 301 ? 32.291 -8.867 37.800 1.00 74.12 369 VAL C C 1
ATOM 8963 O O . VAL C 1 301 ? 32.723 -7.725 37.777 1.00 80.80 369 VAL C O 1
ATOM 8967 N N . SER C 1 302 ? 32.523 -9.738 36.832 1.00 79.02 370 SER C N 1
ATOM 8968 C CA . SER C 1 302 ? 33.169 -9.365 35.587 1.00 75.56 370 SER C CA 1
ATOM 8969 C C . SER C 1 302 ? 32.124 -8.907 34.570 1.00 65.73 370 SER C C 1
ATOM 8970 O O . SER C 1 302 ? 31.002 -9.413 34.559 1.00 63.20 370 SER C O 1
ATOM 8973 N N . PHE C 1 303 ? 32.471 -7.922 33.749 1.00 60.29 371 PHE C N 1
ATOM 8974 C CA . PHE C 1 303 ? 31.761 -7.725 32.487 1.00 69.39 371 PHE C CA 1
ATOM 8975 C C . PHE C 1 303 ? 32.782 -7.647 31.353 1.00 78.90 371 PHE C C 1
ATOM 8976 O O . PHE C 1 303 ? 33.600 -6.728 31.302 1.00 76.59 371 PHE C O 1
ATOM 8984 N N . ASP C 1 304 ? 32.746 -8.633 30.462 1.00 88.21 372 ASP C N 1
ATOM 8985 C CA . ASP C 1 304 ? 33.717 -8.718 29.376 1.00 90.71 372 ASP C CA 1
ATOM 8986 C C . ASP C 1 304 ? 35.135 -8.477 29.883 1.00 92.81 372 ASP C C 1
ATOM 8987 O O . ASP C 1 304 ? 35.859 -7.642 29.346 1.00 94.91 372 ASP C O 1
ATOM 8992 N N . ASP C 1 305 ? 35.510 -9.200 30.935 1.00 93.19 373 ASP C N 1
ATOM 8993 C CA . ASP C 1 305 ? 36.838 -9.076 31.525 1.00 102.58 373 ASP C CA 1
ATOM 8994 C C . ASP C 1 305 ? 37.097 -7.658 32.048 1.00 103.73 373 ASP C C 1
ATOM 8995 O O . ASP C 1 305 ? 38.123 -7.046 31.751 1.00 107.54 373 ASP C O 1
ATOM 9000 N N . LEU C 1 306 ? 36.137 -7.132 32.801 1.00 99.17 374 LEU C N 1
ATOM 9001 C CA . LEU C 1 306 ? 36.303 -5.868 33.510 1.00 92.47 374 LEU C CA 1
ATOM 9002 C C . LEU C 1 306 ? 35.618 -5.934 34.874 1.00 88.31 374 LEU C C 1
ATOM 9003 O O . LEU C 1 306 ? 34.460 -6.338 34.968 1.00 89.02 374 LEU C O 1
ATOM 9008 N N . HIS C 1 307 ? 36.318 -5.527 35.928 1.00 82.91 375 HIS C N 1
ATOM 9009 C CA . HIS C 1 307 ? 35.784 -5.677 37.282 1.00 82.40 375 HIS C CA 1
ATOM 9010 C C . HIS C 1 307 ? 34.760 -4.609 37.641 1.00 79.53 375 HIS C C 1
ATOM 9011 O O . HIS C 1 307 ? 35.021 -3.411 37.500 1.00 82.87 375 HIS C O 1
ATOM 9018 N N . VAL C 1 308 ? 33.603 -5.060 38.120 1.00 70.44 376 VAL C N 1
ATOM 9019 C CA . VAL C 1 308 ? 32.510 -4.181 38.532 1.00 74.47 376 VAL C CA 1
ATOM 9020 C C . VAL C 1 308 ? 32.497 -3.948 40.054 1.00 84.75 376 VAL C C 1
ATOM 9021 O O . VAL C 1 308 ? 32.316 -4.883 40.838 1.00 92.88 376 VAL C O 1
ATOM 9025 N N . GLY C 1 309 ? 32.678 -2.697 40.466 1.00 75.80 377 GLY C N 1
ATOM 9026 C CA . GLY C 1 309 ? 32.855 -2.382 41.872 1.00 78.20 377 GLY C CA 1
ATOM 9027 C C . GLY C 1 309 ? 31.621 -2.540 42.741 1.00 78.67 377 GLY C C 1
ATOM 9028 O O . GLY C 1 309 ? 30.548 -2.906 42.256 1.00 72.41 377 GLY C O 1
ATOM 9029 N N . CYS C 1 310 ? 31.785 -2.261 44.033 1.00 82.59 378 CYS C N 1
ATOM 9030 C CA . CYS C 1 310 ? 30.693 -2.313 45.002 1.00 88.11 378 CYS C CA 1
ATOM 9031 C C . CYS C 1 310 ? 29.553 -1.411 44.556 1.00 98.36 378 CYS C C 1
ATOM 9032 O O . CYS C 1 310 ? 28.417 -1.858 44.401 1.00 104.17 378 CYS C O 1
ATOM 9035 N N . GLU C 1 311 ? 29.867 -0.138 44.344 1.00 100.08 379 GLU C N 1
ATOM 9036 C CA . GLU C 1 311 ? 28.930 0.766 43.708 1.00 101.65 379 GLU C CA 1
ATOM 9037 C C . GLU C 1 311 ? 28.913 0.320 42.253 1.00 105.81 379 GLU C C 1
ATOM 9038 O O . GLU C 1 311 ? 29.637 -0.602 41.887 1.00 114.60 379 GLU C O 1
ATOM 9044 N N . GLY C 1 312 ? 28.113 0.961 41.413 1.00 101.55 380 GLY C N 1
ATOM 9045 C CA . GLY C 1 312 ? 27.904 0.447 40.069 1.00 102.31 380 GLY C CA 1
ATOM 9046 C C . GLY C 1 312 ? 29.013 0.752 39.077 1.00 100.89 380 GLY C C 1
ATOM 9047 O O . GLY C 1 312 ? 28.855 0.519 37.879 1.00 98.92 380 GLY C O 1
ATOM 9048 N N . THR C 1 313 ? 30.145 1.238 39.579 1.00 97.83 381 THR C N 1
ATOM 9049 C CA . THR C 1 313 ? 31.160 1.873 38.737 1.00 90.04 381 THR C CA 1
ATOM 9050 C C . THR C 1 313 ? 32.100 0.937 37.965 1.00 81.53 381 THR C C 1
ATOM 9051 O O . THR C 1 313 ? 32.028 -0.278 38.088 1.00 82.67 381 THR C O 1
ATOM 9055 N N . VAL C 1 314 ? 33.017 1.541 37.216 1.00 85.24 382 VAL C N 1
ATOM 9056 C CA . VAL C 1 314 ? 33.873 0.866 36.242 1.00 85.89 382 VAL C CA 1
ATOM 9057 C C . VAL C 1 314 ? 34.828 1.932 35.697 1.00 102.16 382 VAL C C 1
ATOM 9058 O O . VAL C 1 314 ? 34.407 3.058 35.434 1.00 110.56 382 VAL C O 1
ATOM 9062 N N . PRO C 1 315 ? 36.114 1.583 35.513 1.00 105.91 383 PRO C N 1
ATOM 9063 C CA . PRO C 1 315 ? 37.157 2.618 35.390 1.00 107.39 383 PRO C CA 1
ATOM 9064 C C . PRO C 1 315 ? 36.992 3.623 34.241 1.00 109.17 383 PRO C C 1
ATOM 9065 O O . PRO C 1 315 ? 37.109 4.832 34.481 1.00 104.21 383 PRO C O 1
ATOM 9069 N N . PHE C 1 316 ? 36.732 3.141 33.027 1.00 114.26 384 PHE C N 1
ATOM 9070 C CA . PHE C 1 316 ? 36.399 4.022 31.903 1.00 114.35 384 PHE C CA 1
ATOM 9071 C C . PHE C 1 316 ? 37.583 4.814 31.316 1.00 113.99 384 PHE C C 1
ATOM 9072 O O . PHE C 1 316 ? 37.491 5.355 30.218 1.00 110.61 384 PHE C O 1
ATOM 9080 N N . ARG C 1 317 ? 38.706 4.835 32.023 1.00 118.71 385 ARG C N 1
ATOM 9081 C CA . ARG C 1 317 ? 39.655 5.938 31.895 1.00 121.44 385 ARG C CA 1
ATOM 9082 C C . ARG C 1 317 ? 40.857 5.759 32.817 1.00 127.21 385 ARG C C 1
ATOM 9083 O O . ARG C 1 317 ? 40.972 4.748 33.512 1.00 132.22 385 ARG C O 1
ATOM 9085 N N . SER C 1 318 ? 41.764 6.731 32.807 1.00 122.46 386 SER C N 1
ATOM 9086 C CA . SER C 1 318 ? 42.954 6.655 33.641 1.00 119.50 386 SER C CA 1
ATOM 9087 C C . SER C 1 318 ? 42.505 6.797 35.097 1.00 122.91 386 SER C C 1
ATOM 9088 O O . SER C 1 318 ? 42.652 5.849 35.871 1.00 126.23 386 SER C O 1
ATOM 9090 N N . SER C 1 319 ? 41.967 7.950 35.490 1.00 119.13 387 SER C N 1
ATOM 9091 C CA . SER C 1 319 ? 41.138 7.957 36.696 1.00 121.45 387 SER C CA 1
ATOM 9092 C C . SER C 1 319 ? 39.788 8.593 36.395 1.00 127.33 387 SER C C 1
ATOM 9093 O O . SER C 1 319 ? 39.690 9.807 36.228 1.00 134.98 387 SER C O 1
ATOM 9095 N N . GLU C 1 320 ? 38.745 7.766 36.361 1.00 124.90 388 GLU C N 1
ATOM 9096 C CA . GLU C 1 320 ? 37.388 8.231 36.059 1.00 122.41 388 GLU C CA 1
ATOM 9097 C C . GLU C 1 320 ? 36.301 7.690 36.991 1.00 103.27 388 GLU C C 1
ATOM 9098 O O . GLU C 1 320 ? 35.639 8.442 37.714 1.00 84.91 388 GLU C O 1
ATOM 9104 N N . ARG C 1 321 ? 36.128 6.368 36.941 1.00 104.20 389 ARG C N 1
ATOM 9105 C CA . ARG C 1 321 ? 34.970 5.687 37.527 1.00 105.95 389 ARG C CA 1
ATOM 9106 C C . ARG C 1 321 ? 33.598 6.073 36.927 1.00 100.68 389 ARG C C 1
ATOM 9107 O O . ARG C 1 321 ? 32.818 6.802 37.543 1.00 95.64 389 ARG C O 1
ATOM 9115 N N . ILE C 1 322 ? 33.349 5.612 35.699 1.00 97.64 390 ILE C N 1
ATOM 9116 C CA . ILE C 1 322 ? 32.033 5.700 35.052 1.00 94.23 390 ILE C CA 1
ATOM 9117 C C . ILE C 1 322 ? 31.035 4.707 35.664 1.00 94.71 390 ILE C C 1
ATOM 9118 O O . ILE C 1 322 ? 31.373 3.971 36.585 1.00 101.02 390 ILE C O 1
ATOM 9123 N N . ALA C 1 323 ? 29.813 4.668 35.141 1.00 88.90 391 ALA C N 1
ATOM 9124 C CA . ALA C 1 323 ? 28.808 3.722 35.630 1.00 76.83 391 ALA C CA 1
ATOM 9125 C C . ALA C 1 323 ? 28.669 2.518 34.700 1.00 74.78 391 ALA C C 1
ATOM 9126 O O . ALA C 1 323 ? 28.813 2.636 33.482 1.00 75.29 391 ALA C O 1
ATOM 9128 N N . PHE C 1 324 ? 28.386 1.365 35.302 1.00 69.84 392 PHE C N 1
ATOM 9129 C CA . PHE C 1 324 ? 28.400 0.064 34.634 1.00 67.83 392 PHE C CA 1
ATOM 9130 C C . PHE C 1 324 ? 27.653 0.031 33.297 1.00 69.59 392 PHE C C 1
ATOM 9131 O O . PHE C 1 324 ? 28.111 -0.594 32.334 1.00 65.08 392 PHE C O 1
ATOM 9139 N N . ARG C 1 325 ? 26.513 0.712 33.236 1.00 72.47 393 ARG C N 1
ATOM 9140 C CA . ARG C 1 325 ? 25.701 0.731 32.023 1.00 75.78 393 ARG C CA 1
ATOM 9141 C C . ARG C 1 325 ? 26.493 1.197 30.806 1.00 72.64 393 ARG C C 1
ATOM 9142 O O . ARG C 1 325 ? 26.140 0.887 29.665 1.00 69.79 393 ARG C O 1
ATOM 9150 N N . TYR C 1 326 ? 27.560 1.950 31.049 1.00 67.24 394 TYR C N 1
ATOM 9151 C CA . TYR C 1 326 ? 28.340 2.494 29.951 1.00 65.82 394 TYR C CA 1
ATOM 9152 C C . TYR C 1 326 ? 28.914 1.401 29.064 1.00 67.22 394 TYR C C 1
ATOM 9153 O O . TYR C 1 326 ? 29.092 1.599 27.865 1.00 66.49 394 TYR C O 1
ATOM 9162 N N . LEU C 1 327 ? 29.203 0.250 29.661 1.00 75.24 395 LEU C N 1
ATOM 9163 C CA . LEU C 1 327 ? 29.832 -0.850 28.939 1.00 80.85 395 LEU C CA 1
ATOM 9164 C C . LEU C 1 327 ? 28.842 -1.557 28.041 1.00 80.74 395 LEU C C 1
ATOM 9165 O O . LEU C 1 327 ? 29.187 -2.027 26.958 1.00 82.22 395 LEU C O 1
ATOM 9170 N N . ILE C 1 328 ? 27.604 -1.629 28.505 1.00 74.72 396 ILE C N 1
ATOM 9171 C CA . ILE C 1 328 ? 26.559 -2.301 27.762 1.00 76.41 396 ILE C CA 1
ATOM 9172 C C . ILE C 1 328 ? 26.125 -1.444 26.579 1.00 78.30 396 ILE C C 1
ATOM 9173 O O . ILE C 1 328 ? 25.682 -1.960 25.547 1.00 74.53 396 ILE C O 1
ATOM 9178 N N . SER C 1 329 ? 26.272 -0.130 26.729 1.00 78.73 397 SER C N 1
ATOM 9179 C CA . SER C 1 329 ? 25.813 0.807 25.712 1.00 81.81 397 SER C CA 1
ATOM 9180 C C . SER C 1 329 ? 26.691 0.778 24.472 1.00 86.54 397 SER C C 1
ATOM 9181 O O . SER C 1 329 ? 26.217 1.035 23.365 1.00 91.13 397 SER C O 1
ATOM 9184 N N . GLN C 1 330 ? 27.968 0.459 24.648 1.00 85.60 398 GLN C N 1
ATOM 9185 C CA . GLN C 1 330 ? 28.883 0.502 23.516 1.00 92.25 398 GLN C CA 1
ATOM 9186 C C . GLN C 1 330 ? 28.946 -0.807 22.735 1.00 86.50 398 GLN C C 1
ATOM 9187 O O . GLN C 1 330 ? 29.655 -0.903 21.734 1.00 91.63 398 GLN C O 1
ATOM 9193 N N . LYS C 1 331 ? 28.192 -1.806 23.181 1.00 76.47 399 LYS C N 1
ATOM 9194 C CA . LYS C 1 331 ? 28.038 -3.030 22.401 1.00 74.98 399 LYS C CA 1
ATOM 9195 C C . LYS C 1 331 ? 26.971 -2.809 21.327 1.00 75.07 399 LYS C C 1
ATOM 9196 O O . LYS C 1 331 ? 26.489 -1.691 21.154 1.00 83.42 399 LYS C O 1
ATOM 9202 N N . PHE C 1 332 ? 26.606 -3.863 20.605 1.00 67.87 400 PHE C N 1
ATOM 9203 C CA . PHE C 1 332 ? 25.579 -3.756 19.571 1.00 73.31 400 PHE C CA 1
ATOM 9204 C C . PHE C 1 332 ? 24.521 -4.852 19.709 1.00 75.03 400 PHE C C 1
ATOM 9205 O O . PHE C 1 332 ? 24.732 -5.841 20.408 1.00 70.02 400 PHE C O 1
ATOM 9213 N N . ALA C 1 333 ? 23.381 -4.673 19.044 1.00 79.62 401 ALA C N 1
ATOM 9214 C CA . ALA C 1 333 ? 22.332 -5.690 19.055 1.00 72.29 401 ALA C CA 1
ATOM 9215 C C . ALA C 1 333 ? 22.879 -7.000 18.505 1.00 72.55 401 ALA C C 1
ATOM 9216 O O . ALA C 1 333 ? 23.403 -7.040 17.391 1.00 74.08 401 ALA C O 1
ATOM 9218 N N . GLY C 1 334 ? 22.743 -8.070 19.283 1.00 68.77 402 GLY C N 1
ATOM 9219 C CA . GLY C 1 334 ? 23.227 -9.380 18.882 1.00 65.58 402 GLY C CA 1
ATOM 9220 C C . GLY C 1 334 ? 24.579 -9.748 19.470 1.00 64.42 402 GLY C C 1
ATOM 9221 O O . GLY C 1 334 ? 25.030 -10.887 19.346 1.00 66.74 402 GLY C O 1
ATOM 9222 N N . ASP C 1 335 ? 25.233 -8.784 20.106 1.00 67.41 403 ASP C N 1
ATOM 9223 C CA . ASP C 1 335 ? 26.536 -9.022 20.720 1.00 73.49 403 ASP C CA 1
ATOM 9224 C C . ASP C 1 335 ? 26.414 -9.978 21.906 1.00 73.52 403 ASP C C 1
ATOM 9225 O O . ASP C 1 335 ? 25.359 -10.089 22.529 1.00 76.20 403 ASP C O 1
ATOM 9230 N N . ILE C 1 336 ? 27.498 -10.674 22.213 1.00 69.40 404 ILE C N 1
ATOM 9231 C CA . ILE C 1 336 ? 27.519 -11.552 23.369 1.00 72.30 404 ILE C CA 1
ATOM 9232 C C . ILE C 1 336 ? 28.369 -10.919 24.461 1.00 80.56 404 ILE C C 1
ATOM 9233 O O . ILE C 1 336 ? 29.348 -10.231 24.175 1.00 86.92 404 ILE C O 1
ATOM 9238 N N . ALA C 1 337 ? 27.988 -11.139 25.712 1.00 82.39 405 ALA C N 1
ATOM 9239 C CA . ALA C 1 337 ? 28.710 -10.551 26.831 1.00 79.69 405 ALA C CA 1
ATOM 9240 C C . ALA C 1 337 ? 29.245 -11.623 27.764 1.00 77.22 405 ALA C C 1
ATOM 9241 O O . ALA C 1 337 ? 28.705 -12.719 27.837 1.00 78.08 405 ALA C O 1
ATOM 9243 N N . GLU C 1 338 ? 30.312 -11.291 28.475 1.00 83.36 406 GLU C N 1
ATOM 9244 C CA . GLU C 1 338 ? 30.938 -12.210 29.414 1.00 91.43 406 GLU C CA 1
ATOM 9245 C C . GLU C 1 338 ? 30.707 -11.715 30.828 1.00 93.57 406 GLU C C 1
ATOM 9246 O O . GLU C 1 338 ? 31.258 -10.689 31.223 1.00 100.24 406 GLU C O 1
ATOM 9252 N N . ILE C 1 339 ? 29.904 -12.437 31.599 1.00 87.46 407 ILE C N 1
ATOM 9253 C CA . ILE C 1 339 ? 29.572 -11.975 32.941 1.00 80.49 407 ILE C CA 1
ATOM 9254 C C . ILE C 1 339 ? 30.168 -12.884 34.002 1.00 79.63 407 ILE C C 1
ATOM 9255 O O . ILE C 1 339 ? 29.758 -14.035 34.142 1.00 89.01 407 ILE C O 1
ATOM 9260 N N . GLY C 1 340 ? 31.159 -12.387 34.730 1.00 77.56 408 GLY C N 1
ATOM 9261 C CA . GLY C 1 340 ? 31.582 -13.057 35.944 1.00 84.86 408 GLY C CA 1
ATOM 9262 C C . GLY C 1 340 ? 30.527 -12.890 37.024 1.00 82.38 408 GLY C C 1
ATOM 9263 O O . GLY C 1 340 ? 30.168 -11.763 37.357 1.00 76.39 408 GLY C O 1
ATOM 9264 N N . ILE C 1 341 ? 30.054 -13.996 37.597 1.00 84.63 409 ILE C N 1
ATOM 9265 C CA . ILE C 1 341 ? 29.063 -13.933 38.671 1.00 81.82 409 ILE C CA 1
ATOM 9266 C C . ILE C 1 341 ? 29.401 -14.860 39.824 1.00 82.64 409 ILE C C 1
ATOM 9267 O O . ILE C 1 341 ? 30.281 -15.714 39.719 1.00 83.27 409 ILE C O 1
ATOM 9272 N N . ILE C 1 342 ? 28.692 -14.667 40.930 1.00 81.20 410 ILE C N 1
ATOM 9273 C CA . ILE C 1 342 ? 28.768 -15.554 42.077 1.00 81.67 410 ILE C CA 1
ATOM 9274 C C . ILE C 1 342 ? 27.345 -16.009 42.396 1.00 89.83 410 ILE C C 1
ATOM 9275 O O . ILE C 1 342 ? 26.434 -15.183 42.434 1.00 95.22 410 ILE C O 1
ATOM 9280 N N . ARG C 1 343 ? 27.133 -17.306 42.619 1.00 91.18 411 ARG C N 1
ATOM 9281 C CA . ARG C 1 343 ? 25.773 -17.771 42.879 1.00 96.43 411 ARG C CA 1
ATOM 9282 C C . ARG C 1 343 ? 25.560 -17.992 44.364 1.00 107.16 411 ARG C C 1
ATOM 9283 O O . ARG C 1 343 ? 24.965 -17.148 45.038 1.00 112.85 411 ARG C O 1
ATOM 9291 N N . ALA C 1 344 ? 26.065 -19.100 44.888 1.00 110.05 412 ALA C N 1
ATOM 9292 C CA . ALA C 1 344 ? 26.274 -19.178 46.321 1.00 116.82 412 ALA C CA 1
ATOM 9293 C C . ALA C 1 344 ? 27.746 -19.464 46.529 1.00 125.94 412 ALA C C 1
ATOM 9294 O O . ALA C 1 344 ? 28.212 -20.569 46.248 1.00 131.97 412 ALA C O 1
ATOM 9296 N N . GLY C 1 345 ? 28.481 -18.461 47.000 1.00 122.75 413 GLY C N 1
ATOM 9297 C CA . GLY C 1 345 ? 29.867 -18.637 47.394 1.00 115.79 413 GLY C CA 1
ATOM 9298 C C . GLY C 1 345 ? 30.712 -19.155 46.246 1.00 106.95 413 GLY C C 1
ATOM 9299 O O . GLY C 1 345 ? 31.892 -19.451 46.425 1.00 108.55 413 GLY C O 1
ATOM 9300 N N . GLU C 1 346 ? 30.114 -19.227 45.058 1.00 96.33 414 GLU C N 1
ATOM 9301 C CA . GLU C 1 346 ? 30.694 -19.967 43.941 1.00 85.09 414 GLU C CA 1
ATOM 9302 C C . GLU C 1 346 ? 30.776 -19.134 42.684 1.00 82.46 414 GLU C C 1
ATOM 9303 O O . GLU C 1 346 ? 29.768 -18.614 42.221 1.00 84.66 414 GLU C O 1
ATOM 9309 N N . HIS C 1 347 ? 31.977 -19.024 42.124 1.00 87.72 415 HIS C N 1
ATOM 9310 C CA . HIS C 1 347 ? 32.207 -18.205 40.931 1.00 89.86 415 HIS C CA 1
ATOM 9311 C C . HIS C 1 347 ? 31.824 -18.906 39.626 1.00 80.76 415 HIS C C 1
ATOM 9312 O O . HIS C 1 347 ? 31.928 -20.124 39.513 1.00 82.95 415 HIS C O 1
ATOM 9319 N N . LYS C 1 348 ? 31.372 -18.127 38.648 1.00 73.15 416 LYS C N 1
ATOM 9320 C CA . LYS C 1 348 ? 31.051 -18.667 37.335 1.00 77.19 416 LYS C CA 1
ATOM 9321 C C . LYS C 1 348 ? 31.096 -17.587 36.247 1.00 82.92 416 LYS C C 1
ATOM 9322 O O . LYS C 1 348 ? 31.046 -16.388 36.535 1.00 87.00 416 LYS C O 1
ATOM 9328 N N . LYS C 1 349 ? 31.215 -18.022 34.997 1.00 76.89 417 LYS C N 1
ATOM 9329 C CA . LYS C 1 349 ? 31.187 -17.120 33.857 1.00 67.91 417 LYS C CA 1
ATOM 9330 C C . LYS C 1 349 ? 30.050 -17.540 32.940 1.00 74.60 417 LYS C C 1
ATOM 9331 O O . LYS C 1 349 ? 29.754 -18.726 32.818 1.00 76.02 417 LYS C O 1
ATOM 9337 N N . VAL C 1 350 ? 29.406 -16.568 32.305 1.00 80.03 418 VAL C N 1
ATOM 9338 C CA . VAL C 1 350 ? 28.200 -16.840 31.528 1.00 80.78 418 VAL C CA 1
ATOM 9339 C C . VAL C 1 350 ? 28.004 -15.878 30.355 1.00 79.52 418 VAL C C 1
ATOM 9340 O O . VAL C 1 350 ? 28.396 -14.710 30.419 1.00 74.46 418 VAL C O 1
ATOM 9344 N N . GLN C 1 351 ? 27.385 -16.380 29.290 1.00 80.75 419 GLN C N 1
ATOM 9345 C CA . GLN C 1 351 ? 27.175 -15.603 28.075 1.00 76.92 419 GLN C CA 1
ATOM 9346 C C . GLN C 1 351 ? 25.731 -15.138 27.933 1.00 80.07 419 GLN C C 1
ATOM 9347 O O . GLN C 1 351 ? 24.797 -15.903 28.166 1.00 88.92 419 GLN C O 1
ATOM 9353 N N . VAL C 1 352 ? 25.558 -13.884 27.531 1.00 77.71 420 VAL C N 1
ATOM 9354 C CA . VAL C 1 352 ? 24.232 -13.328 27.279 1.00 78.37 420 VAL C CA 1
ATOM 9355 C C . VAL C 1 352 ? 24.214 -12.566 25.962 1.00 74.08 420 VAL C C 1
ATOM 9356 O O . VAL C 1 352 ? 25.100 -11.759 25.697 1.00 77.82 420 VAL C O 1
ATOM 9360 N N . VAL C 1 353 ? 23.202 -12.818 25.139 1.00 66.81 421 VAL C N 1
ATOM 9361 C CA . VAL C 1 353 ? 23.053 -12.074 23.900 1.00 72.82 421 VAL C CA 1
ATOM 9362 C C . VAL C 1 353 ? 22.316 -10.773 24.189 1.00 83.87 421 VAL C C 1
ATOM 9363 O O . VAL C 1 353 ? 21.164 -10.782 24.627 1.00 93.14 421 VAL C O 1
ATOM 9367 N N . LEU C 1 354 ? 22.986 -9.656 23.931 1.00 80.76 422 LEU C N 1
ATOM 9368 C CA . LEU C 1 354 ? 22.439 -8.341 24.232 1.00 69.53 422 LEU C CA 1
ATOM 9369 C C . LEU C 1 354 ? 21.462 -7.893 23.153 1.00 69.95 422 LEU C C 1
ATOM 9370 O O . LEU C 1 354 ? 21.784 -7.909 21.964 1.00 72.54 422 LEU C O 1
ATOM 9375 N N . ARG C 1 355 ? 20.267 -7.492 23.570 1.00 66.06 423 ARG C N 1
ATOM 9376 C CA . ARG C 1 355 ? 19.274 -6.985 22.631 1.00 63.89 423 ARG C CA 1
ATOM 9377 C C . ARG C 1 355 ? 18.750 -5.621 23.066 1.00 70.76 423 ARG C C 1
ATOM 9378 O O . ARG C 1 355 ? 18.895 -5.231 24.227 1.00 76.52 423 ARG C O 1
ATOM 9386 N N . PRO C 1 356 ? 18.158 -4.872 22.127 1.00 66.12 424 PRO C N 1
ATOM 9387 C CA . PRO C 1 356 ? 17.546 -3.596 22.516 1.00 61.09 424 PRO C CA 1
ATOM 9388 C C . PRO C 1 356 ? 16.363 -3.842 23.456 1.00 58.05 424 PRO C C 1
ATOM 9389 O O . PRO C 1 356 ? 15.675 -4.854 23.322 1.00 53.81 424 PRO C O 1
ATOM 9393 N N . ARG C 1 357 ? 16.140 -2.942 24.407 1.00 66.08 425 ARG C N 1
ATOM 9394 C CA . ARG C 1 357 ? 15.088 -3.138 25.407 1.00 71.15 425 ARG C CA 1
ATOM 9395 C C . ARG C 1 357 ? 13.702 -3.269 24.789 1.00 69.31 425 ARG C C 1
ATOM 9396 O O . ARG C 1 357 ? 13.312 -2.441 23.972 1.00 68.03 425 ARG C O 1
ATOM 9404 N N . VAL C 1 358 ? 12.956 -4.298 25.188 1.00 69.95 426 VAL C N 1
ATOM 9405 C CA . VAL C 1 358 ? 11.562 -4.437 24.758 1.00 71.85 426 VAL C CA 1
ATOM 9406 C C . VAL C 1 358 ? 10.594 -3.741 25.729 1.00 73.27 426 VAL C C 1
ATOM 9407 O O . VAL C 1 358 ? 10.487 -4.125 26.894 1.00 74.16 426 VAL C O 1
ATOM 9411 N N . HIS C 1 359 ? 9.887 -2.726 25.234 1.00 75.99 427 HIS C N 1
ATOM 9412 C CA . HIS C 1 359 ? 9.024 -1.890 26.074 1.00 79.36 427 HIS C CA 1
ATOM 9413 C C . HIS C 1 359 ? 7.557 -2.324 26.085 1.00 83.76 427 HIS C C 1
ATOM 9414 O O . HIS C 1 359 ? 6.927 -2.481 25.036 1.00 79.53 427 HIS C O 1
ATOM 9421 N N . LEU C 1 360 ? 7.019 -2.509 27.284 1.00 86.96 428 LEU C N 1
ATOM 9422 C CA . LEU C 1 360 ? 5.610 -2.833 27.443 1.00 83.06 428 LEU C CA 1
ATOM 9423 C C . LEU C 1 360 ? 4.775 -1.632 27.022 1.00 72.81 428 LEU C C 1
ATOM 9424 O O . LEU C 1 360 ? 3.836 -1.760 26.233 1.00 77.83 428 LEU C O 1
ATOM 9429 N N . VAL C 1 361 ? 5.123 -0.462 27.545 1.00 49.46 429 VAL C N 1
ATOM 9430 C CA . VAL C 1 361 ? 4.453 0.755 27.127 1.00 52.23 429 VAL C CA 1
ATOM 9431 C C . VAL C 1 361 ? 5.422 1.659 26.371 1.00 56.17 429 VAL C C 1
ATOM 9432 O O . VAL C 1 361 ? 6.276 2.312 26.971 1.00 62.25 429 VAL C O 1
ATOM 9436 N N . PRO C 1 362 ? 5.269 1.726 25.044 1.00 62.03 430 PRO C N 1
ATOM 9437 C CA . PRO C 1 362 ? 6.236 2.410 24.176 1.00 68.82 430 PRO C CA 1
ATOM 9438 C C . PRO C 1 362 ? 6.188 3.937 24.245 1.00 76.46 430 PRO C C 1
ATOM 9439 O O . PRO C 1 362 ? 5.096 4.507 24.325 1.00 78.75 430 PRO C O 1
ATOM 9443 N N . TYR C 1 363 ? 7.361 4.577 24.218 1.00 79.63 431 TYR C N 1
ATOM 9444 C CA . TYR C 1 363 ? 7.468 6.025 24.033 1.00 80.08 431 TYR C CA 1
ATOM 9445 C C . TYR C 1 363 ? 7.495 6.334 22.545 1.00 79.40 431 TYR C C 1
ATOM 9446 O O . TYR C 1 363 ? 7.282 7.473 22.132 1.00 72.57 431 TYR C O 1
ATOM 9455 N N . HIS C 1 364 ? 7.749 5.292 21.754 1.00 93.50 432 HIS C N 1
ATOM 9456 C CA . HIS C 1 364 ? 8.060 5.403 20.326 1.00 107.34 432 HIS C CA 1
ATOM 9457 C C . HIS C 1 364 ? 6.956 6.063 19.505 1.00 107.11 432 HIS C C 1
ATOM 9458 O O . HIS C 1 364 ? 7.203 7.045 18.800 1.00 111.04 432 HIS C O 1
ATOM 9465 N N . ILE C 1 365 ? 5.745 5.522 19.626 1.00 99.04 433 ILE C N 1
ATOM 9466 C CA . ILE C 1 365 ? 4.579 5.903 18.824 1.00 98.77 433 ILE C CA 1
ATOM 9467 C C . ILE C 1 365 ? 4.554 5.193 17.472 1.00 100.61 433 ILE C C 1
ATOM 9468 O O . ILE C 1 365 ? 3.519 5.160 16.810 1.00 99.80 433 ILE C O 1
ATOM 9473 N N . ASP C 1 366 ? 5.683 4.596 17.093 1.00 106.12 434 ASP C N 1
ATOM 9474 C CA . ASP C 1 366 ? 5.823 3.828 15.846 1.00 110.64 434 ASP C CA 1
ATOM 9475 C C . ASP C 1 366 ? 5.520 4.618 14.568 1.00 106.67 434 ASP C C 1
ATOM 9476 O O . ASP C 1 366 ? 5.205 4.031 13.531 1.00 92.57 434 ASP C O 1
ATOM 9481 N N . GLY C 1 367 ? 5.622 5.942 14.640 1.00 116.18 435 GLY C N 1
ATOM 9482 C CA . GLY C 1 367 ? 5.322 6.787 13.496 1.00 120.31 435 GLY C CA 1
ATOM 9483 C C . GLY C 1 367 ? 3.878 6.605 13.061 1.00 126.65 435 GLY C C 1
ATOM 9484 O O . GLY C 1 367 ? 3.100 5.943 13.744 1.00 133.70 435 GLY C O 1
ATOM 9485 N N . GLY C 1 368 ? 3.518 7.192 11.924 1.00 125.44 436 GLY C N 1
ATOM 9486 C CA . GLY C 1 368 ? 2.221 6.959 11.306 1.00 123.00 436 GLY C CA 1
ATOM 9487 C C . GLY C 1 368 ? 1.027 7.129 12.231 1.00 117.14 436 GLY C C 1
ATOM 9488 O O . GLY C 1 368 ? 1.041 7.954 13.148 1.00 114.17 436 GLY C O 1
ATOM 9489 N N . GLN C 1 369 ? -0.018 6.345 11.976 1.00 109.93 437 GLN C N 1
ATOM 9490 C CA . GLN C 1 369 ? -1.139 6.219 12.901 1.00 106.82 437 GLN C CA 1
ATOM 9491 C C . GLN C 1 369 ? -0.944 5.029 13.844 1.00 105.23 437 GLN C C 1
ATOM 9492 O O . GLN C 1 369 ? -0.457 3.977 13.421 1.00 109.76 437 GLN C O 1
ATOM 9498 N N . PRO C 1 370 ? -1.302 5.200 15.131 1.00 91.51 438 PRO C N 1
ATOM 9499 C CA . PRO C 1 370 ? -1.347 4.110 16.118 1.00 81.01 438 PRO C CA 1
ATOM 9500 C C . PRO C 1 370 ? -2.570 3.204 15.928 1.00 74.67 438 PRO C C 1
ATOM 9501 O O . PRO C 1 370 ? -3.532 3.615 15.277 1.00 77.27 438 PRO C O 1
ATOM 9505 N N . SER C 1 371 ? -2.529 1.993 16.484 1.00 62.38 439 SER C N 1
ATOM 9506 C CA . SER C 1 371 ? -3.597 1.012 16.274 1.00 67.00 439 SER C CA 1
ATOM 9507 C C . SER C 1 371 ? -4.919 1.396 16.954 1.00 75.30 439 SER C C 1
ATOM 9508 O O . SER C 1 371 ? -4.926 2.092 17.982 1.00 75.25 439 SER C O 1
ATOM 9511 N N . TYR C 1 372 ? -6.034 0.942 16.382 1.00 65.21 440 TYR C N 1
ATOM 9512 C CA . TYR C 1 372 ? -7.346 1.190 16.979 1.00 72.45 440 TYR C CA 1
ATOM 9513 C C . TYR C 1 372 ? -8.382 0.149 16.552 1.00 77.38 440 TYR C C 1
ATOM 9514 O O . TYR C 1 372 ? -8.180 -0.576 15.583 1.00 80.71 440 TYR C O 1
ATOM 9523 N N . ILE C 1 373 ? -9.487 0.081 17.292 1.00 81.76 441 ILE C N 1
ATOM 9524 C CA . ILE C 1 373 ? -10.492 -0.981 17.132 1.00 81.89 441 ILE C CA 1
ATOM 9525 C C . ILE C 1 373 ? -11.955 -0.572 16.885 1.00 89.00 441 ILE C C 1
ATOM 9526 O O . ILE C 1 373 ? -12.531 -0.983 15.880 1.00 104.13 441 ILE C O 1
ATOM 9531 N N . ILE C 1 374 ? -12.562 0.203 17.789 1.00 84.01 442 ILE C N 1
ATOM 9532 C CA . ILE C 1 374 ? -14.031 0.289 17.891 1.00 93.62 442 ILE C CA 1
ATOM 9533 C C . ILE C 1 374 ? -14.681 -1.029 18.369 1.00 101.82 442 ILE C C 1
ATOM 9534 O O . ILE C 1 374 ? -14.405 -1.440 19.492 1.00 112.38 442 ILE C O 1
ATOM 9539 N N . VAL C 1 375 ? -15.521 -1.707 17.589 1.00 94.23 443 VAL C N 1
ATOM 9540 C CA . VAL C 1 375 ? -16.469 -2.654 18.200 1.00 98.00 443 VAL C CA 1
ATOM 9541 C C . VAL C 1 375 ? -17.594 -2.028 19.036 1.00 96.44 443 VAL C C 1
ATOM 9542 O O . VAL C 1 375 ? -17.559 -1.999 20.267 1.00 93.78 443 VAL C O 1
ATOM 9546 N N . ALA C 1 376 ? -18.563 -1.471 18.316 1.00 93.54 444 ALA C N 1
ATOM 9547 C CA . ALA C 1 376 ? -19.818 -1.021 18.899 1.00 83.43 444 ALA C CA 1
ATOM 9548 C C . ALA C 1 376 ? -19.608 0.113 19.858 1.00 83.99 444 ALA C C 1
ATOM 9549 O O . ALA C 1 376 ? -20.092 0.083 20.984 1.00 95.54 444 ALA C O 1
ATOM 9551 N N . GLY C 1 377 ? -18.864 1.110 19.403 1.00 81.01 445 GLY C N 1
ATOM 9552 C CA . GLY C 1 377 ? -18.700 2.337 20.157 1.00 81.89 445 GLY C CA 1
ATOM 9553 C C . GLY C 1 377 ? -17.607 2.255 21.200 1.00 77.51 445 GLY C C 1
ATOM 9554 O O . GLY C 1 377 ? -17.261 3.261 21.820 1.00 75.68 445 GLY C O 1
ATOM 9555 N N . LEU C 1 378 ? -17.054 1.062 21.393 1.00 72.41 446 LEU C N 1
ATOM 9556 C CA . LEU C 1 378 ? -15.999 0.894 22.376 1.00 70.50 446 LEU C CA 1
ATOM 9557 C C . LEU C 1 378 ? -14.669 1.078 21.664 1.00 69.46 446 LEU C C 1
ATOM 9558 O O . LEU C 1 378 ? -14.289 0.246 20.855 1.00 63.29 446 LEU C O 1
ATOM 9563 N N . VAL C 1 379 ? -13.947 2.152 21.971 1.00 61.78 447 VAL C N 1
ATOM 9564 C CA . VAL C 1 379 ? -12.707 2.416 21.250 1.00 64.24 447 VAL C CA 1
ATOM 9565 C C . VAL C 1 379 ? -11.513 1.805 21.970 1.00 71.01 447 VAL C C 1
ATOM 9566 O O . VAL C 1 379 ? -11.313 2.035 23.164 1.00 78.35 447 VAL C O 1
ATOM 9570 N N . PHE C 1 380 ? -10.735 1.013 21.238 1.00 64.91 448 PHE C N 1
ATOM 9571 C CA . PHE C 1 380 ? -9.603 0.297 21.812 1.00 68.35 448 PHE C CA 1
ATOM 9572 C C . PHE C 1 380 ? -8.288 0.718 21.161 1.00 70.94 448 PHE C C 1
ATOM 9573 O O . PHE C 1 380 ? -8.095 0.523 19.960 1.00 67.64 448 PHE C O 1
ATOM 9581 N N . THR C 1 381 ? -7.387 1.292 21.953 1.00 69.83 449 THR C N 1
ATOM 9582 C CA . THR C 1 381 ? -6.023 1.555 21.493 1.00 75.76 449 THR C CA 1
ATOM 9583 C C . THR C 1 381 ? -5.020 1.039 22.516 1.00 80.89 449 THR C C 1
ATOM 9584 O O . THR C 1 381 ? -5.358 0.856 23.687 1.00 83.03 449 THR C O 1
ATOM 9588 N N . PRO C 1 382 ? -3.787 0.769 22.069 1.00 81.36 450 PRO C N 1
ATOM 9589 C CA . PRO C 1 382 ? -2.763 0.347 23.026 1.00 73.33 450 PRO C CA 1
ATOM 9590 C C . PRO C 1 382 ? -2.336 1.505 23.918 1.00 71.43 450 PRO C C 1
ATOM 9591 O O . PRO C 1 382 ? -2.367 2.661 23.501 1.00 79.19 450 PRO C O 1
ATOM 9595 N N . LEU C 1 383 ? -1.960 1.193 25.150 1.00 67.92 451 LEU C N 1
ATOM 9596 C CA . LEU C 1 383 ? -1.419 2.193 26.052 1.00 64.32 451 LEU C CA 1
ATOM 9597 C C . LEU C 1 383 ? -0.066 2.644 25.514 1.00 68.67 451 LEU C C 1
ATOM 9598 O O . LEU C 1 383 ? 0.747 1.826 25.087 1.00 78.87 451 LEU C O 1
ATOM 9603 N N . SER C 1 384 ? 0.169 3.946 25.512 1.00 59.62 452 SER C N 1
ATOM 9604 C CA . SER C 1 384 ? 1.450 4.470 25.076 1.00 61.37 452 SER C CA 1
ATOM 9605 C C . SER C 1 384 ? 1.745 5.761 25.820 1.00 67.88 452 SER C C 1
ATOM 9606 O O . SER C 1 384 ? 0.837 6.531 26.121 1.00 70.81 452 SER C O 1
ATOM 9609 N N . GLU C 1 385 ? 3.016 6.000 26.113 1.00 69.48 453 GLU C N 1
ATOM 9610 C CA . GLU C 1 385 ? 3.411 7.203 26.837 1.00 66.21 453 GLU C CA 1
ATOM 9611 C C . GLU C 1 385 ? 2.876 8.508 26.214 1.00 59.22 453 GLU C C 1
ATOM 9612 O O . GLU C 1 385 ? 2.472 9.412 26.938 1.00 60.47 453 GLU C O 1
ATOM 9618 N N . PRO C 1 386 ? 2.863 8.612 24.874 1.00 61.53 454 PRO C N 1
ATOM 9619 C CA . PRO C 1 386 ? 2.323 9.840 24.279 1.00 61.43 454 PRO C CA 1
ATOM 9620 C C . PRO C 1 386 ? 0.843 10.004 24.603 1.00 65.09 454 PRO C C 1
ATOM 9621 O O . PRO C 1 386 ? 0.380 11.119 24.859 1.00 61.58 454 PRO C O 1
ATOM 9625 N N . LEU C 1 387 ? 0.110 8.895 24.587 1.00 66.33 455 LEU C N 1
ATOM 9626 C CA . LEU C 1 387 ? -1.285 8.891 25.009 1.00 63.32 455 LEU C CA 1
ATOM 9627 C C . LEU C 1 387 ? -1.418 9.360 26.456 1.00 65.91 455 LEU C C 1
ATOM 9628 O O . LEU C 1 387 ? -2.265 10.194 26.765 1.00 69.47 455 LEU C O 1
ATOM 9633 N N . ILE C 1 388 ? -0.578 8.824 27.338 1.00 62.68 456 ILE C N 1
ATOM 9634 C CA . ILE C 1 388 ? -0.601 9.214 28.742 1.00 66.21 456 ILE C CA 1
ATOM 9635 C C . ILE C 1 388 ? -0.335 10.705 28.881 1.00 70.17 456 ILE C C 1
ATOM 9636 O O . ILE C 1 388 ? -0.950 11.379 29.706 1.00 72.12 456 ILE C O 1
ATOM 9641 N N . GLU C 1 389 ? 0.582 11.217 28.065 1.00 74.65 457 GLU C N 1
ATOM 9642 C CA . GLU C 1 389 ? 0.904 12.642 28.071 1.00 82.50 457 GLU C CA 1
ATOM 9643 C C . GLU C 1 389 ? -0.224 13.489 27.478 1.00 85.77 457 GLU C C 1
ATOM 9644 O O . GLU C 1 389 ? -0.434 14.626 27.899 1.00 85.75 457 GLU C O 1
ATOM 9650 N N . GLU C 1 390 ? -0.949 12.934 26.508 1.00 85.63 458 GLU C N 1
ATOM 9651 C CA . GLU C 1 390 ? -2.074 13.640 25.896 1.00 83.77 458 GLU C CA 1
ATOM 9652 C C . GLU C 1 390 ? -3.232 13.771 26.883 1.00 88.08 458 GLU C C 1
ATOM 9653 O O . GLU C 1 390 ? -4.049 14.687 26.779 1.00 86.55 458 GLU C O 1
ATOM 9659 N N . GLU C 1 391 ? -3.305 12.840 27.830 1.00 94.56 459 GLU C N 1
ATOM 9660 C CA . GLU C 1 391 ? -4.318 12.882 28.882 1.00 102.47 459 GLU C CA 1
ATOM 9661 C C . GLU C 1 391 ? -3.754 13.535 30.143 1.00 112.45 459 GLU C C 1
ATOM 9662 O O . GLU C 1 391 ? -4.434 13.636 31.168 1.00 102.09 459 GLU C O 1
ATOM 9668 N N . CYS C 1 392 ? -2.495 13.959 30.053 1.00 128.51 460 CYS C N 1
ATOM 9669 C CA . CYS C 1 392 ? -1.821 14.666 31.138 1.00 138.06 460 CYS C CA 1
ATOM 9670 C C . CYS C 1 392 ? -1.917 13.944 32.481 1.00 147.34 460 CYS C C 1
ATOM 9671 O O . CYS C 1 392 ? -2.595 14.425 33.390 1.00 150.75 460 CYS C O 1
ATOM 9674 N N . GLU C 1 393 ? -1.239 12.802 32.609 1.00 148.47 461 GLU C N 1
ATOM 9675 C CA . GLU C 1 393 ? -1.205 12.090 33.889 1.00 147.29 461 GLU C CA 1
ATOM 9676 C C . GLU C 1 393 ? -2.621 11.781 34.377 1.00 143.07 461 GLU C C 1
ATOM 9677 O O . GLU C 1 393 ? -3.344 11.010 33.750 1.00 143.75 461 GLU C O 1
ATOM 9683 N N . ASP C 1 394 ? -3.012 12.401 35.486 1.00 137.52 462 ASP C N 1
ATOM 9684 C CA . ASP C 1 394 ? -4.300 12.140 36.125 1.00 130.67 462 ASP C CA 1
ATOM 9685 C C . ASP C 1 394 ? -5.426 12.281 35.103 1.00 124.40 462 ASP C C 1
ATOM 9686 O O . ASP C 1 394 ? -5.302 13.035 34.135 1.00 122.87 462 ASP C O 1
ATOM 9688 N N . THR C 1 395 ? -6.515 11.542 35.332 1.00 117.38 463 THR C N 1
ATOM 9689 C CA . THR C 1 395 ? -7.444 11.072 34.296 1.00 107.33 463 THR C CA 1
ATOM 9690 C C . THR C 1 395 ? -6.998 9.700 33.785 1.00 99.51 463 THR C C 1
ATOM 9691 O O . THR C 1 395 ? -7.707 9.048 33.020 1.00 100.23 463 THR C O 1
ATOM 9695 N N . ILE C 1 396 ? -5.833 9.256 34.247 1.00 90.61 464 ILE C N 1
ATOM 9696 C CA . ILE C 1 396 ? -5.344 7.899 33.998 1.00 85.50 464 ILE C CA 1
ATOM 9697 C C . ILE C 1 396 ? -5.758 6.961 35.128 1.00 80.52 464 ILE C C 1
ATOM 9698 O O . ILE C 1 396 ? -6.419 5.943 34.904 1.00 78.41 464 ILE C O 1
ATOM 9703 N N . GLY C 1 397 ? -5.304 7.289 36.333 1.00 73.63 465 GLY C N 1
ATOM 9704 C CA . GLY C 1 397 ? -5.638 6.543 37.531 1.00 75.41 465 GLY C CA 1
ATOM 9705 C C . GLY C 1 397 ? -4.522 5.627 37.985 1.00 80.01 465 GLY C C 1
ATOM 9706 O O . GLY C 1 397 ? -3.797 5.056 37.173 1.00 88.77 465 GLY C O 1
ATOM 9707 N N . LEU C 1 398 ? -4.418 5.456 39.297 1.00 69.28 466 LEU C N 1
ATOM 9708 C CA . LEU C 1 398 ? -3.247 4.842 39.902 1.00 67.94 466 LEU C CA 1
ATOM 9709 C C . LEU C 1 398 ? -2.941 3.440 39.382 1.00 70.57 466 LEU C C 1
ATOM 9710 O O . LEU C 1 398 ? -1.789 3.126 39.085 1.00 73.06 466 LEU C O 1
ATOM 9715 N N . LYS C 1 399 ? -3.963 2.598 39.277 1.00 68.03 467 LYS C N 1
ATOM 9716 C CA . LYS C 1 399 ? -3.765 1.247 38.767 1.00 70.01 467 LYS C CA 1
ATOM 9717 C C . LYS C 1 399 ? -2.961 1.297 37.471 1.00 73.20 467 LYS C C 1
ATOM 9718 O O . LYS C 1 399 ? -1.824 0.827 37.412 1.00 78.16 467 LYS C O 1
ATOM 9720 N N . LEU C 1 400 ? -3.552 1.882 36.437 1.00 63.91 468 LEU C N 1
ATOM 9721 C CA . LEU C 1 400 ? -2.910 1.925 35.135 1.00 61.47 468 LEU C CA 1
ATOM 9722 C C . LEU C 1 400 ? -1.536 2.574 35.204 1.00 63.92 468 LEU C C 1
ATOM 9723 O O . LEU C 1 400 ? -0.532 1.959 34.846 1.00 71.64 468 LEU C O 1
ATOM 9728 N N . LEU C 1 401 ? -1.494 3.812 35.681 1.00 54.17 469 LEU C N 1
ATOM 9729 C CA . LEU C 1 401 ? -0.259 4.582 35.661 1.00 62.48 469 LEU C CA 1
ATOM 9730 C C . LEU C 1 401 ? 0.895 3.772 36.232 1.00 72.41 469 LEU C C 1
ATOM 9731 O O . LEU C 1 401 ? 1.992 3.762 35.672 1.00 76.54 469 LEU C O 1
ATOM 9736 N N . THR C 1 402 ? 0.642 3.078 37.336 1.00 72.40 470 THR C N 1
ATOM 9737 C CA . THR C 1 402 ? 1.682 2.279 37.971 1.00 77.54 470 THR C CA 1
ATOM 9738 C C . THR C 1 402 ? 2.057 1.054 37.136 1.00 85.07 470 THR C C 1
ATOM 9739 O O . THR C 1 402 ? 3.236 0.794 36.911 1.00 92.90 470 THR C O 1
ATOM 9743 N N . LYS C 1 403 ? 1.059 0.313 36.666 1.00 80.46 471 LYS C N 1
ATOM 9744 C CA . LYS C 1 403 ? 1.318 -0.853 35.831 1.00 71.26 471 LYS C CA 1
ATOM 9745 C C . LYS C 1 403 ? 2.255 -0.440 34.701 1.00 72.41 471 LYS C C 1
ATOM 9746 O O . LYS C 1 403 ? 3.104 -1.216 34.270 1.00 83.56 471 LYS C O 1
ATOM 9752 N N . ALA C 1 404 ? 2.106 0.797 34.240 1.00 63.85 472 ALA C N 1
ATOM 9753 C CA . ALA C 1 404 ? 2.875 1.296 33.104 1.00 65.90 472 ALA C CA 1
ATOM 9754 C C . ALA C 1 404 ? 4.304 1.729 33.430 1.00 77.60 472 ALA C C 1
ATOM 9755 O O . ALA C 1 404 ? 5.219 1.450 32.663 1.00 88.48 472 ALA C O 1
ATOM 9757 N N . ARG C 1 405 ? 4.495 2.421 34.551 1.00 79.85 473 ARG C N 1
ATOM 9758 C CA A ARG C 1 405 ? 5.814 2.931 34.920 0.47 79.31 473 ARG C CA 1
ATOM 9759 C CA B ARG C 1 405 ? 5.814 2.932 34.914 0.53 79.29 473 ARG C CA 1
ATOM 9760 C C . ARG C 1 405 ? 6.635 1.897 35.687 1.00 84.15 473 ARG C C 1
ATOM 9761 O O . ARG C 1 405 ? 7.829 2.083 35.919 1.00 90.41 473 ARG C O 1
ATOM 9776 N N . TYR C 1 406 ? 5.987 0.805 36.071 1.00 80.88 474 TYR C N 1
ATOM 9777 C CA . TYR C 1 406 ? 6.614 -0.244 36.861 1.00 81.55 474 TYR C CA 1
ATOM 9778 C C . TYR C 1 406 ? 6.859 -1.521 36.048 1.00 90.21 474 TYR C C 1
ATOM 9779 O O . TYR C 1 406 ? 8.006 -1.921 35.832 1.00 97.85 474 TYR C O 1
ATOM 9788 N N . SER C 1 407 ? 5.773 -2.155 35.607 1.00 81.01 475 SER C N 1
ATOM 9789 C CA . SER C 1 407 ? 5.827 -3.525 35.094 1.00 77.45 475 SER C CA 1
ATOM 9790 C C . SER C 1 407 ? 6.476 -3.717 33.715 1.00 69.63 475 SER C C 1
ATOM 9791 O O . SER C 1 407 ? 6.533 -2.803 32.890 1.00 54.11 475 SER C O 1
ATOM 9794 N N . VAL C 1 408 ? 6.926 -4.946 33.479 1.00 74.93 476 VAL C N 1
ATOM 9795 C CA . VAL C 1 408 ? 7.742 -5.282 32.326 1.00 81.54 476 VAL C CA 1
ATOM 9796 C C . VAL C 1 408 ? 6.977 -6.244 31.445 1.00 84.69 476 VAL C C 1
ATOM 9797 O O . VAL C 1 408 ? 6.048 -6.909 31.901 1.00 94.70 476 VAL C O 1
ATOM 9801 N N . ALA C 1 409 ? 7.361 -6.300 30.176 1.00 71.36 477 ALA C N 1
ATOM 9802 C CA . ALA C 1 409 ? 6.736 -7.202 29.229 1.00 59.78 477 ALA C CA 1
ATOM 9803 C C . ALA C 1 409 ? 7.133 -8.636 29.536 1.00 72.14 477 ALA C C 1
ATOM 9804 O O . ALA C 1 409 ? 8.318 -8.946 29.662 1.00 73.74 477 ALA C O 1
ATOM 9806 N N . ARG C 1 410 ? 6.131 -9.501 29.666 1.00 84.26 478 ARG C N 1
ATOM 9807 C CA . ARG C 1 410 ? 6.352 -10.923 29.904 1.00 86.79 478 ARG C CA 1
ATOM 9808 C C . ARG C 1 410 ? 6.760 -11.626 28.619 1.00 84.32 478 ARG C C 1
ATOM 9809 O O . ARG C 1 410 ? 7.478 -12.622 28.647 1.00 88.85 478 ARG C O 1
ATOM 9817 N N . PHE C 1 411 ? 6.296 -11.105 27.490 1.00 79.37 479 PHE C N 1
ATOM 9818 C CA . PHE C 1 411 ? 6.615 -11.703 26.199 1.00 82.05 479 PHE C CA 1
ATOM 9819 C C . PHE C 1 411 ? 6.642 -10.665 25.077 1.00 79.29 479 PHE C C 1
ATOM 9820 O O . PHE C 1 411 ? 5.916 -9.669 25.113 1.00 53.91 479 PHE C O 1
ATOM 9828 N N . ARG C 1 412 ? 7.481 -10.905 24.076 1.00 89.78 480 ARG C N 1
ATOM 9829 C CA . ARG C 1 412 ? 7.574 -9.995 22.946 1.00 85.23 480 ARG C CA 1
ATOM 9830 C C . ARG C 1 412 ? 6.200 -9.796 22.317 1.00 79.06 480 ARG C C 1
ATOM 9831 O O . ARG C 1 412 ? 5.458 -10.755 22.094 1.00 75.44 480 ARG C O 1
ATOM 9833 N N . GLY C 1 413 ? 5.858 -8.541 22.051 1.00 78.99 481 GLY C N 1
ATOM 9834 C CA . GLY C 1 413 ? 4.624 -8.216 21.363 1.00 81.76 481 GLY C CA 1
ATOM 9835 C C . GLY C 1 413 ? 3.479 -7.870 22.292 1.00 80.08 481 GLY C C 1
ATOM 9836 O O . GLY C 1 413 ? 2.411 -7.446 21.843 1.00 76.78 481 GLY C O 1
ATOM 9837 N N . GLU C 1 414 ? 3.700 -8.052 23.590 1.00 76.80 482 GLU C N 1
ATOM 9838 C CA . GLU C 1 414 ? 2.676 -7.746 24.577 1.00 73.64 482 GLU C CA 1
ATOM 9839 C C . GLU C 1 414 ? 2.384 -6.249 24.654 1.00 75.79 482 GLU C C 1
ATOM 9840 O O . GLU C 1 414 ? 3.295 -5.422 24.713 1.00 76.22 482 GLU C O 1
ATOM 9846 N N . GLN C 1 415 ? 1.102 -5.909 24.642 1.00 74.79 483 GLN C N 1
ATOM 9847 C CA . GLN C 1 415 ? 0.677 -4.537 24.846 1.00 70.12 483 GLN C CA 1
ATOM 9848 C C . GLN C 1 415 ? -0.261 -4.480 26.040 1.00 74.11 483 GLN C C 1
ATOM 9849 O O . GLN C 1 415 ? -0.824 -5.495 26.450 1.00 76.51 483 GLN C O 1
ATOM 9855 N N . ILE C 1 416 ? -0.411 -3.290 26.609 1.00 75.53 484 ILE C N 1
ATOM 9856 C CA . ILE C 1 416 ? -1.509 -3.029 27.520 1.00 67.65 484 ILE C CA 1
ATOM 9857 C C . ILE C 1 416 ? -2.599 -2.418 26.656 1.00 65.88 484 ILE C C 1
ATOM 9858 O O . ILE C 1 416 ? -2.445 -1.309 26.151 1.00 67.41 484 ILE C O 1
ATOM 9863 N N . VAL C 1 417 ? -3.692 -3.148 26.465 1.00 64.58 485 VAL C N 1
ATOM 9864 C CA . VAL C 1 417 ? -4.800 -2.640 25.667 1.00 67.90 485 VAL C CA 1
ATOM 9865 C C . VAL C 1 417 ? -5.806 -1.939 26.576 1.00 72.78 485 VAL C C 1
ATOM 9866 O O . VAL C 1 417 ? -6.114 -2.423 27.667 1.00 77.53 485 VAL C O 1
ATOM 9870 N N . ILE C 1 418 ? -6.296 -0.784 26.143 1.00 64.88 486 ILE C N 1
ATOM 9871 C CA . ILE C 1 418 ? -7.270 -0.062 26.939 1.00 64.08 486 ILE C CA 1
ATOM 9872 C C . ILE C 1 418 ? -8.513 0.289 26.138 1.00 66.32 486 ILE C C 1
ATOM 9873 O O . ILE C 1 418 ? -8.468 0.424 24.916 1.00 72.22 486 ILE C O 1
ATOM 9878 N N . LEU C 1 419 ? -9.625 0.439 26.845 1.00 59.75 487 LEU C N 1
ATOM 9879 C CA . LEU C 1 419 ? -10.787 1.073 26.274 1.00 62.70 487 LEU C CA 1
ATOM 9880 C C . LEU C 1 419 ? -10.480 2.561 26.346 1.00 69.86 487 LEU C C 1
ATOM 9881 O O . LEU C 1 419 ? -10.294 3.115 27.433 1.00 61.76 487 LEU C O 1
ATOM 9886 N N . SER C 1 420 ? -10.432 3.218 25.194 1.00 76.73 488 SER C N 1
ATOM 9887 C CA . SER C 1 420 ? -10.069 4.625 25.171 1.00 72.06 488 SER C CA 1
ATOM 9888 C C . SER C 1 420 ? -11.268 5.363 25.703 1.00 65.87 488 SER C C 1
ATOM 9889 O O . SER C 1 420 ? -11.235 5.914 26.792 1.00 60.93 488 SER C O 1
ATOM 9892 N N . GLN C 1 421 ? -12.342 5.340 24.928 1.00 72.28 489 GLN C N 1
ATOM 9893 C CA . GLN C 1 421 ? -13.616 5.861 25.377 1.00 71.02 489 GLN C CA 1
ATOM 9894 C C . GLN C 1 421 ? -14.731 5.100 24.675 1.00 75.69 489 GLN C C 1
ATOM 9895 O O . GLN C 1 421 ? -14.476 4.224 23.838 1.00 70.45 489 GLN C O 1
ATOM 9901 N N . VAL C 1 422 ? -15.970 5.438 25.009 1.00 78.18 490 VAL C N 1
ATOM 9902 C CA . VAL C 1 422 ? 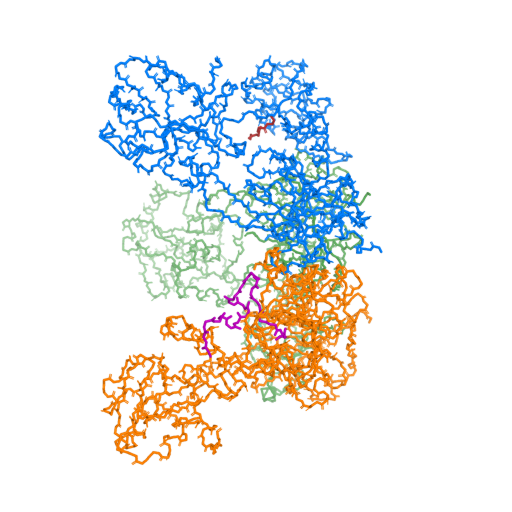-17.111 4.809 24.364 1.00 69.58 490 VAL C CA 1
ATOM 9903 C C . VAL C 1 422 ? -17.909 5.817 23.555 1.00 71.84 490 VAL C C 1
ATOM 9904 O O . VAL C 1 422 ? -18.252 6.892 24.040 1.00 77.45 490 VAL C O 1
ATOM 9908 N N . LEU C 1 423 ? -18.193 5.464 22.311 1.00 69.98 491 LEU C N 1
ATOM 9909 C CA . LEU C 1 423 ? -19.027 6.293 21.467 1.00 68.06 491 LEU C CA 1
ATOM 9910 C C . LEU C 1 423 ? -20.478 5.906 21.713 1.00 67.37 491 LEU C C 1
ATOM 9911 O O . LEU C 1 423 ? -20.860 4.756 21.523 1.00 71.58 491 LEU C O 1
ATOM 9916 N N . ALA C 1 424 ? -21.279 6.873 22.146 1.00 67.02 492 ALA C N 1
ATOM 9917 C CA . ALA C 1 424 ? -22.646 6.616 22.588 1.00 71.71 492 ALA C CA 1
ATOM 9918 C C . ALA C 1 424 ? -23.533 5.908 21.558 1.00 72.55 492 ALA C C 1
ATOM 9919 O O . ALA C 1 424 ? -23.456 6.168 20.360 1.00 72.14 492 ALA C O 1
ATOM 9921 N N . ASN C 1 425 ? -24.384 5.015 22.048 1.00 75.05 493 ASN C N 1
ATOM 9922 C CA . ASN C 1 425 ? -25.364 4.343 21.210 1.00 75.50 493 ASN C CA 1
ATOM 9923 C C . ASN C 1 425 ? -26.203 3.382 22.042 1.00 79.82 493 ASN C C 1
ATOM 9924 O O . ASN C 1 425 ? -25.807 3.002 23.140 1.00 90.68 493 ASN C O 1
ATOM 9929 N N . GLU C 1 426 ? -27.354 2.978 21.521 1.00 82.80 494 GLU C N 1
ATOM 9930 C CA . GLU C 1 426 ? -28.251 2.101 22.271 1.00 94.29 494 GLU C CA 1
ATOM 9931 C C . GLU C 1 426 ? -27.562 0.812 22.724 1.00 87.59 494 GLU C C 1
ATOM 9932 O O . GLU C 1 426 ? -27.750 0.366 23.853 1.00 88.41 494 GLU C O 1
ATOM 9938 N N . VAL C 1 427 ? -26.764 0.225 21.836 1.00 80.43 495 VAL C N 1
ATOM 9939 C CA . VAL C 1 427 ? -26.063 -1.028 22.112 1.00 78.77 495 VAL C CA 1
ATOM 9940 C C . VAL C 1 427 ? -25.139 -0.943 23.328 1.00 80.89 495 VAL C C 1
ATOM 9941 O O . VAL C 1 427 ? -25.057 -1.882 24.123 1.00 80.15 495 VAL C O 1
ATOM 9945 N N . ASN C 1 428 ? -24.436 0.180 23.456 1.00 78.43 496 ASN C N 1
ATOM 9946 C CA . ASN C 1 428 ? -23.488 0.386 24.553 1.00 75.55 496 ASN C CA 1
ATOM 9947 C C . ASN C 1 428 ? -24.084 1.055 25.800 1.00 76.77 496 ASN C C 1
ATOM 9948 O O . ASN C 1 428 ? -23.356 1.408 26.731 1.00 77.00 496 ASN C O 1
ATOM 9953 N N . ILE C 1 429 ? -25.403 1.234 25.809 1.00 69.88 497 ILE C N 1
ATOM 9954 C CA . ILE C 1 429 ? -26.069 1.902 26.921 1.00 71.32 497 ILE C CA 1
ATOM 9955 C C . ILE C 1 429 ? -25.639 1.293 28.257 1.00 71.49 497 ILE C C 1
ATOM 9956 O O . ILE C 1 429 ? -25.682 0.081 28.455 1.00 73.48 497 ILE C O 1
ATOM 9958 N N . GLY C 1 430 ? -25.222 2.164 29.167 1.00 74.92 498 GLY C N 1
ATOM 9959 C CA . GLY C 1 430 ? -24.663 1.773 30.450 1.00 78.11 498 GLY C CA 1
ATOM 9960 C C . GLY C 1 430 ? -23.141 1.751 30.421 1.00 81.50 498 GLY C C 1
ATOM 9961 O O . GLY C 1 430 ? -22.484 1.890 31.455 1.00 75.75 498 GLY C O 1
ATOM 9962 N N . TYR C 1 431 ? -22.581 1.595 29.223 1.00 84.10 499 TYR C N 1
ATOM 9963 C CA . TYR C 1 431 ? -21.132 1.551 29.042 1.00 77.83 499 TYR C CA 1
ATOM 9964 C C . TYR C 1 431 ? -20.542 2.885 28.615 1.00 86.95 499 TYR C C 1
ATOM 9965 O O . TYR C 1 431 ? -19.336 2.993 28.407 1.00 89.11 499 TYR C O 1
ATOM 9974 N N . GLU C 1 432 ? -21.390 3.903 28.494 1.00 95.52 500 GLU C N 1
ATOM 9975 C CA . GLU C 1 432 ? -20.916 5.253 28.211 1.00 95.61 500 GLU C CA 1
ATOM 9976 C C . GLU C 1 432 ? -20.234 5.663 29.507 1.00 98.28 500 GLU C C 1
ATOM 9977 O O . GLU C 1 432 ? -20.147 4.837 30.423 1.00 100.08 500 GLU C O 1
ATOM 9983 N N . ASP C 1 433 ? -19.771 6.902 29.635 1.00 95.00 501 ASP C N 1
ATOM 9984 C CA . ASP C 1 433 ? -18.733 7.139 30.627 1.00 96.40 501 ASP C CA 1
ATOM 9985 C C . ASP C 1 433 ? -17.490 6.321 30.258 1.00 104.52 501 ASP C C 1
ATOM 9986 O O . ASP C 1 433 ? -16.850 6.612 29.242 1.00 109.45 501 ASP C O 1
ATOM 9988 N N . MET C 1 434 ? -17.147 5.301 31.041 1.00 105.39 502 MET C N 1
ATOM 9989 C CA . MET C 1 434 ? -15.751 4.976 31.332 1.00 106.10 502 MET C CA 1
ATOM 9990 C C . MET C 1 434 ? -14.782 4.970 30.152 1.00 95.85 502 MET C C 1
ATOM 9991 O O . MET C 1 434 ? -15.079 4.523 29.044 1.00 94.70 502 MET C O 1
ATOM 9996 N N . ASN C 1 435 ? -13.619 5.543 30.442 1.00 86.35 503 ASN C N 1
ATOM 9997 C CA . ASN C 1 435 ? -12.533 5.736 29.503 1.00 81.44 503 ASN C CA 1
ATOM 9998 C C . ASN C 1 435 ? -11.250 5.277 30.192 1.00 76.63 503 ASN C C 1
ATOM 9999 O O . ASN C 1 435 ? -11.204 5.192 31.417 1.00 81.83 503 ASN C O 1
ATOM 10001 N N . ASN C 1 436 ? -10.215 4.968 29.415 1.00 70.78 504 ASN C N 1
ATOM 10002 C CA . ASN C 1 436 ? -8.923 4.564 29.979 1.00 68.89 504 ASN C CA 1
ATOM 10003 C C . ASN C 1 436 ? -8.980 3.383 30.954 1.00 75.80 504 ASN C C 1
ATOM 10004 O O . ASN C 1 436 ? -8.520 3.495 32.091 1.00 82.30 504 ASN C O 1
ATOM 10009 N N . GLN C 1 437 ? -9.558 2.265 30.524 1.00 72.72 505 GLN C N 1
ATOM 10010 C CA . GLN C 1 437 ? -9.556 1.051 31.334 1.00 68.42 505 GLN C CA 1
ATOM 10011 C C . GLN C 1 437 ? -8.921 -0.106 30.572 1.00 73.66 505 GLN C C 1
ATOM 10012 O O . GLN C 1 437 ? -9.202 -0.308 29.389 1.00 65.20 505 GLN C O 1
ATOM 10018 N N . GLN C 1 438 ? -8.066 -0.862 31.258 1.00 77.38 506 GLN C N 1
ATOM 10019 C CA . GLN C 1 438 ? -7.401 -2.005 30.651 1.00 74.43 506 GLN C CA 1
ATOM 10020 C C . GLN C 1 438 ? -8.396 -3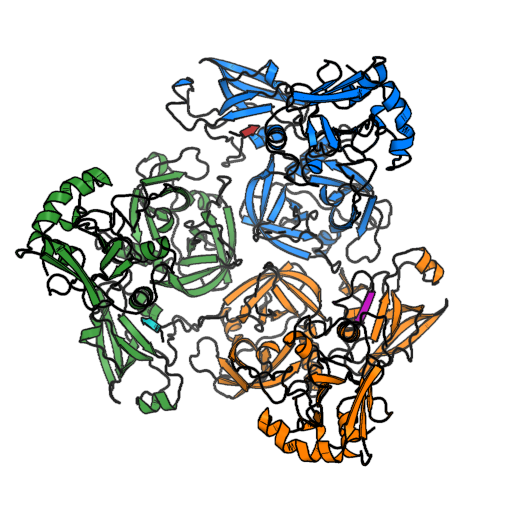.105 30.285 1.00 80.11 506 GLN C C 1
ATOM 10021 O O . GLN C 1 438 ? -9.402 -3.301 30.960 1.00 90.56 506 GLN C O 1
ATOM 10027 N N . VAL C 1 439 ? -8.091 -3.804 29.199 1.00 78.90 507 VAL C N 1
ATOM 10028 C CA . VAL C 1 439 ? -8.993 -4.740 28.521 1.00 80.25 507 VAL C CA 1
ATOM 10029 C C . VAL C 1 439 ? -8.900 -6.226 28.868 1.00 89.36 507 VAL C C 1
ATOM 10030 O O . VAL C 1 439 ? -9.504 -7.041 28.181 1.00 107.52 507 VAL C O 1
ATOM 10034 N N . LEU C 1 440 ? -8.166 -6.603 29.905 1.00 81.09 508 LEU C N 1
ATOM 10035 C CA . LEU C 1 440 ? -7.425 -7.869 29.921 1.00 82.55 508 LEU C CA 1
ATOM 10036 C C . LEU C 1 440 ? -8.078 -9.148 29.351 1.00 74.65 508 LEU C C 1
ATOM 10037 O O . LEU C 1 440 ? -7.378 -9.934 28.711 1.00 78.63 508 LEU C O 1
ATOM 10042 N N . LYS C 1 441 ? -9.368 -9.394 29.559 1.00 68.23 509 LYS C N 1
ATOM 10043 C CA . LYS C 1 441 ? -9.965 -10.605 28.959 1.00 71.18 509 LYS C CA 1
ATOM 10044 C C . LYS C 1 441 ? -11.042 -10.356 27.887 1.00 62.61 509 LYS C C 1
ATOM 10045 O O . LYS C 1 441 ? -11.694 -9.312 27.870 1.00 55.08 509 LYS C O 1
ATOM 10051 N N . PHE C 1 442 ? -11.190 -11.314 26.975 1.00 58.29 510 PHE C N 1
ATOM 10052 C CA . PHE C 1 442 ? -12.283 -11.305 26.005 1.00 68.82 510 PHE C CA 1
ATOM 10053 C C . PHE C 1 442 ? -12.889 -12.694 25.878 1.00 70.05 510 PHE C C 1
ATOM 10054 O O . PHE C 1 442 ? -12.200 -13.638 25.495 1.00 70.24 510 PHE C O 1
ATOM 10062 N N . ASN C 1 443 ? -14.175 -12.816 26.188 1.00 76.88 511 ASN C N 1
ATOM 10063 C CA . ASN C 1 443 ? -14.863 -14.105 26.099 1.00 77.80 511 ASN C CA 1
ATOM 10064 C C . ASN C 1 443 ? -14.077 -15.226 26.755 1.00 75.09 511 ASN C C 1
ATOM 10065 O O . ASN C 1 443 ? -14.057 -16.344 26.258 1.00 80.21 511 ASN C O 1
ATOM 10070 N N . GLY C 1 444 ? -13.414 -14.912 27.862 1.00 80.33 512 GLY C N 1
ATOM 10071 C CA . GLY C 1 444 ? -12.666 -15.902 28.618 1.00 83.57 512 GLY C CA 1
ATOM 10072 C C . GLY C 1 444 ? -11.220 -16.046 28.186 1.00 82.28 512 GLY C C 1
ATOM 10073 O O . GLY C 1 444 ? -10.433 -16.734 28.837 1.00 84.09 512 GLY C O 1
ATOM 10074 N N . ILE C 1 445 ? -10.865 -15.397 27.084 1.00 76.61 513 ILE C N 1
ATOM 10075 C CA . ILE C 1 445 ? -9.526 -15.528 26.532 1.00 78.01 513 ILE C CA 1
ATOM 10076 C C . ILE C 1 445 ? -8.667 -14.312 26.835 1.00 80.97 513 ILE C C 1
ATOM 10077 O O . ILE C 1 445 ? -8.960 -13.212 26.370 1.00 92.65 513 ILE C O 1
ATOM 10082 N N . PRO C 1 446 ? -7.600 -14.508 27.622 1.00 72.13 514 PRO C N 1
ATOM 10083 C CA . PRO C 1 446 ? -6.686 -13.420 27.979 1.00 70.47 514 PRO C CA 1
ATOM 10084 C C . PRO C 1 446 ? -6.143 -12.731 26.740 1.00 76.43 514 PRO C C 1
ATOM 10085 O O . PRO C 1 446 ? -5.660 -13.404 25.833 1.00 84.66 514 PRO C O 1
ATOM 10089 N N . ILE C 1 447 ? -6.211 -11.405 26.712 1.00 74.98 515 ILE C N 1
ATOM 10090 C CA . ILE C 1 447 ? -5.752 -10.640 25.559 1.00 78.52 515 ILE C CA 1
ATOM 10091 C C . ILE C 1 447 ? -4.246 -10.366 25.619 1.00 83.62 515 ILE C C 1
ATOM 10092 O O . ILE C 1 447 ? -3.744 -9.830 26.608 1.00 88.19 515 ILE C O 1
ATOM 10097 N N . ARG C 1 448 ? -3.531 -10.774 24.573 1.00 79.84 516 ARG C N 1
ATOM 10098 C CA . ARG C 1 448 ? -2.098 -10.503 24.448 1.00 76.93 516 ARG C CA 1
ATOM 10099 C C . ARG C 1 448 ? -1.793 -9.096 23.920 1.00 60.99 516 ARG C C 1
ATOM 10100 O O . ARG C 1 448 ? -0.900 -8.413 24.412 1.00 56.36 516 ARG C O 1
ATOM 10108 N N . ASN C 1 449 ? -2.543 -8.670 22.913 1.00 56.12 517 ASN C N 1
ATOM 10109 C CA . ASN C 1 449 ? -2.346 -7.359 22.303 1.00 65.58 517 ASN C CA 1
ATOM 10110 C C . ASN C 1 449 ? -3.551 -6.993 21.444 1.00 78.24 517 ASN C C 1
ATOM 10111 O O . ASN C 1 449 ? -4.495 -7.772 21.325 1.00 83.37 517 ASN C O 1
ATOM 10116 N N . ILE C 1 450 ? -3.518 -5.818 20.829 1.00 77.93 518 ILE C N 1
ATOM 10117 C CA . ILE C 1 450 ? -4.671 -5.348 20.069 1.00 76.32 518 ILE C CA 1
ATOM 10118 C C . ILE C 1 450 ? -4.898 -6.184 18.805 1.00 79.13 518 ILE C C 1
ATOM 10119 O O . ILE C 1 450 ? -6.026 -6.339 18.340 1.00 82.19 518 ILE C O 1
ATOM 10124 N N . HIS C 1 451 ? -3.819 -6.728 18.259 1.00 84.22 519 HIS C N 1
ATOM 10125 C CA . HIS C 1 451 ? -3.903 -7.578 17.081 1.00 89.02 519 HIS C CA 1
ATOM 10126 C C . HIS C 1 451 ? -4.550 -8.890 17.493 1.00 89.64 519 HIS C C 1
ATOM 10127 O O . HIS C 1 451 ? -5.383 -9.435 16.773 1.00 96.00 519 HIS C O 1
ATOM 10134 N N . HIS C 1 452 ? -4.159 -9.389 18.662 1.00 84.22 520 HIS C N 1
ATOM 10135 C CA . HIS C 1 452 ? -4.761 -10.587 19.233 1.00 82.08 520 HIS C CA 1
ATOM 10136 C C . HIS C 1 452 ? -6.255 -10.392 19.428 1.00 89.03 520 HIS C C 1
ATOM 10137 O O . HIS C 1 452 ? -7.065 -11.185 18.948 1.00 96.11 520 HIS C O 1
ATOM 10144 N N . LEU C 1 453 ? -6.617 -9.333 20.144 1.00 85.75 521 LEU C N 1
ATOM 10145 C CA . LEU C 1 453 ? -8.017 -9.047 20.412 1.00 77.66 521 LEU C CA 1
ATOM 10146 C C . LEU C 1 453 ? -8.803 -8.957 19.113 1.00 79.84 521 LEU C C 1
ATOM 10147 O O . LEU C 1 453 ? -9.818 -9.635 18.955 1.00 95.13 521 LEU C O 1
ATOM 10152 N N . ALA C 1 454 ? -8.333 -8.135 18.180 1.00 65.43 522 ALA C N 1
ATOM 10153 C CA . ALA C 1 454 ? -9.017 -7.972 16.896 1.00 70.40 522 ALA C CA 1
ATOM 10154 C C . ALA C 1 454 ? -9.305 -9.315 16.206 1.00 71.06 522 ALA C C 1
ATOM 10155 O O . ALA C 1 454 ? -10.417 -9.563 15.731 1.00 72.69 522 ALA C O 1
ATOM 10157 N N . HIS C 1 455 ? -8.299 -10.177 16.154 1.00 62.32 523 HIS C N 1
ATOM 10158 C CA . HIS C 1 455 ? -8.470 -11.505 15.600 1.00 64.65 523 HIS C CA 1
ATOM 10159 C C . HIS C 1 455 ? -9.613 -12.224 16.307 1.00 76.37 523 HIS C C 1
ATOM 10160 O O . HIS C 1 455 ? -10.461 -12.859 15.669 1.00 81.10 523 HIS C O 1
ATOM 10167 N N . LEU C 1 456 ? -9.633 -12.124 17.631 1.00 75.84 524 LEU C N 1
ATOM 10168 C CA . LEU C 1 456 ? -10.642 -12.817 18.422 1.00 84.19 524 LEU C CA 1
ATOM 10169 C C . LEU C 1 456 ? -12.057 -12.362 18.087 1.00 89.23 524 LEU C C 1
ATOM 10170 O O . LEU C 1 456 ? -13.002 -13.143 18.175 1.00 96.72 524 LEU C O 1
ATOM 10175 N N . ILE C 1 457 ? -12.201 -11.100 17.702 1.00 83.20 525 ILE C N 1
ATOM 10176 C CA . ILE C 1 457 ? -13.510 -10.566 17.351 1.00 85.19 525 ILE C CA 1
ATOM 10177 C C . ILE C 1 457 ? -13.995 -11.058 15.989 1.00 95.76 525 ILE C C 1
ATOM 10178 O O . ILE C 1 457 ? -15.137 -11.505 15.856 1.00 95.46 525 ILE C O 1
ATOM 10183 N N . ASP C 1 458 ? -13.127 -10.972 14.982 1.00 99.86 526 ASP C N 1
ATOM 10184 C CA . ASP C 1 458 ? -13.475 -11.410 13.635 1.00 98.00 526 ASP C CA 1
ATOM 10185 C C . ASP C 1 458 ? -13.981 -12.840 13.677 1.00 100.71 526 ASP C C 1
ATOM 10186 O O . ASP C 1 458 ? -14.922 -13.206 12.970 1.00 101.39 526 ASP C O 1
ATOM 10191 N N . MET C 1 459 ? -13.344 -13.638 14.525 1.00 99.25 527 MET C N 1
ATOM 10192 C CA . MET C 1 459 ? -13.612 -15.067 14.609 1.00 104.75 527 MET C CA 1
ATOM 10193 C C . MET C 1 459 ? -14.689 -15.426 15.627 1.00 109.69 527 MET C C 1
ATOM 10194 O O . MET C 1 459 ? -14.935 -16.604 15.884 1.00 111.65 527 MET C O 1
ATOM 10199 N N . CYS C 1 460 ? -15.326 -14.423 16.222 1.00 112.66 528 CYS C N 1
ATOM 10200 C CA . CYS C 1 460 ? -16.213 -14.703 17.344 1.00 111.33 528 CYS C CA 1
ATOM 10201 C C . CYS C 1 460 ? -17.527 -15.345 16.916 1.00 105.75 528 CYS C C 1
ATOM 10202 O O . CYS C 1 460 ? -18.295 -14.782 16.135 1.00 97.11 528 CYS C O 1
ATOM 10205 N N . LYS C 1 461 ? -17.766 -16.527 17.477 1.00 110.98 529 LYS C N 1
ATOM 10206 C CA . LYS C 1 461 ? -18.925 -17.371 17.192 1.00 114.66 529 LYS C CA 1
ATOM 10207 C C . LYS C 1 461 ? -20.192 -16.972 17.959 1.00 119.52 529 LYS C C 1
ATOM 10208 O O . LYS C 1 461 ? -21.224 -16.663 17.358 1.00 115.39 529 LYS C O 1
ATOM 10214 N N . ASP C 1 462 ? -20.104 -17.020 19.288 1.00 125.67 530 ASP C N 1
ATOM 10215 C CA . ASP C 1 462 ? -21.269 -16.981 20.180 1.00 126.37 530 ASP C CA 1
ATOM 10216 C C . ASP C 1 462 ? -22.029 -15.649 20.327 1.00 112.74 530 ASP C C 1
ATOM 10217 O O . ASP C 1 462 ? -21.666 -14.625 19.745 1.00 103.62 530 ASP C O 1
ATOM 10222 N N . LYS C 1 463 ? -23.079 -15.701 21.146 1.00 105.94 531 LYS C N 1
ATOM 10223 C CA . LYS C 1 463 ? -24.146 -14.697 21.187 1.00 99.37 531 LYS C CA 1
ATOM 10224 C C . LYS C 1 463 ? -23.755 -13.320 21.721 1.00 88.49 531 LYS C C 1
ATOM 10225 O O . LYS C 1 463 ? -24.409 -12.325 21.408 1.00 79.48 531 LYS C O 1
ATOM 10231 N N . TYR C 1 464 ? -22.705 -13.260 22.532 1.00 87.69 532 TYR C N 1
ATOM 10232 C CA . TYR C 1 464 ? -22.288 -11.988 23.108 1.00 88.99 532 TYR C CA 1
ATOM 10233 C C . TYR C 1 464 ? -20.809 -11.719 22.937 1.00 91.06 532 TYR C C 1
ATOM 10234 O O . TYR C 1 464 ? -20.003 -12.639 22.790 1.00 93.32 532 TYR C O 1
ATOM 10243 N N . LEU C 1 465 ? -20.461 -10.439 22.981 1.00 87.70 533 LEU C N 1
ATOM 10244 C CA . LEU C 1 465 ? -19.082 -10.029 23.139 1.00 83.31 533 LEU C CA 1
ATOM 10245 C C . LEU C 1 465 ? -18.897 -9.734 24.620 1.00 79.73 533 LEU C C 1
ATOM 10246 O O . LEU C 1 465 ? -19.647 -8.944 25.190 1.00 80.51 533 LEU C O 1
ATOM 10251 N N . VAL C 1 466 ? -17.922 -10.387 25.250 1.00 78.91 534 VAL C N 1
ATOM 10252 C CA . VAL C 1 466 ? -17.679 -10.193 26.680 1.00 82.82 534 VAL C CA 1
ATOM 10253 C C . VAL C 1 466 ? -16.282 -9.635 26.991 1.00 90.04 534 VAL C C 1
ATOM 10254 O O . VAL C 1 466 ? -15.267 -10.312 26.802 1.00 99.13 534 VAL C O 1
ATOM 10258 N N . PHE C 1 467 ? -16.244 -8.403 27.489 1.00 78.62 535 PHE C N 1
ATOM 10259 C CA . PHE C 1 467 ? -14.990 -7.740 27.828 1.00 72.39 535 PHE C CA 1
ATOM 10260 C C . PHE C 1 467 ? -14.790 -7.645 29.332 1.00 67.93 535 PHE C C 1
ATOM 10261 O O . PHE C 1 467 ? -15.524 -6.931 30.016 1.00 71.36 535 PHE C O 1
ATOM 10269 N N . GLU C 1 468 ? -13.791 -8.356 29.842 1.00 64.34 536 GLU C N 1
ATOM 10270 C CA . GLU C 1 468 ? -13.432 -8.258 31.253 1.00 71.42 536 GLU C CA 1
ATOM 10271 C C . GLU C 1 468 ? -12.339 -7.207 31.452 1.00 73.96 536 GLU C C 1
ATOM 10272 O O . GLU C 1 468 ? -11.302 -7.253 30.793 1.00 83.24 536 GLU C O 1
ATOM 10278 N N . PHE C 1 469 ? -12.580 -6.247 32.340 1.00 67.90 537 PHE C N 1
ATOM 10279 C CA . PHE C 1 469 ? -11.623 -5.159 32.548 1.00 70.20 537 PHE C CA 1
ATOM 10280 C C . PHE C 1 469 ? -10.815 -5.284 33.836 1.00 82.05 537 PHE C C 1
ATOM 10281 O O . PHE C 1 469 ? -11.017 -6.206 34.627 1.00 84.59 537 PHE C O 1
ATOM 10289 N N . GLU C 1 470 ? -9.918 -4.325 34.043 1.00 96.22 538 GLU C N 1
ATOM 10290 C CA . GLU C 1 470 ? -8.940 -4.375 35.127 1.00 104.55 538 GLU C CA 1
ATOM 10291 C C . GLU C 1 470 ? -9.569 -4.610 36.495 1.00 105.08 538 GLU C C 1
ATOM 10292 O O . GLU C 1 470 ? -9.164 -5.508 37.235 1.00 104.71 538 GLU C O 1
ATOM 10298 N N . ASP C 1 471 ? -10.568 -3.800 36.812 1.00 102.25 539 ASP C N 1
ATOM 10299 C CA . ASP C 1 471 ? -11.225 -3.829 38.112 1.00 104.70 539 ASP C CA 1
ATOM 10300 C C . ASP C 1 471 ? -12.094 -5.075 38.281 1.00 101.63 539 ASP C C 1
ATOM 10301 O O . ASP C 1 471 ? -12.670 -5.310 39.344 1.00 94.30 539 ASP C O 1
ATOM 10306 N N . ASN C 1 472 ? -12.161 -5.869 37.215 1.00 106.25 540 ASN C N 1
ATOM 10307 C CA . ASN C 1 472 ? -13.084 -6.998 37.093 1.00 98.97 540 ASN C CA 1
ATOM 10308 C C . ASN C 1 472 ? -14.425 -6.527 36.547 1.00 82.10 540 ASN C C 1
ATOM 10309 O O . ASN C 1 472 ? -15.326 -7.327 36.302 1.00 73.01 540 ASN C O 1
ATOM 10314 N N . TYR C 1 473 ? -14.533 -5.216 36.352 1.00 68.58 541 TYR C N 1
ATOM 10315 C CA . TYR C 1 473 ? -15.678 -4.636 35.677 1.00 64.66 541 TYR C CA 1
ATOM 10316 C C . TYR C 1 473 ? -15.883 -5.371 34.356 1.00 73.52 541 TYR C C 1
ATOM 10317 O O . TYR C 1 473 ? -14.921 -5.695 33.659 1.00 72.52 541 TYR C O 1
ATOM 10326 N N . VAL C 1 474 ? -17.140 -5.653 34.026 1.00 75.29 542 VAL C N 1
ATOM 10327 C CA . VAL C 1 474 ? -17.460 -6.475 32.868 1.00 74.74 542 VAL C CA 1
ATOM 10328 C C . VAL C 1 474 ? -18.476 -5.821 31.948 1.00 76.35 542 VAL C C 1
ATOM 10329 O O . VAL C 1 474 ? -19.577 -5.472 32.369 1.00 78.42 542 VAL C O 1
ATOM 10333 N N . ALA C 1 475 ? -18.105 -5.679 30.683 1.00 74.42 543 ALA C N 1
ATOM 10334 C CA . ALA C 1 475 ? -19.005 -5.112 29.694 1.00 79.32 543 ALA C CA 1
ATOM 10335 C C . ALA C 1 475 ? -19.454 -6.181 28.702 1.00 82.91 543 ALA C C 1
ATOM 10336 O O . ALA C 1 475 ? -18.629 -6.884 28.121 1.00 82.19 543 ALA C O 1
ATOM 10338 N N . VAL C 1 476 ? -20.767 -6.303 28.522 1.00 81.43 544 VAL C N 1
ATOM 10339 C CA . VAL C 1 476 ? -21.329 -7.274 27.592 1.00 77.72 544 VAL C CA 1
ATOM 10340 C C . VAL C 1 476 ? -22.184 -6.609 26.524 1.00 75.86 544 VAL C C 1
ATOM 10341 O O . VAL C 1 476 ? -22.971 -5.711 26.810 1.00 71.95 544 VAL C O 1
ATOM 10345 N N . LEU C 1 477 ? -22.009 -7.059 25.287 1.00 80.56 545 LEU C N 1
ATOM 10346 C CA . LEU C 1 477 ? -22.763 -6.547 24.155 1.00 84.03 545 LEU C CA 1
ATOM 10347 C C . LEU C 1 477 ? -23.279 -7.740 23.366 1.00 86.54 545 LEU C C 1
ATOM 10348 O O . LEU C 1 477 ? -22.681 -8.815 23.400 1.00 86.75 545 LEU C O 1
ATOM 10353 N N . GLU C 1 478 ? -24.394 -7.560 22.667 1.00 88.44 546 GLU C N 1
ATOM 10354 C CA . GLU C 1 478 ? -24.917 -8.616 21.811 1.00 91.34 546 GLU C CA 1
ATOM 10355 C C . GLU C 1 478 ? -24.288 -8.490 20.429 1.00 88.38 546 GLU C C 1
ATOM 10356 O O . GLU C 1 478 ? -24.322 -7.420 19.822 1.00 85.83 546 GLU C O 1
ATOM 10362 N N . ARG C 1 479 ? -23.714 -9.581 19.932 1.00 89.89 547 ARG C N 1
ATOM 10363 C CA . ARG C 1 479 ? -22.951 -9.536 18.682 1.00 96.28 547 ARG C CA 1
ATOM 10364 C C . ARG C 1 479 ? -23.761 -9.064 17.467 1.00 97.04 547 ARG C C 1
ATOM 10365 O O . ARG C 1 479 ? -23.346 -8.142 16.757 1.00 89.38 547 ARG C O 1
ATOM 10373 N N . GLU C 1 480 ? -24.909 -9.698 17.232 1.00 100.50 548 GLU C N 1
ATOM 10374 C CA . GLU C 1 480 ? -25.756 -9.361 16.088 1.00 102.14 548 GLU C CA 1
ATOM 10375 C C . GLU C 1 480 ? -26.050 -7.862 16.021 1.00 105.39 548 GLU C C 1
ATOM 10376 O O . GLU C 1 480 ? -25.802 -7.216 15.002 1.00 104.53 548 GLU C O 1
ATOM 10378 N N . ALA C 1 481 ? -26.569 -7.315 17.115 1.00 106.15 549 ALA C N 1
ATOM 10379 C CA . ALA C 1 481 ? -26.928 -5.905 17.167 1.00 99.04 549 ALA C CA 1
ATOM 10380 C C . ALA C 1 481 ? -25.704 -5.035 16.955 1.00 100.51 549 ALA C C 1
ATOM 10381 O O . ALA C 1 481 ? -25.757 -4.052 16.218 1.00 106.60 549 ALA C O 1
ATOM 10383 N N . SER C 1 482 ? -24.601 -5.398 17.604 1.00 99.95 550 SER C N 1
ATOM 10384 C CA . SER C 1 482 ? -23.360 -4.638 17.482 1.00 96.50 550 SER C CA 1
ATOM 10385 C C . SER C 1 482 ? -23.012 -4.444 16.021 1.00 97.73 550 SER C C 1
ATOM 10386 O O . SER C 1 482 ? -22.751 -3.332 15.573 1.00 100.08 550 SER C O 1
ATOM 10389 N N . ASN C 1 483 ? -23.014 -5.542 15.280 1.00 99.89 551 ASN C N 1
ATOM 10390 C CA . ASN C 1 483 ? -22.722 -5.500 13.859 1.00 103.60 551 ASN C CA 1
ATOM 10391 C C . ASN C 1 483 ? -23.658 -4.573 13.078 1.00 110.04 551 ASN C C 1
ATOM 10392 O O . ASN C 1 483 ? -23.219 -3.847 12.189 1.00 118.08 551 ASN C O 1
ATOM 10397 N N . SER C 1 484 ? -24.941 -4.586 13.418 1.00 110.37 552 SER C N 1
ATOM 10398 C CA . SER C 1 484 ? -25.926 -3.797 12.679 1.00 109.00 552 SER C CA 1
ATOM 10399 C C . SER C 1 484 ? -25.840 -2.295 12.962 1.00 113.48 552 SER C C 1
ATOM 10400 O O . SER C 1 484 ? -26.210 -1.471 12.124 1.00 117.61 552 SER C O 1
ATOM 10403 N N . ALA C 1 485 ? -25.367 -1.940 14.149 1.00 111.68 553 ALA C N 1
ATOM 10404 C CA . ALA C 1 485 ? -25.113 -0.542 14.464 1.00 108.37 553 ALA C CA 1
ATOM 10405 C C . ALA C 1 485 ? -23.754 -0.112 13.911 1.00 120.24 553 ALA C C 1
ATOM 10406 O O . ALA C 1 485 ? -23.490 1.080 13.752 1.00 123.72 553 ALA C O 1
ATOM 10408 N N . SER C 1 486 ? -22.901 -1.096 13.622 1.00 124.28 554 SER C N 1
ATOM 10409 C CA . SER C 1 486 ? -21.526 -0.849 13.177 1.00 122.66 554 SER C CA 1
ATOM 10410 C C . SER C 1 486 ? -21.441 0.172 12.047 1.00 125.20 554 SER C C 1
ATOM 10411 O O . SER C 1 486 ? -20.856 1.239 12.214 1.00 126.01 554 SER C O 1
ATOM 10413 N N . LEU C 1 487 ? -22.013 -0.164 10.895 1.00 127.99 555 LEU C N 1
ATOM 10414 C CA . LEU C 1 487 ? -22.018 0.750 9.758 1.00 125.04 555 LEU C CA 1
ATOM 10415 C C . LEU C 1 487 ? -22.599 2.114 10.139 1.00 124.78 555 LEU C C 1
ATOM 10416 O O . LEU C 1 487 ? -22.222 3.139 9.568 1.00 127.85 555 LEU C O 1
ATOM 10418 N N . CYS C 1 488 ? -23.505 2.124 11.114 1.00 119.03 556 CYS C N 1
ATOM 10419 C CA . CYS C 1 488 ? -24.163 3.357 11.543 1.00 110.38 556 CYS C CA 1
ATOM 10420 C C . CYS C 1 488 ? -23.281 4.223 12.444 1.00 98.19 556 CYS C C 1
ATOM 10421 O O . CYS C 1 488 ? -23.350 5.450 12.394 1.00 96.24 556 CYS C O 1
ATOM 10423 N N . ILE C 1 489 ? -22.461 3.584 13.273 1.00 92.86 557 ILE C N 1
ATOM 10424 C CA . ILE C 1 489 ? -21.592 4.311 14.193 1.00 93.89 557 ILE C CA 1
ATOM 10425 C C . ILE C 1 489 ? -20.524 5.095 13.434 1.00 99.35 557 ILE C C 1
ATOM 10426 O O . ILE C 1 489 ? -20.167 6.213 13.815 1.00 100.60 557 ILE C O 1
ATOM 10428 N N . LEU C 1 490 ? -20.021 4.498 12.358 1.00 101.07 558 LEU C N 1
ATOM 10429 C CA . LEU C 1 490 ? -18.992 5.122 11.534 1.00 102.94 558 LEU C CA 1
ATOM 10430 C C . LEU C 1 490 ? -19.597 6.172 10.605 1.00 108.57 558 LEU C C 1
ATOM 10431 O O . LEU C 1 490 ? -18.915 7.106 10.180 1.00 114.58 558 LEU C O 1
ATOM 10436 N N . LYS C 1 491 ? -20.881 6.014 10.299 1.00 104.06 559 LYS C N 1
ATOM 10437 C CA . LYS C 1 491 ? -21.594 6.969 9.457 1.00 100.98 559 LYS C CA 1
ATOM 10438 C C . LYS C 1 491 ? -22.206 8.072 10.325 1.00 108.09 559 LYS C C 1
ATOM 10439 O O . LYS C 1 491 ? -22.934 8.940 9.840 1.00 114.88 559 LYS C O 1
ATOM 10441 N N . ASP C 1 492 ? -21.911 8.012 11.618 1.00 102.75 560 ASP C N 1
ATOM 10442 C CA . ASP C 1 492 ? -22.435 8.964 12.587 1.00 98.91 560 ASP C CA 1
ATOM 10443 C C . ASP C 1 492 ? -21.352 9.916 13.108 1.00 102.18 560 ASP C C 1
ATOM 10444 O O . ASP C 1 492 ? -21.445 11.135 12.947 1.00 94.72 560 ASP C O 1
ATOM 10446 N N . TYR C 1 493 ? -20.340 9.346 13.753 1.00 106.33 561 TYR C N 1
ATOM 10447 C CA . TYR C 1 493 ? -19.438 10.108 14.619 1.00 105.80 561 TYR C CA 1
ATOM 10448 C C . TYR C 1 493 ? -18.384 11.065 14.025 1.00 106.69 561 TYR C C 1
ATOM 10449 O O . TYR C 1 493 ? -18.181 12.154 14.570 1.00 96.82 561 TYR C O 1
ATOM 10458 N N . GLY C 1 494 ? -17.696 10.681 12.953 1.00 111.27 562 GLY C N 1
ATOM 10459 C CA . GLY C 1 494 ? -17.855 9.402 12.292 1.00 115.37 562 GLY C CA 1
ATOM 10460 C C . GLY C 1 494 ? -16.508 9.043 11.694 1.00 120.08 562 GLY C C 1
ATOM 10461 O O . GLY C 1 494 ? -15.666 9.917 11.477 1.00 124.25 562 GLY C O 1
ATOM 10462 N N . ILE C 1 495 ? -16.306 7.760 11.416 1.00 112.70 563 ILE C N 1
ATOM 10463 C CA . ILE C 1 495 ? -14.965 7.242 11.171 1.00 106.08 563 ILE C CA 1
ATOM 10464 C C . ILE C 1 495 ? -14.789 6.614 9.790 1.00 109.72 563 ILE C C 1
ATOM 10465 O O . ILE C 1 495 ? -15.724 6.028 9.241 1.00 115.33 563 ILE C O 1
ATOM 10470 N N . PRO C 1 496 ? -13.581 6.743 9.222 1.00 105.16 564 PRO C N 1
ATOM 10471 C CA . PRO C 1 496 ? -13.231 6.092 7.955 1.00 106.01 564 PRO C CA 1
ATOM 10472 C C . PRO C 1 496 ? -13.563 4.596 7.964 1.00 116.90 564 PRO C C 1
ATOM 10473 O O . PRO C 1 496 ? -14.101 4.078 6.980 1.00 119.05 564 PRO C O 1
ATOM 10477 N N . SER C 1 497 ? -13.238 3.914 9.060 1.00 122.12 565 SER C N 1
ATOM 10478 C CA . SER C 1 497 ? -13.660 2.527 9.269 1.00 123.78 565 SER C CA 1
ATOM 10479 C C . SER C 1 497 ? -13.407 2.090 10.713 1.00 119.22 565 SER C C 1
ATOM 10480 O O . SER C 1 497 ? -12.882 2.854 11.519 1.00 113.54 565 SER C O 1
ATOM 10483 N N . GLU C 1 498 ? -13.774 0.854 11.034 1.00 118.74 566 GLU C N 1
ATOM 10484 C CA . GLU C 1 498 ? -13.611 0.356 12.393 1.00 117.28 566 GLU C CA 1
ATOM 10485 C C . GLU C 1 498 ? -12.140 0.170 12.744 1.00 116.11 566 GLU C C 1
ATOM 10486 O O . GLU C 1 498 ? -11.713 0.463 13.859 1.00 121.52 566 GLU C O 1
ATOM 10492 N N . ARG C 1 499 ? -11.364 -0.292 11.773 1.00 107.73 567 ARG C N 1
ATOM 10493 C CA . ARG C 1 499 ? -10.045 -0.839 12.047 1.00 99.05 567 ARG C CA 1
ATOM 10494 C C . ARG C 1 499 ? -8.926 -0.076 11.344 1.00 102.06 567 ARG C C 1
ATOM 10495 O O . ARG C 1 499 ? -9.125 0.475 10.261 1.00 106.67 567 ARG C O 1
ATOM 10503 N N . SER C 1 500 ? -7.750 -0.042 11.967 1.00 97.67 568 SER C N 1
ATOM 10504 C CA . SER C 1 500 ? -6.555 0.465 11.304 1.00 93.74 568 SER C CA 1
ATOM 10505 C C . SER C 1 500 ? -5.956 -0.651 10.451 1.00 103.85 568 SER C C 1
ATOM 10506 O O . SER C 1 500 ? -5.953 -1.818 10.848 1.00 109.97 568 SER C O 1
ATOM 10509 N N . ALA C 1 501 ? -5.436 -0.291 9.283 1.00 102.92 569 ALA C N 1
ATOM 10510 C CA . ALA C 1 501 ? -5.121 -1.283 8.259 1.00 99.66 569 ALA C CA 1
ATOM 10511 C C . ALA C 1 501 ? -4.186 -2.395 8.732 1.00 96.68 569 ALA C C 1
ATOM 10512 O O . ALA C 1 501 ? -4.121 -3.455 8.112 1.00 97.98 569 ALA C O 1
ATOM 10514 N N . ASP C 1 502 ? -3.464 -2.159 9.822 1.00 96.20 570 ASP C N 1
ATOM 10515 C CA . ASP C 1 502 ? -2.509 -3.150 10.314 1.00 100.12 570 ASP C CA 1
ATOM 10516 C C . ASP C 1 502 ? -3.200 -4.329 10.991 1.00 107.57 570 ASP C C 1
ATOM 10517 O O . ASP C 1 502 ? -2.587 -5.377 11.205 1.00 109.82 570 ASP C O 1
ATOM 10522 N N . LEU C 1 503 ? -4.474 -4.155 11.331 1.00 105.93 571 LEU C N 1
ATOM 10523 C CA . LEU C 1 503 ? -5.217 -5.193 12.038 1.00 101.90 571 LEU C CA 1
ATOM 10524 C C . LEU C 1 503 ? -6.018 -6.095 11.089 1.00 106.57 571 LEU C C 1
ATOM 10525 O O . LEU C 1 503 ? -6.721 -7.013 11.521 1.00 105.82 571 LEU C O 1
ATOM 10530 N N . LEU C 1 504 ? -5.902 -5.824 9.793 1.00 105.45 572 LEU C N 1
ATOM 10531 C CA . LEU C 1 504 ? -6.479 -6.689 8.772 1.00 99.01 572 LEU C CA 1
ATOM 10532 C C . LEU C 1 504 ? -5.587 -7.907 8.546 1.00 104.39 572 LEU C C 1
ATOM 10533 O O . LEU C 1 504 ? -6.075 -9.014 8.312 1.00 104.18 572 LEU C O 1
ATOM 10538 N N . GLU C 1 505 ? -4.276 -7.693 8.613 1.00 109.78 573 GLU C N 1
ATOM 10539 C CA . GLU C 1 505 ? -3.309 -8.774 8.451 1.00 108.53 573 GLU C CA 1
ATOM 10540 C C . GLU C 1 505 ? -3.565 -9.861 9.489 1.00 103.49 573 GLU C C 1
ATOM 10541 O O . GLU C 1 505 ? -3.964 -9.569 10.613 1.00 100.81 573 GLU C O 1
ATOM 10543 N N . PRO C 1 506 ? -3.341 -11.125 9.112 1.00 109.16 574 PRO C N 1
ATOM 10544 C CA . PRO C 1 506 ? -3.659 -12.244 10.007 1.00 114.65 574 PRO C CA 1
ATOM 10545 C C . PRO C 1 506 ? -2.763 -12.282 11.244 1.00 113.51 574 PRO C C 1
ATOM 10546 O O . PRO C 1 506 ? -1.586 -11.926 11.170 1.00 109.93 574 PRO C O 1
ATOM 10550 N N . TYR C 1 507 ? -3.329 -12.708 12.370 1.00 114.67 575 TYR C N 1
ATOM 10551 C CA . TYR C 1 507 ? -2.579 -12.832 13.616 1.00 111.66 575 TYR C CA 1
ATOM 10552 C C . TYR C 1 507 ? -1.920 -14.214 13.704 1.00 117.04 575 TYR C C 1
ATOM 10553 O O . TYR C 1 507 ? -2.513 -15.213 13.299 1.00 112.91 575 TYR C O 1
ATOM 10562 N N . VAL C 1 508 ? -0.696 -14.269 14.227 1.00 125.30 576 VAL C N 1
ATOM 10563 C CA . VAL C 1 508 ? 0.087 -15.507 14.205 1.00 131.98 576 VAL C CA 1
ATOM 10564 C C . VAL C 1 508 ? 0.172 -16.242 15.551 1.00 135.81 576 VAL C C 1
ATOM 10565 O O . VAL C 1 508 ? -0.491 -17.263 15.741 1.00 139.13 576 VAL C O 1
ATOM 10569 N N . ASP C 1 509 ? 0.974 -15.718 16.478 1.00 132.83 577 ASP C N 1
ATOM 10570 C CA . ASP C 1 509 ? 1.127 -16.313 17.808 1.00 129.85 577 ASP C CA 1
ATOM 10571 C C . ASP C 1 509 ? 2.276 -15.681 18.582 1.00 125.18 577 ASP C C 1
ATOM 10572 O O . ASP C 1 509 ? 3.055 -16.385 19.225 1.00 124.70 577 ASP C O 1
ATOM 10577 N N . UNK D 2 1 ? 5.052 40.587 6.957 1.00 63.47 114 UNK D N 1
ATOM 10578 C CA . UNK D 2 1 ? 5.021 41.934 6.394 1.00 76.64 114 UNK D CA 1
ATOM 10579 C C . UNK D 2 1 ? 5.699 42.955 7.323 1.00 73.91 114 UNK D C 1
ATOM 10580 O O . UNK D 2 1 ? 5.222 43.203 8.431 1.00 73.84 114 UNK D O 1
ATOM 10582 N N . UNK D 2 2 ? 6.807 43.541 6.859 1.00 66.06 115 UNK D N 1
ATOM 10583 C CA . UNK D 2 2 ? 7.605 44.484 7.655 1.00 61.15 115 UNK D CA 1
ATOM 10584 C C . UNK D 2 2 ? 7.561 45.934 7.146 1.00 63.73 115 UNK D C 1
ATOM 10585 O O . UNK D 2 2 ? 7.583 46.177 5.943 1.00 65.40 115 UNK D O 1
ATOM 10587 N N . TRP D 2 3 ? 7.509 46.897 8.064 1.00 72.32 116 TRP D N 1
ATOM 10588 C CA . TRP D 2 3 ? 7.683 48.306 7.702 1.00 70.56 116 TRP D CA 1
ATOM 10589 C C . TRP D 2 3 ? 9.179 48.616 7.582 1.00 67.51 116 TRP D C 1
ATOM 10590 O O . TRP D 2 3 ? 9.968 48.231 8.449 1.00 65.51 116 TRP D O 1
ATOM 10601 N N . UNK D 2 4 ? 9.569 49.313 6.515 1.00 72.86 117 UNK D N 1
ATOM 10602 C CA . UNK D 2 4 ? 10.982 49.636 6.286 1.00 68.46 117 UNK D CA 1
ATOM 10603 C C . UNK D 2 4 ? 11.217 51.113 5.965 1.00 61.37 117 UNK D C 1
ATOM 10604 O O . UNK D 2 4 ? 10.287 51.831 5.596 1.00 55.53 117 UNK D O 1
ATOM 10606 N N . UNK E 3 1 ? 19.931 47.893 73.286 1.00 91.73 100 UNK E N 1
ATOM 10607 C CA . UNK E 3 1 ? 19.410 49.215 72.969 1.00 98.64 100 UNK E CA 1
ATOM 10608 C C . UNK E 3 1 ? 18.230 49.112 72.007 1.00 108.41 100 UNK E C 1
ATOM 10609 O O . UNK E 3 1 ? 17.473 48.143 72.048 1.00 111.37 100 UNK E O 1
ATOM 10611 N N . UNK E 3 2 ? 18.087 50.109 71.139 1.00 114.66 101 UNK E N 1
ATOM 10612 C CA . UNK E 3 2 ? 16.987 50.155 70.182 1.00 116.37 101 UNK E CA 1
ATOM 10613 C C . UNK E 3 2 ? 17.111 51.381 69.278 1.00 122.07 101 UNK E C 1
ATOM 10614 O O . UNK E 3 2 ? 17.868 52.304 69.578 1.00 126.17 101 UNK E O 1
ATOM 10616 N N . UNK E 3 3 ? 16.366 51.385 68.175 1.00 125.09 102 UNK E N 1
ATOM 10617 C CA . UNK E 3 3 ? 16.407 52.479 67.213 1.00 123.99 102 UNK E CA 1
ATOM 10618 C C . UNK E 3 3 ? 17.633 52.429 66.320 1.00 119.16 102 UNK E C 1
ATOM 10619 O O . UNK E 3 3 ? 18.246 53.454 66.023 1.00 116.51 102 UNK E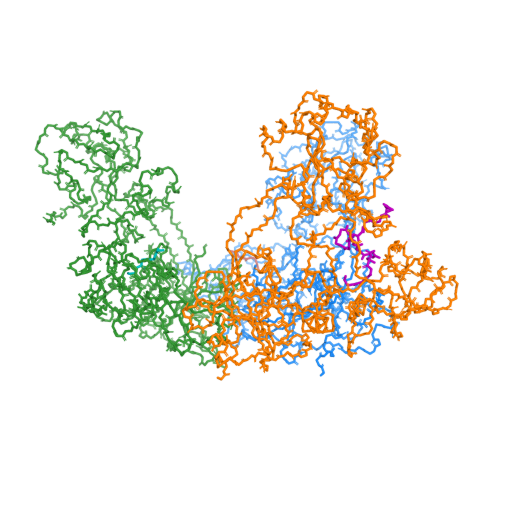 O 1
ATOM 10620 N N . UNK E 3 4 ? 17.974 51.223 65.877 1.00 116.76 103 UNK E N 1
ATOM 10621 C CA . UNK E 3 4 ? 19.239 50.957 65.201 1.00 104.84 103 UNK E CA 1
ATOM 10622 C C . UNK E 3 4 ? 19.057 50.385 63.799 1.00 95.62 103 UNK E C 1
ATOM 10623 O O . UNK E 3 4 ? 19.485 50.991 62.816 1.00 89.71 103 UNK E O 1
ATOM 10625 N N . UNK E 3 5 ? 18.383 49.237 63.718 1.00 95.01 104 UNK E N 1
ATOM 10626 C CA . UNK E 3 5 ? 18.489 48.319 62.582 1.00 91.10 104 UNK E CA 1
ATOM 10627 C C . UNK E 3 5 ? 19.897 47.698 62.492 1.00 96.41 104 UNK E C 1
ATOM 10628 O O . UNK E 3 5 ? 20.692 48.032 61.615 1.00 99.82 104 UNK E O 1
ATOM 10630 N N . UNK E 3 6 ? 20.164 46.792 63.437 1.00 96.04 105 UNK E N 1
ATOM 10631 C CA . UNK E 3 6 ? 21.477 46.184 63.714 1.00 89.38 105 UNK E CA 1
ATOM 10632 C C . UNK E 3 6 ? 22.180 45.352 62.616 1.00 94.17 105 UNK E C 1
ATOM 10633 O O . UNK E 3 6 ? 23.407 45.255 62.613 1.00 93.67 105 UNK E O 1
ATOM 10635 N N . UNK E 3 7 ? 21.430 44.729 61.714 1.00 96.44 106 UNK E N 1
ATOM 10636 C CA . UNK E 3 7 ? 22.051 43.945 60.644 1.00 98.20 106 UNK E CA 1
ATOM 10637 C C . UNK E 3 7 ? 22.299 44.820 59.417 1.00 103.21 106 UNK E C 1
ATOM 10638 O O . UNK E 3 7 ? 21.425 45.589 59.023 1.00 102.63 106 UNK E O 1
ATOM 10640 N N . UNK E 3 8 ? 23.483 44.721 58.816 1.00 111.75 107 UNK E N 1
ATOM 10641 C CA . UNK E 3 8 ? 23.776 45.537 57.634 1.00 119.49 107 UNK E CA 1
ATOM 10642 C C . UNK E 3 8 ? 22.966 45.066 56.420 1.00 118.83 107 UNK E C 1
ATOM 10643 O O . UNK E 3 8 ? 22.914 45.753 55.399 1.00 120.26 107 UNK E O 1
ATOM 10645 N N . UNK E 3 9 ? 22.328 43.900 56.545 1.00 113.20 108 UNK E N 1
ATOM 10646 C CA . UNK E 3 9 ? 21.475 43.353 55.482 1.00 101.50 108 UNK E CA 1
ATOM 10647 C C . UNK E 3 9 ? 20.050 43.938 55.441 1.00 101.10 108 UNK E C 1
ATOM 10648 O O . UNK E 3 9 ? 19.449 44.044 54.370 1.00 103.85 108 UNK E O 1
ATOM 10650 N N . UNK E 3 10 ? 19.509 44.307 56.601 1.00 92.96 109 UNK E N 1
ATOM 10651 C CA . UNK E 3 10 ? 18.170 44.894 56.672 1.00 82.65 109 UNK E CA 1
ATOM 10652 C C . UNK E 3 10 ? 18.197 46.432 56.654 1.00 93.71 109 UNK E C 1
ATOM 10653 O O . UNK E 3 10 ? 17.145 47.080 56.655 1.00 91.77 109 UNK E O 1
ATOM 10655 N N . UNK E 3 11 ? 19.405 47.002 56.646 1.00 104.19 110 UNK E N 1
ATOM 10656 C CA . UNK E 3 11 ? 19.617 48.434 56.410 1.00 104.59 110 UNK E CA 1
ATOM 10657 C C . UNK E 3 11 ? 20.148 48.610 54.989 1.00 119.58 110 UNK E C 1
ATOM 10658 O O . UNK E 3 11 ? 20.357 47.626 54.281 1.00 127.80 110 UNK E O 1
ATOM 10660 N N . UNK E 3 12 ? 20.400 49.847 54.577 1.00 123.77 111 UNK E N 1
ATOM 10661 C CA . UNK E 3 12 ? 20.749 50.109 53.181 1.00 122.95 111 UNK E CA 1
ATOM 10662 C C . UNK E 3 12 ? 21.090 51.573 52.940 1.00 129.15 111 UNK E C 1
ATOM 10663 O O . UNK E 3 12 ? 20.971 52.407 53.840 1.00 136.26 111 UNK E O 1
ATOM 10665 N N . UNK E 3 13 ? 21.504 51.878 51.715 1.00 126.12 112 UNK E N 1
ATOM 10666 C CA . UNK E 3 13 ? 22.012 53.204 51.383 1.00 126.20 112 UNK E CA 1
ATOM 10667 C C . UNK E 3 13 ? 23.302 53.518 52.148 1.00 120.78 112 UNK E C 1
ATOM 10668 O O . UNK E 3 13 ? 24.297 52.799 52.023 1.00 113.76 112 UNK E O 1
ATOM 10670 N N . UNK E 3 14 ? 23.283 54.600 52.922 1.00 117.67 113 UNK E N 1
ATOM 10671 C CA . UNK E 3 14 ? 24.472 55.068 53.611 1.00 107.36 113 UNK E CA 1
ATOM 10672 C C . UNK E 3 14 ? 24.588 54.790 55.104 1.00 98.40 113 UNK E C 1
ATOM 10673 O O . UNK E 3 14 ? 25.347 55.479 55.785 1.00 99.78 113 UNK E O 1
ATOM 10674 N N . ASP E 3 15 ? 23.845 53.808 55.621 1.00 83.30 114 ASP E N 1
ATOM 10675 C CA . ASP E 3 15 ? 24.011 53.371 57.015 1.00 71.23 114 ASP E CA 1
ATOM 10676 C C . ASP E 3 15 ? 24.533 51.928 57.113 1.00 68.44 114 ASP E C 1
ATOM 10677 O O . ASP E 3 15 ? 23.803 50.982 56.828 1.00 78.94 114 ASP E O 1
ATOM 10682 N N . UNK E 3 16 ? 25.785 51.762 57.536 1.00 61.59 115 UNK E N 1
ATOM 10683 C CA . UNK E 3 16 ? 26.414 50.438 57.581 1.00 62.81 115 UNK E CA 1
ATOM 10684 C C . UNK E 3 16 ? 27.194 50.207 58.868 1.00 54.65 115 UNK E C 1
ATOM 10685 O O . UNK E 3 16 ? 27.961 51.064 59.296 1.00 52.48 115 UNK E O 1
ATOM 10687 N N . TRP E 3 17 ? 26.998 49.041 59.478 1.00 57.81 116 TRP E N 1
ATOM 10688 C CA . TRP E 3 17 ? 27.805 48.626 60.623 1.00 55.80 116 TRP E CA 1
ATOM 10689 C C . TRP E 3 17 ? 29.162 48.150 60.139 1.00 56.12 116 TRP E C 1
ATOM 10690 O O . TRP E 3 17 ? 29.238 47.264 59.289 1.00 56.05 116 TRP E O 1
ATOM 10701 N N . UNK E 3 18 ? 30.233 48.721 60.682 1.00 62.26 117 UNK E N 1
ATOM 10702 C CA . UNK E 3 18 ? 31.567 48.419 60.175 1.00 66.45 117 UNK E CA 1
ATOM 10703 C C . UNK E 3 18 ? 32.234 47.262 60.901 1.00 71.13 117 UNK E C 1
ATOM 10704 O O . UNK E 3 18 ? 32.189 47.172 62.131 1.00 57.70 117 UNK E O 1
ATOM 10706 N N . UNK E 3 19 ? 32.844 46.386 60.100 1.00 89.28 118 UNK E N 1
ATOM 10707 C CA . UNK E 3 19 ? 33.590 45.227 60.565 1.00 92.68 118 UNK E CA 1
ATOM 10708 C C . UNK E 3 19 ? 33.689 44.095 59.541 1.00 83.21 118 UNK E C 1
ATOM 10709 O O . UNK E 3 19 ? 33.511 44.278 58.335 1.00 71.33 118 UNK E O 1
ATOM 10710 N N . UNK E 3 20 ? 33.988 42.903 60.030 1.00 87.24 119 UNK E N 1
ATOM 10711 C CA . UNK E 3 20 ? 33.937 41.721 59.193 1.00 99.42 119 UNK E CA 1
ATOM 10712 C C . UNK E 3 20 ? 32.525 41.142 59.195 1.00 104.38 119 UNK E C 1
ATOM 10713 O O . UNK E 3 20 ? 31.917 40.954 60.253 1.00 107.78 119 UNK E O 1
ATOM 10715 N N . UNK F 2 1 ? 18.960 1.151 43.361 1.00 63.63 114 UNK F N 1
ATOM 10716 C CA . UNK F 2 1 ? 18.708 0.040 42.444 1.00 80.60 114 UNK F CA 1
ATOM 10717 C C . UNK F 2 1 ? 18.564 0.516 40.985 1.00 85.81 114 UNK F C 1
ATOM 10718 O O . UNK F 2 1 ? 17.595 1.194 40.648 1.00 87.32 114 UNK F O 1
ATOM 10720 N N . UNK F 2 2 ? 19.525 0.156 40.131 1.00 83.27 115 UNK F N 1
ATOM 10721 C CA . UNK F 2 2 ? 19.556 0.633 38.743 1.00 78.88 115 UNK F CA 1
ATOM 10722 C C . UNK F 2 2 ? 19.361 -0.465 37.686 1.00 75.07 115 UNK F C 1
ATOM 10723 O O . UNK F 2 2 ? 19.771 -1.615 37.883 1.00 77.94 115 UNK F O 1
ATOM 10725 N N . TRP F 2 3 ? 18.731 -0.095 36.569 1.00 65.69 116 TRP F N 1
ATOM 10726 C CA . TRP F 2 3 ? 18.519 -1.005 35.439 1.00 63.20 116 TRP F CA 1
ATOM 10727 C C . TRP F 2 3 ? 19.697 -0.984 34.482 1.00 60.08 116 TRP F C 1
ATOM 10728 O O . TRP F 2 3 ? 20.221 0.077 34.150 1.00 60.21 116 TRP F O 1
ATOM 10739 N N . UNK F 2 4 ? 20.095 -2.166 34.024 1.00 70.58 117 UNK F N 1
ATOM 10740 C CA . UNK F 2 4 ? 21.230 -2.307 33.118 1.00 64.64 117 UNK F CA 1
ATOM 10741 C C . UNK F 2 4 ? 20.991 -3.420 32.102 1.00 65.37 117 UNK F C 1
ATOM 10742 O O . UNK F 2 4 ? 20.450 -3.183 31.022 1.00 66.78 117 UNK F O 1
#